Protein 8D2S (pdb70)

Secondary structure (DSSP, 8-state):
-PPPHHHHHHHHHHTHHHHHHHHHHHHHHHHIIIIIS---HHHHHHHHHHHHHHHHHHHHHHHHHHHT----SS-SSHHHHHHHHHHHHHHHHHHS-----SS-HHHHHHHHHHHHHHHHHHHHHHHHHTHHHH-SSHHHHHHHHHHHHHHHHHHHHHHHHHHHHHHTTS----B--GGG---SSS------SSSS----HHHHHHHHHHHHHHHHHHHHHHHHHHHHH------S------HHHHHHHHHHHHHSHHHHHHHHHHHHHHHHHHHHHHTTHHHHHHTS--TTTHHHHHHHHHHHHHHHHHHHHHHHHHS-SHHHHHHHTTSHHHHHHHHTTSS--HHHHHHHHHHHHHHHHHHHHHHHHHHHHHHHHHHHH-S--SSSHHHHHHHHHHHHHHHHHHHHHHHHHHHHHHT--TTBSS--HHHHHHHHHHHHTHHHHHHHHHHHHHHS-TTTTHHHHHHHHHHHHH-/---EE-S-SEEE--SS-EEEEEEESS--TT-EEEEEE-TTS--EEEEETTTEESS--TTEEEEESSSEEEEEESS--STT-SEEEEEE-SSSS-----EEEE---------EEEPPPHHHHHTT-EEEEEEEEEESS---EEEESSSEE--EEEE-----TTT--EEEEEEEEE-STT--S--EEEEE--SSSS-EEEEE-/--EEEE---B---TT--EEEEEEEESS-GGGSEEEEEEESSSSEEEEEEEETTS-EEE-TTSBTTEEEEEETTTTEEEEEE-S-SS--EEE-EEEPPSSSS--SS---EEE---------EEE----SS--SSSEE--EEEEEESS--EEE-SS----EEPPPEEETTEEEEEEE-EESS-S-EEEEEEBTTB---EEEEPP-

Sequence (879 aa):
SRLSVCSKLCYAIGGAPYQITGCAIGFFLQIYLLDVALLDPFYASIILFVGRAWDAVTDPTVGFLVSRRTPWTRFGRRMMPWIVLSTPFAVLCYFLIWYVPSVDQGKVVWYLIFYCCFQTLQTCFHVPYSALTMFISTEQKERDSATAYRMTVEVLGTLIGTAIQGQIVGMANAPCISTEIDLQSTGLEVAPDVQITDPHVSLQDLRNAYMIASGVICAIYVVCAVVLFLGVKEQKDTCRVRTEPMSFFQGICMVMGHGPYAKLVMGFLFTSLAFMLLEGNFALFCIYNLGFRNDFQNVLLVIMLSATLAIPFWQWFLTKFGKKTAVYIGTTSVVPFLISVVLVPSSLAVTYIASFAAGVSVAAAFLLPWSMLPDVVDDFKVQNPESQGHHEAIFYSFFYVFFTKFASGVSLGVSTLSLDFFAGYVTRGCTQPGEVKLTLKILVSAAPIVLIIIGLLIFISYPINEEKRQGNRKLLNEQRALDINSPEAEKNAKGARARITCNAGNQVGSAVAWFNQRPGDPASLLTYWAATEKGVAGKQSAQGASTKFSMSSAGPEAPSLSSYWCLLFEKGAFSFGGSKLNPREGAGPQASILPPSADLNTSGGAAVVCFLPNWYGNITVQWKTEAPQSQANMSWPGQAGANAAYAMAAVLAITKGDYGPGSFTCNASNRGTGPFAMSLNASKLELSGPAEPRRGSKSAQITCKAKGFPEARFWVFWLFQRAAALDWPAANFSGGPVQFESRFQGNASLKGSQAQANAELNIGALGSSTATYRCGWKLANGGFFPSWGGANVNGAAGAKAPAVYPVEISGAGTGSVTLGCLVKGYNAKPNLTWPGASGALTFPSELNGALWNLASAVTGSGFPSATCAVGFGAATDVDKKVAAA

Foldseek 3Di:
DAQDPLLLLLLQLLLLLLLLLVLLCLQPVLVCVQAQLVHQLLLVLVQLQLLLLLLLVLQVVLLVVLLPADQDPLGSLLVLQVVLLVLLLVLLLQLLAHDPDPDDSSVSNNVSSSSNSNSVSSNVSSSVVLLVFQDVDVVSSVVSVVSNVVVSLVSNLVSLLLLLVQLLVADADFAADPVNVPDDPVPDDPPCQVVDPHGHSVNSSVSSSVSSVVSSVSNVVSSVSNSVSTGTDPDPDDDRPPVVVVVVLLVVQCPDQQLVLLLLLLLLLLLLVSLCSNLVLVCCVAQLVPVNCSSVLVSLLSVLLSVLLVVLVVCCVPVNLLVLLLCLSCQLQVLLVVCNVDNNDPVSSSVSSSSNSNSVNSSVRRSVVQVVLVVLVCCLVDVDDDCNVVVSVSVSSSSNSNVSSVSSSVLSVQLSVQPPDRRHPHGDPSNNVSSSCSRNPSSVVSNVSSSVSSVPRVSPGCPVSVVSVVVVVVD/DKDKAWPAQEAADDWAKDKTKMFINFWLQLQKWKWWDAPPGDTHTADGSQAHGDPDDPQWGKDDGTRMIMTMGNIDDPVNQTKMWMWGDRDDDIDIHIHGYAYDDDFDKDKEKDWADPVQLVVFKIKIKMKTAFGADDKDKFKCLPHTDDQKDKDKDDADPPRRGIMMMIIHIATPVRCPSDKMWIWMDDPPPGTDIYMDD/DWAWAKDAEAEAAQFAKDKIKIATPDDQQLLWKKFKWWAAVHDIHGAWIDRQVDDTGGDPVCVVQWDWHHDSVRNMIMIMGGGHDPRFTWMKIFTDDNPDGDGDYIGIYGYHHADDADDWDKDWAQDPPDDDQWDKTKIKTWFGQDDKAKDWDPAPQKDKDDWDDDPRGTIIMIMHGGRDPPWTWIFMGDPVGNRDIGIHDHD

Nearest PDB structures (foldseek):
  8d2w-assembly1_B  TM=1.001E+00  e=6.414E-39  Mus musculus
  6b9j-assembly1_L  TM=9.387E-01  e=8.590E-19  Homo sapiens
  7mk6-assembly1_B  TM=7.364E-01  e=3.299E-18  synthetic construct
  7mub-assembly1_B  TM=7.467E-01  e=5.074E-18  synthetic construct
  7w7q-assembly1_B  TM=9.710E-01  e=3.672E-09  Mus musculus

B-factor: mean 25.46, std 19.8, range [0.49, 131.18]

Organism: Danio rerio (NCBI:txid7955)

Structure (mmCIF, N/CA/C/O backbone):
data_8D2S
#
_entry.id   8D2S
#
loop_
_entity.id
_entity.type
_entity.pdbx_description
1 polymer 'Sodium-dependent lysophosphatidylcholine symporter 1-B'
2 polymer 'FAB light chain'
3 polymer 'FAB heavy chain'
4 non-polymer '[(2~{R})-2-oxidanyl-3-[oxidanyl-[2-(trimethyl-$l^{4}-azanyl)ethoxy]phosphoryl]oxy-propyl] (9~{Z},12~{Z},15~{Z})-octadeca-9,12,15-trienoate'
5 non-polymer DODECYL-BETA-D-MALTOSIDE
6 non-polymer 'SODIUM ION'
7 water water
#
loop_
_atom_site.group_PDB
_atom_site.id
_atom_site.type_symbol
_atom_site.label_atom_id
_atom_site.label_alt_id
_atom_site.label_comp_id
_atom_site.label_asym_id
_atom_site.label_entity_id
_atom_site.label_seq_id
_atom_site.pdbx_PDB_ins_code
_atom_site.Cartn_x
_atom_site.Cartn_y
_atom_site.Cartn_z
_atom_site.occupancy
_atom_site.B_iso_or_equiv
_atom_site.auth_seq_id
_atom_site.auth_comp_id
_atom_site.auth_asym_id
_atom_site.auth_atom_id
_atom_site.pdbx_PDB_model_num
ATOM 1 N N . SER A 1 32 ? 168.634 185.530 207.699 1.00 60.39 33 SER A N 1
ATOM 2 C CA . SER A 1 32 ? 169.647 185.072 206.756 1.00 60.39 33 SER A CA 1
ATOM 3 C C . SER A 1 32 ? 169.262 183.730 206.145 1.00 60.39 33 SER A C 1
ATOM 4 O O . SER A 1 32 ? 170.010 183.164 205.347 1.00 60.39 33 SER A O 1
ATOM 6 N N . ARG A 1 33 ? 168.093 183.224 206.528 1.00 75.63 34 ARG A N 1
ATOM 7 C CA . ARG A 1 33 ? 167.612 181.961 205.992 1.00 75.63 34 ARG A CA 1
ATOM 8 C C . ARG A 1 33 ? 167.199 182.118 204.531 1.00 75.63 34 ARG A C 1
ATOM 9 O O . ARG A 1 33 ? 166.862 183.209 204.063 1.00 75.63 34 ARG A O 1
ATOM 17 N N . LEU A 1 34 ? 167.229 181.002 203.808 1.00 31.55 35 LEU A N 1
ATOM 18 C CA . LEU A 1 34 ? 166.811 180.988 202.413 1.00 31.55 35 LEU A CA 1
ATOM 19 C C . LEU A 1 34 ? 165.289 181.000 202.354 1.00 31.55 35 LEU A C 1
ATOM 20 O O . LEU A 1 34 ? 164.631 180.144 202.955 1.00 31.55 35 LEU A O 1
ATOM 25 N N . SER A 1 35 ? 164.733 181.976 201.640 1.00 26.61 36 SER A N 1
ATOM 26 C CA . SER A 1 35 ? 163.290 182.158 201.598 1.00 26.61 36 SER A CA 1
ATOM 27 C C . SER A 1 35 ? 162.612 181.010 200.859 1.00 26.61 36 SER A C 1
ATOM 28 O O . SER A 1 35 ? 163.205 180.359 199.994 1.00 26.61 36 SER A O 1
ATOM 31 N N . VAL A 1 36 ? 161.353 180.758 201.223 1.00 28.55 37 VAL A N 1
ATOM 32 C CA . VAL A 1 36 ? 160.567 179.744 200.529 1.00 28.55 37 VAL A CA 1
ATOM 33 C C . VAL A 1 36 ? 160.287 180.179 199.095 1.00 28.55 37 VAL A C 1
ATOM 34 O O . VAL A 1 36 ? 160.323 179.364 198.165 1.00 28.55 37 VAL A O 1
ATOM 38 N N . CYS A 1 37 ? 160.036 181.474 198.886 1.00 34.71 38 CYS A N 1
ATOM 39 C CA . CYS A 1 37 ? 159.850 181.983 197.532 1.00 34.71 38 CYS A CA 1
ATOM 40 C C . CYS A 1 37 ? 161.144 181.926 196.730 1.00 34.71 38 CYS A C 1
ATOM 41 O O . CYS A 1 37 ? 161.108 181.672 195.522 1.00 34.71 38 CYS A O 1
ATOM 44 N N . SER A 1 38 ? 162.289 182.151 197.380 1.00 25.12 39 SER A N 1
ATOM 45 C CA . SER A 1 38 ? 163.571 182.029 196.691 1.00 25.12 39 SER A CA 1
ATOM 46 C C . SER A 1 38 ? 163.829 180.592 196.252 1.00 25.12 39 SER A C 1
ATOM 47 O O . SER A 1 38 ? 164.291 180.353 195.129 1.00 25.12 39 SER A O 1
ATOM 50 N N . LYS A 1 3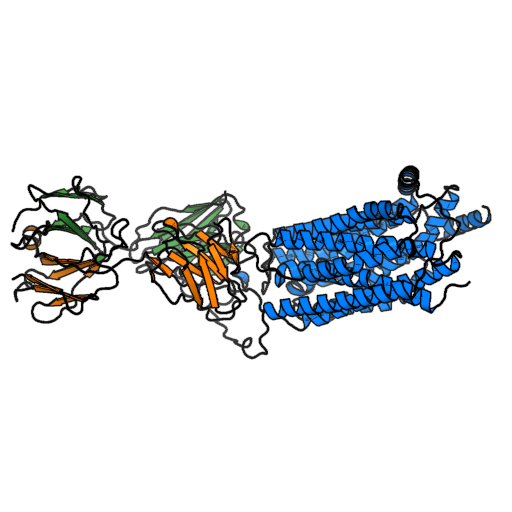9 ? 163.526 179.622 197.119 1.00 23.12 40 LYS A N 1
ATOM 51 C CA . LYS A 1 39 ? 163.657 178.220 196.738 1.00 23.12 40 LYS A CA 1
ATOM 52 C C . LYS A 1 39 ? 162.668 177.841 195.645 1.00 23.12 40 LYS A C 1
ATOM 53 O O . LYS A 1 39 ? 163.003 177.047 194.760 1.00 23.12 40 LYS A O 1
ATOM 59 N N . LEU A 1 40 ? 161.455 178.400 195.684 1.00 26.29 41 LEU A N 1
ATOM 60 C CA . LEU A 1 40 ? 160.487 178.151 194.621 1.00 26.29 41 LEU A CA 1
ATOM 61 C C . LEU A 1 40 ? 160.974 178.696 193.284 1.00 26.29 41 LEU A C 1
ATOM 62 O O . LEU A 1 40 ? 160.834 178.031 192.253 1.00 26.29 41 LEU A O 1
ATOM 67 N N . CYS A 1 41 ? 161.551 179.900 193.283 1.00 15.94 42 CYS A N 1
ATOM 68 C CA . CYS A 1 41 ? 162.082 180.467 192.046 1.00 15.94 42 CYS A CA 1
ATOM 69 C C . CYS A 1 41 ? 163.270 179.662 191.531 1.00 15.94 42 CYS A C 1
ATOM 70 O O . CYS A 1 41 ? 163.394 179.433 190.320 1.00 15.94 42 CYS A O 1
ATOM 73 N N . TYR A 1 42 ? 164.146 179.214 192.437 1.00 7.47 43 TYR A N 1
ATOM 74 C CA . TYR A 1 42 ? 165.268 178.371 192.033 1.00 7.47 43 TYR A CA 1
ATOM 75 C C . TYR A 1 42 ? 164.783 177.059 191.429 1.00 7.47 43 TYR A C 1
ATOM 76 O O . TYR A 1 42 ? 165.317 176.600 190.415 1.00 7.47 43 TYR A O 1
ATOM 85 N N . ALA A 1 43 ? 163.770 176.444 192.038 1.00 14.81 44 ALA A N 1
ATOM 86 C CA . ALA A 1 43 ? 163.236 175.195 191.511 1.00 14.81 44 ALA A CA 1
ATOM 87 C C . ALA A 1 43 ? 162.553 175.403 190.164 1.00 14.81 44 ALA A C 1
ATOM 88 O O . ALA A 1 43 ? 162.685 174.570 189.261 1.00 14.81 44 ALA A O 1
ATOM 90 N N . ILE A 1 44 ? 161.822 176.512 190.012 1.00 15.59 45 ILE A N 1
ATOM 91 C CA . ILE A 1 44 ? 161.152 176.826 188.753 1.00 15.59 45 ILE A CA 1
ATOM 92 C C . ILE A 1 44 ? 162.170 177.063 187.644 1.00 15.59 45 ILE A C 1
ATOM 93 O O . ILE A 1 44 ? 161.942 176.674 186.490 1.00 15.59 45 ILE A O 1
ATOM 98 N N . GLY A 1 45 ? 163.320 177.657 187.974 1.00 8.78 46 GLY A N 1
ATOM 99 C CA . GLY A 1 45 ? 164.362 177.877 186.982 1.00 8.78 46 GLY A CA 1
ATOM 100 C C . GLY A 1 45 ? 164.913 176.612 186.349 1.00 8.78 46 GLY A C 1
ATOM 101 O O . GLY A 1 45 ? 165.510 176.682 185.270 1.00 8.78 46 GLY A O 1
ATOM 102 N N . GLY A 1 46 ? 164.730 175.458 186.989 1.00 8.78 47 GLY A N 1
ATOM 103 C CA . GLY A 1 46 ? 165.141 174.187 186.430 1.00 8.78 47 GLY A CA 1
ATOM 104 C C . GLY A 1 46 ? 164.088 173.442 185.648 1.00 8.78 47 GLY A C 1
ATOM 105 O O . GLY A 1 46 ? 164.376 172.378 185.092 1.00 8.78 47 GLY A O 1
ATOM 106 N N . ALA A 1 47 ? 162.864 173.963 185.605 1.00 8.78 48 ALA A N 1
ATOM 107 C CA . ALA A 1 47 ? 161.818 173.365 184.777 1.00 8.78 48 ALA A CA 1
ATOM 108 C C . ALA A 1 47 ? 162.126 173.354 183.279 1.00 8.78 48 ALA A C 1
ATOM 109 O O . ALA A 1 47 ? 161.878 172.313 182.643 1.00 8.78 48 ALA A O 1
ATOM 111 N N . PRO A 1 48 ? 162.617 174.439 182.644 1.00 8.78 49 PRO A N 1
ATOM 112 C CA . PRO A 1 48 ? 162.795 174.391 181.178 1.00 8.78 49 PRO A CA 1
ATOM 113 C C . PRO A 1 48 ? 163.758 173.326 180.693 1.00 8.78 49 PRO A C 1
ATOM 114 O O . PRO A 1 48 ? 163.564 172.799 179.591 1.00 8.78 49 PRO A O 1
ATOM 118 N N . TYR A 1 49 ? 164.786 172.994 181.479 1.00 4.66 50 TYR A N 1
ATOM 119 C CA . TYR A 1 49 ? 165.703 171.931 181.083 1.00 4.66 50 TYR A CA 1
ATOM 120 C C . TYR A 1 49 ? 164.970 170.606 180.935 1.00 4.66 50 TYR A C 1
ATOM 121 O O . TYR A 1 49 ? 165.124 169.913 179.923 1.00 4.66 50 TYR A O 1
ATOM 130 N N . GLN A 1 50 ? 164.124 170.275 181.902 1.00 8.78 51 GLN A N 1
ATOM 131 C CA . GLN A 1 50 ? 163.368 169.027 181.830 1.00 8.78 51 GLN A CA 1
ATOM 132 C C . GLN A 1 50 ? 162.237 169.081 180.793 1.00 8.78 51 GLN A C 1
ATOM 133 O O . GLN A 1 50 ? 161.908 168.060 180.189 1.00 8.78 51 GLN A O 1
ATOM 139 N N . ILE A 1 51 ? 161.646 170.255 180.575 1.00 8.78 52 ILE A N 1
ATOM 140 C CA . ILE A 1 51 ? 160.605 170.387 179.558 1.00 8.78 52 ILE A CA 1
ATOM 141 C C . ILE A 1 51 ? 161.189 170.161 178.169 1.00 8.78 52 ILE A C 1
ATOM 142 O O . ILE A 1 51 ? 160.684 169.344 177.387 1.00 8.78 52 ILE A O 1
ATOM 147 N N . THR A 1 52 ? 162.284 170.859 177.857 1.00 8.78 53 THR A N 1
ATOM 148 C CA . THR A 1 52 ? 162.922 170.702 176.557 1.00 8.78 53 THR A CA 1
ATOM 149 C C . THR A 1 52 ? 163.517 169.309 176.396 1.00 8.78 53 THR A C 1
ATOM 150 O O . THR A 1 52 ? 163.438 168.725 175.310 1.00 8.78 53 THR A O 1
ATOM 154 N N . GLY A 1 53 ? 164.088 168.747 177.466 1.00 8.78 54 GLY A N 1
ATOM 155 C CA . GLY A 1 53 ? 164.657 167.415 177.370 1.00 8.78 54 GLY A CA 1
ATOM 156 C C . GLY A 1 53 ? 163.618 166.343 177.109 1.00 8.78 54 GLY A C 1
ATOM 157 O O . GLY A 1 53 ? 163.822 165.472 176.262 1.00 8.78 54 GLY A O 1
ATOM 158 N N . CYS A 1 54 ? 162.482 166.403 177.809 1.00 8.78 55 CYS A N 1
ATOM 159 C CA . CYS A 1 54 ? 161.446 165.401 177.593 1.00 8.78 55 CYS A CA 1
ATOM 160 C C . CYS A 1 54 ? 160.790 165.575 176.231 1.00 8.78 55 CYS A C 1
ATOM 161 O O . CYS A 1 54 ? 160.531 164.585 175.535 1.00 8.78 55 CYS A O 1
ATOM 164 N N . ALA A 1 55 ? 160.553 166.826 175.813 1.00 8.78 56 ALA A N 1
ATOM 165 C CA . ALA A 1 55 ? 159.976 167.063 174.494 1.00 8.78 56 ALA A CA 1
ATOM 166 C C . ALA A 1 55 ? 160.891 166.554 173.387 1.00 8.78 56 ALA A C 1
ATOM 167 O O . ALA A 1 55 ? 160.436 165.862 172.468 1.00 8.78 56 ALA A O 1
ATOM 169 N N . ILE A 1 56 ? 162.191 166.852 173.479 1.00 8.78 57 ILE A N 1
ATOM 170 C CA . ILE A 1 56 ? 163.135 166.388 172.469 1.00 8.78 57 ILE A CA 1
ATOM 171 C C . ILE A 1 56 ? 163.239 164.868 172.488 1.00 8.78 57 ILE A C 1
ATOM 172 O O . ILE A 1 56 ? 163.043 164.215 171.459 1.00 8.78 57 ILE A O 1
ATOM 177 N N . GLY A 1 57 ? 163.465 164.280 173.665 1.00 8.78 58 GLY A N 1
ATOM 178 C CA . GLY A 1 57 ? 163.658 162.845 173.758 1.00 8.78 58 GLY A CA 1
ATOM 179 C C . GLY A 1 57 ? 162.437 162.025 173.410 1.00 8.78 58 GLY A C 1
ATOM 180 O O . GLY A 1 57 ? 162.576 160.844 173.078 1.00 8.78 58 GLY A O 1
ATOM 181 N N . PHE A 1 58 ? 161.243 162.617 173.471 1.00 8.78 59 PHE A N 1
ATOM 182 C CA . PHE A 1 58 ? 160.044 161.883 173.099 1.00 8.78 59 PHE A CA 1
ATOM 183 C C . PHE A 1 58 ? 159.534 162.192 171.698 1.00 8.78 59 PHE A C 1
ATOM 184 O O . PHE A 1 58 ? 158.766 161.390 171.157 1.00 8.78 59 PHE A O 1
ATOM 192 N N . PHE A 1 59 ? 159.927 163.316 171.084 1.00 8.78 60 PHE A N 1
ATOM 193 C CA . PHE A 1 59 ? 159.330 163.684 169.809 1.00 8.78 60 PHE A CA 1
ATOM 194 C C . PHE A 1 59 ? 160.311 164.053 168.701 1.00 8.78 60 PHE A C 1
ATOM 195 O O . PHE A 1 59 ? 159.868 164.256 167.565 1.00 8.78 60 PHE A O 1
ATOM 203 N N . LEU A 1 60 ? 161.618 164.127 168.970 1.00 8.78 61 LEU A N 1
ATOM 204 C CA . LEU A 1 60 ? 162.537 164.615 167.948 1.00 8.78 61 LEU A CA 1
ATOM 205 C C . LEU A 1 60 ? 162.741 163.586 166.846 1.00 8.78 61 LEU A C 1
ATOM 206 O O . LEU A 1 60 ? 162.866 163.949 165.671 1.00 8.78 61 LEU A O 1
ATOM 211 N N . GLN A 1 61 ? 162.772 162.300 167.201 1.00 8.78 62 GLN A N 1
ATOM 212 C CA . GLN A 1 61 ? 162.936 161.258 166.191 1.00 8.78 62 GLN A CA 1
ATOM 213 C C . GLN A 1 61 ? 161.755 161.237 165.229 1.00 8.78 62 GLN A C 1
ATOM 214 O O . GLN A 1 61 ? 161.935 161.197 164.007 1.00 8.78 62 GLN A O 1
ATOM 220 N N . ILE A 1 62 ? 160.532 161.297 165.764 1.00 8.78 63 ILE A N 1
ATOM 221 C CA . ILE A 1 62 ? 159.359 161.290 164.902 1.00 8.78 63 ILE A CA 1
ATOM 222 C C . ILE A 1 62 ? 159.201 162.609 164.159 1.00 8.78 63 ILE A C 1
ATOM 223 O O . ILE A 1 62 ? 158.629 162.626 163.065 1.00 8.78 63 ILE A O 1
ATOM 228 N N . TYR A 1 63 ? 159.712 163.717 164.706 1.00 8.78 64 TYR A N 1
ATOM 229 C CA . TYR A 1 63 ? 159.708 164.968 163.956 1.00 8.78 64 TYR A CA 1
ATOM 230 C C . TYR A 1 63 ? 160.663 164.902 162.772 1.00 8.78 64 TYR A C 1
ATOM 231 O O . TYR A 1 63 ? 160.321 165.335 161.666 1.00 8.78 64 TYR A O 1
ATOM 240 N N . LEU A 1 64 ? 161.868 164.369 162.986 1.00 8.78 65 LEU A N 1
ATOM 241 C CA . LEU A 1 64 ? 162.833 164.266 161.898 1.00 8.78 65 LEU A CA 1
ATOM 242 C C . LEU A 1 64 ? 162.399 163.248 160.853 1.00 8.78 65 LEU A C 1
ATOM 243 O O . LEU A 1 64 ? 162.683 163.427 159.664 1.00 8.78 65 LEU A O 1
ATOM 248 N N . LEU A 1 65 ? 161.710 162.186 161.266 1.00 8.78 66 LEU A N 1
ATOM 249 C CA . LEU A 1 65 ? 161.336 161.137 160.326 1.00 8.78 66 LEU A CA 1
ATOM 250 C C . LEU A 1 65 ? 160.039 161.442 159.583 1.00 8.78 66 LEU A C 1
ATOM 251 O O . LEU A 1 65 ? 159.973 161.275 158.362 1.00 8.78 66 LEU A O 1
ATOM 256 N N . ASP A 1 66 ? 159.000 161.892 160.291 1.00 8.78 67 ASP A N 1
ATOM 257 C CA . ASP A 1 66 ? 157.683 162.049 159.693 1.00 8.78 67 ASP A CA 1
ATOM 258 C C . ASP A 1 66 ? 157.272 163.491 159.443 1.00 8.78 67 ASP A C 1
ATOM 259 O O . ASP A 1 66 ? 156.406 163.726 158.596 1.00 8.78 67 ASP A O 1
ATOM 264 N N . VAL A 1 67 ? 157.852 164.454 160.149 1.00 8.78 68 VAL A N 1
ATOM 265 C CA . VAL A 1 67 ? 157.482 165.858 160.001 1.00 8.78 68 VAL A CA 1
ATOM 266 C C . VAL A 1 67 ? 158.518 166.625 159.193 1.00 8.78 68 VAL A C 1
ATOM 267 O O . VAL A 1 67 ? 158.175 167.364 158.271 1.00 8.78 68 VAL A O 1
ATOM 271 N N . ALA A 1 68 ? 159.799 166.461 159.526 1.00 8.78 69 ALA A N 1
ATOM 272 C CA . ALA A 1 68 ? 160.861 167.062 158.732 1.00 8.78 69 ALA A CA 1
ATOM 273 C C . ALA A 1 68 ? 161.107 166.314 157.429 1.00 8.78 69 ALA A C 1
ATOM 274 O O . ALA A 1 68 ? 161.752 166.867 156.530 1.00 8.78 69 ALA A O 1
ATOM 276 N N . LEU A 1 69 ? 160.606 165.078 157.319 1.00 8.78 70 LEU A N 1
ATOM 277 C CA . LEU A 1 69 ? 160.719 164.246 156.117 1.00 8.78 70 LEU A CA 1
ATOM 278 C C . LEU A 1 69 ? 162.178 164.026 155.720 1.00 8.78 70 LEU A C 1
ATOM 279 O O . LEU A 1 69 ? 162.551 164.118 154.549 1.00 8.78 70 LEU A O 1
ATOM 284 N N . LEU A 1 70 ? 163.006 163.729 156.713 1.00 8.78 71 LEU A N 1
ATOM 285 C CA . LEU A 1 70 ? 164.418 163.468 156.486 1.00 8.78 71 LEU A CA 1
ATOM 286 C C . LEU A 1 70 ? 164.664 161.987 156.229 1.00 8.78 71 LEU A C 1
ATOM 287 O O . LEU A 1 70 ? 163.879 161.120 156.619 1.00 8.78 71 LEU A O 1
ATOM 292 N N . ASP A 1 71 ? 165.770 161.711 155.553 1.00 13.24 72 ASP A N 1
ATOM 293 C CA . ASP A 1 71 ? 166.252 160.344 155.439 1.00 13.24 72 ASP A CA 1
ATOM 294 C C . ASP A 1 71 ? 166.671 159.852 156.820 1.00 13.24 72 ASP A C 1
ATOM 295 O O . ASP A 1 71 ? 167.331 160.593 157.558 1.00 13.24 72 ASP A O 1
ATOM 300 N N . PRO A 1 72 ? 166.291 158.632 157.218 1.00 8.78 73 PRO A N 1
ATOM 301 C CA . PRO A 1 72 ? 166.612 158.169 158.579 1.00 8.78 73 PRO A CA 1
ATOM 302 C C . PRO A 1 72 ? 168.101 158.037 158.858 1.00 8.78 73 PRO A C 1
ATOM 303 O O . PRO A 1 72 ? 168.491 158.042 160.031 1.00 8.78 73 PRO A O 1
ATOM 307 N N . PHE A 1 73 ? 168.940 157.919 157.828 1.00 17.53 74 PHE A N 1
ATOM 308 C CA . PHE A 1 73 ? 170.384 158.017 158.022 1.00 17.53 74 PHE A CA 1
ATOM 309 C C . PHE A 1 73 ? 170.765 159.397 158.551 1.00 17.53 74 PHE A C 1
ATOM 310 O O . PHE A 1 73 ? 171.523 159.523 159.526 1.00 17.53 74 PHE A O 1
ATOM 318 N N . TYR A 1 74 ? 170.207 160.446 157.942 1.00 15.54 75 TYR A N 1
ATOM 319 C CA . TYR A 1 74 ? 170.452 161.806 158.408 1.00 15.54 75 TYR A CA 1
ATOM 320 C C . TYR A 1 74 ? 169.872 162.033 159.797 1.00 15.54 75 TYR A C 1
ATOM 321 O O . TYR A 1 74 ? 170.485 162.716 160.623 1.00 15.54 75 TYR A O 1
ATOM 330 N N . ALA A 1 75 ? 168.692 161.473 160.075 1.00 8.78 76 ALA A N 1
ATOM 331 C CA . ALA A 1 75 ? 168.097 161.617 161.401 1.00 8.78 76 ALA A CA 1
ATOM 332 C C . ALA A 1 75 ? 168.937 160.920 162.465 1.00 8.78 76 ALA A C 1
ATOM 333 O O . ALA A 1 75 ? 169.091 161.437 163.578 1.00 8.78 76 ALA A O 1
ATOM 335 N N . SER A 1 76 ? 169.488 159.747 162.137 1.00 8.78 77 SER A N 1
ATOM 336 C CA . SER A 1 76 ? 170.391 159.061 163.056 1.00 8.78 77 SER A CA 1
ATOM 337 C C . SER A 1 76 ? 171.633 159.896 163.327 1.00 8.78 77 SER A C 1
ATOM 338 O O . SER A 1 76 ? 172.069 160.018 164.481 1.00 8.78 77 SER A O 1
ATOM 341 N N . ILE A 1 77 ? 172.204 160.488 162.272 1.00 11.84 78 ILE A N 1
ATOM 342 C CA . ILE A 1 77 ? 173.359 161.367 162.439 1.00 11.84 78 ILE A CA 1
ATOM 343 C C . ILE A 1 77 ? 173.012 162.539 163.348 1.00 11.84 78 ILE A C 1
ATOM 344 O O . ILE A 1 77 ? 173.769 162.874 164.266 1.00 11.84 78 ILE A O 1
ATOM 349 N N . ILE A 1 78 ? 171.850 163.156 163.127 1.00 8.78 79 ILE A N 1
ATOM 350 C CA . ILE A 1 78 ? 171.459 164.335 163.896 1.00 8.78 79 ILE A CA 1
ATOM 351 C C . ILE A 1 78 ? 171.284 163.985 165.369 1.00 8.78 79 ILE A C 1
ATOM 352 O O . ILE A 1 78 ? 171.811 164.676 166.248 1.00 8.78 79 ILE A O 1
ATOM 357 N N . LEU A 1 79 ? 170.566 162.897 165.658 1.00 8.78 80 LEU A N 1
ATOM 358 C CA . LEU A 1 79 ? 170.317 162.519 167.048 1.00 8.78 80 LEU A CA 1
ATOM 359 C C . LEU A 1 79 ? 171.613 162.148 167.765 1.00 8.78 80 LEU A C 1
ATOM 360 O O . LEU A 1 79 ? 171.876 162.622 168.884 1.00 8.78 80 LEU A O 1
ATOM 365 N N . PHE A 1 80 ? 172.449 161.323 167.121 1.00 8.78 81 PHE A N 1
ATOM 366 C CA . PHE A 1 80 ? 173.702 160.906 167.740 1.00 8.78 81 PHE A CA 1
ATOM 367 C C . PHE A 1 80 ? 174.623 162.093 167.985 1.00 8.78 81 PHE A C 1
ATOM 368 O O . PHE A 1 80 ? 175.186 162.236 169.076 1.00 8.78 81 PHE A O 1
ATOM 376 N N . VAL A 1 81 ? 174.781 162.963 166.983 1.00 0.49 82 VAL A N 1
ATOM 377 C CA . VAL A 1 81 ? 175.697 164.088 167.119 1.00 0.49 82 VAL A CA 1
ATOM 378 C C . VAL A 1 81 ? 175.174 165.086 168.144 1.00 0.49 82 VAL A C 1
ATOM 379 O O . VAL A 1 81 ? 175.950 165.643 168.924 1.00 0.49 82 VAL A O 1
ATOM 383 N N . GLY A 1 82 ? 173.856 165.296 168.195 1.00 8.78 83 GLY A N 1
ATOM 384 C CA . GLY A 1 82 ? 173.307 166.217 169.178 1.00 8.78 83 GLY A CA 1
ATOM 385 C C . GLY A 1 82 ? 173.521 165.751 170.606 1.00 8.78 83 GLY A C 1
ATOM 386 O O . GLY A 1 82 ? 173.976 166.521 171.461 1.00 8.78 83 GLY A O 1
ATOM 387 N N . ARG A 1 83 ? 173.236 164.473 170.880 1.00 8.53 84 ARG A N 1
ATOM 388 C CA . ARG A 1 83 ? 173.423 163.999 172.249 1.00 8.53 84 ARG A CA 1
ATOM 389 C C . ARG A 1 83 ? 174.900 163.860 172.609 1.00 8.53 84 ARG A C 1
ATOM 390 O O . ARG A 1 83 ? 175.289 164.155 173.749 1.00 8.53 84 ARG A O 1
ATOM 398 N N . ALA A 1 84 ? 175.744 163.456 171.653 1.00 8.78 85 ALA A N 1
ATOM 399 C CA . ALA A 1 84 ? 177.178 163.400 171.910 1.00 8.78 85 ALA A CA 1
ATOM 400 C C . ALA A 1 84 ? 177.754 164.790 172.145 1.00 8.78 85 ALA A C 1
ATOM 401 O O . ALA A 1 84 ? 178.645 164.963 172.982 1.00 8.78 85 ALA A O 1
ATOM 403 N N . TRP A 1 85 ? 177.185 165.802 171.525 1.00 8.78 86 TRP A N 1
ATOM 404 C CA . TRP A 1 85 ? 177.598 167.167 171.786 1.00 8.78 86 TRP A CA 1
ATOM 405 C C . TRP A 1 85 ? 176.972 167.687 173.067 1.00 8.78 86 TRP A C 1
ATOM 406 O O . TRP A 1 85 ? 177.520 168.572 173.687 1.00 8.78 86 TRP A O 1
ATOM 417 N N . ASP A 1 86 ? 175.843 167.115 173.480 1.00 8.78 87 ASP A N 1
ATOM 418 C CA . ASP A 1 86 ? 175.256 167.499 174.760 1.00 8.78 87 ASP A CA 1
ATOM 419 C C . ASP A 1 86 ? 176.235 167.073 175.837 1.00 8.78 87 ASP A C 1
ATOM 420 O O . ASP A 1 86 ? 176.530 167.837 176.754 1.00 8.78 87 ASP A O 1
ATOM 425 N N . ALA A 1 87 ? 176.755 165.854 175.719 1.00 8.78 88 ALA A N 1
ATOM 426 C CA . ALA A 1 87 ? 177.707 165.343 176.703 1.00 8.78 88 ALA A CA 1
ATOM 427 C C . ALA A 1 87 ? 179.035 166.078 176.660 1.00 8.78 88 ALA A C 1
ATOM 428 O O . ALA A 1 87 ? 179.500 166.581 177.680 1.00 8.78 88 ALA A O 1
ATOM 430 N N . VAL A 1 88 ? 179.644 166.148 175.482 1.00 8.78 89 VAL A N 1
ATOM 431 C CA . VAL A 1 88 ? 180.947 166.793 175.352 1.00 8.78 89 VAL A CA 1
ATOM 432 C C . VAL A 1 88 ? 180.945 168.186 175.949 1.00 8.78 89 VAL A C 1
ATOM 433 O O . VAL A 1 88 ? 181.885 168.573 176.644 1.00 8.78 89 VAL A O 1
ATOM 437 N N . THR A 1 89 ? 179.889 168.942 175.689 1.00 8.78 90 THR A N 1
ATOM 438 C CA . THR A 1 89 ? 179.826 170.315 176.168 1.00 8.78 90 THR A CA 1
ATOM 439 C C . THR A 1 89 ? 179.545 170.420 177.659 1.00 8.78 90 THR A C 1
ATOM 440 O O . THR A 1 89 ? 179.756 171.495 178.225 1.00 8.78 90 THR A O 1
ATOM 444 N N . ASP A 1 90 ? 179.061 169.355 178.306 1.00 10.02 91 ASP A N 1
ATOM 445 C CA . ASP A 1 90 ? 178.856 169.442 179.754 1.00 10.02 91 ASP A CA 1
ATOM 446 C C . ASP A 1 90 ? 180.142 169.733 180.536 1.00 10.02 91 ASP A C 1
ATOM 447 O O . ASP A 1 90 ? 180.162 170.726 181.288 1.00 10.02 91 ASP A O 1
ATOM 452 N N . PRO A 1 91 ? 181.263 168.966 180.389 1.00 8.78 92 PRO A N 1
ATOM 453 C CA . PRO A 1 91 ? 182.446 169.282 181.204 1.00 8.78 92 PRO A CA 1
ATOM 454 C C . PRO A 1 91 ? 183.194 170.523 180.743 1.00 8.78 92 PRO A C 1
ATOM 455 O O . PRO A 1 91 ? 183.814 171.204 181.563 1.00 8.78 92 PRO A O 1
ATOM 459 N N . THR A 1 92 ? 183.148 170.835 179.446 1.00 8.78 93 THR A N 1
ATOM 460 C CA . THR A 1 92 ? 183.831 172.030 178.955 1.00 8.78 93 THR A CA 1
ATOM 461 C C . THR A 1 92 ? 183.161 173.296 179.477 1.00 8.78 93 THR A C 1
ATOM 462 O O . THR A 1 92 ? 183.836 174.225 179.944 1.00 8.78 93 THR A O 1
ATOM 466 N N . VAL A 1 93 ? 181.828 173.344 179.418 1.00 11.36 94 VAL A N 1
ATOM 467 C CA . VAL A 1 93 ? 181.105 174.471 179.994 1.00 11.36 94 VAL A CA 1
ATOM 468 C C . VAL A 1 93 ? 181.266 174.487 181.509 1.00 11.36 94 VAL A C 1
ATOM 469 O O . VAL A 1 93 ? 181.345 175.561 182.111 1.00 11.36 94 VAL A O 1
ATOM 473 N N . GLY A 1 94 ? 181.349 173.316 182.149 1.00 14.09 95 GLY A N 1
ATOM 474 C CA . GLY A 1 94 ? 181.639 173.294 183.578 1.00 14.09 95 GLY A CA 1
ATOM 475 C C . GLY A 1 94 ? 182.980 173.918 183.922 1.00 14.09 95 GLY A C 1
ATOM 476 O O . GLY A 1 94 ? 183.090 174.696 184.876 1.00 14.09 95 GLY A O 1
ATOM 477 N N . PHE A 1 95 ? 184.014 173.596 183.141 1.00 23.65 96 PHE A N 1
ATOM 478 C CA . PHE A 1 95 ? 185.332 174.185 183.357 1.00 23.65 96 PHE A CA 1
ATOM 479 C C . PHE A 1 95 ? 185.321 175.688 183.104 1.00 23.65 96 PHE A C 1
ATOM 480 O O . PHE A 1 95 ? 185.949 176.450 183.848 1.00 23.65 96 PHE A O 1
ATOM 488 N N . LEU A 1 96 ? 184.622 176.132 182.054 1.00 23.88 97 LEU A N 1
ATOM 489 C CA . LEU A 1 96 ? 184.528 177.565 181.786 1.00 23.88 97 LEU A CA 1
ATOM 490 C C . LEU A 1 96 ? 183.757 178.296 182.880 1.00 23.88 97 LEU A C 1
ATOM 491 O O . LEU A 1 96 ? 184.084 179.442 183.209 1.00 23.88 97 LEU A O 1
ATOM 496 N N . VAL A 1 97 ? 182.733 177.654 183.444 1.00 23.14 98 VAL A N 1
ATOM 497 C CA . VAL A 1 97 ? 181.973 178.228 184.548 1.00 23.14 98 VAL A CA 1
ATOM 498 C C . VAL A 1 97 ? 182.830 178.317 185.802 1.00 23.14 98 VAL A C 1
ATOM 499 O O . VAL A 1 97 ? 182.721 179.282 186.571 1.00 23.14 98 VAL A O 1
ATOM 503 N N . SER A 1 98 ? 183.717 177.339 186.015 1.00 32.76 99 SER A N 1
ATOM 504 C CA . SER A 1 98 ? 184.599 177.372 187.180 1.00 32.76 99 SER A CA 1
ATOM 505 C C . SER A 1 98 ? 185.534 178.578 187.164 1.00 32.76 99 SER A C 1
ATOM 506 O O . SER A 1 98 ? 185.967 179.040 188.226 1.00 32.76 99 SER A O 1
ATOM 509 N N A ARG A 1 99 ? 185.849 179.100 185.979 0.50 41.75 100 ARG A N 1
ATOM 510 N N B ARG A 1 99 ? 185.861 179.100 185.983 0.50 41.75 100 ARG A N 1
ATOM 511 C CA A ARG A 1 99 ? 186.731 180.248 185.823 0.50 41.75 100 ARG A CA 1
ATOM 512 C CA B ARG A 1 99 ? 186.736 180.257 185.860 0.50 41.75 100 ARG A CA 1
ATOM 513 C C A ARG A 1 99 ? 185.971 181.562 185.693 0.50 41.75 100 ARG A C 1
ATOM 514 C C B ARG A 1 99 ? 185.970 181.564 185.693 0.50 41.75 100 ARG A C 1
ATOM 515 O O A ARG A 1 99 ? 186.591 182.600 185.439 0.50 41.75 100 ARG A O 1
ATOM 516 O O B ARG A 1 99 ? 186.585 182.597 185.411 0.50 41.75 100 ARG A O 1
ATOM 531 N N . THR A 1 100 ? 184.653 181.543 185.850 1.00 40.27 101 THR A N 1
ATOM 532 C CA . THR A 1 100 ? 183.863 182.763 185.701 1.00 40.27 101 THR A CA 1
ATOM 533 C C . THR A 1 100 ? 184.117 183.705 186.874 1.00 40.27 101 THR A C 1
ATOM 534 O O . THR A 1 100 ? 184.034 183.281 188.032 1.00 40.27 101 THR A O 1
ATOM 538 N N . PRO A 1 101 ? 184.445 184.969 186.623 1.00 48.29 102 PRO A N 1
ATOM 539 C CA . PRO A 1 101 ? 184.630 185.920 187.722 1.00 48.29 102 PRO A CA 1
ATOM 540 C C . PRO A 1 101 ? 183.299 186.393 188.288 1.00 48.29 102 PRO A C 1
ATOM 541 O O . PRO A 1 101 ? 182.236 186.224 187.689 1.00 48.29 102 PRO A O 1
ATOM 545 N N . TRP A 1 102 ? 183.379 187.001 189.469 1.00 43.10 103 TRP A N 1
ATOM 546 C CA . TRP A 1 102 ? 182.201 187.556 190.128 1.00 43.10 103 TRP A CA 1
ATOM 547 C C . TRP A 1 102 ? 181.918 188.939 189.556 1.00 43.10 103 TRP A C 1
ATOM 548 O O . TRP A 1 102 ? 182.688 189.880 189.774 1.00 43.10 103 TRP A O 1
ATOM 559 N N . THR A 1 103 ? 180.816 189.064 188.824 1.00 37.95 104 THR A N 1
ATOM 560 C CA . THR A 1 103 ? 180.393 190.343 188.278 1.00 37.95 104 THR A CA 1
ATOM 561 C C . THR A 1 103 ? 179.432 191.018 189.256 1.00 37.95 104 THR A C 1
ATOM 562 O O . THR A 1 103 ? 179.257 190.577 190.395 1.00 37.95 104 THR A O 1
ATOM 566 N N . ARG A 1 104 ? 178.795 192.106 188.818 1.00 35.04 105 ARG A N 1
ATOM 567 C CA . ARG A 1 104 ? 177.821 192.785 189.663 1.00 35.04 105 ARG A CA 1
ATOM 568 C C . ARG A 1 104 ? 176.511 192.017 189.766 1.00 35.04 105 ARG A C 1
ATOM 569 O O . ARG A 1 104 ? 175.737 192.259 190.698 1.00 35.04 105 ARG A O 1
ATOM 571 N N . PHE A 1 105 ? 176.246 191.100 188.834 1.00 40.26 106 PHE A N 1
ATOM 572 C CA . PHE A 1 105 ? 175.020 190.315 188.847 1.00 40.26 106 PHE A CA 1
ATOM 573 C C . PHE A 1 105 ? 175.203 188.924 189.437 1.00 40.26 106 PHE A C 1
ATOM 574 O O . PHE A 1 105 ? 174.205 188.274 189.768 1.00 40.26 106 PHE A O 1
ATOM 582 N N . GLY A 1 106 ? 176.438 188.457 189.574 1.00 32.61 107 GLY A N 1
ATOM 583 C CA . GLY A 1 106 ? 176.729 187.151 190.122 1.00 32.61 107 GLY A CA 1
ATOM 584 C C . GLY A 1 106 ? 177.692 186.382 189.247 1.00 32.61 107 GLY A C 1
ATOM 585 O O . GLY A 1 106 ? 178.203 186.877 188.244 1.00 32.61 107 GLY A O 1
ATOM 586 N N A ARG A 1 107 ? 177.928 185.133 189.643 0.50 32.04 108 ARG A N 1
ATOM 587 N N B ARG A 1 107 ? 177.954 185.142 189.657 0.50 32.04 108 ARG A N 1
ATOM 588 C CA A ARG A 1 107 ? 178.829 184.243 188.923 0.50 32.04 108 ARG A CA 1
ATOM 589 C CA B ARG A 1 107 ? 178.823 184.262 188.887 0.50 32.04 108 ARG A CA 1
ATOM 590 C C A ARG A 1 107 ? 178.106 183.278 187.996 0.50 32.04 108 ARG A C 1
ATOM 591 C C B ARG A 1 107 ? 178.055 183.377 187.918 0.50 32.04 108 ARG A C 1
ATOM 592 O O A ARG A 1 107 ? 178.701 182.817 187.016 0.50 32.04 108 ARG A O 1
ATOM 593 O O B ARG A 1 107 ? 178.566 183.070 186.835 0.50 32.04 108 ARG A O 1
ATOM 608 N N . MET A 1 108 ? 176.842 182.964 188.277 1.00 25.78 109 MET A N 1
ATOM 609 C CA . MET A 1 108 ? 176.051 182.067 187.446 1.00 25.78 109 MET A CA 1
ATOM 610 C C . MET A 1 108 ? 174.912 182.757 186.717 1.00 25.78 109 MET A C 1
ATOM 611 O O . MET A 1 108 ? 174.493 182.277 185.662 1.00 25.78 109 MET A O 1
ATOM 616 N N . MET A 1 109 ? 174.399 183.858 187.262 1.00 17.29 110 MET A N 1
ATOM 617 C CA . MET A 1 109 ? 173.328 184.595 186.594 1.00 17.29 110 MET A CA 1
ATOM 618 C C . MET A 1 109 ? 173.705 185.174 185.230 1.00 17.29 110 MET A C 1
ATOM 619 O O . MET A 1 109 ? 172.847 185.128 184.330 1.00 17.29 110 MET A O 1
ATOM 624 N N . PRO A 1 110 ? 174.895 185.767 185.008 1.00 29.46 111 PRO A N 1
ATOM 625 C CA . PRO A 1 110 ? 175.205 186.242 183.646 1.00 29.46 111 PRO A CA 1
ATOM 626 C C . PRO A 1 110 ? 175.165 185.157 182.585 1.00 29.46 111 PRO A C 1
ATOM 627 O O . PRO A 1 110 ? 174.684 185.416 181.476 1.00 29.46 111 PRO A O 1
ATOM 631 N N . TRP A 1 111 ? 175.629 183.943 182.899 1.00 18.23 112 TRP A N 1
ATOM 632 C CA . TRP A 1 111 ? 175.560 182.850 181.932 1.00 18.23 112 TRP A CA 1
ATOM 633 C C . TRP A 1 111 ? 174.117 182.514 181.582 1.00 18.23 112 TRP A C 1
ATOM 634 O O . TRP A 1 111 ? 173.775 182.361 180.404 1.00 18.23 112 TRP A O 1
ATOM 645 N N . ILE A 1 112 ? 173.253 182.432 182.594 1.00 8.78 113 ILE A N 1
ATOM 646 C CA . ILE A 1 112 ? 171.850 182.093 182.378 1.00 8.78 113 ILE A CA 1
ATOM 647 C C . ILE A 1 112 ? 171.158 183.170 181.548 1.00 8.78 113 ILE A C 1
ATOM 648 O O . ILE A 1 112 ? 170.456 182.872 180.571 1.00 8.78 113 ILE A O 1
ATOM 653 N N . VAL A 1 113 ? 171.371 184.437 181.910 1.00 8.78 114 VAL A N 1
ATOM 654 C CA . VAL A 1 113 ? 170.704 185.540 181.224 1.00 8.78 114 VAL A CA 1
ATOM 655 C C . VAL A 1 113 ? 171.191 185.654 179.784 1.00 8.78 114 VAL A C 1
ATOM 656 O O . VAL A 1 113 ? 170.390 185.804 178.854 1.00 8.78 114 VAL A O 1
ATOM 660 N N . LEU A 1 114 ? 172.505 185.564 179.569 1.00 12.22 115 LEU A N 1
ATOM 661 C CA . LEU A 1 114 ? 173.051 185.691 178.226 1.00 12.22 115 LEU A CA 1
ATOM 662 C C . LEU A 1 114 ? 172.898 184.426 177.393 1.00 12.22 115 LEU A C 1
ATOM 663 O O . LEU A 1 114 ? 173.172 184.467 176.190 1.00 12.22 115 LEU A O 1
ATOM 668 N N . SER A 1 115 ? 172.478 183.309 177.988 1.00 5.18 116 SER A N 1
ATOM 669 C CA . SER A 1 115 ? 172.248 182.096 177.219 1.00 5.18 116 SER A CA 1
ATOM 670 C C . SER A 1 115 ? 170.781 181.831 176.917 1.00 5.18 116 SER A C 1
ATOM 671 O O . SER A 1 115 ? 170.494 181.120 175.950 1.00 5.18 116 SER A O 1
ATOM 674 N N . THR A 1 116 ? 169.854 182.379 177.711 1.00 8.78 117 THR A N 1
ATOM 675 C CA . THR A 1 116 ? 168.432 182.090 177.508 1.00 8.78 117 THR A CA 1
ATOM 676 C C . THR A 1 116 ? 167.883 182.492 176.136 1.00 8.78 117 THR A C 1
ATOM 677 O O . THR A 1 116 ? 167.235 181.643 175.495 1.00 8.78 117 THR A O 1
ATOM 681 N N . PRO A 1 117 ? 168.079 183.721 175.622 1.00 8.78 118 PRO A N 1
ATOM 682 C CA . PRO A 1 117 ? 167.415 184.059 174.347 1.00 8.78 118 PRO A CA 1
ATOM 683 C C . PRO A 1 117 ? 167.959 183.289 173.158 1.00 8.78 118 PRO A C 1
ATOM 684 O O . PRO A 1 117 ? 167.187 182.866 172.288 1.00 8.78 118 PRO A O 1
ATOM 688 N N . PHE A 1 118 ? 169.273 183.079 173.103 1.00 8.78 119 PHE A N 1
ATOM 689 C CA . PHE A 1 118 ? 169.831 182.269 172.029 1.00 8.78 119 PHE A CA 1
ATOM 690 C C . PHE A 1 118 ? 169.395 180.815 172.151 1.00 8.78 119 PHE A C 1
ATOM 691 O O . PHE A 1 118 ? 169.155 180.157 171.133 1.00 8.78 119 PHE A O 1
ATOM 699 N N . ALA A 1 119 ? 169.265 180.309 173.381 1.00 8.78 120 ALA A N 1
ATOM 700 C CA . ALA A 1 119 ? 168.787 178.943 173.574 1.00 8.78 120 ALA A CA 1
ATOM 701 C C . ALA A 1 119 ? 167.356 178.780 173.083 1.00 8.78 120 ALA A C 1
ATOM 702 O O . ALA A 1 119 ? 167.037 177.788 172.419 1.00 8.78 120 ALA A O 1
ATOM 704 N N . VAL A 1 120 ? 166.477 179.739 173.391 1.00 8.78 121 VAL A N 1
ATOM 705 C CA . VAL A 1 120 ? 165.095 179.595 172.941 1.00 8.78 121 VAL A CA 1
ATOM 706 C C . VAL A 1 120 ? 164.989 179.810 171.433 1.00 8.78 121 VAL A C 1
ATOM 707 O O . VAL A 1 120 ? 164.159 179.172 170.773 1.00 8.78 121 VAL A O 1
ATOM 711 N N . LEU A 1 121 ? 165.839 180.666 170.854 1.00 8.78 122 LEU A N 1
ATOM 712 C CA . LEU A 1 121 ? 165.857 180.814 169.400 1.00 8.78 122 LEU A CA 1
ATOM 713 C C . LEU A 1 121 ? 166.283 179.517 168.720 1.00 8.78 122 LEU A C 1
ATOM 714 O O . LEU A 1 121 ? 165.649 179.069 167.754 1.00 8.78 122 LEU A O 1
ATOM 719 N N . CYS A 1 122 ? 167.341 178.882 169.232 1.00 8.78 123 CYS A N 1
ATOM 720 C CA . CYS A 1 122 ? 167.799 177.623 168.655 1.00 8.78 123 CYS A CA 1
ATOM 721 C C . CYS A 1 122 ? 166.795 176.500 168.881 1.00 8.78 123 CYS A C 1
ATOM 722 O O . CYS A 1 122 ? 166.645 175.629 168.019 1.00 8.78 123 CYS A O 1
ATOM 725 N N . TYR A 1 123 ? 166.095 176.505 170.019 1.00 8.78 124 TYR A N 1
ATOM 726 C CA . TYR A 1 123 ? 165.073 175.491 170.259 1.00 8.78 124 TYR A CA 1
ATOM 727 C C . TYR A 1 123 ? 163.889 175.665 169.318 1.00 8.78 124 TYR A C 1
ATOM 728 O O . TYR A 1 123 ? 163.329 174.676 168.832 1.00 8.78 124 TYR A O 1
ATOM 737 N N . PHE A 1 124 ? 163.482 176.911 169.059 1.00 8.78 125 PHE A N 1
ATOM 738 C CA . PHE A 1 124 ? 162.416 177.143 168.091 1.00 8.78 125 PHE A CA 1
ATOM 739 C C . PHE A 1 124 ? 162.848 176.728 166.691 1.00 8.78 125 PHE A C 1
ATOM 740 O O . PHE A 1 124 ? 162.045 176.186 165.923 1.00 8.78 125 PHE A O 1
ATOM 748 N N . LEU A 1 125 ? 164.110 176.973 166.341 1.00 8.78 126 LEU A N 1
ATOM 749 C CA . LEU A 1 125 ? 164.593 176.591 165.022 1.00 8.78 126 LEU A CA 1
ATOM 750 C C . LEU A 1 125 ? 164.940 175.110 164.916 1.00 8.78 126 LEU A C 1
ATOM 751 O O . LEU A 1 125 ? 165.213 174.636 163.808 1.00 8.78 126 LEU A O 1
ATOM 756 N N . ILE A 1 126 ? 164.948 174.375 166.031 1.00 8.78 127 ILE A N 1
ATOM 757 C CA . ILE A 1 126 ? 165.074 172.920 165.967 1.00 8.78 127 ILE A CA 1
ATOM 758 C C . ILE A 1 126 ? 163.848 172.311 165.296 1.00 8.78 127 ILE A C 1
ATOM 759 O O . ILE A 1 126 ? 163.962 171.442 164.424 1.00 8.78 127 ILE A O 1
ATOM 764 N N . TRP A 1 127 ? 162.657 172.771 165.678 1.00 8.78 128 TRP A N 1
ATOM 765 C CA . TRP A 1 127 ? 161.407 172.221 165.177 1.00 8.78 128 TRP A CA 1
ATOM 766 C C . TRP A 1 127 ? 160.860 173.006 163.992 1.00 8.78 128 TRP A C 1
ATOM 767 O O . TRP A 1 127 ? 159.683 172.859 163.648 1.00 8.78 128 TRP A O 1
ATOM 778 N N . TYR A 1 128 ? 161.688 173.835 163.367 1.00 9.67 129 TYR A N 1
ATOM 779 C CA . TYR A 1 128 ? 161.331 174.535 162.144 1.00 9.67 129 TYR A CA 1
ATOM 780 C C . TYR A 1 128 ? 161.883 173.771 160.950 1.00 9.67 129 TYR A C 1
ATOM 781 O O . TYR A 1 128 ? 163.013 173.278 160.986 1.00 9.67 129 TYR A O 1
ATOM 790 N N . VAL A 1 129 ? 161.080 173.668 159.895 1.00 8.78 130 VAL A N 1
ATOM 791 C CA . VAL A 1 129 ? 161.467 172.959 158.680 1.00 8.78 130 VAL A CA 1
ATOM 792 C C . VAL A 1 129 ? 161.858 174.006 157.640 1.00 8.78 130 VAL A C 1
ATOM 793 O O . VAL A 1 129 ? 160.973 174.702 157.115 1.00 8.78 130 VAL A O 1
ATOM 797 N N . PRO A 1 130 ? 163.139 174.153 157.314 1.00 8.78 131 PRO A N 1
ATOM 798 C CA . PRO A 1 130 ? 163.543 175.183 156.355 1.00 8.78 131 PRO A CA 1
ATOM 799 C C . PRO A 1 130 ? 163.185 174.799 154.928 1.00 8.78 131 PRO A C 1
ATOM 800 O O . PRO A 1 130 ? 163.013 173.627 154.586 1.00 8.78 131 PRO A O 1
ATOM 804 N N . SER A 1 131 ? 163.073 175.827 154.086 1.00 19.32 132 SER A N 1
ATOM 805 C CA . SER A 1 131 ? 162.831 175.639 152.657 1.00 19.32 132 SER A CA 1
ATOM 806 C C . SER A 1 131 ? 164.181 175.646 151.947 1.00 19.32 132 SER A C 1
ATOM 807 O O . SER A 1 131 ? 164.598 176.630 151.332 1.00 19.32 132 SER A O 1
ATOM 810 N N . VAL A 1 132 ? 164.874 174.515 152.041 1.00 16.30 133 VAL A N 1
ATOM 811 C CA . VAL A 1 132 ? 166.206 174.350 151.476 1.00 16.30 133 VAL A CA 1
ATOM 812 C C . VAL A 1 132 ? 166.162 173.241 150.436 1.00 16.30 133 VAL A C 1
ATOM 813 O O . VAL A 1 132 ? 165.470 172.232 150.614 1.00 16.30 133 VAL A O 1
ATOM 817 N N . ASP A 1 133 ? 166.884 173.443 149.333 1.00 17.09 134 ASP A N 1
ATOM 818 C CA . ASP A 1 133 ? 166.974 172.409 148.310 1.00 17.09 134 ASP A CA 1
ATOM 819 C C . ASP A 1 133 ? 167.879 171.263 148.740 1.00 17.09 134 ASP A C 1
ATOM 820 O O . ASP A 1 133 ? 167.651 170.118 148.340 1.00 17.09 134 ASP A O 1
ATOM 825 N N . GLN A 1 134 ? 168.894 171.547 149.555 1.00 17.87 135 GLN A N 1
ATOM 826 C CA . GLN A 1 134 ? 169.824 170.530 150.021 1.00 17.87 135 GLN A CA 1
ATOM 827 C C . GLN A 1 134 ? 170.308 170.901 151.414 1.00 17.87 135 GLN A C 1
ATOM 828 O O . GLN A 1 134 ? 170.214 172.054 151.841 1.00 17.87 135 GLN A O 1
ATOM 834 N N . GLY A 1 135 ? 170.831 169.902 152.117 1.00 17.73 136 GLY A N 1
ATOM 835 C CA . GLY A 1 135 ? 171.442 170.115 153.418 1.00 17.73 136 GLY A CA 1
ATOM 836 C C . GLY A 1 135 ? 170.506 170.541 154.528 1.00 17.73 136 GLY A C 1
ATOM 837 O O . GLY A 1 135 ? 170.858 171.419 155.325 1.00 17.73 136 GLY A O 1
ATOM 838 N N . LYS A 1 136 ? 169.315 169.944 154.600 1.00 8.78 137 LYS A N 1
ATOM 839 C CA . LYS A 1 136 ? 168.450 170.168 155.753 1.00 8.78 137 LYS A CA 1
ATOM 840 C C . LYS A 1 136 ? 169.032 169.520 157.004 1.00 8.78 137 LYS A C 1
ATOM 841 O O . LYS A 1 136 ? 168.842 170.027 158.120 1.00 8.78 137 LYS A O 1
ATOM 847 N N . VAL A 1 137 ? 169.758 168.412 156.824 1.00 0.74 138 VAL A N 1
ATOM 848 C CA . VAL A 1 137 ? 170.466 167.763 157.921 1.00 0.74 138 VAL A CA 1
ATOM 849 C C . VAL A 1 137 ? 171.498 168.705 158.527 1.00 0.74 138 VAL A C 1
ATOM 850 O O . VAL A 1 137 ? 171.701 168.709 159.745 1.00 0.74 138 VAL A O 1
ATOM 854 N N . VAL A 1 138 ? 172.144 169.532 157.700 1.00 13.65 139 VAL A N 1
ATOM 855 C CA . VAL A 1 138 ? 173.090 170.520 158.214 1.00 13.65 139 VAL A CA 1
ATOM 856 C C . VAL A 1 138 ? 172.375 171.544 159.088 1.00 13.65 139 VAL A C 1
ATOM 857 O O . VAL A 1 138 ? 172.876 171.925 160.153 1.00 13.65 139 VAL A O 1
ATOM 861 N N . TRP A 1 139 ? 171.195 171.999 158.654 1.00 8.70 140 TRP A N 1
ATOM 862 C CA . TRP A 1 139 ? 170.390 172.926 159.446 1.00 8.70 140 TRP A CA 1
ATOM 863 C C . TRP A 1 139 ? 170.056 172.335 160.809 1.00 8.70 140 TRP A C 1
ATOM 864 O O . TRP A 1 139 ? 170.261 172.977 161.852 1.00 8.70 140 TRP A O 1
ATOM 875 N N . TYR A 1 140 ? 169.548 171.099 160.818 1.00 8.78 141 TYR A N 1
ATOM 876 C CA . TYR A 1 140 ? 169.151 170.492 162.083 1.00 8.78 141 TYR A CA 1
ATOM 877 C C . TYR A 1 140 ? 170.352 170.190 162.968 1.00 8.78 141 TYR A C 1
ATOM 878 O O . TYR A 1 140 ? 170.264 170.356 164.186 1.00 8.78 141 TYR A O 1
ATOM 887 N N . LEU A 1 141 ? 171.481 169.786 162.380 1.00 8.78 142 LEU A N 1
ATOM 888 C CA . LEU A 1 141 ? 172.697 169.568 163.156 1.00 8.78 142 LEU A CA 1
ATOM 889 C C . LEU A 1 141 ? 173.163 170.855 163.819 1.00 8.78 142 LEU A C 1
ATOM 890 O O . LEU A 1 141 ? 173.449 170.877 165.023 1.00 8.78 142 LEU A O 1
ATOM 895 N N . ILE A 1 142 ? 173.216 171.946 163.047 1.00 8.78 143 ILE 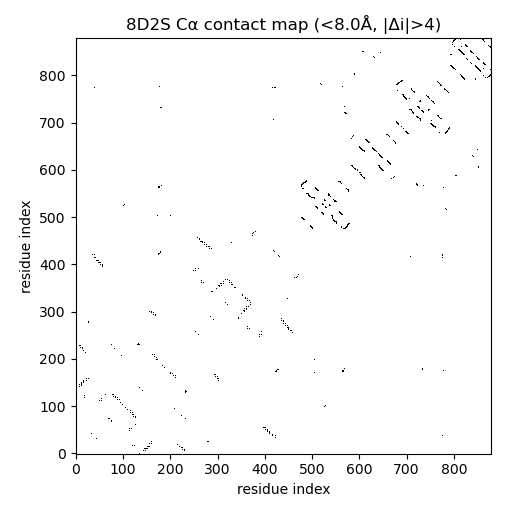A N 1
ATOM 896 C CA . ILE A 1 142 ? 173.698 173.221 163.571 1.00 8.78 143 ILE A CA 1
ATOM 897 C C . ILE A 1 142 ? 172.809 173.695 164.709 1.00 8.78 143 ILE A C 1
ATOM 898 O O . ILE A 1 142 ? 173.293 174.036 165.795 1.00 8.78 143 ILE A O 1
ATOM 903 N N . PHE A 1 143 ? 171.492 173.679 164.499 1.00 8.78 144 PHE A N 1
ATOM 904 C CA . PHE A 1 143 ? 170.621 174.242 165.523 1.00 8.78 144 PHE A CA 1
ATOM 905 C C . PHE A 1 143 ? 170.461 173.321 166.727 1.00 8.78 144 PHE A C 1
ATOM 906 O O . PHE A 1 143 ? 170.368 173.815 167.856 1.00 8.78 144 PHE A O 1
ATOM 914 N N . TYR A 1 144 ? 170.482 171.998 166.529 1.00 8.78 145 TYR A N 1
ATOM 915 C CA . TYR A 1 144 ? 170.446 171.083 167.663 1.00 8.78 145 TYR A CA 1
ATOM 916 C C . TYR A 1 144 ? 171.700 171.216 168.516 1.00 8.78 145 TYR A C 1
ATOM 917 O O . TYR A 1 144 ? 171.609 171.296 169.746 1.00 8.78 145 TYR A O 1
ATOM 926 N N . CYS A 1 145 ? 172.880 171.270 167.886 1.00 9.93 146 CYS A N 1
ATOM 927 C CA . CYS A 1 145 ? 174.111 171.405 168.655 1.00 9.93 146 CYS A CA 1
ATOM 928 C C . CYS A 1 145 ? 174.210 172.766 169.334 1.00 9.93 146 CYS A C 1
ATOM 929 O O . CYS A 1 145 ? 174.686 172.851 170.473 1.00 9.93 146 CYS A O 1
ATOM 932 N N . CYS A 1 146 ? 173.756 173.833 168.668 1.00 8.78 147 CYS A N 1
ATOM 933 C CA . CYS A 1 146 ? 173.750 175.148 169.302 1.00 8.78 147 CYS A CA 1
ATOM 934 C C . CYS A 1 146 ? 172.808 175.184 170.498 1.00 8.78 147 CYS A C 1
ATOM 935 O O . CYS A 1 146 ? 173.149 175.751 171.544 1.00 8.78 147 CYS A O 1
ATOM 938 N N . PHE A 1 147 ? 171.623 174.575 170.372 1.00 8.78 148 PHE A N 1
ATOM 939 C CA . PHE A 1 147 ? 170.704 174.538 171.503 1.00 8.78 148 PHE A CA 1
ATOM 940 C C . PHE A 1 147 ? 171.259 173.700 172.646 1.00 8.78 148 PHE A C 1
ATOM 941 O O . PHE A 1 147 ? 171.066 174.045 173.814 1.00 8.78 148 PHE A O 1
ATOM 949 N N . GLN A 1 148 ? 171.935 172.591 172.337 1.00 8.78 149 GLN A N 1
ATOM 950 C CA . GLN A 1 148 ? 172.530 171.790 173.405 1.00 8.78 149 GLN A CA 1
ATOM 951 C C . GLN A 1 148 ? 173.644 172.554 174.110 1.00 8.78 149 GLN A C 1
ATOM 952 O O . GLN A 1 148 ? 173.756 172.498 175.340 1.00 8.78 149 GLN A O 1
ATOM 958 N N . THR A 1 149 ? 174.453 173.300 173.353 1.00 8.78 150 THR A N 1
ATOM 959 C CA . THR A 1 149 ? 175.506 174.112 173.957 1.00 8.78 150 THR A CA 1
ATOM 960 C C . THR A 1 149 ? 174.922 175.195 174.858 1.00 8.78 150 THR A C 1
ATOM 961 O O . THR A 1 149 ? 175.392 175.406 175.983 1.00 8.78 150 THR A O 1
ATOM 965 N N . LEU A 1 150 ? 173.877 175.881 174.391 1.00 8.78 151 LEU A N 1
ATOM 966 C CA . LEU A 1 150 ? 173.300 176.954 175.193 1.00 8.78 151 LEU A CA 1
ATOM 967 C C . LEU A 1 150 ? 172.506 176.425 176.382 1.00 8.78 151 LEU A C 1
ATOM 968 O O . LEU A 1 150 ? 172.494 177.055 177.447 1.00 8.78 151 LEU A O 1
ATOM 973 N N . GLN A 1 151 ? 171.870 175.263 176.243 1.00 8.78 152 GLN A N 1
ATOM 974 C CA . GLN A 1 151 ? 171.197 174.659 177.383 1.00 8.78 152 GLN A CA 1
ATOM 975 C C . GLN A 1 151 ? 172.204 174.176 178.413 1.00 8.78 152 GLN A C 1
ATOM 976 O O . GLN A 1 151 ? 171.929 174.211 179.614 1.00 8.78 152 GLN A O 1
ATOM 982 N N . THR A 1 152 ? 173.368 173.702 177.964 1.00 8.78 153 THR A N 1
ATOM 983 C CA . THR A 1 152 ? 174.451 173.423 178.897 1.00 8.78 153 THR A CA 1
ATOM 984 C C . THR A 1 152 ? 174.903 174.691 179.613 1.00 8.78 153 THR A C 1
ATOM 985 O O . THR A 1 152 ? 175.066 174.697 180.841 1.00 8.78 153 THR A O 1
ATOM 989 N N . CYS A 1 153 ? 175.077 175.786 178.864 1.00 10.52 154 CYS A N 1
ATOM 990 C CA . CYS A 1 153 ? 175.461 177.068 179.449 1.00 10.52 154 CYS A CA 1
ATOM 991 C C . CYS A 1 153 ? 174.385 177.644 180.357 1.00 10.52 154 CYS A C 1
ATOM 992 O O . CYS A 1 153 ? 174.663 178.589 181.103 1.00 10.52 154 CYS A O 1
ATOM 995 N N . PHE A 1 154 ? 173.170 177.112 180.298 1.00 8.78 155 PHE A N 1
ATOM 996 C CA . PHE A 1 154 ? 172.116 177.443 181.249 1.00 8.78 155 PHE A CA 1
ATOM 997 C C . PHE A 1 154 ? 172.134 176.521 182.463 1.00 8.78 155 PHE A C 1
ATOM 998 O O . PHE A 1 154 ? 172.051 176.989 183.600 1.00 8.78 155 PHE A O 1
ATOM 1006 N N . HIS A 1 155 ? 172.148 175.206 182.227 1.00 8.78 156 HIS A N 1
ATOM 1007 C CA . HIS A 1 155 ? 172.050 174.224 183.327 1.00 8.78 156 HIS A CA 1
ATOM 1008 C C . HIS A 1 155 ? 173.265 174.146 184.235 1.00 8.78 156 HIS A C 1
ATOM 1009 O O . HIS A 1 155 ? 173.120 174.117 185.453 1.00 8.78 156 HIS A O 1
ATOM 1016 N N . VAL A 1 156 ? 174.460 174.100 183.662 1.00 8.78 157 VAL A N 1
ATOM 1017 C CA . VAL A 1 156 ? 175.648 173.924 184.499 1.00 8.78 157 VAL A CA 1
ATOM 1018 C C . VAL A 1 156 ? 175.797 175.074 185.500 1.00 8.78 157 VAL A C 1
ATOM 1019 O O . VAL A 1 156 ? 176.013 174.797 186.692 1.00 8.78 157 VAL A O 1
ATOM 1023 N N . PRO A 1 157 ? 175.690 176.360 185.106 1.00 10.52 158 PRO A N 1
ATOM 1024 C CA . PRO A 1 157 ? 175.644 177.405 186.145 1.00 10.52 158 PRO A CA 1
ATOM 1025 C C . PRO A 1 157 ? 174.453 177.264 187.071 1.00 10.52 158 PRO A C 1
ATOM 1026 O O . PRO A 1 157 ? 174.555 177.566 188.265 1.00 10.52 158 PRO A O 1
ATOM 1030 N N . TYR A 1 158 ? 173.332 176.797 186.535 1.00 8.78 159 TYR A N 1
ATOM 1031 C CA . TYR A 1 158 ? 172.155 176.578 187.363 1.00 8.78 159 TYR A CA 1
ATOM 1032 C C . TYR A 1 158 ? 172.433 175.485 188.382 1.00 8.78 159 TYR A C 1
ATOM 1033 O O . TYR A 1 158 ? 172.126 175.638 189.563 1.00 8.78 159 TYR A O 1
ATOM 1042 N N . SER A 1 159 ? 173.015 174.378 187.928 1.00 11.15 160 SER A N 1
ATOM 1043 C CA . SER A 1 159 ? 173.347 173.287 188.839 1.00 11.15 160 SER A CA 1
ATOM 1044 C C . SER A 1 159 ? 174.330 173.751 189.912 1.00 11.15 160 SER A C 1
ATOM 1045 O O . SER A 1 159 ? 174.232 173.336 191.066 1.00 11.15 160 SER A O 1
ATOM 1048 N N . ALA A 1 160 ? 175.273 174.613 189.540 1.00 15.43 161 ALA A N 1
ATOM 1049 C CA . ALA A 1 160 ? 176.250 175.101 190.506 1.00 15.43 161 ALA A CA 1
ATOM 1050 C C . ALA A 1 160 ? 175.685 176.174 191.426 1.00 15.43 161 ALA A C 1
ATOM 1051 O O . ALA A 1 160 ? 176.276 176.451 192.475 1.00 15.43 161 ALA A O 1
ATOM 1053 N N . LEU A 1 161 ? 174.567 176.794 191.036 1.00 18.04 162 LEU A N 1
ATOM 1054 C CA . LEU A 1 161 ? 173.953 177.869 191.811 1.00 18.04 162 LEU A CA 1
ATOM 1055 C C . LEU A 1 161 ? 173.546 177.449 193.220 1.00 18.04 162 LEU A C 1
ATOM 1056 O O . LEU A 1 161 ? 173.450 178.307 194.105 1.00 18.04 162 LEU A O 1
ATOM 1061 N N . THR A 1 162 ? 173.298 176.157 193.450 1.00 19.35 163 THR A N 1
ATOM 1062 C CA . THR A 1 162 ? 172.851 175.714 194.766 1.00 19.35 163 THR A CA 1
ATOM 1063 C C . THR A 1 162 ? 173.941 175.835 195.823 1.00 19.35 163 THR A C 1
ATOM 1064 O O . THR A 1 162 ? 173.624 175.895 197.015 1.00 19.35 163 THR A O 1
ATOM 1068 N N . MET A 1 163 ? 175.209 175.880 195.418 1.00 23.96 164 MET A N 1
ATOM 1069 C CA . MET A 1 163 ? 176.294 176.142 196.352 1.00 23.96 164 MET A CA 1
ATOM 1070 C C . MET A 1 163 ? 176.464 177.626 196.645 1.00 23.96 164 MET A C 1
ATOM 1071 O O . MET A 1 163 ? 177.207 177.979 197.567 1.00 23.96 164 MET A O 1
ATOM 1076 N N . PHE A 1 164 ? 175.793 178.496 195.889 1.00 24.83 165 PHE A N 1
ATOM 1077 C CA . PHE A 1 164 ? 175.908 179.936 196.062 1.00 24.83 165 PHE A CA 1
ATOM 1078 C C . PHE A 1 164 ? 174.643 180.590 196.598 1.00 24.83 165 PHE A C 1
ATOM 1079 O O . PHE A 1 164 ? 174.709 181.740 197.045 1.00 24.83 165 PHE A O 1
ATOM 1087 N N . ILE A 1 165 ? 173.499 179.903 196.557 1.00 21.59 166 ILE A N 1
ATOM 1088 C CA . ILE A 1 165 ? 172.263 180.508 197.049 1.00 21.59 166 ILE A CA 1
ATOM 1089 C C . ILE A 1 165 ? 172.300 180.661 198.566 1.00 21.59 166 ILE A C 1
ATOM 1090 O O . ILE A 1 165 ? 171.808 181.655 199.113 1.00 21.59 166 ILE A O 1
ATOM 1095 N N . SER A 1 166 ? 172.879 179.690 199.269 1.00 27.81 167 SER A N 1
ATOM 1096 C CA . SER A 1 166 ? 172.891 179.709 200.724 1.00 27.81 167 SER A CA 1
ATOM 1097 C C . SER A 1 166 ? 174.155 179.032 201.230 1.00 27.81 167 SER A C 1
ATOM 1098 O O . SER A 1 166 ? 174.640 178.073 200.624 1.00 27.81 167 SER A O 1
ATOM 1101 N N . THR A 1 167 ? 174.682 179.542 202.344 1.00 34.72 168 THR A N 1
ATOM 1102 C CA . THR A 1 167 ? 175.868 178.949 202.950 1.00 34.72 168 THR A CA 1
ATOM 1103 C C . THR A 1 167 ? 175.535 177.666 203.704 1.00 34.72 168 THR A C 1
ATOM 1104 O O . THR A 1 167 ? 176.332 176.722 203.707 1.00 34.72 168 THR A O 1
ATOM 1108 N N . GLU A 1 168 ? 174.372 177.617 204.350 1.00 31.13 169 GLU A N 1
ATOM 1109 C CA . GLU A 1 168 ? 173.997 176.448 205.134 1.00 31.13 169 GLU A CA 1
ATOM 1110 C C . GLU A 1 168 ? 173.635 175.279 204.224 1.00 31.13 169 GLU A C 1
ATOM 1111 O O . GLU A 1 168 ? 172.976 175.451 203.197 1.00 31.13 169 GLU A O 1
ATOM 1113 N N . GLN A 1 169 ? 174.072 174.079 204.616 1.00 34.56 170 GLN A N 1
ATOM 1114 C CA . GLN A 1 169 ? 173.818 172.892 203.805 1.00 34.56 170 GLN A CA 1
ATOM 1115 C C . GLN A 1 169 ? 172.349 172.485 203.838 1.00 34.56 170 GLN A C 1
ATOM 1116 O O . GLN A 1 169 ? 171.840 171.931 202.856 1.00 34.56 170 GLN A O 1
ATOM 1122 N N . LYS A 1 170 ? 171.656 172.748 204.951 1.00 34.95 171 LYS A N 1
ATOM 1123 C CA . LYS A 1 170 ? 170.249 172.374 205.064 1.00 34.95 171 LYS A CA 1
ATOM 1124 C C . LYS A 1 170 ? 169.385 173.137 204.066 1.00 34.95 171 LYS A C 1
ATOM 1125 O O . LYS A 1 170 ? 168.463 172.567 203.470 1.00 34.95 171 LYS A O 1
ATOM 1127 N N . GLU A 1 171 ? 169.671 174.426 203.867 1.00 42.17 172 GLU A N 1
ATOM 1128 C CA . GLU A 1 171 ? 168.932 175.197 202.873 1.00 42.17 172 GLU A CA 1
ATOM 1129 C C . GLU A 1 171 ? 169.239 174.725 201.458 1.00 42.17 172 GLU A C 1
ATOM 1130 O O . GLU A 1 171 ? 168.348 174.725 200.600 1.00 42.17 172 GLU A O 1
ATOM 1136 N N . ARG A 1 172 ? 170.483 174.310 201.199 1.00 28.50 173 ARG A N 1
ATOM 1137 C CA . ARG A 1 172 ? 170.819 173.733 199.901 1.00 28.50 173 ARG A CA 1
ATOM 1138 C C . ARG A 1 172 ? 170.049 172.441 199.661 1.00 28.50 173 ARG A C 1
ATOM 1139 O O . ARG A 1 172 ? 169.561 172.198 198.553 1.00 28.50 173 ARG A O 1
ATOM 1147 N N . ASP A 1 173 ? 169.929 171.601 200.693 1.00 31.46 174 ASP A N 1
ATOM 1148 C CA . ASP A 1 173 ? 169.163 170.364 200.566 1.00 31.46 174 ASP A CA 1
ATOM 1149 C C . ASP A 1 173 ? 167.680 170.643 200.354 1.00 31.46 174 ASP A C 1
ATOM 1150 O O . ASP A 1 173 ? 167.018 169.946 199.576 1.00 31.46 174 ASP A O 1
ATOM 1155 N N . SER A 1 174 ? 167.137 171.649 201.045 1.00 30.96 175 SER A N 1
ATOM 1156 C CA . SER A 1 174 ? 165.739 172.020 200.841 1.00 30.96 175 SER A CA 1
ATOM 1157 C C . SER A 1 174 ? 165.500 172.525 199.421 1.00 30.96 175 SER A C 1
ATOM 1158 O O . SER A 1 174 ? 164.513 172.146 198.775 1.00 30.96 175 SER A O 1
ATOM 1161 N N . ALA A 1 175 ? 166.401 173.371 198.914 1.00 30.75 176 ALA A N 1
ATOM 1162 C CA . ALA A 1 175 ? 166.284 173.845 197.539 1.00 30.75 176 ALA A CA 1
ATOM 1163 C C . ALA A 1 175 ? 166.441 172.708 196.539 1.00 30.75 176 ALA A C 1
ATOM 1164 O O . ALA A 1 175 ? 165.771 172.701 195.501 1.00 30.75 176 ALA A O 1
ATOM 1166 N N . THR A 1 176 ? 167.303 171.735 196.837 1.00 25.53 177 THR A N 1
ATOM 1167 C CA . THR A 1 176 ? 167.445 170.574 195.968 1.00 25.53 177 THR A CA 1
ATOM 1168 C C . THR A 1 176 ? 166.193 169.706 195.982 1.00 25.53 177 THR A C 1
ATOM 1169 O O . THR A 1 176 ? 165.836 169.129 194.954 1.00 25.53 177 THR A O 1
ATOM 1173 N N . ALA A 1 177 ? 165.515 169.602 197.128 1.00 23.85 178 ALA A N 1
ATOM 1174 C CA . ALA A 1 177 ? 164.241 168.886 197.176 1.00 23.85 178 ALA A CA 1
ATOM 1175 C C . ALA A 1 177 ? 163.170 169.602 196.359 1.00 23.85 178 ALA A C 1
ATOM 1176 O O . ALA A 1 177 ? 162.403 168.960 195.622 1.00 23.85 178 ALA A O 1
ATOM 1178 N N . TYR A 1 178 ? 163.109 170.933 196.474 1.00 33.08 179 TYR A N 1
ATOM 1179 C CA . TYR A 1 178 ? 162.199 171.714 195.637 1.00 33.08 179 TYR A CA 1
ATOM 1180 C C . TYR A 1 178 ? 162.499 171.499 194.159 1.00 33.08 179 TYR A C 1
ATOM 1181 O O . TYR A 1 178 ? 161.581 171.357 193.340 1.00 33.08 179 TYR A O 1
ATOM 1190 N N . ARG A 1 179 ? 163.784 171.465 193.816 1.00 19.69 180 ARG A N 1
ATOM 1191 C CA . ARG A 1 179 ? 164.183 171.292 192.419 1.00 19.69 180 ARG A CA 1
ATOM 1192 C C . ARG A 1 179 ? 163.894 169.891 191.896 1.00 19.69 180 ARG A C 1
ATOM 1193 O O . ARG A 1 179 ? 163.167 169.731 190.916 1.00 19.69 180 ARG A O 1
ATOM 1201 N N . MET A 1 180 ? 164.453 168.876 192.550 1.00 26.66 181 MET A N 1
ATOM 1202 C CA . MET A 1 180 ? 164.226 167.504 192.116 1.00 26.66 181 MET A CA 1
ATOM 1203 C C . MET A 1 180 ? 162.726 167.283 191.952 1.00 26.66 181 MET A C 1
ATOM 1204 O O . MET A 1 180 ? 162.300 166.522 191.084 1.00 26.66 181 MET A O 1
ATOM 1209 N N . THR A 1 181 ? 161.923 167.951 192.777 1.00 23.21 182 THR A N 1
ATOM 1210 C CA . THR A 1 181 ? 160.468 167.827 192.680 1.00 23.21 182 THR A CA 1
ATOM 1211 C C . THR A 1 181 ? 159.896 168.479 191.422 1.00 23.21 182 THR A C 1
ATOM 1212 O O . THR A 1 181 ? 159.257 167.810 190.610 1.00 23.21 182 THR A O 1
ATOM 1216 N N . VAL A 1 182 ? 160.127 169.779 191.255 1.00 19.45 183 VAL A N 1
ATOM 1217 C CA . VAL A 1 182 ? 159.626 170.482 190.076 1.00 19.45 183 VAL A CA 1
ATOM 1218 C C . VAL A 1 182 ? 160.132 169.777 188.837 1.00 19.45 183 VAL A C 1
ATOM 1219 O O . VAL A 1 182 ? 159.370 169.515 187.913 1.00 19.45 183 VAL A O 1
ATOM 1223 N N . GLU A 1 183 ? 161.422 169.482 188.805 1.00 19.15 184 GLU A N 1
ATOM 1224 C CA . GLU A 1 183 ? 162.006 168.724 187.683 1.00 19.15 184 GLU A CA 1
ATOM 1225 C C . GLU A 1 183 ? 161.061 167.629 187.201 1.00 19.15 184 GLU A C 1
ATOM 1226 O O . GLU A 1 183 ? 160.931 167.444 186.011 1.00 19.15 184 GLU A O 1
ATOM 1232 N N . VAL A 1 184 ? 160.422 166.877 188.086 1.00 18.68 185 VAL A N 1
ATOM 1233 C CA . VAL A 1 184 ? 159.423 165.867 187.745 1.00 18.68 185 VAL A CA 1
ATOM 1234 C C . VAL A 1 184 ? 158.171 166.530 187.183 1.00 18.68 185 VAL A C 1
ATOM 1235 O O . VAL A 1 184 ? 157.621 166.101 186.156 1.00 18.68 185 VAL A O 1
ATOM 1239 N N . LEU A 1 185 ? 157.719 167.607 187.838 1.00 19.57 186 LEU A N 1
ATOM 1240 C CA . LEU A 1 185 ? 156.555 168.334 187.340 1.00 19.57 186 LEU A CA 1
ATOM 1241 C C . LEU A 1 185 ? 156.816 168.945 185.968 1.00 19.57 186 LEU A C 1
ATOM 1242 O O . LEU A 1 185 ? 155.912 168.992 185.129 1.00 19.57 186 LEU A O 1
ATOM 1247 N N . GLY A 1 186 ? 158.046 169.387 185.710 1.00 7.60 187 GLY A N 1
ATOM 1248 C CA . GLY A 1 186 ? 158.366 169.969 184.420 1.00 7.60 187 GLY A CA 1
ATOM 1249 C C . GLY A 1 186 ? 158.434 168.937 183.315 1.00 7.60 187 GLY A C 1
ATOM 1250 O O . GLY A 1 186 ? 158.018 169.203 182.189 1.00 7.60 187 GLY A O 1
ATOM 1251 N N . THR A 1 187 ? 158.967 167.751 183.616 1.00 10.30 188 THR A N 1
ATOM 1252 C CA . THR A 1 187 ? 158.932 166.668 182.639 1.00 10.30 188 THR A CA 1
ATOM 1253 C C . THR A 1 187 ? 157.495 166.301 182.294 1.00 10.30 188 THR A C 1
ATOM 1254 O O . THR A 1 187 ? 157.148 166.146 181.113 1.00 10.30 188 THR A O 1
ATOM 1258 N N . LEU A 1 188 ? 156.634 166.206 183.314 1.00 16.49 189 LEU A N 1
ATOM 1259 C CA . LEU A 1 188 ? 155.221 165.925 183.071 1.00 16.49 189 LEU A CA 1
ATOM 1260 C C . LEU A 1 188 ? 154.565 167.020 182.235 1.00 16.49 189 LEU A C 1
ATOM 1261 O O . LEU A 1 188 ? 153.844 166.727 181.272 1.00 16.49 189 LEU A O 1
ATOM 1266 N N . ILE A 1 189 ? 154.831 168.287 182.567 1.00 14.44 190 ILE A N 1
ATOM 1267 C CA . ILE A 1 189 ? 154.204 169.408 181.871 1.00 14.44 190 ILE A CA 1
ATOM 1268 C C . ILE A 1 189 ? 154.693 169.494 180.430 1.00 14.44 190 ILE A C 1
ATOM 1269 O O . ILE A 1 189 ? 153.902 169.728 179.510 1.00 14.44 190 ILE A O 1
ATOM 1274 N N . GLY A 1 190 ? 155.992 169.292 180.205 1.00 8.78 191 GLY A N 1
ATOM 1275 C CA . GLY A 1 190 ? 156.514 169.335 178.851 1.00 8.78 191 GLY A CA 1
ATOM 1276 C C . GLY A 1 190 ? 155.993 168.206 177.985 1.00 8.78 191 GLY A C 1
ATOM 1277 O O . GLY A 1 190 ? 155.627 168.426 176.824 1.00 8.78 191 GLY A O 1
ATOM 1278 N N . THR A 1 191 ? 155.936 166.987 178.538 1.00 10.99 192 THR A N 1
ATOM 1279 C CA . THR A 1 191 ? 155.359 165.872 177.795 1.00 10.99 192 THR A CA 1
ATOM 1280 C C . THR A 1 191 ? 153.898 166.138 177.457 1.00 10.99 192 THR A C 1
ATOM 1281 O O . THR A 1 191 ? 153.476 165.943 176.310 1.00 10.99 192 THR A O 1
ATOM 1285 N N . ALA A 1 192 ? 153.123 166.628 178.433 1.00 10.46 193 ALA A N 1
ATOM 1286 C CA . ALA A 1 192 ? 151.712 166.910 178.194 1.00 10.46 193 ALA A CA 1
ATOM 1287 C C . ALA A 1 192 ? 151.529 167.992 177.138 1.00 10.46 193 ALA A C 1
ATOM 1288 O O . ALA A 1 192 ? 150.711 167.839 176.225 1.00 10.46 193 ALA A O 1
ATOM 1290 N N . ILE A 1 193 ? 152.301 169.077 177.225 1.00 9.87 194 ILE A N 1
ATOM 1291 C CA . ILE A 1 193 ? 152.137 170.191 176.297 1.00 9.87 194 ILE A CA 1
ATOM 1292 C C . ILE A 1 193 ? 152.507 169.770 174.882 1.00 9.87 194 ILE A C 1
ATOM 1293 O O . ILE A 1 193 ? 151.737 169.986 173.936 1.00 9.87 194 ILE A O 1
ATOM 1298 N N . GLN A 1 194 ? 153.674 169.135 174.718 1.00 8.78 195 GLN A N 1
ATOM 1299 C CA . GLN A 1 194 ? 154.097 168.726 173.383 1.00 8.78 195 GLN A CA 1
ATOM 1300 C C . GLN A 1 194 ? 153.141 167.698 172.790 1.00 8.78 195 GLN A C 1
ATOM 1301 O O . GLN A 1 194 ? 152.746 167.817 171.624 1.00 8.78 195 GLN A O 1
ATOM 1307 N N . GLY A 1 195 ? 152.723 166.709 173.586 1.00 8.78 196 GLY A N 1
ATOM 1308 C CA . GLY A 1 195 ? 151.830 165.687 173.070 1.00 8.78 196 GLY A CA 1
ATOM 1309 C C . GLY A 1 195 ? 150.452 166.212 172.714 1.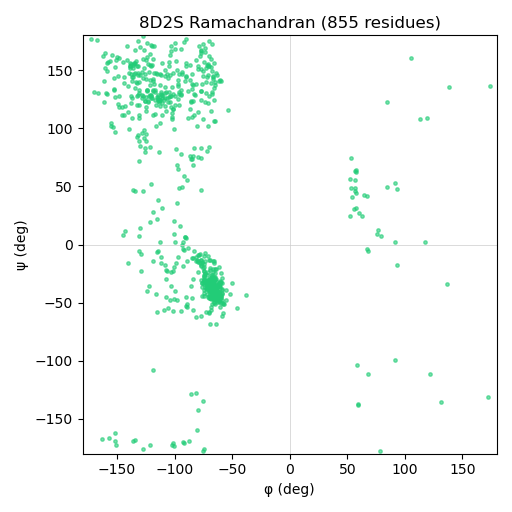00 8.78 196 GLY A C 1
ATOM 1310 O O . GLY A 1 195 ? 149.898 165.856 171.670 1.00 8.78 196 GLY A O 1
ATOM 1311 N N . GLN A 1 196 ? 149.877 167.062 173.566 1.00 18.31 197 GLN A N 1
ATOM 1312 C CA . GLN A 1 196 ? 148.537 167.565 173.303 1.00 18.31 197 GLN A CA 1
ATOM 1313 C C . GLN A 1 196 ? 148.511 168.691 172.280 1.00 18.31 197 GLN A C 1
ATOM 1314 O O . GLN A 1 196 ? 147.431 169.006 171.770 1.00 18.31 197 GLN A O 1
ATOM 1320 N N . ILE A 1 197 ? 149.649 169.304 171.961 1.00 8.78 198 ILE A N 1
ATOM 1321 C CA . ILE A 1 197 ? 149.670 170.282 170.877 1.00 8.78 198 ILE A CA 1
ATOM 1322 C C . ILE A 1 197 ? 149.970 169.622 169.538 1.00 8.78 198 ILE A C 1
ATOM 1323 O O . ILE A 1 197 ? 149.223 169.797 168.572 1.00 8.78 198 ILE A O 1
ATOM 1328 N N . VAL A 1 198 ? 151.054 168.842 169.441 1.00 8.78 199 VAL A N 1
ATOM 1329 C CA . VAL A 1 198 ? 151.390 168.238 168.151 1.00 8.78 199 VAL A CA 1
ATOM 1330 C C . VAL A 1 198 ? 150.514 167.041 167.818 1.00 8.78 199 VAL A C 1
ATOM 1331 O O . VAL A 1 198 ? 150.509 166.594 166.665 1.00 8.78 199 VAL A O 1
ATOM 1335 N N . GLY A 1 199 ? 149.772 166.510 168.789 1.00 15.20 200 GLY A N 1
ATOM 1336 C CA . GLY A 1 199 ? 148.842 165.431 168.530 1.00 15.20 200 GLY A CA 1
ATOM 1337 C C . GLY A 1 199 ? 147.451 165.861 168.134 1.00 15.20 200 GLY A C 1
ATOM 1338 O O . GLY A 1 199 ? 146.671 165.036 167.649 1.00 15.20 200 GLY A O 1
ATOM 1339 N N . MET A 1 200 ? 147.117 167.138 168.329 1.00 22.72 201 MET A N 1
ATOM 1340 C CA . MET A 1 200 ? 145.790 167.622 167.961 1.00 22.72 201 MET A CA 1
ATOM 1341 C C . MET A 1 200 ? 145.653 167.771 166.451 1.00 22.72 201 MET A C 1
ATOM 1342 O O . MET A 1 200 ? 144.597 167.463 165.885 1.00 22.72 201 MET A O 1
ATOM 1344 N N . ALA A 1 201 ? 146.703 168.242 165.783 1.00 20.60 202 ALA A N 1
ATOM 1345 C CA . ALA A 1 201 ? 146.698 168.438 164.338 1.00 20.60 202 ALA A CA 1
ATOM 1346 C C . ALA A 1 201 ? 147.457 167.287 163.690 1.00 20.60 202 ALA A C 1
ATOM 1347 O O . ALA A 1 201 ? 148.681 167.190 163.820 1.00 20.60 202 ALA A O 1
ATOM 1349 N N . ASN A 1 202 ? 146.731 166.418 162.994 1.00 29.19 203 ASN A N 1
ATOM 1350 C CA . ASN A 1 202 ? 147.320 165.265 162.333 1.00 29.19 203 ASN A CA 1
ATOM 1351 C C . ASN A 1 202 ? 147.782 165.658 160.929 1.00 29.19 203 ASN A C 1
ATOM 1352 O O . ASN A 1 202 ? 147.820 166.838 160.571 1.00 29.19 203 ASN A O 1
ATOM 1357 N N . ALA A 1 203 ? 148.143 164.666 160.121 1.00 20.09 204 ALA A N 1
ATOM 1358 C CA . ALA A 1 203 ? 148.591 164.890 158.754 1.00 20.09 204 ALA A CA 1
ATOM 1359 C C . ALA A 1 203 ? 148.408 163.595 157.974 1.00 20.09 204 ALA A C 1
ATOM 1360 O O . ALA A 1 203 ? 148.358 162.513 158.570 1.00 20.09 204 ALA A O 1
ATOM 1362 N N . PRO A 1 204 ? 148.289 163.668 156.648 1.00 16.04 205 PRO A N 1
ATOM 1363 C CA . PRO A 1 204 ? 148.177 162.440 155.854 1.00 16.04 205 PRO A CA 1
ATOM 1364 C C . PRO A 1 204 ? 149.488 161.669 155.821 1.00 16.04 205 PRO A C 1
ATOM 1365 O O . PRO A 1 204 ? 150.564 162.195 156.111 1.00 16.04 205 PRO A O 1
ATOM 1369 N N . CYS A 1 205 ? 149.379 160.395 155.452 1.00 13.23 206 CYS A N 1
ATOM 1370 C CA . CYS A 1 205 ? 150.506 159.476 155.482 1.00 13.23 206 CYS A CA 1
ATOM 1371 C C . CYS A 1 205 ? 150.704 158.841 154.112 1.00 13.23 206 CYS A C 1
ATOM 1372 O O . CYS A 1 205 ? 149.796 158.804 153.278 1.00 13.23 206 CYS A O 1
ATOM 1375 N N . ILE A 1 206 ? 151.916 158.342 153.895 1.00 8.78 207 ILE A N 1
ATOM 1376 C CA . ILE A 1 206 ? 152.322 157.763 152.620 1.00 8.78 207 ILE A CA 1
ATOM 1377 C C . ILE A 1 206 ? 151.903 156.300 152.579 1.00 8.78 207 ILE A C 1
ATOM 1378 O O . ILE A 1 206 ? 152.108 155.558 153.546 1.00 8.78 207 ILE A O 1
ATOM 1383 N N . SER A 1 207 ? 151.306 155.884 151.466 1.00 8.78 208 SER A N 1
ATOM 1384 C CA . SER A 1 207 ? 150.979 154.485 151.222 1.00 8.78 208 SER A CA 1
ATOM 1385 C C . SER A 1 207 ? 151.954 153.935 150.191 1.00 8.78 208 SER A C 1
ATOM 1386 O O . SER A 1 207 ? 152.057 154.470 149.083 1.00 8.78 208 SER A O 1
ATOM 1389 N N . THR A 1 208 ? 152.672 152.881 150.558 1.00 8.78 209 THR A N 1
ATOM 1390 C CA . THR A 1 208 ? 153.638 152.247 149.679 1.00 8.78 209 THR A CA 1
ATOM 1391 C C . THR A 1 208 ? 153.046 150.971 149.086 1.00 8.78 209 THR A C 1
ATOM 1392 O O . THR A 1 208 ? 151.848 150.697 149.208 1.00 8.78 209 THR A O 1
ATOM 1396 N N . GLU A 1 209 ? 153.897 150.189 148.417 1.00 8.78 210 GLU A N 1
ATOM 1397 C CA . GLU A 1 209 ? 153.451 148.974 147.742 1.00 8.78 210 GLU A CA 1
ATOM 1398 C C . GLU A 1 209 ? 152.933 147.933 148.725 1.00 8.78 210 GLU A C 1
ATOM 1399 O O . GLU A 1 209 ? 152.082 147.114 148.362 1.00 8.78 210 GLU A O 1
ATOM 1405 N N . ILE A 1 210 ? 153.426 147.945 149.965 1.00 8.78 211 ILE A N 1
ATOM 1406 C CA . ILE A 1 210 ? 152.899 147.038 150.979 1.00 8.78 211 ILE A CA 1
ATOM 1407 C C . ILE A 1 210 ? 151.462 147.401 151.331 1.00 8.78 211 ILE A C 1
ATOM 1408 O O . ILE A 1 210 ? 150.678 146.535 151.740 1.00 8.78 211 ILE A O 1
ATOM 1413 N N . ASP A 1 211 ? 151.090 148.673 151.182 1.00 8.78 212 ASP A N 1
ATOM 1414 C CA . ASP A 1 211 ? 149.720 149.108 151.411 1.00 8.78 212 ASP A CA 1
ATOM 1415 C C . ASP A 1 211 ? 148.820 148.877 150.206 1.00 8.78 212 ASP A C 1
ATOM 1416 O O . ASP A 1 211 ? 147.609 149.100 150.307 1.00 8.78 212 ASP A O 1
ATOM 1421 N N . LEU A 1 212 ? 149.377 148.439 149.078 1.00 19.00 213 LEU A N 1
ATOM 1422 C CA . LEU A 1 212 ? 148.594 148.131 147.882 1.00 19.00 213 LEU A CA 1
ATOM 1423 C C . LEU A 1 212 ? 148.147 146.667 147.914 1.00 19.00 213 LEU A C 1
ATOM 1424 O O . LEU A 1 212 ? 148.396 145.877 147.005 1.00 19.00 213 LEU A O 1
ATOM 1429 N N . GLN A 1 213 ? 147.469 146.316 149.003 1.00 23.92 214 GLN A N 1
ATOM 1430 C CA . GLN A 1 213 ? 147.066 144.944 149.271 1.00 23.92 214 GLN A CA 1
ATOM 1431 C C . GLN A 1 213 ? 145.696 144.604 148.699 1.00 23.92 214 GLN A C 1
ATOM 1432 O O . GLN A 1 213 ? 145.190 143.505 148.952 1.00 23.92 214 GLN A O 1
ATOM 1434 N N . SER A 1 214 ? 145.086 145.511 147.941 1.00 34.77 215 SER A N 1
ATOM 1435 C CA . SER A 1 214 ? 143.756 145.266 147.389 1.00 34.77 215 SER A CA 1
ATOM 1436 C C . SER A 1 214 ? 143.688 145.884 146.000 1.00 34.77 215 SER A C 1
ATOM 1437 O O . SER A 1 214 ? 143.716 147.111 145.863 1.00 34.77 215 SER A O 1
ATOM 1439 N N . THR A 1 215 ? 143.604 145.037 144.981 1.00 42.35 216 THR A N 1
ATOM 1440 C CA . THR A 1 215 ? 143.399 145.473 143.606 1.00 42.35 216 THR A CA 1
ATOM 1441 C C . THR A 1 215 ? 142.179 144.838 142.961 1.00 42.35 216 THR A C 1
ATOM 1442 O O . THR A 1 215 ? 141.452 145.515 142.230 1.00 42.35 216 THR A O 1
ATOM 1444 N N . GLY A 1 216 ? 141.934 143.550 143.214 1.00 41.59 217 GLY A N 1
ATOM 1445 C CA . GLY A 1 216 ? 140.724 142.922 142.718 1.00 41.59 217 GLY A CA 1
ATOM 1446 C C . GLY A 1 216 ? 139.490 143.279 143.518 1.00 41.59 217 GLY A C 1
ATOM 1447 O O . GLY A 1 216 ? 138.386 143.321 142.967 1.00 41.59 217 GLY A O 1
ATOM 1448 N N . LEU A 1 217 ? 139.652 143.530 144.819 1.00 45.40 218 LEU A N 1
ATOM 1449 C CA . LEU A 1 217 ? 138.520 143.932 145.647 1.00 45.40 218 LEU A CA 1
ATOM 1450 C C . LEU A 1 217 ? 138.047 145.335 145.284 1.00 45.40 218 LEU A C 1
ATOM 1451 O O . LEU A 1 217 ? 136.839 145.584 145.183 1.00 45.40 218 LEU A O 1
ATOM 1453 N N . GLU A 1 218 ? 138.992 146.259 145.086 1.00 45.99 219 GLU A N 1
ATOM 1454 C CA . GLU A 1 218 ? 138.725 147.648 144.701 1.00 45.99 219 GLU A CA 1
ATOM 1455 C C . GLU A 1 218 ? 137.805 148.339 145.711 1.00 45.99 219 GLU A C 1
ATOM 1456 O O . GLU A 1 218 ? 136.692 148.765 145.397 1.00 45.99 219 GLU A O 1
ATOM 1458 N N . VAL A 1 219 ? 138.297 148.438 146.946 1.00 49.34 220 VAL A N 1
ATOM 1459 C CA . VAL A 1 219 ? 137.540 149.095 148.004 1.00 49.34 220 VAL A CA 1
ATOM 1460 C C . VAL A 1 219 ? 137.550 150.599 147.772 1.00 49.34 220 VAL A C 1
ATOM 1461 O O . VAL A 1 219 ? 138.609 151.204 147.559 1.00 49.34 220 VAL A O 1
ATOM 1463 N N . ALA A 1 220 ? 136.369 151.210 147.812 1.00 46.65 221 ALA A N 1
ATOM 1464 C CA . ALA A 1 220 ? 136.243 152.640 147.565 1.00 46.65 221 ALA A CA 1
ATOM 1465 C C . ALA A 1 220 ? 135.635 153.336 148.776 1.00 46.65 221 ALA A C 1
ATOM 1466 O O . ALA A 1 220 ? 134.647 154.070 148.641 1.00 46.65 221 ALA A O 1
ATOM 1468 N N . PRO A 1 221 ? 136.191 153.134 149.970 1.00 48.08 222 PRO A N 1
ATOM 1469 C CA . PRO A 1 221 ? 135.663 153.827 151.166 1.00 48.08 222 PRO A CA 1
ATOM 1470 C C . PRO A 1 221 ? 136.263 155.219 151.326 1.00 48.08 222 PRO A C 1
ATOM 1471 O O . PRO A 1 221 ? 137.103 155.490 152.190 1.00 48.08 222 PRO A O 1
ATOM 1473 N N . ASP A 1 222 ? 135.823 156.138 150.465 1.00 47.02 223 ASP A N 1
ATOM 1474 C CA . ASP A 1 222 ? 136.330 157.510 150.459 1.00 47.02 223 ASP A CA 1
ATOM 1475 C C . ASP A 1 222 ? 135.700 158.271 151.623 1.00 47.02 223 ASP A C 1
ATOM 1476 O O . ASP A 1 222 ? 134.704 158.985 151.485 1.00 47.02 223 ASP A O 1
ATOM 1478 N N . VAL A 1 223 ? 136.304 158.107 152.799 1.00 45.11 224 VAL A N 1
ATOM 1479 C CA . VAL A 1 223 ? 135.854 158.771 154.015 1.00 45.11 224 VAL A CA 1
ATOM 1480 C C . VAL A 1 223 ? 136.875 159.758 154.556 1.00 45.11 224 VAL A C 1
ATOM 1481 O O . VAL A 1 223 ? 136.577 160.472 155.518 1.00 45.11 224 VAL A O 1
ATOM 1483 N N . GLN A 1 224 ? 138.073 159.820 153.970 1.00 46.75 225 GLN A N 1
ATOM 1484 C CA . GLN A 1 224 ? 139.078 160.767 154.440 1.00 46.75 225 GLN A CA 1
ATOM 1485 C C . GLN A 1 224 ? 138.733 162.197 154.045 1.00 46.75 225 GLN A C 1
ATOM 1486 O O . GLN A 1 224 ? 139.097 163.140 154.757 1.00 46.75 225 GLN A O 1
ATOM 1488 N N . ILE A 1 225 ? 138.045 162.378 152.915 1.00 50.03 226 ILE A N 1
ATOM 1489 C CA . ILE A 1 225 ? 137.681 163.720 152.469 1.00 50.03 226 ILE A CA 1
ATOM 1490 C C . ILE A 1 225 ? 136.609 164.325 153.366 1.00 50.03 226 ILE A C 1
ATOM 1491 O O . ILE A 1 225 ? 136.579 165.544 153.571 1.00 50.03 226 ILE A O 1
ATOM 1493 N N . THR A 1 226 ? 135.718 163.498 153.917 1.00 55.60 227 THR A N 1
ATOM 1494 C CA . THR A 1 226 ? 134.626 163.979 154.765 1.00 55.60 227 THR 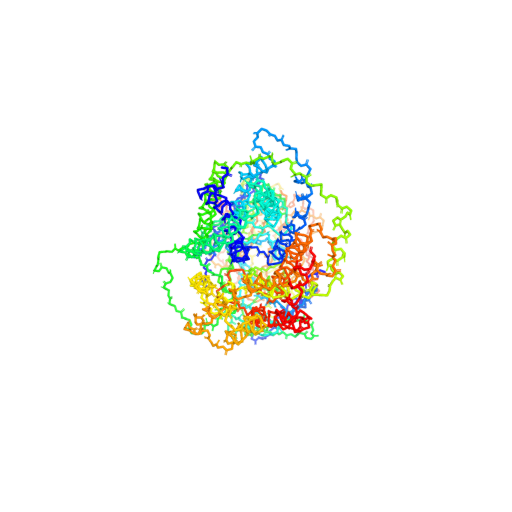A CA 1
ATOM 1495 C C . THR A 1 226 ? 135.132 164.151 156.198 1.00 55.60 227 THR A C 1
ATOM 1496 O O . THR A 1 226 ? 134.753 163.435 157.128 1.00 55.60 227 THR A O 1
ATOM 1498 N N . ASP A 1 227 ? 136.009 165.137 156.363 1.00 51.36 228 ASP A N 1
ATOM 1499 C CA . ASP A 1 227 ? 136.642 165.416 157.643 1.00 51.36 228 ASP A CA 1
ATOM 1500 C C . ASP A 1 227 ? 137.218 166.823 157.595 1.00 51.36 228 ASP A C 1
ATOM 1501 O O . ASP A 1 227 ? 137.393 167.387 156.508 1.00 51.36 228 ASP A O 1
ATOM 1503 N N . PRO A 1 228 ? 137.519 167.422 158.753 1.00 50.15 229 PRO A N 1
ATOM 1504 C CA . PRO A 1 228 ? 138.283 168.676 158.748 1.00 50.15 229 PRO A CA 1
ATOM 1505 C C . PRO A 1 228 ? 139.718 168.418 158.321 1.00 50.15 229 PRO A C 1
ATOM 1506 O O . PRO A 1 228 ? 140.599 168.231 159.167 1.00 50.15 229 PRO A O 1
ATOM 1510 N N . HIS A 1 229 ? 139.932 168.383 157.003 1.00 40.48 230 HIS A N 1
ATOM 1511 C CA . HIS A 1 229 ? 141.161 167.887 156.388 1.00 40.48 230 HIS A CA 1
ATOM 1512 C C . HIS A 1 229 ? 142.404 168.567 156.940 1.00 40.48 230 HIS A C 1
ATOM 1513 O O . HIS A 1 229 ? 142.598 169.774 156.771 1.00 40.48 230 HIS A O 1
ATOM 1520 N N . VAL A 1 230 ? 143.238 167.780 157.600 1.00 31.60 231 VAL A N 1
ATOM 1521 C CA . VAL A 1 230 ? 144.508 168.237 158.145 1.00 31.60 231 VAL A CA 1
ATOM 1522 C C . VAL A 1 230 ? 145.603 167.959 157.127 1.00 31.60 231 VAL A C 1
ATOM 1523 O O . VAL A 1 230 ? 145.541 166.993 156.359 1.00 31.60 231 VAL A O 1
ATOM 1527 N N . SER A 1 231 ? 146.614 168.819 157.111 1.00 16.32 232 SER A N 1
ATOM 1528 C CA . SER A 1 231 ? 147.706 168.730 156.157 1.00 16.32 232 SER A CA 1
ATOM 1529 C C . SER A 1 231 ? 149.030 168.560 156.891 1.00 16.32 232 SER A C 1
ATOM 1530 O O . SER A 1 231 ? 149.107 168.647 158.119 1.00 16.32 232 SER A O 1
ATOM 1533 N N . LEU A 1 232 ? 150.078 168.297 156.108 1.00 8.78 233 LEU A N 1
ATOM 1534 C CA . LEU A 1 232 ? 151.428 168.230 156.660 1.00 8.78 233 LEU A CA 1
ATOM 1535 C C . LEU A 1 232 ? 151.863 169.583 157.208 1.00 8.78 233 LEU A C 1
ATOM 1536 O O . LEU A 1 232 ? 152.539 169.657 158.243 1.00 8.78 233 LEU A O 1
ATOM 1541 N N . GLN A 1 233 ? 151.482 170.665 156.524 1.00 8.78 234 GLN A N 1
ATOM 1542 C CA . GLN A 1 233 ? 151.792 171.999 157.019 1.00 8.78 234 GLN A CA 1
ATOM 1543 C C . GLN A 1 233 ? 151.067 172.292 158.325 1.00 8.78 234 GLN A C 1
ATOM 1544 O O . GLN A 1 233 ? 151.596 173.018 159.169 1.00 8.78 234 GLN A O 1
ATOM 1550 N N . ASP A 1 234 ? 149.871 171.728 158.519 1.00 9.71 235 ASP A N 1
ATOM 1551 C CA . ASP A 1 234 ? 149.191 171.864 159.804 1.00 9.71 235 ASP A CA 1
ATOM 1552 C C . ASP A 1 234 ? 149.969 171.175 160.919 1.00 9.71 235 ASP A C 1
ATOM 1553 O O . ASP A 1 234 ? 150.058 171.698 162.035 1.00 9.71 235 ASP A O 1
ATOM 1558 N N . LEU A 1 235 ? 150.542 170.003 160.635 1.00 8.78 236 LEU A N 1
ATOM 1559 C CA . LEU A 1 235 ? 151.367 169.317 161.625 1.00 8.78 236 LEU A CA 1
ATOM 1560 C C . LEU A 1 235 ? 152.632 170.108 161.937 1.00 8.78 236 LEU A C 1
ATOM 1561 O O . LEU A 1 235 ? 153.044 170.205 163.102 1.00 8.78 236 LEU A O 1
ATOM 1566 N N . ARG A 1 236 ? 153.257 170.687 160.908 1.00 8.78 237 ARG A N 1
ATOM 1567 C CA . ARG A 1 236 ? 154.433 171.523 161.133 1.00 8.78 237 ARG A CA 1
ATOM 1568 C C . ARG A 1 236 ? 154.084 172.766 161.944 1.00 8.78 237 ARG A C 1
ATOM 1569 O O . ARG A 1 236 ? 154.850 173.179 162.822 1.00 8.78 237 ARG A O 1
ATOM 1577 N N . ASN A 1 237 ? 152.924 173.369 161.671 1.00 8.78 238 ASN A N 1
ATOM 1578 C CA . ASN A 1 237 ? 152.474 174.518 162.449 1.00 8.78 238 ASN A CA 1
ATOM 1579 C C . ASN A 1 237 ? 152.183 174.131 163.893 1.00 8.78 238 ASN A C 1
ATOM 1580 O O . ASN A 1 237 ? 152.435 174.917 164.810 1.00 8.78 238 ASN A O 1
ATOM 1585 N N . ALA A 1 238 ? 151.639 172.932 164.112 1.00 8.78 239 ALA A N 1
ATOM 1586 C CA . ALA A 1 238 ? 151.419 172.454 165.474 1.00 8.78 239 ALA A CA 1
ATOM 1587 C C . ALA A 1 238 ? 152.739 172.277 166.214 1.00 8.78 239 ALA A C 1
ATOM 1588 O O . ALA A 1 238 ? 152.851 172.627 167.396 1.00 8.78 239 ALA A O 1
ATOM 1590 N N . TYR A 1 239 ? 153.753 171.741 165.529 1.00 8.78 240 TYR A N 1
ATOM 1591 C CA . TYR A 1 239 ? 155.075 171.623 166.139 1.00 8.78 240 TYR A CA 1
ATOM 1592 C C . TYR A 1 239 ? 155.664 172.994 166.457 1.00 8.78 240 TYR A C 1
ATOM 1593 O O . TYR A 1 239 ? 156.280 173.183 167.513 1.00 8.78 240 TYR A O 1
ATOM 1602 N N . MET A 1 240 ? 155.473 173.966 165.560 1.00 8.81 241 MET A N 1
ATOM 1603 C CA . MET A 1 240 ? 155.956 175.322 165.814 1.00 8.81 241 MET A CA 1
ATOM 1604 C C . MET A 1 240 ? 155.227 175.967 166.989 1.00 8.81 241 MET A C 1
ATOM 1605 O O . MET A 1 240 ? 155.838 176.697 167.776 1.00 8.81 241 MET A O 1
ATOM 1610 N N . ILE A 1 241 ? 153.923 175.716 167.121 1.00 8.78 242 ILE A N 1
ATOM 1611 C CA . ILE A 1 241 ? 153.159 176.249 168.248 1.00 8.78 242 ILE A CA 1
ATOM 1612 C C . ILE A 1 241 ? 153.638 175.636 169.559 1.00 8.78 242 ILE A C 1
ATOM 1613 O O . ILE A 1 241 ? 153.795 176.339 170.568 1.00 8.78 242 ILE A O 1
ATOM 1618 N N . ALA A 1 242 ? 153.883 174.322 169.566 1.00 8.78 243 ALA A N 1
ATOM 1619 C CA . ALA A 1 242 ? 154.414 173.673 170.763 1.00 8.78 243 ALA A CA 1
ATOM 1620 C C . ALA A 1 242 ? 155.786 174.226 171.127 1.00 8.78 243 ALA A C 1
ATOM 1621 O O . ALA A 1 242 ? 156.073 174.473 172.306 1.00 8.78 243 ALA A O 1
ATOM 1623 N N . SER A 1 243 ? 156.639 174.444 170.122 1.00 8.78 244 SER A N 1
ATOM 1624 C CA . SER A 1 243 ? 157.955 175.021 170.371 1.00 8.78 244 SER A CA 1
ATOM 1625 C C . SER A 1 243 ? 157.846 176.439 170.913 1.00 8.78 244 SER A C 1
ATOM 1626 O O . SER A 1 243 ? 158.605 176.824 171.807 1.00 8.78 244 SER A O 1
ATOM 1629 N N . GLY A 1 244 ? 156.909 177.228 170.386 1.00 8.78 245 GLY A N 1
ATOM 1630 C CA . GLY A 1 244 ? 156.725 178.580 170.888 1.00 8.78 245 GLY A CA 1
ATOM 1631 C C . GLY A 1 244 ? 156.233 178.611 172.321 1.00 8.78 245 GLY A C 1
ATOM 1632 O O . GLY A 1 244 ? 156.676 179.441 173.119 1.00 8.78 245 GLY A O 1
ATOM 1633 N N . VAL A 1 245 ? 155.320 177.701 172.671 1.00 8.78 246 VAL A N 1
ATOM 1634 C CA . VAL A 1 245 ? 154.847 177.616 174.051 1.00 8.78 246 VAL A CA 1
ATOM 1635 C C . VAL A 1 245 ? 155.983 177.208 174.985 1.00 8.78 246 VAL A C 1
ATOM 1636 O O . VAL A 1 245 ? 156.152 177.784 176.070 1.00 8.78 246 VAL A O 1
ATOM 1640 N N . ILE A 1 246 ? 156.791 176.226 174.573 1.00 8.78 247 ILE A N 1
ATOM 1641 C CA . ILE A 1 246 ? 157.905 175.784 175.408 1.00 8.78 247 ILE A CA 1
ATOM 1642 C C . ILE A 1 246 ? 158.949 176.890 175.549 1.00 8.78 247 ILE A C 1
ATOM 1643 O O . ILE A 1 246 ? 159.521 177.084 176.626 1.00 8.78 247 ILE A O 1
ATOM 1648 N N . CYS A 1 247 ? 159.193 177.652 174.479 1.00 8.78 248 CYS A N 1
ATOM 1649 C CA . CYS A 1 247 ? 160.133 178.768 174.554 1.00 8.78 248 CYS A CA 1
ATOM 1650 C C . CYS A 1 247 ? 159.609 179.884 175.450 1.00 8.78 248 CYS A C 1
ATOM 1651 O O . CYS A 1 247 ? 160.384 180.524 176.170 1.00 8.78 248 CYS A O 1
ATOM 1654 N N . ALA A 1 248 ? 158.298 180.141 175.412 1.00 8.78 249 ALA A N 1
ATOM 1655 C CA . ALA A 1 248 ? 157.713 181.130 176.311 1.00 8.78 249 ALA A CA 1
ATOM 1656 C C . ALA A 1 248 ? 157.854 180.698 177.764 1.00 8.78 249 ALA A C 1
ATOM 1657 O O . ALA A 1 248 ? 158.170 181.518 178.635 1.00 8.78 249 ALA A O 1
ATOM 1659 N N . ILE A 1 249 ? 157.634 179.411 178.041 1.00 13.32 250 ILE A N 1
ATOM 1660 C CA . ILE A 1 249 ? 157.834 178.894 179.393 1.00 13.32 250 ILE A CA 1
ATOM 1661 C C . ILE A 1 249 ? 159.301 179.002 179.796 1.00 13.32 250 ILE A C 1
ATOM 1662 O O . ILE A 1 249 ? 159.620 179.334 180.943 1.00 13.32 250 ILE A O 1
ATOM 1667 N N . TYR A 1 250 ? 160.211 178.735 178.854 1.00 8.78 251 TYR A N 1
ATOM 1668 C CA . TYR A 1 250 ? 161.644 178.869 179.102 1.00 8.78 251 TYR A CA 1
ATOM 1669 C C . TYR A 1 250 ? 161.996 180.295 179.511 1.00 8.78 251 TYR A C 1
ATOM 1670 O O . TYR A 1 250 ? 162.702 180.514 180.503 1.00 8.78 251 TYR A O 1
ATOM 1679 N N . VAL A 1 251 ? 161.492 181.277 178.762 1.00 8.78 252 VAL A N 1
ATOM 1680 C CA . VAL A 1 251 ? 161.787 182.678 179.051 1.00 8.78 252 VAL A CA 1
ATOM 1681 C C . VAL A 1 251 ? 161.183 183.096 180.388 1.00 8.78 252 VAL A C 1
ATOM 1682 O O . VAL A 1 251 ? 161.835 183.776 181.191 1.00 8.78 252 VAL A O 1
ATOM 1686 N N . VAL A 1 252 ? 159.938 182.687 180.655 1.00 13.65 253 VAL A N 1
ATOM 1687 C CA . VAL A 1 252 ? 159.278 183.062 181.904 1.00 13.65 253 VAL A CA 1
ATOM 1688 C C . VAL A 1 252 ? 160.004 182.461 183.103 1.00 13.65 253 VAL A C 1
ATOM 1689 O O . VAL A 1 252 ? 160.235 183.143 184.110 1.00 13.65 253 VAL A O 1
ATOM 1693 N N . CYS A 1 253 ? 160.400 181.189 183.011 1.00 8.78 254 CYS A N 1
ATOM 1694 C CA . CYS A 1 253 ? 161.108 180.560 184.119 1.00 8.78 254 CYS A CA 1
ATOM 1695 C C . CYS A 1 253 ? 162.510 181.127 184.292 1.00 8.78 254 CYS A C 1
ATOM 1696 O O . CYS A 1 253 ? 162.999 181.214 185.422 1.00 8.78 254 CYS A O 1
ATOM 1699 N N . ALA A 1 254 ? 163.171 181.526 183.201 1.00 8.78 255 ALA A N 1
ATOM 1700 C CA . ALA A 1 254 ? 164.462 182.192 183.335 1.00 8.78 255 ALA A CA 1
ATOM 1701 C C . ALA A 1 254 ? 164.317 183.545 184.021 1.00 8.78 255 ALA A C 1
ATOM 1702 O O . ALA A 1 254 ? 165.159 183.922 184.845 1.00 8.78 255 ALA A O 1
ATOM 1704 N N . VAL A 1 255 ? 163.250 184.283 183.702 1.00 8.78 256 VAL A N 1
ATOM 1705 C CA . VAL A 1 255 ? 162.988 185.554 184.376 1.00 8.78 256 VAL A CA 1
ATOM 1706 C C . VAL A 1 255 ? 162.714 185.326 185.859 1.00 8.78 256 VAL A C 1
ATOM 1707 O O . VAL A 1 255 ? 163.203 186.071 186.718 1.00 8.78 256 VAL A O 1
ATOM 1711 N N . VAL A 1 256 ? 161.934 184.289 186.180 1.00 28.15 257 VAL A N 1
ATOM 1712 C CA . VAL A 1 256 ? 161.645 183.960 187.576 1.00 28.15 257 VAL A CA 1
ATOM 1713 C C . VAL A 1 256 ? 162.927 183.595 188.318 1.00 28.15 257 VAL A C 1
ATOM 1714 O O . VAL A 1 256 ? 163.158 184.042 189.448 1.00 28.15 257 VAL A O 1
ATOM 1718 N N . LEU A 1 257 ? 163.787 182.792 187.685 1.00 8.78 258 LEU A N 1
ATOM 1719 C CA . LEU A 1 257 ? 165.048 182.394 188.301 1.00 8.78 258 LEU A CA 1
ATOM 1720 C C . LEU A 1 257 ? 165.966 183.590 188.520 1.00 8.78 258 LEU A C 1
ATOM 1721 O O . LEU A 1 257 ? 166.644 183.680 189.550 1.00 8.78 258 LEU A O 1
ATOM 1726 N N . PHE A 1 258 ? 166.008 184.518 187.561 1.00 15.21 259 PHE A N 1
ATOM 1727 C CA . PHE A 1 258 ? 166.857 185.695 187.715 1.00 15.21 259 PHE A CA 1
ATOM 1728 C C . PHE A 1 258 ? 166.342 186.619 188.812 1.00 15.21 259 PHE A C 1
ATOM 1729 O O . PHE A 1 258 ? 167.124 187.105 189.637 1.00 15.21 259 PHE A O 1
ATOM 1737 N N . LEU A 1 259 ? 165.032 186.877 188.838 1.00 22.62 260 LEU A N 1
ATOM 1738 C CA . LEU A 1 259 ? 164.488 187.838 189.791 1.00 22.62 260 LEU A CA 1
ATOM 1739 C C . LEU A 1 259 ? 164.445 187.285 191.211 1.00 22.62 260 LEU A C 1
ATOM 1740 O O . LEU A 1 259 ? 164.820 187.981 192.160 1.00 22.62 260 LEU A O 1
ATOM 1745 N N . GLY A 1 260 ? 163.993 186.042 191.381 1.00 21.60 261 GLY A N 1
ATOM 1746 C CA . GLY A 1 260 ? 163.770 185.511 192.712 1.00 21.60 261 GLY A CA 1
ATOM 1747 C C . GLY A 1 260 ? 164.983 184.939 193.409 1.00 21.60 261 GLY A C 1
ATOM 1748 O O . GLY A 1 260 ? 164.916 184.674 194.613 1.00 21.60 261 GLY A O 1
ATOM 1749 N N . VAL A 1 261 ? 166.087 184.742 192.695 1.00 21.69 262 VAL A N 1
ATOM 1750 C CA . VAL A 1 261 ? 167.284 184.119 193.247 1.00 21.69 262 VAL A CA 1
ATOM 1751 C C . VAL A 1 261 ? 168.439 185.101 193.117 1.00 21.69 262 VAL A C 1
ATOM 1752 O O . VAL A 1 261 ? 168.722 185.594 192.018 1.00 21.69 262 VAL A O 1
ATOM 1756 N N . LYS A 1 262 ? 169.101 185.384 194.235 1.00 29.32 263 LYS A N 1
ATOM 1757 C CA . LYS A 1 262 ? 170.270 186.252 194.267 1.00 29.32 263 LYS A CA 1
ATOM 1758 C C . LYS A 1 262 ? 171.430 185.500 194.902 1.00 29.32 263 LYS A C 1
ATOM 1759 O O . LYS A 1 262 ? 171.266 184.875 195.955 1.00 29.32 263 LYS A O 1
ATOM 1765 N N . GLU A 1 263 ? 172.593 185.558 194.260 1.00 38.43 264 GLU A N 1
ATOM 1766 C CA . GLU A 1 263 ? 173.771 184.886 194.789 1.00 38.43 264 GLU A CA 1
ATOM 1767 C C . GLU A 1 263 ? 174.296 185.621 196.017 1.00 38.43 264 GLU A C 1
ATOM 1768 O O . GLU A 1 263 ? 174.241 186.852 196.096 1.00 38.43 264 GLU A O 1
ATOM 1774 N N . GLN A 1 264 ? 174.809 184.855 196.979 1.00 49.22 265 GLN A N 1
ATOM 1775 C CA . GLN A 1 264 ? 175.201 185.408 198.268 1.00 49.22 265 GLN A CA 1
ATOM 1776 C C . GLN A 1 264 ? 176.666 185.825 198.327 1.00 49.22 265 GLN A C 1
ATOM 1777 O O . GLN A 1 264 ? 177.027 186.621 199.203 1.00 49.22 265 GLN A O 1
ATOM 1783 N N . LYS A 1 265 ? 177.501 185.320 197.413 1.00 42.52 266 LYS A N 1
ATOM 1784 C CA . LYS A 1 265 ? 178.941 185.595 197.368 1.00 42.52 266 LYS A CA 1
ATOM 1785 C C . LYS A 1 265 ? 179.612 185.205 198.690 1.00 42.52 266 LYS A C 1
ATOM 1786 O O . LYS A 1 265 ? 180.151 186.034 199.427 1.00 42.52 266 LYS A O 1
ATOM 1788 N N . ASP A 1 266 ? 179.550 183.906 198.968 1.00 49.53 267 ASP A N 1
ATOM 1789 C CA . ASP A 1 266 ? 180.104 183.366 200.200 1.00 49.53 267 ASP A CA 1
ATOM 1790 C C . ASP A 1 266 ? 181.625 183.479 200.210 1.00 49.53 267 ASP A C 1
ATOM 1791 O O . ASP A 1 266 ? 182.284 183.431 199.168 1.00 49.53 267 ASP A O 1
ATOM 1793 N N . THR A 1 267 ? 182.180 183.640 201.415 1.00 47.12 268 THR A N 1
ATOM 1794 C CA . THR A 1 267 ? 183.627 183.767 201.558 1.00 47.12 268 THR A CA 1
ATOM 1795 C C . THR A 1 267 ? 184.336 182.457 201.235 1.00 47.12 268 THR A C 1
ATOM 1796 O O . THR A 1 267 ? 185.432 182.463 200.663 1.00 47.12 268 THR A O 1
ATOM 1798 N N . CYS A 1 268 ? 183.732 181.327 201.595 1.00 50.44 269 CYS A N 1
ATOM 1799 C CA . CYS A 1 268 ? 184.333 180.022 201.340 1.00 50.44 269 CYS A CA 1
ATOM 1800 C C . CYS A 1 268 ? 184.199 179.681 199.861 1.00 50.44 269 CYS A C 1
ATOM 1801 O O . CYS A 1 268 ? 183.100 179.386 199.380 1.00 50.44 269 CYS A O 1
ATOM 1803 N N . ARG A 1 269 ? 185.318 179.719 199.136 1.00 48.03 270 ARG A N 1
ATOM 1804 C CA . ARG A 1 269 ? 185.355 179.437 197.700 1.00 48.03 270 ARG A CA 1
ATOM 1805 C C . ARG A 1 269 ? 186.488 178.446 197.442 1.00 48.03 270 ARG A C 1
ATOM 1806 O O . ARG A 1 269 ? 187.645 178.840 197.273 1.00 48.03 270 ARG A O 1
ATOM 1808 N N . VAL A 1 270 ? 186.150 177.160 197.414 1.00 48.20 271 VAL A N 1
ATOM 1809 C CA . VAL A 1 270 ? 187.133 176.110 197.175 1.00 48.20 271 VAL A CA 1
ATOM 1810 C C . VAL A 1 270 ? 187.482 176.067 195.694 1.00 48.20 271 VAL A C 1
ATOM 1811 O O . VAL A 1 270 ? 186.607 176.185 194.827 1.00 48.20 271 VAL A O 1
ATOM 1813 N N . ARG A 1 271 ? 188.770 175.901 195.400 1.00 45.97 272 ARG A N 1
ATOM 1814 C CA . ARG A 1 271 ? 189.228 175.831 194.019 1.00 45.97 272 ARG A CA 1
ATOM 1815 C C . ARG A 1 271 ? 188.806 174.516 193.372 1.00 45.97 272 ARG A C 1
ATOM 1816 O O . ARG A 1 271 ? 188.587 173.506 194.045 1.00 45.97 272 ARG A O 1
ATOM 1818 N N . THR A 1 272 ? 188.687 174.542 192.041 1.00 43.74 273 THR A N 1
ATOM 1819 C CA . THR A 1 272 ? 188.249 173.355 191.311 1.00 43.74 273 THR A CA 1
ATOM 1820 C C . THR A 1 272 ? 189.327 172.277 191.292 1.00 43.74 273 THR A C 1
ATOM 1821 O O . THR A 1 272 ? 189.023 171.092 191.483 1.00 43.74 273 THR A O 1
ATOM 1823 N N . GLU A 1 273 ? 190.591 172.672 191.073 1.00 48.94 274 GLU A N 1
ATOM 1824 C CA . GLU A 1 273 ? 191.749 171.783 190.975 1.00 48.94 274 GLU A CA 1
ATOM 1825 C C . GLU A 1 273 ? 191.520 170.679 189.945 1.00 48.94 274 GLU A C 1
ATOM 1826 O O . GLU A 1 273 ? 191.259 169.529 190.321 1.00 48.94 274 GLU A O 1
ATOM 1828 N N . PRO A 1 274 ? 191.575 171.000 188.646 1.00 52.45 275 PRO A N 1
ATOM 1829 C CA . PRO A 1 274 ? 191.247 169.993 187.617 1.00 52.45 275 PRO A CA 1
ATOM 1830 C C . PRO A 1 274 ? 192.143 168.763 187.629 1.00 52.45 275 PRO A C 1
ATOM 1831 O O . PRO A 1 274 ? 191.668 167.665 187.312 1.00 52.45 275 PRO A O 1
ATOM 1835 N N . MET A 1 275 ? 193.425 168.909 187.977 1.00 49.59 276 MET A N 1
ATOM 1836 C CA . MET A 1 275 ? 194.276 167.733 188.135 1.00 49.59 276 MET A CA 1
ATOM 1837 C C . MET A 1 275 ? 193.801 166.870 189.298 1.00 49.59 276 MET A C 1
ATOM 1838 O O . MET A 1 275 ? 193.718 165.639 189.178 1.00 49.59 276 MET A O 1
ATOM 1840 N N . SER A 1 276 ? 193.453 167.503 190.421 1.00 51.39 277 SER A N 1
ATOM 1841 C CA . SER A 1 276 ? 192.850 166.770 191.526 1.00 51.39 277 SER A CA 1
ATOM 1842 C C . SER A 1 276 ? 191.471 166.242 191.157 1.00 51.39 277 SER A C 1
ATOM 1843 O O . SER A 1 276 ? 191.054 165.205 191.676 1.00 51.39 277 SER A O 1
ATOM 1845 N N . PHE A 1 277 ? 190.756 166.932 190.263 1.00 47.60 278 PHE A N 1
ATOM 1846 C CA . PHE A 1 277 ? 189.477 166.414 189.784 1.00 47.60 278 PHE A CA 1
ATOM 1847 C C . PHE A 1 277 ? 189.661 165.115 189.006 1.00 47.60 278 PHE A C 1
ATOM 1848 O O . PHE A 1 277 ? 188.905 164.158 189.202 1.00 47.60 278 PHE A O 1
ATOM 1850 N N . PHE A 1 278 ? 190.671 165.056 188.132 1.00 49.54 279 PHE A N 1
ATOM 1851 C CA . PHE A 1 278 ? 190.947 163.822 187.400 1.00 49.54 279 PHE A CA 1
ATOM 1852 C C . PHE A 1 278 ? 191.435 162.719 188.333 1.00 49.54 279 PHE A C 1
ATOM 1853 O O . PHE A 1 278 ? 191.057 161.548 188.175 1.00 49.54 279 PHE A O 1
ATOM 1855 N N . GLN A 1 279 ? 192.272 163.075 189.314 1.00 54.36 280 GLN A N 1
ATOM 1856 C CA . GLN A 1 279 ? 192.732 162.085 190.284 1.00 54.36 280 GLN A CA 1
ATOM 1857 C C . GLN A 1 279 ? 191.570 161.530 191.099 1.00 54.36 280 GLN A C 1
ATOM 1858 O O . GLN A 1 279 ? 191.487 160.317 191.327 1.00 54.36 280 GLN A O 1
ATOM 1860 N N . GLY A 1 280 ? 190.645 162.395 191.519 1.00 53.73 281 GLY A N 1
ATOM 1861 C CA . GLY A 1 280 ? 189.479 161.928 192.243 1.00 53.73 281 GLY A CA 1
ATOM 1862 C C . GLY A 1 280 ? 188.515 161.147 191.376 1.00 53.73 281 GLY A C 1
ATOM 1863 O O . GLY A 1 280 ? 187.822 160.257 191.869 1.00 53.73 281 GLY A O 1
ATOM 1864 N N . ILE A 1 281 ? 188.460 161.457 190.079 1.00 57.56 282 ILE A N 1
ATOM 1865 C CA . ILE A 1 281 ? 187.651 160.664 189.158 1.00 57.56 282 ILE A CA 1
ATOM 1866 C C . ILE A 1 281 ? 188.206 159.251 189.054 1.00 57.56 282 ILE A C 1
ATOM 1867 O O . ILE A 1 281 ? 187.456 158.266 189.084 1.00 57.56 282 ILE A O 1
ATOM 1869 N N . CYS A 1 282 ? 189.532 159.133 188.934 1.00 59.73 283 CYS A N 1
ATOM 1870 C CA . CYS A 1 282 ? 190.162 157.816 188.921 1.00 59.73 283 CYS A CA 1
ATOM 1871 C C . CYS A 1 282 ? 189.970 157.090 190.247 1.00 59.73 283 CYS A C 1
ATOM 1872 O O . CYS A 1 282 ? 189.785 155.867 190.262 1.00 59.73 283 CYS A O 1
ATOM 1875 N N . MET A 1 283 ? 190.006 157.825 191.361 1.00 55.40 284 MET A N 1
ATOM 1876 C CA . MET A 1 283 ? 189.760 157.226 192.669 1.00 55.40 284 MET A CA 1
ATOM 1877 C C . MET A 1 283 ? 188.326 156.716 192.792 1.00 55.40 284 MET A C 1
ATOM 1878 O O . MET A 1 283 ? 188.091 155.636 193.346 1.00 55.40 284 MET A O 1
ATOM 1883 N N . VAL A 1 284 ? 187.359 157.482 192.283 1.00 50.79 285 VAL A N 1
ATOM 1884 C CA . VAL A 1 284 ? 185.956 157.080 192.351 1.00 50.79 285 VAL A CA 1
ATOM 1885 C C . VAL A 1 284 ? 185.709 155.860 191.473 1.00 50.79 285 VAL A C 1
ATOM 1886 O O . VAL A 1 284 ? 185.046 154.901 191.888 1.00 50.79 285 VAL A O 1
ATOM 1890 N N . MET A 1 285 ? 186.254 155.866 190.253 1.00 54.61 286 MET A N 1
ATOM 1891 C CA . MET A 1 285 ? 186.090 154.711 189.376 1.00 54.61 286 MET A CA 1
ATOM 1892 C C . MET A 1 285 ? 186.836 153.491 189.904 1.00 54.61 286 MET A C 1
ATOM 1893 O O . MET A 1 285 ? 186.444 152.355 189.614 1.00 54.61 286 MET A O 1
ATOM 1898 N N . GLY A 1 286 ? 187.904 153.700 190.678 1.00 49.85 287 GLY A N 1
ATOM 1899 C CA . GLY A 1 286 ? 188.590 152.586 191.307 1.00 49.85 287 GLY A CA 1
ATOM 1900 C C . GLY A 1 286 ? 187.846 151.984 192.481 1.00 49.85 287 GLY A C 1
ATOM 1901 O O . GLY A 1 286 ? 188.088 150.820 192.821 1.00 49.85 287 GLY A O 1
ATOM 1902 N N . HIS A 1 287 ? 186.956 152.747 193.111 1.00 49.59 288 HIS A N 1
ATOM 1903 C CA . HIS A 1 287 ? 186.172 152.219 194.220 1.00 49.59 288 HIS A CA 1
ATOM 1904 C C . HIS A 1 287 ? 185.148 151.210 193.712 1.00 49.59 288 HIS A C 1
ATOM 1905 O O . HIS A 1 287 ? 184.616 151.343 192.607 1.00 49.59 288 HIS A O 1
ATOM 1912 N N . GLY A 1 288 ? 184.877 150.196 194.528 1.00 38.93 289 GLY A N 1
ATOM 1913 C CA . GLY A 1 288 ? 183.982 149.127 194.159 1.00 38.93 289 GLY A CA 1
ATOM 1914 C C . GLY A 1 288 ? 182.524 149.537 194.051 1.00 38.93 289 GLY A C 1
ATOM 1915 O O . GLY A 1 288 ? 181.947 149.547 192.957 1.00 38.93 289 GLY A O 1
ATOM 1916 N N . PRO A 1 289 ? 181.897 149.875 195.187 1.00 42.30 290 PRO A N 1
ATOM 1917 C CA . PRO A 1 289 ? 180.464 150.226 195.160 1.00 42.30 290 PRO A CA 1
ATOM 1918 C C . PRO A 1 289 ? 180.130 151.421 194.285 1.00 42.30 290 PRO A C 1
ATOM 1919 O O . PRO A 1 289 ? 179.052 151.443 193.677 1.00 42.30 290 PRO A O 1
ATOM 1923 N N . TYR A 1 290 ? 181.030 152.364 194.198 1.00 47.12 291 TYR A N 1
ATOM 1924 C CA . TYR A 1 290 ? 180.783 153.509 193.327 1.00 47.12 291 TYR A CA 1
ATOM 1925 C C . TYR A 1 290 ? 180.737 153.086 191.865 1.00 47.12 291 TYR A C 1
ATOM 1926 O O . TYR A 1 290 ? 179.839 153.489 191.119 1.00 47.12 291 TYR A O 1
ATOM 1935 N N . ALA A 1 291 ? 181.685 152.308 191.445 1.00 40.68 292 ALA A N 1
ATOM 1936 C CA . ALA A 1 291 ? 181.690 151.822 190.070 1.00 40.68 292 ALA A CA 1
ATOM 1937 C C . ALA A 1 291 ? 180.480 150.939 189.792 1.00 40.68 292 ALA A C 1
ATOM 1938 O O . ALA A 1 291 ? 179.896 151.004 188.703 1.00 40.68 292 ALA A O 1
ATOM 1940 N N . LYS A 1 292 ? 180.084 150.113 190.767 1.00 36.58 293 LYS A N 1
ATOM 1941 C CA . LYS A 1 292 ? 178.913 149.258 190.585 1.00 36.58 293 LYS A CA 1
ATOM 1942 C C . LYS A 1 292 ? 177.642 150.081 190.427 1.00 36.58 293 LYS A C 1
ATOM 1943 O O . LYS A 1 292 ? 176.815 149.798 189.550 1.00 36.58 293 LYS A O 1
ATOM 1949 N N . LEU A 1 293 ? 177.491 151.108 191.254 1.00 42.18 294 LEU A N 1
ATOM 1950 C CA . LEU A 1 293 ? 176.330 151.977 191.138 1.00 42.18 294 LEU A CA 1
ATOM 1951 C C . LEU A 1 293 ? 176.296 152.607 189.755 1.00 42.18 294 LEU A C 1
ATOM 1952 O O . LEU A 1 293 ? 175.250 152.635 189.106 1.00 42.18 294 LEU A O 1
ATOM 1957 N N . VAL A 1 294 ? 177.441 153.103 189.296 1.00 38.37 295 VAL A N 1
ATOM 1958 C CA . VAL A 1 294 ? 177.505 153.721 187.979 1.00 38.37 295 VAL A CA 1
ATOM 1959 C C . VAL A 1 294 ? 177.066 152.757 186.902 1.00 38.37 295 VAL A C 1
ATOM 1960 O O . VAL A 1 294 ? 176.110 153.021 186.177 1.00 38.37 295 VAL A O 1
ATOM 1964 N N . MET A 1 295 ? 177.751 151.625 186.806 1.00 35.57 296 MET A N 1
ATOM 1965 C CA . MET A 1 295 ? 177.436 150.668 185.757 1.00 35.57 296 MET A CA 1
ATOM 1966 C C . MET A 1 295 ? 175.970 150.281 185.806 1.00 35.57 296 MET A C 1
ATOM 1967 O O . MET A 1 295 ? 175.328 150.132 184.768 1.00 35.57 296 MET A O 1
ATOM 1972 N N . GLY A 1 296 ? 175.433 150.129 187.010 1.00 26.09 297 GLY A N 1
ATOM 1973 C CA . GLY A 1 296 ? 174.052 149.700 187.131 1.00 26.09 297 GLY A CA 1
ATOM 1974 C C . GLY A 1 296 ? 173.119 150.779 186.633 1.00 26.09 297 GLY A C 1
ATOM 1975 O O . GLY A 1 296 ? 172.312 150.545 185.733 1.00 26.09 297 GLY A O 1
ATOM 1976 N N . PHE A 1 297 ? 173.227 151.970 187.212 1.00 23.73 298 PHE A N 1
ATOM 1977 C CA . PHE A 1 297 ? 172.385 153.077 186.788 1.00 23.73 298 PHE A CA 1
ATOM 1978 C C . PHE A 1 297 ? 172.579 153.329 185.303 1.00 23.73 298 PHE A C 1
ATOM 1979 O O . PHE A 1 297 ? 171.610 153.386 184.547 1.00 23.73 298 PHE A O 1
ATOM 1987 N N . LEU A 1 298 ? 173.832 153.471 184.880 1.00 21.15 299 LEU A N 1
ATOM 1988 C CA . LEU A 1 298 ? 174.114 153.725 183.474 1.00 21.15 299 LEU A CA 1
ATOM 1989 C C . LEU A 1 298 ? 173.317 152.796 182.570 1.00 21.15 299 LEU A C 1
ATOM 1990 O O . LEU A 1 298 ? 172.597 153.253 181.681 1.00 21.15 299 LEU A O 1
ATOM 1995 N N . PHE A 1 299 ? 173.428 151.482 182.789 1.00 16.08 300 PHE A N 1
ATOM 1996 C CA . PHE A 1 299 ? 172.744 150.527 181.918 1.00 16.08 300 PHE A CA 1
ATOM 1997 C C . PHE A 1 299 ? 171.225 150.633 182.032 1.00 16.08 300 PHE A C 1
ATOM 1998 O O . PHE A 1 299 ? 170.516 150.558 181.018 1.00 16.08 300 PHE A O 1
ATOM 2006 N N . THR A 1 300 ? 170.704 150.822 183.250 1.00 17.55 301 THR A N 1
ATOM 2007 C CA . THR A 1 300 ? 169.255 150.924 183.416 1.00 17.55 301 THR A CA 1
ATOM 2008 C C . THR A 1 300 ? 168.707 152.184 182.748 1.00 17.55 301 THR A C 1
ATOM 2009 O O . THR A 1 300 ? 167.714 152.129 182.004 1.00 17.55 301 THR A O 1
ATOM 2013 N N . SER A 1 301 ? 169.352 153.329 182.989 1.00 25.55 302 SER A N 1
ATOM 2014 C CA . SER A 1 301 ? 168.938 154.564 182.342 1.00 25.55 302 SER A CA 1
ATOM 2015 C C . SER A 1 301 ? 169.138 154.502 180.836 1.00 25.55 302 SER A C 1
ATOM 2016 O O . SER A 1 301 ? 168.381 155.128 180.097 1.00 25.55 302 SER A O 1
ATOM 2019 N N . LEU A 1 302 ? 170.129 153.743 180.361 1.00 8.78 303 LEU A N 1
ATOM 2020 C CA . LEU A 1 302 ? 170.308 153.574 178.924 1.00 8.78 303 LEU A CA 1
ATOM 2021 C C . LEU A 1 302 ? 169.155 152.797 178.310 1.00 8.78 303 LEU A C 1
ATOM 2022 O O . LEU A 1 302 ? 168.667 153.153 177.232 1.00 8.78 303 LEU A O 1
ATOM 2027 N N . ALA A 1 303 ? 168.713 151.730 178.981 1.00 8.78 304 ALA A N 1
ATOM 2028 C CA . ALA A 1 303 ? 167.554 150.987 178.495 1.00 8.78 304 ALA A CA 1
ATOM 2029 C C . ALA A 1 303 ? 166.311 151.868 178.461 1.00 8.78 304 ALA A C 1
ATOM 2030 O O . ALA A 1 303 ? 165.557 151.863 177.478 1.00 8.78 304 ALA A O 1
ATOM 2032 N N . PHE A 1 304 ? 166.099 152.661 179.512 1.00 8.78 305 PHE A N 1
ATOM 2033 C CA . PHE A 1 304 ? 164.897 153.488 179.534 1.00 8.78 305 PHE A CA 1
ATOM 2034 C C . PHE A 1 304 ? 164.990 154.685 178.590 1.00 8.78 305 PHE A C 1
ATOM 2035 O O . PHE A 1 304 ? 163.964 155.129 178.068 1.00 8.78 305 PHE A O 1
ATOM 2043 N N . MET A 1 305 ? 166.194 155.192 178.315 1.00 4.59 306 MET A N 1
ATOM 2044 C CA . MET A 1 305 ? 166.345 156.224 177.294 1.00 4.59 306 MET A CA 1
ATOM 2045 C C . MET A 1 305 ? 166.164 155.657 175.893 1.00 4.59 306 MET A C 1
ATOM 2046 O O . MET A 1 305 ? 165.651 156.351 175.010 1.00 4.59 306 MET A O 1
ATOM 2051 N N . LEU A 1 306 ? 166.576 154.407 175.670 1.00 8.78 307 LEU A N 1
ATOM 2052 C CA . LEU A 1 306 ? 166.288 153.750 174.399 1.00 8.78 307 LEU A CA 1
ATOM 2053 C C . LEU A 1 306 ? 164.787 153.575 174.207 1.00 8.78 307 LEU A C 1
ATOM 2054 O O . LEU A 1 306 ? 164.266 153.759 173.098 1.00 8.78 307 LEU A O 1
ATOM 2059 N N . LEU A 1 307 ? 164.079 153.215 175.281 1.00 8.78 308 LEU A N 1
ATOM 2060 C CA . LEU A 1 307 ? 162.620 153.159 175.225 1.00 8.78 308 LEU A CA 1
ATOM 2061 C C . LEU A 1 307 ? 162.021 154.535 174.946 1.00 8.78 308 LEU A C 1
ATOM 2062 O O . LEU A 1 307 ? 161.108 154.666 174.121 1.00 8.78 308 LEU A O 1
ATOM 2067 N N . GLU A 1 308 ? 162.537 155.574 175.609 1.00 6.98 309 GLU A N 1
ATOM 2068 C CA . GLU A 1 308 ? 162.040 156.932 175.401 1.00 6.98 309 GLU A CA 1
ATOM 2069 C C . GLU A 1 308 ? 162.238 157.380 173.960 1.00 6.98 309 GLU A C 1
ATOM 2070 O O . GLU A 1 308 ? 161.358 158.021 173.373 1.00 6.98 309 GLU A O 1
ATOM 2076 N N . GLY A 1 309 ? 163.387 157.055 173.379 1.00 8.78 310 GLY A N 1
ATOM 2077 C CA . GLY A 1 309 ? 163.641 157.340 171.984 1.00 8.78 310 GLY A CA 1
ATOM 2078 C C . GLY A 1 309 ? 162.717 156.584 171.055 1.00 8.78 310 GLY A C 1
ATOM 2079 O O . GLY A 1 309 ? 161.872 157.192 170.392 1.00 8.78 310 GLY A O 1
ATOM 2080 N N . ASN A 1 310 ? 162.860 155.265 170.988 1.00 10.48 311 ASN A N 1
ATOM 2081 C CA . ASN A 1 310 ? 162.067 154.472 170.047 1.00 10.48 311 ASN A CA 1
ATOM 2082 C C . ASN A 1 310 ? 160.821 153.874 170.692 1.00 10.48 311 ASN A C 1
ATOM 2083 O O . ASN A 1 310 ? 160.551 152.687 170.529 1.00 10.48 311 ASN A O 1
ATOM 2088 N N . PHE A 1 311 ? 160.033 154.665 171.420 1.00 11.68 312 PHE A N 1
ATOM 2089 C CA . PHE A 1 311 ? 158.707 154.221 171.829 1.00 11.68 312 PHE A CA 1
ATOM 2090 C C . PHE A 1 311 ? 157.569 154.911 171.096 1.00 11.68 312 PHE A C 1
ATOM 2091 O O . PHE A 1 311 ? 156.512 154.302 170.919 1.00 11.68 312 PHE A O 1
ATOM 2099 N N . ALA A 1 312 ? 157.752 156.161 170.667 1.00 8.78 313 ALA A N 1
ATOM 2100 C CA . ALA A 1 312 ? 156.710 156.830 169.894 1.00 8.78 313 ALA A CA 1
ATOM 2101 C C . ALA A 1 312 ? 156.485 156.136 168.557 1.00 8.78 313 ALA A C 1
ATOM 2102 O O . ALA A 1 312 ? 155.339 155.938 168.140 1.00 8.78 313 ALA A O 1
ATOM 2104 N N . LEU A 1 313 ? 157.568 155.738 167.883 1.00 8.78 314 LEU A N 1
ATOM 2105 C CA . LEU A 1 313 ? 157.433 154.987 166.639 1.00 8.78 314 LEU A CA 1
ATOM 2106 C C . LEU A 1 313 ? 156.836 153.608 166.875 1.00 8.78 314 LEU A C 1
ATOM 2107 O O . LEU A 1 313 ? 156.089 153.106 166.028 1.00 8.78 314 LEU A O 1
ATOM 2112 N N . PHE A 1 314 ? 157.161 152.978 168.006 1.00 8.78 315 PHE A N 1
ATOM 2113 C CA . PHE A 1 314 ? 156.557 151.693 168.343 1.00 8.78 315 PHE A CA 1
ATOM 2114 C C . PHE A 1 314 ? 155.055 151.829 168.560 1.00 8.78 315 PHE A C 1
ATOM 2115 O O . PHE A 1 314 ? 154.281 150.959 168.149 1.00 8.78 315 PHE A O 1
ATOM 2123 N N . CYS A 1 315 ? 154.626 152.910 169.212 1.00 8.78 316 CYS A N 1
ATOM 2124 C CA . CYS A 1 315 ? 153.196 153.147 169.387 1.00 8.78 316 CYS A CA 1
ATOM 2125 C C . CYS A 1 315 ? 152.513 153.451 168.059 1.00 8.78 316 CYS A C 1
ATOM 2126 O O . CYS A 1 315 ? 151.400 152.977 167.807 1.00 8.78 316 CYS A O 1
ATOM 2129 N N . ILE A 1 316 ? 153.160 154.244 167.203 1.00 8.78 317 ILE A N 1
ATOM 2130 C CA . ILE A 1 316 ? 152.528 154.669 165.957 1.00 8.78 317 ILE A CA 1
ATOM 2131 C C . ILE A 1 316 ? 152.412 153.503 164.979 1.00 8.78 317 ILE A C 1
ATOM 2132 O O . ILE A 1 316 ? 151.354 153.281 164.378 1.00 8.78 317 ILE A O 1
ATOM 2137 N N . TYR A 1 317 ? 153.485 152.724 164.820 1.00 8.78 318 TYR A N 1
ATOM 2138 C CA . TYR A 1 317 ? 153.568 151.773 163.722 1.00 8.78 318 TYR A CA 1
ATOM 2139 C C . TYR A 1 317 ? 153.417 150.313 164.123 1.00 8.78 318 TYR A C 1
ATOM 2140 O O . TYR A 1 317 ? 153.073 149.494 163.266 1.00 8.78 318 TYR A O 1
ATOM 2149 N N . ASN A 1 318 ? 153.662 149.959 165.383 1.00 8.78 319 ASN A N 1
ATOM 2150 C CA . ASN A 1 318 ? 153.435 148.594 165.844 1.00 8.78 319 ASN A CA 1
ATOM 2151 C C . ASN A 1 318 ? 152.128 148.457 166.614 1.00 8.78 319 ASN A C 1
ATOM 2152 O O . ASN A 1 318 ? 151.353 147.530 166.361 1.00 8.78 319 ASN A O 1
ATOM 2157 N N . LEU A 1 319 ? 151.868 149.366 167.551 1.00 8.78 320 LEU A N 1
ATOM 2158 C CA . LEU A 1 319 ? 150.604 149.373 168.271 1.00 8.78 320 LEU A CA 1
ATOM 2159 C C . LEU A 1 319 ? 149.477 150.019 167.477 1.00 8.78 320 LEU A C 1
ATOM 2160 O O . LEU A 1 319 ? 148.310 149.863 167.851 1.00 8.78 320 LEU A O 1
ATOM 2165 N N . GLY A 1 320 ? 149.793 150.730 166.397 1.00 8.78 321 GLY A N 1
ATOM 2166 C CA . GLY A 1 320 ? 148.782 151.348 165.567 1.00 8.78 321 GLY A CA 1
ATOM 2167 C C . GLY A 1 320 ? 148.168 152.609 166.128 1.00 8.78 321 GLY A C 1
ATOM 2168 O O . GLY A 1 320 ? 147.148 153.067 165.603 1.00 8.78 321 GLY A O 1
ATOM 2169 N N . PHE A 1 321 ? 148.752 153.185 167.175 1.00 28.20 322 PHE A N 1
ATOM 2170 C CA . PHE A 1 321 ? 148.190 154.369 167.820 1.00 28.20 322 PHE A CA 1
ATOM 2171 C C . PHE A 1 321 ? 148.878 155.625 167.287 1.00 28.20 322 PHE A C 1
ATOM 2172 O O . PHE A 1 321 ? 149.565 156.350 168.004 1.00 28.20 322 PHE A O 1
ATOM 2180 N N . ARG A 1 322 ? 148.673 155.878 165.994 1.00 8.78 323 ARG A N 1
ATOM 2181 C CA . ARG A 1 322 ? 149.249 157.074 165.391 1.00 8.78 323 ARG A CA 1
ATOM 2182 C C . ARG A 1 322 ? 148.531 158.347 165.815 1.00 8.78 323 ARG A C 1
ATOM 2183 O O . ARG A 1 322 ? 149.068 159.439 165.602 1.00 8.78 323 ARG A O 1
ATOM 2191 N N . ASN A 1 323 ? 147.340 158.234 166.405 1.00 15.94 324 ASN A N 1
ATOM 2192 C CA . ASN A 1 323 ? 146.613 159.386 166.914 1.00 15.94 324 ASN A CA 1
ATOM 2193 C C . ASN A 1 323 ? 146.580 159.462 168.433 1.00 15.94 324 ASN A C 1
ATOM 2194 O O . ASN A 1 323 ? 146.290 160.534 168.972 1.00 15.94 324 ASN A O 1
ATOM 2199 N N . ASP A 1 324 ? 146.865 158.361 169.133 1.00 18.07 325 ASP A N 1
ATOM 2200 C CA . ASP A 1 324 ? 146.751 158.304 170.586 1.00 18.07 325 ASP A CA 1
ATOM 2201 C C . ASP A 1 324 ? 148.067 157.942 171.268 1.00 18.07 325 ASP A C 1
ATOM 2202 O O . ASP A 1 324 ? 148.057 157.508 172.423 1.00 18.07 325 ASP A O 1
ATOM 2207 N N . PHE A 1 325 ? 149.202 158.105 170.583 1.00 8.78 326 PHE A N 1
ATOM 2208 C CA . PHE A 1 325 ? 150.483 157.804 171.217 1.00 8.78 326 PHE A CA 1
ATOM 2209 C C . PHE A 1 325 ? 150.847 158.845 172.267 1.00 8.78 326 PHE A C 1
ATOM 2210 O O . PHE A 1 325 ? 151.489 158.515 173.273 1.00 8.78 326 PHE A O 1
ATOM 2218 N N . GLN A 1 326 ? 150.438 160.099 172.057 1.00 12.12 327 GLN A N 1
ATOM 2219 C CA . GLN A 1 326 ? 150.688 161.138 173.047 1.00 12.12 327 GLN A CA 1
ATOM 2220 C C . GLN A 1 326 ? 149.921 160.874 174.337 1.00 12.12 327 GLN A C 1
ATOM 2221 O O . GLN A 1 326 ? 150.426 161.165 175.427 1.00 12.12 327 GLN A O 1
ATOM 2227 N N . ASN A 1 327 ? 148.715 160.309 174.234 1.00 17.27 328 ASN A N 1
ATOM 2228 C CA . ASN A 1 327 ? 147.976 159.912 175.426 1.00 17.27 328 ASN A CA 1
ATOM 2229 C C . ASN A 1 327 ? 148.698 158.795 176.168 1.00 17.27 328 ASN A C 1
ATOM 2230 O O . ASN A 1 327 ? 148.717 158.774 177.402 1.00 17.27 328 ASN A O 1
ATOM 2235 N N . VAL A 1 328 ? 149.298 157.859 175.428 1.00 8.78 329 VAL A N 1
ATOM 2236 C CA . VAL A 1 328 ? 150.082 156.790 176.046 1.00 8.78 329 VAL A CA 1
ATOM 2237 C C . VAL A 1 328 ? 151.279 157.364 176.796 1.00 8.78 329 VAL A C 1
ATOM 2238 O O . VAL A 1 328 ? 151.565 156.970 177.935 1.00 8.78 329 VAL A O 1
ATOM 2242 N N . LEU A 1 329 ? 151.989 158.312 176.174 1.00 8.78 330 LEU A N 1
ATOM 2243 C CA . LEU A 1 329 ? 153.129 158.941 176.839 1.00 8.78 330 LEU A CA 1
ATOM 2244 C C . LEU A 1 329 ? 152.694 159.707 178.084 1.00 8.78 330 LEU A C 1
ATOM 2245 O O . LEU A 1 329 ? 153.371 159.664 179.120 1.00 8.78 330 LEU A O 1
ATOM 2250 N N . LEU A 1 330 ? 151.562 160.412 178.000 1.00 13.71 331 LEU A N 1
ATOM 2251 C CA . LEU A 1 330 ? 151.044 161.134 179.157 1.00 13.71 331 LEU A CA 1
ATOM 2252 C C . LEU A 1 330 ? 150.652 160.180 180.278 1.00 13.71 331 LEU A C 1
ATOM 2253 O O . LEU A 1 330 ? 150.870 160.480 181.456 1.00 13.71 331 LEU A O 1
ATOM 2258 N N . VAL A 1 331 ? 150.076 159.026 179.930 1.00 8.78 332 VAL A N 1
ATOM 2259 C CA . VAL A 1 331 ? 149.721 158.030 180.936 1.00 8.78 332 VAL A CA 1
ATOM 2260 C C . VAL A 1 331 ? 150.973 157.483 181.611 1.00 8.78 332 VAL A C 1
ATOM 2261 O O . VAL A 1 331 ? 150.999 157.292 182.833 1.00 8.78 332 VAL A O 1
ATOM 2265 N N . ILE A 1 332 ? 152.036 157.248 180.835 1.00 8.78 333 ILE A N 1
ATOM 2266 C CA . ILE A 1 332 ? 153.299 156.784 181.412 1.00 8.78 333 ILE A CA 1
ATOM 2267 C C . ILE A 1 332 ? 153.862 157.819 182.380 1.00 8.78 333 ILE A C 1
ATOM 2268 O O . ILE A 1 332 ? 154.311 157.482 183.486 1.00 8.78 333 ILE A O 1
ATOM 2273 N N . MET A 1 333 ? 153.839 159.095 181.986 1.00 12.80 334 MET A N 1
ATOM 2274 C CA . MET A 1 333 ? 154.374 160.143 182.852 1.00 12.80 334 MET A CA 1
ATOM 2275 C C . MET A 1 333 ? 153.542 160.302 184.123 1.00 12.80 334 MET A C 1
ATOM 2276 O O . MET A 1 333 ? 154.096 160.481 185.217 1.00 12.80 334 MET A O 1
ATOM 2281 N N . LEU A 1 334 ? 152.214 160.230 183.999 1.00 37.27 335 LEU A N 1
ATOM 2282 C CA . LEU A 1 334 ? 151.349 160.303 185.173 1.00 37.27 335 LEU A CA 1
ATOM 2283 C C . LEU A 1 334 ? 151.583 159.119 186.102 1.00 37.27 335 LEU A C 1
ATOM 2284 O O . LEU A 1 334 ? 151.576 159.270 187.332 1.00 37.27 335 LEU A O 1
ATOM 2289 N N . SER A 1 335 ? 151.794 157.931 185.529 1.00 12.18 336 SER A N 1
ATOM 2290 C CA . SER A 1 335 ? 152.075 156.749 186.333 1.00 12.18 336 SER A CA 1
ATOM 2291 C C . SER A 1 335 ? 153.393 156.890 187.081 1.00 12.18 336 SER A C 1
ATOM 2292 O O . SER A 1 335 ? 153.492 156.495 188.247 1.00 12.18 336 SER A O 1
ATOM 2295 N N . ALA A 1 336 ? 154.411 157.461 186.433 1.00 16.39 337 ALA A N 1
ATOM 2296 C CA . ALA A 1 336 ? 155.676 157.712 187.120 1.00 16.39 337 ALA A CA 1
ATOM 2297 C C . ALA A 1 336 ? 155.505 158.708 188.263 1.00 16.39 337 ALA A C 1
ATOM 2298 O O . ALA A 1 336 ? 156.052 158.511 189.359 1.00 16.39 337 ALA A O 1
ATOM 2300 N N . THR A 1 337 ? 154.736 159.779 188.031 1.00 23.04 338 THR A N 1
ATOM 2301 C CA . THR A 1 337 ? 154.517 160.774 189.082 1.00 23.04 338 THR A CA 1
ATOM 2302 C C . THR A 1 337 ? 153.765 160.183 190.270 1.00 23.04 338 THR A C 1
ATOM 2303 O O . THR A 1 337 ? 154.064 160.508 191.425 1.00 23.04 338 THR A O 1
ATOM 2307 N N . LEU A 1 338 ? 152.775 159.327 190.012 1.00 26.56 339 LEU A N 1
ATOM 2308 C CA . LEU A 1 338 ? 152.038 158.723 191.116 1.00 26.56 339 LEU A CA 1
ATOM 2309 C C . LEU A 1 338 ? 152.766 157.534 191.732 1.00 26.56 339 LEU A C 1
ATOM 2310 O O . LEU A 1 338 ? 152.392 157.103 192.828 1.00 26.56 339 LEU A O 1
ATOM 2315 N N . ALA A 1 339 ? 153.787 156.998 191.063 1.00 23.37 340 ALA A N 1
ATOM 2316 C CA . ALA A 1 339 ? 154.546 155.874 191.586 1.00 23.37 340 ALA A CA 1
ATOM 2317 C C . ALA A 1 339 ? 155.828 156.280 192.298 1.00 23.37 340 ALA A C 1
ATOM 2318 O O . ALA A 1 339 ? 156.460 155.423 192.926 1.00 23.37 340 ALA A O 1
ATOM 2320 N N . ILE A 1 340 ? 156.246 157.545 192.194 1.00 27.67 341 ILE A N 1
ATOM 2321 C CA . ILE A 1 340 ? 157.364 158.018 193.019 1.00 27.67 341 ILE A CA 1
ATOM 2322 C C . ILE A 1 340 ? 157.096 157.860 194.516 1.00 27.67 341 ILE A C 1
ATOM 2323 O O . ILE A 1 340 ? 157.950 157.281 195.213 1.00 27.67 341 ILE A O 1
ATOM 2328 N N . PRO A 1 341 ? 155.960 158.320 195.078 1.00 31.46 342 PRO A N 1
ATOM 2329 C CA . PRO A 1 341 ? 155.739 158.079 196.515 1.00 31.46 342 PRO A CA 1
ATOM 2330 C C . PRO A 1 341 ? 155.568 156.611 196.860 1.00 31.46 342 PRO A C 1
ATOM 2331 O O . PRO A 1 341 ? 155.950 156.199 197.964 1.00 31.46 342 PRO A O 1
ATOM 2335 N N . PHE A 1 342 ? 155.014 155.809 195.946 1.00 33.72 343 PHE A N 1
ATOM 2336 C CA . PHE A 1 342 ? 154.903 154.375 196.192 1.00 33.72 343 PHE A CA 1
ATOM 2337 C C . PHE A 1 342 ? 156.275 153.733 196.332 1.00 33.72 343 PHE A C 1
ATOM 2338 O O . PHE A 1 342 ? 156.499 152.923 197.238 1.00 33.72 343 PHE A O 1
ATOM 2346 N N . TRP A 1 343 ? 157.216 154.096 195.459 1.00 34.79 344 TRP A N 1
ATOM 2347 C CA . TRP A 1 343 ? 158.547 153.513 195.563 1.00 34.79 344 TRP A CA 1
ATOM 2348 C C . TRP A 1 343 ? 159.330 154.097 196.730 1.00 34.79 344 TRP A C 1
ATOM 2349 O O . TRP A 1 343 ? 160.205 153.418 197.279 1.00 34.79 344 TRP A O 1
ATOM 2360 N N . GLN A 1 344 ? 159.032 155.336 197.133 1.00 37.49 345 GLN A N 1
ATOM 2361 C CA . GLN A 1 344 ? 159.634 155.858 198.356 1.00 37.49 345 GLN A CA 1
ATOM 2362 C C . GLN A 1 344 ? 159.162 155.076 199.577 1.00 37.49 345 GLN A C 1
ATOM 2363 O O . GLN A 1 344 ? 159.966 154.735 200.454 1.00 37.49 345 GLN A O 1
ATOM 2369 N N . TRP A 1 345 ? 157.865 154.762 199.637 1.00 45.13 346 TRP A N 1
ATOM 2370 C CA . TRP A 1 345 ? 157.352 153.927 200.720 1.00 45.13 346 TRP A CA 1
ATOM 2371 C C . TRP A 1 345 ? 157.942 152.522 200.659 1.00 45.13 346 TRP A C 1
ATOM 2372 O O . TRP A 1 345 ? 158.243 151.921 201.697 1.00 45.13 346 TRP A O 1
ATOM 2383 N N . PHE A 1 346 ? 158.113 151.987 199.448 1.00 47.00 347 PHE A N 1
ATOM 2384 C CA . PHE A 1 346 ? 158.698 150.659 199.289 1.00 47.00 347 PHE A CA 1
ATOM 2385 C C . PHE A 1 346 ? 160.146 150.623 199.765 1.00 47.00 347 PHE A C 1
ATOM 2386 O O . PHE A 1 346 ? 160.565 149.658 200.415 1.00 47.00 347 PHE A O 1
ATOM 2394 N N . LEU A 1 347 ? 160.930 151.660 199.452 1.00 45.49 348 LEU A N 1
ATOM 2395 C CA . LEU A 1 347 ? 162.320 151.672 199.894 1.00 45.49 348 LEU A CA 1
ATOM 2396 C C . LEU A 1 347 ? 162.432 151.951 201.388 1.00 45.49 348 LEU A C 1
ATOM 2397 O O . LEU A 1 347 ? 163.353 151.443 202.039 1.00 45.49 348 LEU A O 1
ATOM 2402 N N . THR A 1 348 ? 161.518 152.744 201.957 1.00 48.45 349 THR A N 1
ATOM 2403 C CA . THR A 1 348 ? 161.547 152.947 203.401 1.00 48.45 349 THR A CA 1
ATOM 2404 C C . THR A 1 348 ? 161.013 151.748 204.177 1.00 48.45 349 THR A C 1
ATOM 2405 O O . THR A 1 348 ? 161.321 151.615 205.367 1.00 48.45 349 THR A O 1
ATOM 2409 N N . LYS A 1 349 ? 160.228 150.877 203.541 1.00 51.08 350 LYS A N 1
ATOM 2410 C CA . LYS A 1 349 ? 159.615 149.743 204.227 1.00 51.08 350 LYS A CA 1
ATOM 2411 C C . LYS A 1 349 ? 160.357 148.434 203.973 1.00 51.08 350 LYS A C 1
ATOM 2412 O O . LYS A 1 349 ? 160.791 147.770 204.920 1.00 51.08 350 LYS A O 1
ATOM 2414 N N . PHE A 1 350 ? 160.513 148.047 202.707 1.00 46.77 351 PHE A N 1
ATOM 2415 C CA . PHE A 1 350 ? 161.061 146.745 202.349 1.00 46.77 351 PHE A CA 1
ATOM 2416 C C . PHE A 1 350 ? 162.529 146.811 201.941 1.00 46.77 351 PHE A C 1
ATOM 2417 O O . PHE A 1 350 ? 163.017 145.900 201.264 1.00 46.77 351 PHE A O 1
ATOM 2425 N N . GLY A 1 351 ? 163.240 147.863 202.334 1.00 42.15 352 GLY A N 1
ATOM 2426 C CA . GLY A 1 351 ? 164.642 147.986 201.997 1.00 42.15 352 GLY A CA 1
ATOM 2427 C C . GLY A 1 351 ? 164.854 148.453 200.571 1.00 42.15 352 GLY A C 1
ATOM 2428 O O . GLY A 1 351 ? 163.919 148.732 199.819 1.00 42.15 352 GLY A O 1
ATOM 2429 N N . LYS A 1 352 ? 166.130 148.535 200.193 1.00 47.89 353 LYS A N 1
ATOM 2430 C CA . LYS A 1 352 ? 166.512 149.015 198.874 1.00 47.89 353 LYS A CA 1
ATOM 2431 C C . LYS A 1 352 ? 167.106 147.941 197.976 1.00 47.89 353 LYS A C 1
ATOM 2432 O O . LYS A 1 352 ? 167.282 148.193 196.780 1.00 47.89 353 LYS A O 1
ATOM 2438 N N . LYS A 1 353 ? 167.421 146.758 198.506 1.00 54.53 354 LYS A N 1
ATOM 2439 C CA . LYS A 1 353 ? 167.948 145.688 197.663 1.00 54.53 354 LYS A CA 1
ATOM 2440 C C . LYS A 1 353 ? 166.852 145.098 196.785 1.00 54.53 354 LYS A C 1
ATOM 2441 O O . LYS A 1 353 ? 166.957 145.095 195.552 1.00 54.53 354 LYS A O 1
ATOM 2447 N N . THR A 1 354 ? 165.782 144.596 197.408 1.00 45.05 355 THR A N 1
ATOM 2448 C CA . THR A 1 354 ? 164.659 144.064 196.643 1.00 45.05 355 THR A CA 1
ATOM 2449 C C . THR A 1 354 ? 163.961 145.156 195.845 1.00 45.05 355 THR A C 1
ATOM 2450 O O . THR A 1 354 ? 163.403 144.879 194.776 1.00 45.05 355 THR A O 1
ATOM 2454 N N . ALA A 1 355 ? 164.003 146.398 196.337 1.00 40.44 356 ALA A N 1
ATOM 2455 C CA . ALA A 1 355 ? 163.396 147.512 195.617 1.00 40.44 356 ALA A CA 1
ATOM 2456 C C . ALA A 1 355 ? 164.052 147.709 194.257 1.00 40.44 356 ALA A C 1
ATOM 2457 O O . ALA A 1 355 ? 163.365 147.787 193.233 1.00 40.44 356 ALA A O 1
ATOM 2459 N N . VAL A 1 356 ? 165.385 147.765 194.220 1.00 45.74 357 VAL A N 1
ATOM 2460 C CA . VAL A 1 356 ? 166.071 147.908 192.939 1.00 45.74 357 VAL A CA 1
ATOM 2461 C C . VAL A 1 356 ? 166.123 146.595 192.173 1.00 45.74 357 VAL A C 1
ATOM 2462 O O . VAL A 1 356 ? 166.366 146.605 190.960 1.00 45.74 357 VAL A O 1
ATOM 2466 N N . TYR A 1 357 ? 165.902 145.461 192.842 1.00 47.57 358 TYR A N 1
ATOM 2467 C CA . TYR A 1 357 ? 165.822 144.198 192.122 1.00 47.57 358 TYR A CA 1
ATOM 2468 C C . TYR A 1 357 ? 164.513 144.060 191.356 1.00 47.57 358 TYR A C 1
ATOM 2469 O O . TYR A 1 357 ? 164.487 143.420 190.299 1.00 47.57 358 TYR A O 1
ATOM 2478 N N . ILE A 1 358 ? 163.426 144.645 191.859 1.00 34.53 359 ILE A N 1
ATOM 2479 C CA . ILE A 1 358 ? 162.137 144.504 191.190 1.00 34.53 359 ILE A CA 1
ATOM 2480 C C . ILE A 1 358 ? 161.719 145.740 190.394 1.00 34.53 359 ILE A C 1
ATOM 2481 O O . ILE A 1 358 ? 160.930 145.605 189.447 1.00 34.53 359 ILE A O 1
ATOM 2486 N N . GLY A 1 359 ? 162.235 146.927 190.723 1.00 30.44 360 GLY A N 1
ATOM 2487 C CA . GLY A 1 359 ? 161.795 148.126 190.028 1.00 30.44 360 GLY A CA 1
ATOM 2488 C C . GLY A 1 359 ? 162.235 148.174 188.579 1.00 30.44 360 GLY A C 1
ATOM 2489 O O . GLY A 1 359 ? 161.468 148.578 187.701 1.00 30.44 360 GLY A O 1
ATOM 2490 N N . THR A 1 360 ? 163.475 147.767 188.307 1.00 34.13 361 THR A N 1
ATOM 2491 C CA . THR A 1 360 ? 163.967 147.758 186.935 1.00 34.13 361 THR A CA 1
ATOM 2492 C C . THR A 1 360 ? 163.372 146.606 186.136 1.00 34.13 361 THR A C 1
ATOM 2493 O O . THR A 1 360 ? 163.134 146.741 184.930 1.00 34.13 361 THR A O 1
ATOM 2497 N N . THR A 1 361 ? 163.126 145.472 186.786 1.00 26.31 362 THR A N 1
ATOM 2498 C CA . THR A 1 361 ? 162.621 144.281 186.118 1.00 26.31 362 THR A CA 1
ATOM 2499 C C . THR A 1 361 ? 161.100 144.223 186.051 1.00 26.31 362 THR A C 1
ATOM 2500 O O . THR A 1 361 ? 160.561 143.274 185.473 1.00 26.31 362 THR A O 1
ATOM 2504 N N . SER A 1 362 ? 160.398 145.195 186.640 1.00 24.40 363 SER A N 1
ATOM 2505 C CA . SER A 1 362 ? 158.945 145.229 186.516 1.00 24.40 363 SER A CA 1
ATOM 2506 C C . SER A 1 362 ? 158.500 145.463 185.079 1.00 24.40 363 SER A C 1
ATOM 2507 O O . SER A 1 362 ? 157.478 144.915 184.653 1.00 24.40 363 SER A O 1
ATOM 2510 N N . VAL A 1 363 ? 159.246 146.266 184.318 1.00 20.67 364 VAL A N 1
ATOM 2511 C CA . VAL A 1 363 ? 158.854 146.557 182.944 1.00 20.67 364 VAL A CA 1
ATOM 2512 C C . VAL A 1 363 ? 159.157 145.398 182.000 1.00 20.67 364 VAL A C 1
ATOM 2513 O O . VAL A 1 363 ? 158.622 145.366 180.885 1.00 20.67 364 VAL A O 1
ATOM 2517 N N . VAL A 1 364 ? 159.987 144.437 182.422 1.00 17.33 365 VAL A N 1
ATOM 2518 C CA . VAL A 1 364 ? 160.384 143.347 181.524 1.00 17.33 365 VAL A CA 1
ATOM 2519 C C . VAL A 1 364 ? 159.207 142.479 181.082 1.00 17.33 365 VAL A C 1
ATOM 2520 O O . VAL A 1 364 ? 159.071 142.241 179.869 1.00 17.33 365 VAL A O 1
ATOM 2524 N N . PRO A 1 365 ? 158.329 141.981 181.975 1.00 23.41 366 PRO A N 1
ATOM 2525 C CA . PRO A 1 365 ? 157.163 141.233 181.471 1.00 23.41 366 PRO A CA 1
ATOM 2526 C C . PRO A 1 365 ? 156.241 142.064 180.598 1.00 23.41 366 PRO A C 1
ATOM 2527 O O . PRO A 1 365 ? 155.685 141.543 179.626 1.00 23.41 366 PRO A O 1
ATOM 2531 N N . PHE A 1 366 ? 156.091 143.355 180.889 1.00 18.78 367 PHE A N 1
ATOM 2532 C CA . PHE A 1 366 ? 155.221 144.194 180.074 1.00 18.78 367 PHE A CA 1
ATOM 2533 C C . PHE A 1 366 ? 155.870 144.567 178.746 1.00 18.78 367 PHE A C 1
ATOM 2534 O O . PHE A 1 366 ? 155.169 144.699 177.735 1.00 18.78 367 PHE A O 1
ATOM 2542 N N . LEU A 1 367 ? 157.198 144.722 178.722 1.00 15.50 368 LEU A N 1
ATOM 2543 C CA . LEU A 1 367 ? 157.897 144.896 177.453 1.00 15.50 368 LEU A CA 1
ATOM 2544 C C . LEU A 1 367 ? 157.833 143.634 176.603 1.00 15.50 368 LEU A C 1
ATOM 2545 O O . LEU A 1 367 ? 157.854 143.718 175.370 1.00 15.50 368 LEU A O 1
ATOM 2550 N N . ILE A 1 368 ? 157.779 142.460 177.236 1.00 22.98 369 ILE A N 1
ATOM 2551 C CA . ILE A 1 368 ? 157.527 141.235 176.484 1.00 22.98 369 ILE A CA 1
ATOM 2552 C C . ILE A 1 368 ? 156.087 141.208 175.978 1.00 22.98 369 ILE A C 1
ATOM 2553 O O . ILE A 1 368 ? 155.821 140.810 174.837 1.00 22.98 369 ILE A O 1
ATOM 2558 N N . SER A 1 369 ? 155.141 141.657 176.806 1.00 22.29 370 SER A N 1
ATOM 2559 C CA . SER A 1 369 ? 153.728 141.534 176.465 1.00 22.29 370 SER A CA 1
ATOM 2560 C C . SER A 1 369 ? 153.306 142.499 175.363 1.00 22.29 370 SER A C 1
ATOM 2561 O O . SER A 1 369 ? 152.403 142.175 174.585 1.00 22.29 370 SER A O 1
ATOM 2564 N N . VAL A 1 370 ? 153.923 143.683 175.281 1.00 19.59 371 VAL A N 1
ATOM 2565 C CA . VAL A 1 370 ? 153.503 144.643 174.258 1.00 19.59 371 VAL A CA 1
ATOM 2566 C C . VAL A 1 370 ? 153.842 144.143 172.859 1.00 19.59 371 VAL A C 1
ATOM 2567 O O . VAL A 1 370 ? 153.114 144.427 171.900 1.00 19.59 371 VAL A O 1
ATOM 2571 N N . VAL A 1 371 ? 154.940 143.394 172.709 1.00 22.26 372 VAL A N 1
ATOM 2572 C CA . VAL A 1 371 ? 155.339 142.890 171.400 1.00 22.26 372 VAL A CA 1
ATOM 2573 C C . VAL A 1 371 ? 154.805 141.492 171.120 1.00 22.26 372 VAL A C 1
ATOM 2574 O O . VAL A 1 371 ? 155.058 140.950 170.036 1.00 22.26 372 VAL A O 1
ATOM 2578 N N . LEU A 1 372 ? 154.073 140.892 172.058 1.00 32.39 373 LEU A N 1
ATOM 2579 C CA . LEU A 1 372 ? 153.540 139.548 171.887 1.00 32.39 373 LEU A CA 1
ATOM 2580 C C . LEU A 1 372 ? 152.022 139.508 171.774 1.00 32.39 373 LEU A C 1
ATOM 2581 O O . LEU A 1 372 ? 151.453 138.416 171.674 1.00 32.39 373 LEU A O 1
ATOM 2586 N N . VAL A 1 373 ? 151.353 140.653 171.788 1.00 41.05 374 VAL A N 1
ATOM 2587 C CA . VAL A 1 373 ? 149.900 140.706 171.651 1.00 41.05 374 VAL A CA 1
ATOM 2588 C C . VAL A 1 373 ? 149.581 141.529 170.412 1.00 41.05 374 VAL A C 1
ATOM 2589 O O . VAL A 1 373 ? 150.385 142.377 169.987 1.00 41.05 374 VAL A O 1
ATOM 2593 N N . PRO A 1 374 ? 148.403 141.295 169.780 1.00 51.33 375 PRO A N 1
ATOM 2594 C CA . PRO A 1 374 ? 148.003 142.058 168.590 1.00 51.33 375 PRO A CA 1
ATOM 2595 C C . PRO A 1 374 ? 147.486 143.468 168.885 1.00 51.33 375 PRO A C 1
ATOM 2596 O O . PRO A 1 374 ? 146.451 143.889 168.364 1.00 51.33 375 PRO A O 1
ATOM 2600 N N . SER A 1 375 ? 148.222 144.200 169.727 1.00 48.15 376 SER A N 1
ATOM 2601 C CA . SER A 1 375 ? 148.008 145.626 169.995 1.00 48.15 376 SER A CA 1
ATOM 2602 C C . SER A 1 375 ? 146.596 145.911 170.515 1.00 48.15 376 SER A C 1
ATOM 2603 O O . SER A 1 375 ? 145.792 146.594 169.876 1.00 48.15 376 SER A O 1
ATOM 2606 N N . SER A 1 376 ? 146.303 145.368 171.693 1.00 43.02 377 SER A N 1
ATOM 2607 C CA . SER A 1 376 ? 145.051 145.674 172.372 1.00 43.02 377 SER A CA 1
ATOM 2608 C C . SER A 1 376 ? 145.200 146.953 173.186 1.00 43.02 377 SER A C 1
ATOM 2609 O O . SER A 1 376 ? 146.221 147.169 173.843 1.00 43.02 377 SER A O 1
ATOM 2612 N N . LEU A 1 377 ? 144.169 147.803 173.137 1.00 36.43 378 LEU A N 1
ATOM 2613 C CA . LEU A 1 377 ? 144.253 149.123 173.760 1.00 36.43 378 LEU A CA 1
ATOM 2614 C C . LEU A 1 377 ? 144.375 149.028 175.278 1.00 36.43 378 LEU A C 1
ATOM 2615 O O . LEU A 1 377 ? 145.191 149.734 175.887 1.00 36.43 378 LEU A O 1
ATOM 2620 N N . ALA A 1 378 ? 143.578 148.158 175.904 1.00 37.97 379 ALA A N 1
ATOM 2621 C CA . ALA A 1 378 ? 143.633 148.006 177.354 1.00 37.97 379 ALA A CA 1
ATOM 2622 C C . ALA A 1 378 ? 144.970 147.431 177.800 1.00 37.97 379 ALA A C 1
ATOM 2623 O O . ALA A 1 378 ? 145.525 147.855 178.821 1.00 37.97 379 ALA A O 1
ATOM 2625 N N . VAL A 1 379 ? 145.503 146.469 177.041 1.00 33.25 380 VAL A N 1
ATOM 2626 C CA . VAL A 1 379 ? 146.811 145.900 177.355 1.00 33.25 380 VAL A CA 1
ATOM 2627 C C . VAL A 1 379 ? 147.892 146.967 177.255 1.00 33.25 380 VAL A C 1
ATOM 2628 O O . VAL A 1 379 ? 148.783 147.049 178.110 1.00 33.25 380 VAL A O 1
ATOM 2632 N N . THR A 1 380 ? 147.822 147.813 176.223 1.00 27.46 381 THR A N 1
ATOM 2633 C CA . THR A 1 380 ? 148.823 148.863 176.065 1.00 27.46 381 THR A CA 1
ATOM 2634 C C . THR A 1 380 ? 148.726 149.901 177.176 1.00 27.46 381 THR A C 1
ATOM 2635 O O . THR A 1 380 ? 149.751 150.398 177.647 1.00 27.46 381 THR A O 1
ATOM 2639 N N . TYR A 1 381 ? 147.512 150.226 177.630 1.00 27.88 382 TYR A N 1
ATOM 2640 C CA . TYR A 1 381 ? 147.392 151.196 178.718 1.00 27.88 382 TYR A CA 1
ATOM 2641 C C . TYR A 1 381 ? 147.857 150.612 180.051 1.00 27.88 382 TYR A C 1
ATOM 2642 O O . TYR A 1 381 ? 148.494 151.312 180.853 1.00 27.88 382 TYR A O 1
ATOM 2651 N N . ILE A 1 382 ? 147.559 149.334 180.305 1.00 25.83 383 ILE A N 1
ATOM 2652 C CA . ILE A 1 382 ? 148.049 148.680 181.518 1.00 25.83 383 ILE A CA 1
ATOM 2653 C C . ILE A 1 382 ? 149.572 148.612 181.507 1.00 25.83 383 ILE A C 1
ATOM 2654 O O . ILE A 1 382 ? 150.233 148.894 182.518 1.00 25.83 383 ILE A O 1
ATOM 2659 N N . ALA A 1 383 ? 150.154 148.260 180.358 1.00 21.09 384 ALA A N 1
ATOM 2660 C CA . ALA A 1 383 ? 151.605 148.227 180.242 1.00 21.09 384 ALA A CA 1
ATOM 2661 C C . ALA A 1 383 ? 152.208 149.622 180.332 1.00 21.09 384 ALA A C 1
ATOM 2662 O O . ALA A 1 383 ? 153.329 149.772 180.818 1.00 21.09 384 ALA A O 1
ATOM 2664 N N . SER A 1 384 ? 151.481 150.649 179.885 1.00 17.41 385 SER A N 1
ATOM 2665 C CA . SER A 1 384 ? 151.947 152.023 180.045 1.00 17.41 385 SER A CA 1
ATOM 2666 C C . SER A 1 384 ? 151.998 152.420 181.513 1.00 17.41 385 SER A C 1
ATOM 2667 O O . SER A 1 384 ? 152.960 153.058 181.957 1.00 17.41 385 SER A O 1
ATOM 2670 N N . PHE A 1 385 ? 150.969 152.050 182.280 1.00 18.25 386 PHE A N 1
ATOM 2671 C CA . PHE A 1 385 ? 150.978 152.315 183.717 1.00 18.25 386 PHE A CA 1
ATOM 2672 C C . PHE A 1 385 ? 152.128 151.585 184.403 1.00 18.25 386 PHE A C 1
ATOM 2673 O O . PHE A 1 385 ? 152.855 152.167 185.223 1.00 18.25 386 PHE A O 1
ATOM 2681 N N . ALA A 1 386 ? 152.321 150.308 184.060 1.00 14.46 387 ALA A N 1
ATOM 2682 C CA . ALA A 1 386 ? 153.399 149.531 184.666 1.00 14.46 387 ALA A CA 1
ATOM 2683 C C . ALA A 1 386 ? 154.768 150.076 184.273 1.00 14.46 387 ALA A C 1
ATOM 2684 O O . ALA A 1 386 ? 155.695 150.096 185.092 1.00 14.46 387 ALA A O 1
ATOM 2686 N N . ALA A 1 387 ? 154.908 150.532 183.028 1.00 8.50 388 ALA A N 1
ATOM 2687 C CA . ALA A 1 387 ? 156.165 151.109 182.574 1.00 8.50 388 ALA A CA 1
ATOM 2688 C C . ALA A 1 387 ? 156.448 152.432 183.267 1.00 8.50 388 ALA A C 1
ATOM 2689 O O . ALA A 1 387 ? 157.602 152.733 183.577 1.00 8.50 388 ALA A O 1
ATOM 2691 N N . GLY A 1 388 ? 155.413 153.238 183.511 1.00 8.78 389 GLY A N 1
ATOM 2692 C CA . GLY A 1 388 ? 155.610 154.452 184.288 1.00 8.78 389 GLY A CA 1
ATOM 2693 C C . GLY A 1 388 ? 156.046 154.157 185.710 1.00 8.78 389 GLY A C 1
ATOM 2694 O O . GLY A 1 388 ? 156.919 154.839 186.258 1.00 8.78 389 GLY A O 1
ATOM 2695 N N . VAL A 1 389 ? 155.458 153.122 186.316 1.00 8.78 390 VAL A N 1
ATOM 2696 C CA . VAL A 1 389 ? 155.874 152.691 187.651 1.00 8.78 390 VAL A CA 1
ATOM 2697 C C . VAL A 1 389 ? 157.343 152.271 187.644 1.00 8.78 390 VAL A C 1
ATOM 2698 O O . VAL A 1 389 ? 158.129 152.655 188.524 1.00 8.78 390 VAL A O 1
ATOM 2702 N N . SER A 1 390 ? 157.740 151.497 186.630 1.00 8.78 391 SER A N 1
ATOM 2703 C CA . SER A 1 390 ? 159.125 151.046 186.529 1.00 8.78 391 SER A CA 1
ATOM 2704 C C . SER A 1 390 ? 160.087 152.199 186.272 1.00 8.78 391 SER A C 1
ATOM 2705 O O . SER A 1 390 ? 161.211 152.184 186.780 1.00 8.78 391 SER A O 1
ATOM 2708 N N . VAL A 1 391 ? 159.675 153.192 185.479 1.00 5.14 392 VAL A N 1
ATOM 2709 C CA . VAL A 1 391 ? 160.509 154.369 185.241 1.00 5.14 392 VAL A CA 1
ATOM 2710 C C . VAL A 1 391 ? 160.705 155.152 186.531 1.00 5.14 392 VAL A C 1
ATOM 2711 O O . VAL A 1 391 ? 161.818 155.606 186.836 1.00 5.14 392 VAL A O 1
ATOM 2715 N N . ALA A 1 392 ? 159.629 155.318 187.309 1.00 15.62 393 ALA A N 1
ATOM 2716 C CA . ALA A 1 392 ? 159.743 155.992 188.598 1.00 15.62 393 ALA A CA 1
ATOM 2717 C C . ALA A 1 392 ? 160.713 155.260 189.513 1.00 15.62 393 ALA A C 1
ATOM 2718 O O . ALA A 1 392 ? 161.574 155.885 190.145 1.00 15.62 393 ALA A O 1
ATOM 2720 N N . ALA A 1 393 ? 160.618 153.929 189.557 1.00 18.37 394 ALA A N 1
ATOM 2721 C CA . ALA A 1 393 ? 161.553 153.145 190.360 1.00 18.37 394 ALA A CA 1
ATOM 2722 C C . ALA A 1 393 ? 162.987 153.317 189.873 1.00 18.37 394 ALA A C 1
ATOM 2723 O O . ALA A 1 393 ? 163.898 153.576 190.667 1.00 18.37 394 ALA A O 1
ATOM 2725 N N . ALA A 1 394 ? 163.198 153.207 188.560 1.00 25.52 395 ALA A N 1
ATOM 2726 C CA . ALA A 1 394 ? 164.548 153.199 188.011 1.00 25.52 395 ALA A CA 1
ATOM 2727 C C . ALA A 1 394 ? 165.233 154.549 188.151 1.00 25.52 395 ALA A C 1
ATOM 2728 O O . ALA A 1 394 ? 166.460 154.604 188.289 1.00 25.52 395 ALA A O 1
ATOM 2730 N N . PHE A 1 395 ? 164.476 155.642 188.110 1.00 13.73 396 PHE A N 1
ATOM 2731 C CA . PHE A 1 395 ? 165.066 156.964 188.255 1.00 13.73 396 PHE A CA 1
ATOM 2732 C C . PHE A 1 395 ? 164.912 157.543 189.656 1.00 13.73 396 PHE A C 1
ATOM 2733 O O . PHE A 1 395 ? 165.331 158.681 189.885 1.00 13.73 396 PHE A O 1
ATOM 2741 N N . LEU A 1 396 ? 164.326 156.800 190.596 1.00 28.20 397 LEU A N 1
ATOM 2742 C CA . LEU A 1 396 ? 164.281 157.232 191.988 1.00 28.20 397 LEU A CA 1
ATOM 2743 C C . LEU A 1 396 ? 165.214 156.434 192.894 1.00 28.20 397 LEU A C 1
ATOM 2744 O O . LEU A 1 396 ? 165.921 157.021 193.719 1.00 28.20 397 LEU A O 1
ATOM 2749 N N . LEU A 1 397 ? 165.221 155.107 192.759 1.00 34.42 398 LEU A N 1
ATOM 2750 C CA . LEU A 1 397 ? 165.930 154.252 193.711 1.00 34.42 398 LEU A CA 1
ATOM 2751 C C . LEU A 1 397 ? 167.446 154.458 193.793 1.00 34.42 398 LEU A C 1
ATOM 2752 O O . LEU A 1 397 ? 167.976 154.381 194.917 1.00 34.42 398 LEU A O 1
ATOM 2757 N N . PRO A 1 398 ? 168.203 154.660 192.700 1.00 36.70 399 PRO A N 1
ATOM 2758 C CA . PRO A 1 398 ? 169.650 154.897 192.873 1.00 36.70 399 PRO A CA 1
ATOM 2759 C C . PRO A 1 398 ? 169.987 156.122 193.709 1.00 36.70 399 PRO A C 1
ATOM 2760 O O . PRO A 1 398 ? 171.007 156.117 194.410 1.00 36.70 399 PRO A O 1
ATOM 2764 N N . TRP A 1 399 ? 169.163 157.170 193.667 1.00 40.10 400 TRP A N 1
ATOM 2765 C CA . TRP A 1 399 ? 169.396 158.310 194.547 1.00 40.10 400 TRP A CA 1
ATOM 2766 C C . TRP A 1 399 ? 169.157 157.944 196.006 1.00 40.10 400 TRP A C 1
ATOM 2767 O O . TRP A 1 399 ? 169.760 158.546 196.902 1.00 40.10 400 TRP A O 1
ATOM 2778 N N . SER A 1 400 ? 168.286 156.966 196.265 1.00 50.75 401 SER A N 1
ATOM 2779 C CA . SER A 1 400 ? 168.155 156.435 197.618 1.00 50.75 401 SER A CA 1
ATOM 2780 C C . SER A 1 400 ? 169.371 155.601 198.001 1.00 50.75 401 SER A C 1
ATOM 2781 O O . SER A 1 400 ? 169.795 155.609 199.163 1.00 50.75 401 SER A O 1
ATOM 2784 N N . MET A 1 401 ? 169.937 154.864 197.041 1.00 61.27 402 MET A N 1
ATOM 2785 C CA . MET A 1 401 ? 171.124 154.060 197.324 1.00 61.27 402 MET A CA 1
ATOM 2786 C C . MET A 1 401 ? 172.352 154.926 197.573 1.00 61.27 402 MET A C 1
ATOM 2787 O O . MET A 1 401 ? 173.258 154.513 198.306 1.00 61.27 402 MET A O 1
ATOM 2792 N N . LEU A 1 402 ? 172.393 156.114 196.968 1.00 47.36 403 LEU A N 1
ATOM 2793 C CA . LEU A 1 402 ? 173.616 156.917 196.948 1.00 47.36 403 LEU A CA 1
ATOM 2794 C C . LEU A 1 402 ? 174.189 157.299 198.316 1.00 47.36 403 LEU A C 1
ATOM 2795 O O . LEU A 1 402 ? 175.425 157.262 198.449 1.00 47.36 403 LEU A O 1
ATOM 2800 N N . PRO A 1 403 ? 173.409 157.704 199.335 1.00 46.66 404 PRO A N 1
ATOM 2801 C CA . PRO A 1 403 ? 174.040 157.991 200.640 1.00 46.66 404 PRO A CA 1
ATOM 2802 C C . PRO A 1 403 ? 174.759 156.802 201.256 1.00 46.66 404 PRO A C 1
ATOM 2803 O O . PRO A 1 403 ? 175.781 156.989 201.931 1.00 46.66 404 PRO A O 1
ATOM 2807 N N . ASP A 1 404 ? 174.265 155.581 201.032 1.00 47.56 405 ASP A N 1
ATOM 2808 C CA . ASP A 1 404 ? 174.958 154.394 201.515 1.00 47.56 405 ASP A CA 1
ATOM 2809 C C . ASP A 1 404 ? 176.295 154.182 200.817 1.00 47.56 405 ASP A C 1
ATOM 2810 O O . ASP A 1 404 ? 177.175 153.521 201.378 1.00 47.56 405 ASP A O 1
ATOM 2815 N N . VAL A 1 405 ? 176.467 154.723 199.615 1.00 47.85 406 VAL A N 1
ATOM 2816 C CA . VAL A 1 405 ? 177.757 154.660 198.937 1.00 47.85 406 VAL A CA 1
ATOM 2817 C C . VAL A 1 405 ? 178.657 155.810 199.365 1.00 47.85 406 VAL A C 1
ATOM 2818 O O . VAL A 1 405 ? 179.873 155.644 199.471 1.00 47.85 406 VAL A O 1
ATOM 2822 N N . VAL A 1 406 ? 178.072 156.985 199.611 1.00 46.78 407 VAL A N 1
ATOM 2823 C CA . VAL A 1 406 ? 178.852 158.135 200.063 1.00 46.78 407 VAL A CA 1
ATOM 2824 C C . VAL A 1 406 ? 179.454 157.866 201.438 1.00 46.78 407 VAL A C 1
ATOM 2825 O O . VAL A 1 406 ? 180.623 158.185 201.692 1.00 46.78 407 VAL A O 1
ATOM 2829 N N . ASP A 1 407 ? 178.671 157.266 202.343 1.00 51.23 408 ASP A N 1
ATOM 2830 C CA . ASP A 1 407 ? 179.196 156.921 203.662 1.00 51.23 408 ASP A CA 1
ATOM 2831 C C . ASP A 1 407 ? 180.319 155.893 203.561 1.00 51.23 408 ASP A C 1
ATOM 2832 O O . ASP A 1 407 ? 181.336 156.002 204.258 1.00 51.23 408 ASP A O 1
ATOM 2837 N N . ASP A 1 408 ? 180.159 154.898 202.683 1.00 60.67 409 ASP A N 1
ATOM 2838 C CA . ASP A 1 408 ? 181.195 153.885 202.504 1.00 60.67 409 ASP A CA 1
ATOM 2839 C C . ASP A 1 408 ? 182.462 154.485 201.902 1.00 60.67 409 ASP A C 1
ATOM 2840 O O . ASP A 1 408 ? 183.575 154.083 202.258 1.00 60.67 409 ASP A O 1
ATOM 2845 N N . PHE A 1 409 ? 182.314 155.445 200.986 1.00 55.16 410 PHE A N 1
ATOM 2846 C CA . PHE A 1 409 ? 183.478 156.120 200.421 1.00 55.16 410 PHE A CA 1
ATOM 2847 C C . PHE A 1 409 ? 184.178 156.984 201.462 1.00 55.16 410 PHE A C 1
ATOM 2848 O O . PHE A 1 409 ? 185.412 157.067 201.478 1.00 55.16 410 PHE A O 1
ATOM 2856 N N . LYS A 1 410 ? 183.407 157.647 202.331 1.00 55.02 411 LYS A N 1
ATOM 2857 C CA . LYS A 1 410 ? 184.006 158.436 203.405 1.00 55.02 411 LYS A CA 1
ATOM 2858 C C . LYS A 1 410 ? 184.742 157.555 204.405 1.00 55.02 411 LYS A C 1
ATOM 2859 O O . LYS A 1 410 ? 185.778 157.962 204.943 1.00 55.02 411 LYS A O 1
ATOM 2865 N N . VAL A 1 411 ? 184.218 156.359 204.677 1.00 55.85 412 VAL A N 1
ATOM 2866 C CA . VAL A 1 411 ? 184.920 155.422 205.549 1.00 55.85 412 VAL A CA 1
ATOM 2867 C C . VAL A 1 411 ? 186.193 154.917 204.876 1.00 55.85 412 VAL A C 1
ATOM 2868 O O . VAL A 1 411 ? 187.270 154.894 205.484 1.00 55.85 412 VAL A O 1
ATOM 2872 N N . GLN A 1 412 ? 186.089 154.519 203.605 1.00 61.11 413 GLN A N 1
ATOM 2873 C CA . GLN A 1 412 ? 187.244 153.978 202.892 1.00 61.11 413 GLN A CA 1
ATOM 2874 C C . GLN A 1 412 ? 188.283 155.056 202.608 1.00 61.11 413 GLN A C 1
ATOM 2875 O O . GLN A 1 412 ? 189.481 154.845 202.831 1.00 61.11 413 GLN A O 1
ATOM 2881 N N . ASN A 1 413 ? 187.849 156.215 202.120 1.00 65.88 414 ASN A N 1
ATOM 2882 C CA . ASN A 1 413 ? 188.749 157.323 201.800 1.00 65.88 414 ASN A CA 1
ATOM 2883 C C . ASN A 1 413 ? 188.429 158.511 202.694 1.00 65.88 414 ASN A C 1
ATOM 2884 O O . ASN A 1 413 ? 187.430 159.215 202.461 1.00 65.88 414 ASN A O 1
ATOM 2889 N N . PRO A 1 414 ? 189.224 158.760 203.740 1.00 64.89 415 PRO A N 1
ATOM 2890 C CA . PRO A 1 414 ? 188.978 159.938 204.589 1.00 64.89 415 PRO A CA 1
ATOM 2891 C C . PRO A 1 414 ? 189.094 161.259 203.848 1.00 64.89 415 PRO A C 1
ATOM 2892 O O . PRO A 1 414 ? 188.378 162.211 204.183 1.00 64.89 415 PRO A O 1
ATOM 2896 N N . GLU A 1 415 ? 189.972 161.347 202.852 1.00 58.00 416 GLU A N 1
ATOM 2897 C CA . GLU A 1 415 ? 190.142 162.565 202.066 1.00 58.00 416 GLU A CA 1
ATOM 2898 C C . GLU A 1 415 ? 189.163 162.528 200.898 1.00 58.00 416 GLU A C 1
ATOM 2899 O O . GLU A 1 415 ? 189.338 161.750 199.955 1.00 58.00 416 GLU A O 1
ATOM 2901 N N . SER A 1 416 ? 188.133 163.369 200.962 1.00 57.51 417 SER A N 1
ATOM 2902 C CA . SER A 1 416 ? 187.098 163.417 199.933 1.00 57.51 417 SER A CA 1
ATOM 2903 C C . SER A 1 416 ? 186.726 164.874 199.699 1.00 57.51 417 SER A C 1
ATOM 2904 O O . SER A 1 416 ? 186.167 165.524 200.589 1.00 57.51 417 SER A O 1
ATOM 2907 N N . GLN A 1 417 ? 187.032 165.384 198.507 1.00 48.17 418 GLN A N 1
ATOM 2908 C CA . GLN A 1 417 ? 186.741 166.768 198.128 1.00 48.17 418 GLN A CA 1
ATOM 2909 C C . GLN A 1 417 ? 186.093 166.748 196.747 1.00 48.17 418 GLN A C 1
ATOM 2910 O O . GLN A 1 417 ? 186.784 166.774 195.725 1.00 48.17 418 GLN A O 1
ATOM 2912 N N . GLY A 1 418 ? 184.764 166.704 196.721 1.00 52.61 419 GLY A N 1
ATOM 2913 C CA . GLY A 1 418 ? 184.031 166.709 195.471 1.00 52.61 419 GLY A CA 1
ATOM 2914 C C . GLY A 1 418 ? 184.116 165.401 194.711 1.00 52.61 419 GLY A C 1
ATOM 2915 O O . GLY A 1 418 ? 184.629 165.361 193.589 1.00 52.61 419 GLY A O 1
ATOM 2916 N N A HIS A 1 419 ? 183.636 164.321 195.324 0.50 51.02 420 HIS A N 1
ATOM 2917 N N B HIS A 1 419 ? 183.594 164.324 195.301 0.50 51.02 420 HIS A N 1
ATOM 2918 C CA A HIS A 1 419 ? 183.602 163.011 194.688 0.50 51.02 420 HIS A CA 1
ATOM 2919 C CA B HIS A 1 419 ? 183.619 163.012 194.672 0.50 51.02 420 HIS A CA 1
ATOM 2920 C C A HIS A 1 419 ? 182.236 162.668 194.117 0.50 51.02 420 HIS A C 1
ATOM 2921 C C B HIS A 1 419 ? 182.243 162.492 194.277 0.50 51.02 420 HIS A C 1
ATOM 2922 O O A HIS A 1 419 ? 182.154 162.035 193.059 0.50 51.02 420 HIS A O 1
ATOM 2923 O O B HIS A 1 419 ? 182.166 161.532 193.503 0.50 51.02 420 HIS A O 1
ATOM 2936 N N . GLU A 1 420 ? 181.161 163.086 194.783 1.00 48.50 421 GLU A N 1
ATOM 2937 C CA . GLU A 1 420 ? 179.830 162.805 194.267 1.00 48.50 421 GLU A CA 1
ATOM 2938 C C . GLU A 1 420 ? 179.492 163.702 193.087 1.00 48.50 421 GLU A C 1
ATOM 2939 O O . GLU A 1 420 ? 178.742 163.290 192.195 1.00 48.50 421 GLU A O 1
ATOM 2945 N N . ALA A 1 421 ? 180.070 164.906 193.045 1.00 40.27 422 ALA A N 1
ATOM 2946 C CA . ALA A 1 421 ? 179.880 165.785 191.897 1.00 40.27 422 ALA A CA 1
ATOM 2947 C C . ALA A 1 421 ? 180.502 165.195 190.638 1.00 40.27 422 ALA A C 1
ATOM 2948 O O . ALA A 1 421 ? 179.868 165.178 189.577 1.00 40.27 422 ALA A O 1
ATOM 2950 N N . ILE A 1 422 ? 181.734 164.687 190.734 1.00 39.68 423 ILE A N 1
ATOM 2951 C CA . ILE A 1 422 ? 182.345 164.068 189.565 1.00 39.68 423 ILE A CA 1
ATOM 2952 C C . ILE A 1 422 ? 181.731 162.705 189.276 1.00 39.68 423 ILE A C 1
ATOM 2953 O O . ILE A 1 422 ? 181.704 162.284 188.117 1.00 39.68 423 ILE A O 1
ATOM 2958 N N . PHE A 1 423 ? 181.189 162.055 190.299 1.00 36.20 424 PHE A N 1
ATOM 2959 C CA . PHE A 1 423 ? 180.494 160.795 190.080 1.00 36.20 424 PHE A CA 1
ATOM 2960 C C . PHE A 1 423 ? 179.261 161.068 189.233 1.00 36.20 424 PHE A C 1
ATOM 2961 O O . PHE A 1 423 ? 178.951 160.306 188.317 1.00 36.20 424 PHE A O 1
ATOM 2969 N N . TYR A 1 424 ? 178.559 162.158 189.529 1.00 27.39 425 TYR A N 1
ATOM 2970 C CA . TYR A 1 424 ? 177.378 162.526 188.751 1.00 27.39 425 TYR A CA 1
ATOM 2971 C C . TYR A 1 424 ? 177.796 162.949 187.354 1.00 27.39 425 TYR A C 1
ATOM 2972 O O . TYR A 1 424 ? 177.189 162.532 186.368 1.00 27.39 425 TYR A O 1
ATOM 2981 N N . SER A 1 425 ? 178.833 163.775 187.265 1.00 25.40 426 SER A N 1
ATOM 2982 C CA . SER A 1 425 ? 179.335 164.211 185.963 1.00 25.40 426 SER A CA 1
ATOM 2983 C C . SER A 1 425 ? 179.656 163.024 185.061 1.00 25.40 426 SER A C 1
ATOM 2984 O O . SER A 1 425 ? 179.326 163.037 183.869 1.00 25.40 426 SER A O 1
ATOM 2987 N N A PHE A 1 426 ? 180.300 161.994 185.617 0.50 19.83 427 PHE A N 1
ATOM 2988 N N B PHE A 1 426 ? 180.302 161.992 185.611 0.50 19.83 427 PHE A N 1
ATOM 2989 C CA A PHE A 1 426 ? 180.604 160.781 184.863 0.50 19.83 427 PHE A CA 1
ATOM 2990 C CA B PHE A 1 426 ? 180.596 160.793 184.831 0.50 19.83 427 PHE A CA 1
ATOM 2991 C C A PHE A 1 426 ? 179.325 160.093 184.401 0.50 19.83 427 PHE A C 1
ATOM 2992 C C B PHE A 1 426 ? 179.318 160.093 184.393 0.50 19.83 427 PHE A C 1
ATOM 2993 O O A PHE A 1 426 ? 179.212 159.676 183.240 0.50 19.83 427 PHE A O 1
ATOM 2994 O O B PHE A 1 426 ? 179.201 159.663 183.237 0.50 19.83 427 PHE A O 1
ATOM 3009 N N . TYR A 1 427 ? 178.344 159.979 185.303 1.00 16.78 428 TYR A N 1
ATOM 3010 C CA . TYR A 1 427 ? 177.074 159.345 184.959 1.00 16.78 428 TYR A CA 1
ATOM 3011 C C . TYR A 1 427 ? 176.344 160.113 183.864 1.00 16.78 428 TYR A C 1
ATOM 3012 O O . TYR A 1 427 ? 175.844 159.513 182.906 1.00 16.78 428 TYR A O 1
ATOM 3021 N N . VAL A 1 428 ? 176.313 161.443 183.967 1.00 15.59 429 VAL A N 1
ATOM 3022 C CA . VAL A 1 428 ? 175.629 162.268 182.976 1.00 15.59 429 VAL A CA 1
ATOM 3023 C C . VAL A 1 428 ? 176.322 162.168 181.624 1.00 15.59 429 VAL A C 1
ATOM 3024 O O . VAL A 1 428 ? 175.667 161.989 180.589 1.00 15.59 429 VAL A O 1
ATOM 3028 N N . PHE A 1 429 ? 177.656 162.262 181.615 1.00 8.78 430 PHE A N 1
ATOM 3029 C CA . PHE A 1 429 ? 178.397 162.197 180.360 1.00 8.78 430 PHE A CA 1
ATOM 3030 C C . PHE A 1 429 ? 178.200 160.854 179.674 1.00 8.78 430 PHE A C 1
ATOM 3031 O O . PHE A 1 429 ? 177.904 160.797 178.472 1.00 8.78 430 PHE A O 1
ATOM 3039 N N . PHE A 1 430 ? 178.332 159.755 180.426 1.00 16.64 431 PHE A N 1
ATOM 3040 C CA . PHE A 1 430 ? 178.212 158.448 179.796 1.00 16.64 431 PHE A CA 1
ATOM 3041 C C . PHE A 1 430 ? 176.781 158.151 179.372 1.00 16.64 431 PHE A C 1
ATOM 3042 O O . PHE A 1 430 ? 176.573 157.571 178.300 1.00 16.64 431 PHE A O 1
ATOM 3050 N N . THR A 1 431 ? 175.800 158.676 180.092 1.00 15.88 432 THR A N 1
ATOM 3051 C CA . THR A 1 431 ? 174.419 158.524 179.638 1.00 15.88 432 THR A CA 1
ATOM 3052 C C . THR A 1 431 ? 174.153 159.448 178.443 1.00 15.88 432 THR A C 1
ATOM 3053 O O . THR A 1 431 ? 173.428 159.071 177.526 1.00 15.88 432 THR A O 1
ATOM 3057 N N . LYS A 1 432 ? 174.784 160.588 178.427 1.00 8.18 433 LYS A N 1
ATOM 3058 C CA . LYS A 1 432 ? 174.486 161.520 177.372 1.00 8.18 433 LYS A CA 1
ATOM 3059 C C . LYS A 1 432 ? 175.186 161.177 176.069 1.00 8.18 433 LYS A C 1
ATOM 3060 O O . LYS A 1 432 ? 174.828 161.695 175.014 1.00 8.18 433 LYS A O 1
ATOM 3066 N N . PHE A 1 433 ? 176.162 160.300 176.134 1.00 8.78 434 PHE A N 1
ATOM 3067 C CA . PHE A 1 433 ? 176.898 159.813 174.972 1.00 8.78 434 PHE A CA 1
ATOM 3068 C C . PHE A 1 433 ? 176.353 158.473 174.492 1.00 8.78 434 PHE A C 1
ATOM 3069 O O . PHE A 1 433 ? 176.087 158.291 173.297 1.00 8.78 434 PHE A O 1
ATOM 3077 N N . ALA A 1 434 ? 176.156 157.524 175.411 1.00 8.78 435 ALA A N 1
ATOM 3078 C CA . ALA A 1 434 ? 175.677 156.214 175.002 1.00 8.78 435 ALA A CA 1
ATOM 3079 C C . ALA A 1 434 ? 174.204 156.227 174.615 1.00 8.78 435 ALA A C 1
ATOM 3080 O O . ALA A 1 434 ? 173.792 155.396 173.802 1.00 8.78 435 ALA A O 1
ATOM 3082 N N . SER A 1 435 ? 173.406 157.171 175.126 1.00 1.00 436 SER A N 1
ATOM 3083 C CA . SER A 1 435 ? 172.033 157.300 174.656 1.00 1.00 436 SER A CA 1
ATOM 3084 C C . SER A 1 435 ? 171.993 157.872 173.247 1.00 1.00 436 SER A C 1
ATOM 3085 O O . SER A 1 435 ? 171.159 157.463 172.431 1.00 1.00 436 SER A O 1
ATOM 3088 N N . GLY A 1 436 ? 172.893 158.809 172.939 1.00 8.78 437 GLY A N 1
ATOM 3089 C CA . GLY A 1 436 ? 173.018 159.262 171.564 1.00 8.78 437 GLY A CA 1
ATOM 3090 C C . GLY A 1 436 ? 173.462 158.153 170.632 1.00 8.78 437 GLY A C 1
ATOM 3091 O O . GLY A 1 436 ? 172.947 158.021 169.518 1.00 8.78 437 GLY A O 1
ATOM 3092 N N . VAL A 1 437 ? 174.409 157.327 171.086 1.00 8.78 438 VAL A N 1
ATOM 3093 C CA . VAL A 1 437 ? 174.852 156.179 170.297 1.00 8.78 438 VAL A CA 1
ATOM 3094 C C . VAL A 1 437 ? 173.697 155.212 170.063 1.00 8.78 438 VAL A C 1
ATOM 3095 O O . VAL A 1 437 ? 173.485 154.737 168.941 1.00 8.78 438 VAL A O 1
ATOM 3099 N N . SER A 1 438 ? 172.922 154.921 171.113 1.00 24.59 439 SER A N 1
ATOM 3100 C CA . SER A 1 438 ? 171.804 153.992 170.993 1.00 24.59 439 SER A CA 1
ATOM 3101 C C . SER A 1 438 ? 170.727 154.525 170.056 1.00 24.59 439 SER A C 1
ATOM 3102 O O . SER A 1 438 ? 170.196 153.776 169.229 1.00 24.59 439 SER A O 1
ATOM 3105 N N . LEU A 1 439 ? 170.399 155.815 170.159 1.00 8.78 440 LEU A N 1
ATOM 3106 C CA . LEU A 1 439 ? 169.364 156.382 169.299 1.00 8.78 440 LEU A CA 1
ATOM 3107 C C . LEU A 1 439 ? 169.826 156.453 167.847 1.00 8.78 440 LEU A C 1
ATOM 3108 O O . LEU A 1 439 ? 169.040 156.192 166.926 1.00 8.78 440 LEU A O 1
ATOM 3113 N N . GLY A 1 440 ? 171.101 156.785 167.621 1.00 8.78 441 GLY A N 1
ATOM 3114 C CA . GLY A 1 440 ? 171.625 156.775 166.266 1.00 8.78 441 GLY A CA 1
ATOM 3115 C C . GLY A 1 440 ? 171.652 155.385 165.660 1.00 8.78 441 GLY A C 1
ATOM 3116 O O . GLY A 1 440 ? 171.305 155.205 164.491 1.00 8.78 441 GLY A O 1
ATOM 3117 N N . VAL A 1 441 ? 172.047 154.383 166.449 1.00 8.78 442 VAL A N 1
ATOM 3118 C CA . VAL A 1 441 ? 172.045 153.004 165.969 1.00 8.78 442 VAL A CA 1
ATOM 3119 C C . VAL A 1 441 ? 170.621 152.540 165.681 1.00 8.78 442 VAL A C 1
ATOM 3120 O O . VAL A 1 441 ? 170.372 151.841 164.694 1.00 8.78 442 VAL A O 1
ATOM 3124 N N . SER A 1 442 ? 169.663 152.949 166.516 1.00 8.78 443 SER A N 1
ATOM 3125 C CA . SER A 1 442 ? 168.269 152.571 166.303 1.00 8.78 443 SER A CA 1
ATOM 3126 C C . SER A 1 442 ? 167.716 153.174 165.017 1.00 8.78 443 SER A C 1
ATOM 3127 O O . SER A 1 442 ? 167.072 152.480 164.221 1.00 8.78 443 SER A O 1
ATOM 3130 N N . THR A 1 443 ? 167.965 154.465 164.788 1.00 8.78 444 THR A N 1
ATOM 3131 C CA . THR A 1 443 ? 167.461 155.090 163.570 1.00 8.78 444 THR A CA 1
ATOM 3132 C C . THR A 1 443 ? 168.196 154.582 162.332 1.00 8.78 444 THR A C 1
ATOM 3133 O O . THR A 1 443 ? 167.596 154.475 161.256 1.00 8.78 444 THR A O 1
ATOM 3137 N N . LEU A 1 444 ? 169.480 154.235 162.466 1.00 8.78 445 LEU A N 1
ATOM 3138 C CA . LEU A 1 444 ? 170.203 153.619 161.358 1.00 8.78 445 LEU A CA 1
ATOM 3139 C C . LEU A 1 444 ? 169.650 152.234 161.040 1.00 8.78 445 LEU A C 1
ATOM 3140 O O . LEU A 1 444 ? 169.550 151.852 159.869 1.00 8.78 445 LEU A O 1
ATOM 3145 N N . SER A 1 445 ? 169.279 151.470 162.069 1.00 8.78 446 SER A N 1
ATOM 3146 C CA . SER A 1 445 ? 168.644 150.175 161.847 1.00 8.78 446 SER A CA 1
ATOM 3147 C C . SER A 1 445 ? 167.278 150.336 161.193 1.00 8.78 446 SER A C 1
ATOM 3148 O O . SER A 1 445 ? 166.874 149.504 160.373 1.00 8.78 446 SER A O 1
ATOM 3151 N N . LEU A 1 446 ? 166.549 151.395 161.554 1.00 8.78 447 LEU A N 1
ATOM 3152 C CA . LEU A 1 446 ? 165.278 151.682 160.894 1.00 8.78 447 LEU A CA 1
ATOM 3153 C C . LEU A 1 446 ? 165.482 152.035 159.425 1.00 8.78 447 LEU A C 1
ATOM 3154 O O . LEU A 1 446 ? 164.685 151.635 158.569 1.00 8.78 447 LEU A O 1
ATOM 3159 N N . ASP A 1 447 ? 166.535 152.799 159.120 1.00 11.55 448 ASP A N 1
ATOM 3160 C CA . ASP A 1 447 ? 166.874 153.089 157.728 1.00 11.55 448 ASP A CA 1
ATOM 3161 C C . ASP A 1 447 ? 167.238 151.817 156.972 1.00 11.55 448 ASP A C 1
ATOM 3162 O O . ASP A 1 447 ? 166.855 151.644 155.809 1.00 11.55 448 ASP A O 1
ATOM 3167 N N A PHE A 1 448 ? 167.988 150.922 157.619 0.50 8.78 449 PHE A N 1
ATOM 3168 N N B PHE A 1 448 ? 167.993 150.922 157.613 0.50 8.78 449 PHE A N 1
ATOM 3169 C CA A PHE A 1 448 ? 168.380 149.664 156.991 0.50 8.78 449 PHE A CA 1
ATOM 3170 C CA B PHE A 1 448 ? 168.374 149.669 156.969 0.50 8.78 449 PHE A CA 1
ATOM 3171 C C A PHE A 1 448 ? 167.173 148.768 156.740 0.50 8.78 449 PHE A C 1
ATOM 3172 C C B PHE A 1 448 ? 167.172 148.762 156.739 0.50 8.78 449 PHE A C 1
ATOM 3173 O O A PHE A 1 448 ? 167.114 148.068 155.722 0.50 8.78 449 PHE A O 1
ATOM 3174 O O B PHE A 1 448 ? 167.120 148.049 155.731 0.50 8.78 449 PHE A O 1
ATOM 3189 N N . ALA A 1 449 ? 166.204 148.773 157.654 1.00 8.78 450 ALA A N 1
ATOM 3190 C CA . ALA A 1 449 ? 165.006 147.958 157.507 1.00 8.78 450 ALA A CA 1
ATOM 3191 C C . ALA A 1 449 ? 164.034 148.506 156.469 1.00 8.78 450 ALA A C 1
ATOM 3192 O O . ALA A 1 449 ? 163.101 147.794 156.083 1.00 8.78 450 ALA A O 1
ATOM 3194 N N . GLY A 1 450 ? 164.223 149.742 156.013 1.00 8.78 451 GLY A N 1
ATOM 3195 C CA . GLY A 1 450 ? 163.362 150.317 155.000 1.00 8.78 451 GLY A CA 1
ATOM 3196 C C . GLY A 1 450 ? 162.206 151.107 155.574 1.00 8.78 451 GLY A C 1
ATOM 3197 O O . GLY A 1 450 ? 161.057 150.922 155.162 1.00 8.78 451 GLY A O 1
ATOM 3198 N N . TYR A 1 451 ? 162.498 151.983 156.534 1.00 8.78 452 TYR A N 1
ATOM 3199 C CA . TYR A 1 451 ? 161.463 152.794 157.164 1.00 8.78 452 TYR A CA 1
ATOM 3200 C C . TYR A 1 451 ? 160.865 153.763 156.156 1.00 8.78 452 TYR A C 1
ATOM 3201 O O . TYR A 1 451 ? 161.581 154.565 155.554 1.00 8.78 452 TYR A O 1
ATOM 3210 N N . VAL A 1 452 ? 159.549 153.702 155.988 1.00 8.78 453 VAL A N 1
ATOM 3211 C CA . VAL A 1 452 ? 158.859 154.571 155.042 1.00 8.78 453 VAL A CA 1
ATOM 3212 C C . VAL A 1 452 ? 158.624 155.926 155.692 1.00 8.78 453 VAL A C 1
ATOM 3213 O O . VAL A 1 452 ? 158.095 156.010 156.807 1.00 8.78 453 VAL A O 1
ATOM 3217 N N . THR A 1 453 ? 159.022 156.990 154.997 1.00 8.78 454 THR A N 1
ATOM 3218 C CA . THR A 1 453 ? 158.893 158.350 155.512 1.00 8.78 454 THR A CA 1
ATOM 3219 C C . THR A 1 453 ? 157.419 158.713 155.637 1.00 8.78 454 THR A C 1
ATOM 3220 O O . THR A 1 453 ? 156.749 158.969 154.631 1.00 8.78 454 THR A O 1
ATOM 3224 N N . ARG A 1 454 ? 156.927 158.749 156.875 1.00 4.47 455 ARG A N 1
ATOM 3225 C CA . ARG A 1 454 ? 155.515 158.956 157.203 1.00 4.47 455 ARG A CA 1
ATOM 3226 C C . ARG A 1 454 ? 154.628 157.967 156.444 1.00 4.47 455 ARG A C 1
ATOM 3227 O O . ARG A 1 454 ? 153.716 158.334 155.702 1.00 4.47 455 ARG A O 1
ATOM 3235 N N . GLY A 1 455 ? 154.930 156.686 156.635 1.00 8.78 456 GLY A N 1
ATOM 3236 C CA . GLY A 1 455 ? 154.162 155.646 155.988 1.00 8.78 456 GLY A CA 1
ATOM 3237 C C . GLY A 1 455 ? 152.857 155.360 156.706 1.00 8.78 456 GLY A C 1
ATOM 3238 O O . GLY A 1 455 ? 152.726 155.546 157.914 1.00 8.78 456 GLY A O 1
ATOM 3239 N N . CYS A 1 456 ? 151.864 154.915 155.931 1.00 11.43 457 CYS A N 1
ATOM 3240 C CA . CYS A 1 456 ? 150.627 154.427 156.534 1.00 11.43 457 CYS A CA 1
ATOM 3241 C C . CYS A 1 456 ? 150.886 153.175 157.360 1.00 11.43 457 CYS A C 1
ATOM 3242 O O . CYS A 1 456 ? 150.334 153.015 158.455 1.00 11.43 457 CYS A O 1
ATOM 3245 N N . THR A 1 457 ? 151.723 152.277 156.848 1.00 10.53 458 THR A N 1
ATOM 3246 C CA . THR A 1 457 ? 152.131 151.076 157.557 1.00 10.53 458 THR A CA 1
ATOM 3247 C C . THR A 1 457 ? 153.585 150.792 157.216 1.00 10.53 458 THR A C 1
ATOM 3248 O O . THR A 1 457 ? 154.003 150.962 156.068 1.00 10.53 458 THR A O 1
ATOM 3252 N N . GLN A 1 458 ? 154.352 150.385 158.213 1.00 8.78 459 GLN A N 1
ATOM 3253 C CA . GLN A 1 458 ? 155.732 150.018 157.940 1.00 8.78 459 GLN A CA 1
ATOM 3254 C C . GLN A 1 458 ? 155.818 148.554 157.519 1.00 8.78 459 GLN A C 1
ATOM 3255 O O . GLN A 1 458 ? 154.948 147.750 157.871 1.00 8.78 459 GLN A O 1
ATOM 3261 N N . PRO A 1 459 ? 156.843 148.169 156.759 1.00 8.78 460 PRO A N 1
ATOM 3262 C CA . PRO A 1 459 ? 156.999 146.757 156.394 1.00 8.78 460 PRO A CA 1
ATOM 3263 C C . PRO A 1 459 ? 157.394 145.913 157.596 1.00 8.78 460 PRO A C 1
ATOM 3264 O O . PRO A 1 459 ? 157.631 146.410 158.699 1.00 8.78 460 PRO A O 1
ATOM 3268 N N . GLY A 1 460 ? 157.458 144.600 157.360 1.00 14.73 461 GLY A N 1
ATOM 3269 C CA . GLY A 1 460 ? 157.731 143.667 158.440 1.00 14.73 461 GLY A CA 1
ATOM 3270 C C . GLY A 1 460 ? 159.104 143.833 159.058 1.00 14.73 461 GLY A C 1
ATOM 3271 O O . GLY A 1 460 ? 159.279 143.589 160.256 1.00 14.73 461 GLY A O 1
ATOM 3272 N N . GLU A 1 461 ? 160.090 144.249 158.261 1.00 12.90 462 GLU A N 1
ATOM 3273 C CA . GLU A 1 461 ? 161.433 144.459 158.792 1.00 12.90 462 GLU A CA 1
ATOM 3274 C C . GLU A 1 461 ? 161.465 145.628 159.768 1.00 12.90 462 GLU A C 1
ATOM 3275 O O . GLU A 1 461 ? 162.104 145.545 160.823 1.00 12.90 462 GLU A O 1
ATOM 3281 N N . VAL A 1 462 ? 160.767 146.718 159.443 1.00 8.78 463 VAL A N 1
ATOM 3282 C CA . VAL A 1 462 ? 160.757 147.886 160.319 1.00 8.78 463 VAL A CA 1
ATOM 3283 C C . VAL A 1 462 ? 160.002 147.584 161.606 1.00 8.78 463 VAL A C 1
ATOM 3284 O O . VAL A 1 462 ? 160.417 147.995 162.697 1.00 8.78 463 VAL A O 1
ATOM 3288 N N . LYS A 1 463 ? 158.889 146.855 161.505 1.00 11.26 464 LYS A N 1
ATOM 3289 C CA . LYS A 1 463 ? 158.154 146.470 162.704 1.00 11.26 464 LYS A CA 1
ATOM 3290 C C . LYS A 1 463 ? 158.953 145.498 163.563 1.00 11.26 464 LYS A C 1
ATOM 3291 O O . LYS A 1 463 ? 158.891 145.571 164.795 1.00 11.26 464 LYS A O 1
ATOM 3297 N N . LEU A 1 464 ? 159.724 144.602 162.939 1.00 14.82 465 LEU A N 1
ATOM 3298 C CA . LEU A 1 464 ? 160.594 143.716 163.707 1.00 14.82 465 LEU A CA 1
ATOM 3299 C C . LEU A 1 464 ? 161.701 144.494 164.410 1.00 14.82 465 LEU A C 1
ATOM 3300 O O . LEU A 1 464 ? 162.029 144.203 165.567 1.00 14.82 465 LEU A O 1
ATOM 3305 N N . THR A 1 465 ? 162.289 145.486 163.731 1.00 5.40 466 THR A N 1
ATOM 3306 C CA . THR A 1 465 ? 163.295 146.322 164.382 1.00 5.40 466 THR A CA 1
ATOM 3307 C C . THR A 1 465 ? 162.697 147.094 165.550 1.00 5.40 466 THR A C 1
ATOM 3308 O O . THR A 1 465 ? 163.318 147.201 166.610 1.00 5.40 466 THR A O 1
ATOM 3312 N N . LEU A 1 466 ? 161.489 147.637 165.377 1.00 8.78 467 LEU A N 1
ATOM 3313 C CA . LEU A 1 466 ? 160.852 148.372 166.465 1.00 8.78 467 LEU A CA 1
ATOM 3314 C C . LEU A 1 466 ? 160.466 147.456 167.620 1.00 8.78 467 LEU A C 1
ATOM 3315 O O . LEU A 1 466 ? 160.464 147.891 168.777 1.00 8.78 467 LEU A O 1
ATOM 3320 N N . LYS A 1 467 ? 160.133 146.195 167.333 1.00 8.78 468 LYS A N 1
ATOM 3321 C CA . LYS A 1 467 ? 159.898 145.232 168.405 1.00 8.78 468 LYS A CA 1
ATOM 3322 C C . LYS A 1 467 ? 161.188 144.898 169.144 1.00 8.78 468 LYS A C 1
ATOM 3323 O O . LYS A 1 467 ? 161.182 144.727 170.369 1.00 8.78 468 LYS A O 1
ATOM 3329 N N . ILE A 1 468 ? 162.302 144.793 168.416 1.00 9.35 469 ILE A N 1
ATOM 3330 C CA . ILE A 1 468 ? 163.584 144.492 169.050 1.00 9.35 469 ILE A CA 1
ATOM 3331 C C . ILE A 1 468 ? 164.059 145.670 169.897 1.00 9.35 469 ILE A C 1
ATOM 3332 O O . ILE A 1 468 ? 164.582 145.487 171.004 1.00 9.35 469 ILE A O 1
ATOM 3337 N N . LEU A 1 469 ? 163.853 146.896 169.411 1.00 8.78 470 LEU A N 1
ATOM 3338 C CA . LEU A 1 469 ? 164.325 148.093 170.099 1.00 8.78 470 LEU A CA 1
ATOM 3339 C C . LEU A 1 469 ? 163.558 148.397 171.379 1.00 8.78 470 LEU A C 1
ATOM 3340 O O . LEU A 1 469 ? 163.975 149.287 172.126 1.00 8.78 470 LEU A O 1
ATOM 3345 N N . VAL A 1 470 ? 162.448 147.711 171.642 1.00 8.78 471 VAL A N 1
ATOM 3346 C CA . VAL A 1 470 ? 161.696 147.905 172.877 1.00 8.78 471 VAL A CA 1
ATOM 3347 C C . VAL A 1 470 ? 161.603 146.645 173.721 1.00 8.78 471 VAL A C 1
ATOM 3348 O O . VAL A 1 470 ? 161.226 146.738 174.899 1.00 8.78 471 VAL A O 1
ATOM 3352 N N . SER A 1 471 ? 161.933 145.474 173.178 1.00 17.61 472 SER A N 1
ATOM 3353 C CA . SER A 1 471 ? 161.771 144.225 173.907 1.00 17.61 472 SER A CA 1
ATOM 3354 C C . SER A 1 471 ? 163.010 143.345 173.933 1.00 17.61 472 SER A C 1
ATOM 3355 O O . SER A 1 471 ? 163.000 142.333 174.641 1.00 17.61 472 SER A O 1
ATOM 3358 N N . ALA A 1 472 ? 164.060 143.672 173.184 1.00 12.79 473 ALA A N 1
ATOM 3359 C CA . ALA A 1 472 ? 165.293 142.899 173.219 1.00 12.79 473 ALA A CA 1
ATOM 3360 C C . ALA A 1 472 ? 166.458 143.710 173.769 1.00 12.79 473 ALA A C 1
ATOM 3361 O O . ALA A 1 472 ? 167.072 143.311 174.761 1.00 12.79 473 ALA A O 1
ATOM 3363 N N . ALA A 1 473 ? 166.779 144.847 173.145 1.00 11.60 474 ALA A N 1
ATOM 3364 C CA . ALA A 1 473 ? 167.889 145.663 173.638 1.00 11.60 474 ALA A CA 1
ATOM 3365 C C . ALA A 1 473 ? 167.619 146.278 175.010 1.00 11.60 474 ALA A C 1
ATOM 3366 O O . ALA A 1 473 ? 168.518 146.215 175.869 1.00 11.60 474 ALA A O 1
ATOM 3368 N N . PRO A 1 474 ? 166.455 146.896 175.292 1.00 8.78 475 PRO A N 1
ATOM 3369 C CA . PRO A 1 474 ? 166.229 147.377 176.667 1.00 8.78 475 PRO A CA 1
ATOM 3370 C C . PRO A 1 474 ? 166.223 146.274 177.708 1.00 8.78 475 PRO A C 1
ATOM 3371 O O . PRO A 1 474 ? 166.718 146.489 178.820 1.00 8.78 475 PRO A O 1
ATOM 3375 N N . ILE A 1 475 ? 165.698 145.093 177.378 1.00 8.78 476 ILE A N 1
ATOM 3376 C CA . ILE A 1 475 ? 165.699 143.993 178.337 1.00 8.78 476 ILE A CA 1
ATOM 3377 C C . ILE A 1 475 ? 167.120 143.496 178.577 1.00 8.78 476 ILE A C 1
ATOM 3378 O O . ILE A 1 475 ? 167.494 143.178 179.711 1.00 8.78 476 ILE A O 1
ATOM 3383 N N . VAL A 1 476 ? 167.945 143.455 177.527 1.00 10.77 477 VAL A N 1
ATOM 3384 C CA . VAL A 1 476 ? 169.343 143.058 177.689 1.00 10.77 477 VAL A CA 1
ATOM 3385 C C . VAL A 1 476 ? 170.089 144.062 178.563 1.00 10.77 477 VAL A C 1
ATOM 3386 O O . VAL A 1 476 ? 170.850 143.679 179.462 1.00 10.77 477 VAL A O 1
ATOM 3390 N N . LEU A 1 477 ? 169.867 145.360 178.330 1.00 13.48 478 LEU A N 1
ATOM 3391 C CA . LEU A 1 477 ? 170.531 146.377 179.143 1.00 13.48 478 LEU A CA 1
ATOM 3392 C C . LEU A 1 477 ? 170.057 146.332 180.593 1.00 13.48 478 LEU A C 1
ATOM 3393 O O . LEU A 1 477 ? 170.857 146.521 181.518 1.00 13.48 478 LEU A O 1
ATOM 3398 N N . ILE A 1 478 ? 168.766 146.072 180.811 1.00 13.67 479 ILE A N 1
ATOM 3399 C CA . ILE A 1 478 ? 168.243 145.957 182.169 1.00 13.67 479 ILE A CA 1
ATOM 3400 C C . ILE A 1 478 ? 168.817 144.726 182.863 1.00 13.67 479 ILE A C 1
ATOM 3401 O O . ILE A 1 478 ? 169.136 144.767 184.056 1.00 13.67 479 ILE A O 1
ATOM 3406 N N . ILE A 1 479 ? 168.984 143.625 182.127 1.00 19.23 480 ILE A N 1
ATOM 3407 C CA . ILE A 1 479 ? 169.598 142.426 182.692 1.00 19.23 480 ILE A CA 1
ATOM 3408 C C . ILE A 1 479 ? 171.051 142.694 183.072 1.00 19.23 480 ILE A C 1
ATOM 3409 O O . ILE A 1 479 ? 171.514 142.268 184.137 1.00 19.23 480 ILE A O 1
ATOM 3414 N N . ILE A 1 480 ? 171.787 143.412 182.218 1.00 20.01 481 ILE A N 1
ATOM 3415 C CA . ILE A 1 480 ? 173.174 143.759 182.531 1.00 20.01 481 ILE A CA 1
ATOM 3416 C C . ILE A 1 480 ? 173.240 144.643 183.774 1.00 20.01 481 ILE A C 1
ATOM 3417 O O . ILE A 1 480 ? 174.063 144.418 184.673 1.00 20.01 481 ILE A O 1
ATOM 3422 N N . GLY A 1 481 ? 172.364 145.648 183.851 1.00 20.61 482 GLY A N 1
ATOM 3423 C CA . GLY A 1 481 ? 172.343 146.511 185.021 1.00 20.61 482 GLY A CA 1
ATOM 3424 C C . GLY A 1 481 ? 171.957 145.774 186.289 1.00 20.61 482 GLY A C 1
ATOM 3425 O O . GLY A 1 481 ? 172.495 146.045 187.364 1.00 20.61 482 GLY A O 1
ATOM 3426 N N . LEU A 1 482 ? 171.034 144.816 186.178 1.00 27.85 483 LEU A N 1
ATOM 3427 C CA . LEU A 1 482 ? 170.640 144.019 187.334 1.00 27.85 483 LEU A CA 1
ATOM 3428 C C . LEU A 1 482 ? 171.768 143.101 187.785 1.00 27.85 483 LEU A C 1
ATOM 3429 O O . LEU A 1 482 ? 171.973 142.909 188.988 1.00 27.85 483 LEU A O 1
ATOM 3434 N N . LEU A 1 483 ? 172.508 142.522 186.835 1.00 25.89 484 LEU A N 1
ATOM 3435 C CA . LEU A 1 483 ? 173.652 141.691 187.193 1.00 25.89 484 LEU A CA 1
ATOM 3436 C C . LEU A 1 483 ? 174.752 142.510 187.852 1.00 25.89 484 LEU A C 1
ATOM 3437 O O . LEU A 1 483 ? 175.433 142.015 188.758 1.00 25.89 484 LEU A O 1
ATOM 3442 N N . ILE A 1 484 ? 174.946 143.753 187.408 1.00 28.32 485 ILE A N 1
ATOM 3443 C CA . ILE A 1 484 ? 175.905 144.631 188.072 1.00 28.32 485 ILE A CA 1
ATOM 3444 C C . ILE A 1 484 ? 175.414 144.999 189.470 1.00 28.32 485 ILE A C 1
ATOM 3445 O O . ILE A 1 484 ? 176.193 145.020 190.431 1.00 28.32 485 ILE A O 1
ATOM 3450 N N . PHE A 1 485 ? 174.114 145.272 189.612 1.00 35.86 486 PHE A N 1
ATOM 3451 C CA . PHE A 1 485 ? 173.540 145.599 190.913 1.00 35.86 486 PHE A CA 1
ATOM 3452 C C . PHE A 1 485 ? 173.518 144.411 191.866 1.00 35.86 486 PHE A C 1
ATOM 3453 O O . PHE A 1 485 ? 173.400 144.613 193.079 1.00 35.86 486 PHE A O 1
ATOM 3461 N N . ILE A 1 486 ? 173.597 143.182 191.352 1.00 40.56 487 ILE A N 1
ATOM 3462 C CA . ILE A 1 486 ? 173.699 142.021 192.231 1.00 40.56 487 ILE A CA 1
ATOM 3463 C C . ILE A 1 486 ? 175.060 141.996 192.916 1.00 40.56 487 ILE A C 1
ATOM 3464 O O . ILE A 1 486 ? 175.156 141.779 194.131 1.00 40.56 487 ILE A O 1
ATOM 3469 N N . SER A 1 487 ? 176.129 142.245 192.159 1.00 47.16 488 SER A N 1
ATOM 3470 C C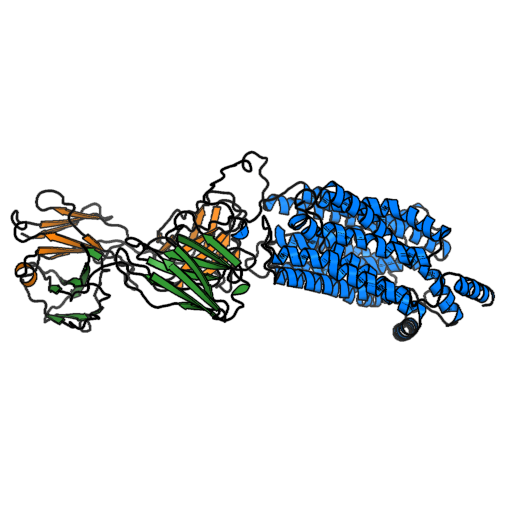A . SER A 1 487 ? 177.475 142.358 192.721 1.00 47.16 488 SER A CA 1
ATOM 3471 C C . SER A 1 487 ? 177.616 143.726 193.392 1.00 47.16 488 SER A C 1
ATOM 3472 O O . SER A 1 487 ? 178.262 144.649 192.892 1.00 47.16 488 SER A O 1
ATOM 3475 N N . TYR A 1 488 ? 176.986 143.841 194.558 1.00 62.93 489 TYR A N 1
ATOM 3476 C CA . TYR A 1 488 ? 176.906 145.097 195.301 1.00 62.93 489 TYR A CA 1
ATOM 3477 C C . TYR A 1 488 ? 177.406 144.852 196.718 1.00 62.93 489 TYR A C 1
ATOM 3478 O O . TYR A 1 488 ? 176.650 144.347 197.567 1.00 62.93 489 TYR A O 1
ATOM 3487 N N . PRO A 1 489 ? 178.665 145.188 197.015 1.00 56.91 490 PRO A N 1
ATOM 3488 C CA . PRO A 1 489 ? 179.228 144.862 198.334 1.00 56.91 490 PRO A CA 1
ATOM 3489 C C . PRO A 1 489 ? 178.710 145.725 199.473 1.00 56.91 490 PRO A C 1
ATOM 3490 O O . PRO A 1 489 ? 179.039 145.440 200.632 1.00 56.91 490 PRO A O 1
ATOM 3494 N N . ILE A 1 490 ? 177.925 146.766 199.188 1.00 55.68 491 ILE A N 1
ATOM 3495 C CA . ILE A 1 490 ? 177.369 147.587 200.259 1.00 55.68 491 ILE A CA 1
ATOM 3496 C C . ILE A 1 490 ? 176.332 146.802 201.054 1.00 55.68 491 ILE A C 1
ATOM 3497 O O . ILE A 1 490 ? 176.239 146.942 202.280 1.00 55.68 491 ILE A O 1
ATOM 3499 N N . ASN A 1 491 ? 175.545 145.965 200.367 1.00 50.39 492 ASN A N 1
ATOM 3500 C CA . ASN A 1 491 ? 174.508 145.125 200.978 1.00 50.39 492 ASN A CA 1
ATOM 3501 C C . ASN A 1 491 ? 173.499 145.964 201.762 1.00 50.39 492 ASN A C 1
ATOM 3502 O O . ASN A 1 491 ? 173.167 145.665 202.912 1.00 50.39 492 ASN A O 1
ATOM 3504 N N . GLU A 1 492 ? 173.020 147.025 201.120 1.00 50.01 493 GLU A N 1
ATOM 3505 C CA . GLU A 1 492 ? 172.072 148.010 201.679 1.00 50.01 493 GLU A CA 1
ATOM 3506 C C . GLU A 1 492 ? 172.727 148.633 202.916 1.00 50.01 493 GLU A C 1
ATOM 3507 O O . GLU A 1 492 ? 173.927 148.946 202.886 1.00 50.01 493 GLU A O 1
ATOM 3509 N N . GLU A 1 493 ? 171.986 148.823 204.007 1.00 48.78 494 GLU A N 1
ATOM 3510 C CA . GLU A 1 493 ? 172.535 149.448 205.202 1.00 48.78 494 GLU A CA 1
ATOM 3511 C C . GLU A 1 493 ? 173.250 148.467 206.122 1.00 48.78 494 GLU A C 1
ATOM 3512 O O . GLU A 1 493 ? 173.969 148.917 207.022 1.00 48.78 494 GLU A O 1
ATOM 3514 N N . LYS A 1 494 ? 173.101 147.154 205.890 1.00 59.11 495 LYS A N 1
ATOM 3515 C CA . LYS A 1 494 ? 173.588 146.142 206.829 1.00 59.11 495 LYS A CA 1
ATOM 3516 C C . LYS A 1 494 ? 175.088 146.253 207.069 1.00 59.11 495 LYS A C 1
ATOM 3517 O O . LYS A 1 494 ? 175.573 145.888 208.146 1.00 59.11 495 LYS A O 1
ATOM 3519 N N . ARG A 1 495 ? 175.833 146.747 206.085 1.00 57.34 496 ARG A N 1
ATOM 3520 C CA . ARG A 1 495 ? 177.195 147.211 206.303 1.00 57.34 496 ARG A CA 1
ATOM 3521 C C . ARG A 1 495 ? 177.282 148.729 206.350 1.00 57.34 496 ARG A C 1
ATOM 3522 O O . ARG A 1 495 ? 178.057 149.277 207.142 1.00 57.34 496 ARG A O 1
ATOM 3524 N N . GLN A 1 496 ? 176.467 149.416 205.539 1.00 51.17 497 GLN A N 1
ATOM 3525 C CA . GLN A 1 496 ? 176.578 150.867 205.412 1.00 51.17 497 GLN A CA 1
ATOM 3526 C C . GLN A 1 496 ? 176.226 151.568 206.716 1.00 51.17 497 GLN A C 1
ATOM 3527 O O . GLN A 1 496 ? 176.882 152.545 207.098 1.00 51.17 497 GLN A O 1
ATOM 3529 N N . GLY A 1 497 ? 175.196 151.077 207.412 1.00 46.10 498 GLY A N 1
ATOM 3530 C CA . GLY A 1 497 ? 174.904 151.585 208.741 1.00 46.10 498 GLY A CA 1
ATOM 3531 C C . GLY A 1 497 ? 176.072 151.409 209.689 1.00 46.10 498 GLY A C 1
ATOM 3532 O O . GLY A 1 497 ? 176.378 152.302 210.485 1.00 46.10 498 GLY A O 1
ATOM 3533 N N . ASN A 1 498 ? 176.762 150.266 209.594 1.00 43.44 499 ASN A N 1
ATOM 3534 C CA . ASN A 1 498 ? 178.006 150.093 210.336 1.00 43.44 499 ASN A CA 1
ATOM 3535 C C . ASN A 1 498 ? 179.037 151.121 209.894 1.00 43.44 499 ASN A C 1
ATOM 3536 O O . ASN A 1 498 ? 179.733 151.714 210.728 1.00 43.44 499 ASN A O 1
ATOM 3538 N N . ARG A 1 499 ? 179.121 151.369 208.582 1.00 44.27 500 ARG A N 1
ATOM 3539 C CA . ARG A 1 499 ? 179.937 152.472 208.090 1.00 44.27 500 ARG A CA 1
ATOM 3540 C C . ARG A 1 499 ? 179.434 153.802 208.628 1.00 44.27 500 ARG A C 1
ATOM 3541 O O . ARG A 1 499 ? 180.239 154.689 208.941 1.00 44.27 500 ARG A O 1
ATOM 3543 N N . LYS A 1 500 ? 178.111 153.946 208.772 1.00 45.21 501 LYS A N 1
ATOM 3544 C CA . LYS A 1 500 ? 177.562 155.129 209.423 1.00 45.21 501 LYS A CA 1
ATOM 3545 C C . LYS A 1 500 ? 178.042 155.232 210.862 1.00 45.21 501 LYS A C 1
ATOM 3546 O O . LYS A 1 500 ? 178.289 156.340 211.355 1.00 45.21 501 LYS A O 1
ATOM 3548 N N . LEU A 1 501 ? 178.201 154.090 211.540 1.00 46.03 502 LEU A N 1
ATOM 3549 C CA . LEU A 1 501 ? 178.822 154.098 212.860 1.00 46.03 502 LEU A CA 1
ATOM 3550 C C . LEU A 1 501 ? 180.252 154.613 212.777 1.00 46.03 502 LEU A C 1
ATOM 3551 O O . LEU A 1 501 ? 180.688 155.399 213.627 1.00 46.03 502 LEU A O 1
ATOM 3553 N N . LEU A 1 502 ? 180.988 154.200 211.740 1.00 47.03 503 LEU A N 1
ATOM 3554 C CA . LEU A 1 502 ? 182.307 154.773 211.506 1.00 47.03 503 LEU A CA 1
ATOM 3555 C C . LEU A 1 502 ? 182.209 156.247 211.140 1.00 47.03 503 LEU A C 1
ATOM 3556 O O . LEU A 1 502 ? 183.140 157.015 211.412 1.00 47.03 503 LEU A O 1
ATOM 3558 N N . ASN A 1 503 ? 181.088 156.661 210.538 1.00 49.34 504 ASN A N 1
ATOM 3559 C CA . ASN A 1 503 ? 180.847 158.083 210.328 1.00 49.34 504 ASN A CA 1
ATOM 3560 C C . ASN A 1 503 ? 180.707 158.817 211.653 1.00 49.34 504 ASN A C 1
ATOM 3561 O O . ASN A 1 503 ? 181.043 160.004 211.744 1.00 49.34 504 ASN A O 1
ATOM 3563 N N . GLU A 1 504 ? 180.213 158.132 212.688 1.00 47.38 505 GLU A N 1
ATOM 3564 C CA . GLU A 1 504 ? 180.241 158.705 214.027 1.00 47.38 505 GLU A CA 1
ATOM 3565 C C . GLU A 1 504 ? 181.645 158.663 214.615 1.00 47.38 505 GLU A C 1
ATOM 3566 O O . GLU A 1 504 ? 181.979 159.483 215.479 1.00 47.38 505 GLU A O 1
ATOM 3568 N N . GLN A 1 505 ? 182.475 157.718 214.165 1.00 45.94 506 GLN A N 1
ATOM 3569 C CA . GLN A 1 505 ? 183.837 157.624 214.681 1.00 45.94 506 GLN A CA 1
ATOM 3570 C C . GLN A 1 505 ? 184.718 158.736 214.127 1.00 45.94 506 GLN A C 1
ATOM 3571 O O . GLN A 1 505 ? 185.519 159.325 214.862 1.00 45.94 506 GLN A O 1
ATOM 3573 N N . ARG A 1 506 ? 184.585 159.038 212.840 1.00 47.37 507 ARG A N 1
ATOM 3574 C CA . ARG A 1 506 ? 185.383 160.083 212.211 1.00 47.37 507 ARG A CA 1
ATOM 3575 C C . ARG A 1 506 ? 184.687 161.436 212.308 1.00 47.37 507 ARG A C 1
ATOM 3576 O O . ARG A 1 506 ? 185.230 162.385 212.874 1.00 47.37 507 ARG A O 1
ATOM 3578 N N . ALA B 2 1 ? 143.939 154.895 141.917 1.00 26.25 1 ALA B N 1
ATOM 3579 C CA . ALA B 2 1 ? 145.120 155.618 141.463 1.00 26.25 1 ALA B CA 1
ATOM 3580 C C . ALA B 2 1 ? 144.909 157.123 141.579 1.00 26.25 1 ALA B C 1
ATOM 3581 O O . ALA B 2 1 ? 143.777 157.604 141.545 1.00 26.25 1 ALA B O 1
ATOM 3583 N N . LEU B 2 2 ? 146.005 157.863 141.717 1.00 17.49 2 LEU B N 1
ATOM 3584 C CA . LEU B 2 2 ? 145.965 159.312 141.860 1.00 17.49 2 LEU B CA 1
ATOM 3585 C C . LEU B 2 2 ? 146.385 159.965 140.550 1.00 17.49 2 LEU B C 1
ATOM 3586 O O . LEU B 2 2 ? 147.439 159.637 139.997 1.00 17.49 2 LEU B O 1
ATOM 3591 N N . ASP B 2 3 ? 145.561 160.887 140.062 1.00 17.60 3 ASP B N 1
ATOM 3592 C CA . ASP B 2 3 ? 145.809 161.532 138.781 1.00 17.60 3 ASP B CA 1
ATOM 3593 C C . ASP B 2 3 ? 146.890 162.597 138.917 1.00 17.60 3 ASP B C 1
ATOM 3594 O O . ASP B 2 3 ? 146.845 163.431 139.826 1.00 17.60 3 ASP B O 1
ATOM 3599 N N . ILE B 2 4 ? 147.861 162.562 138.008 1.00 8.78 4 ILE B N 1
ATOM 3600 C CA . ILE B 2 4 ? 148.927 163.553 137.916 1.00 8.78 4 ILE B CA 1
ATOM 3601 C C . ILE B 2 4 ? 148.969 164.042 136.476 1.00 8.78 4 ILE B C 1
ATOM 3602 O O . ILE B 2 4 ? 149.010 163.231 135.544 1.00 8.78 4 ILE B O 1
ATOM 3607 N N . ASN B 2 5 ? 148.935 165.361 136.286 1.00 14.66 5 ASN B N 1
ATOM 3608 C CA . ASN B 2 5 ? 148.879 165.911 134.939 1.00 14.66 5 ASN B CA 1
ATOM 3609 C C . ASN B 2 5 ? 149.746 167.155 134.823 1.00 14.66 5 ASN B C 1
ATOM 3610 O O . ASN B 2 5 ? 149.740 168.017 135.706 1.00 14.66 5 ASN B O 1
ATOM 3615 N N . SER B 2 6 ? 150.498 167.234 133.726 1.00 12.61 6 SER B N 1
ATOM 3616 C CA . SER B 2 6 ? 151.225 168.441 133.372 1.00 12.61 6 SER B CA 1
ATOM 3617 C C . SER B 2 6 ? 150.430 169.193 132.319 1.00 12.61 6 SER B C 1
ATOM 3618 O O . SER B 2 6 ? 150.164 168.628 131.246 1.00 12.61 6 SER B O 1
ATOM 3621 N N . PRO B 2 7 ? 150.007 170.435 132.582 1.00 16.55 7 PRO B N 1
ATOM 3622 C CA . PRO B 2 7 ? 149.111 171.124 131.636 1.00 16.55 7 PRO B CA 1
ATOM 3623 C C . PRO B 2 7 ? 149.715 171.363 130.262 1.00 16.55 7 PRO B C 1
ATOM 3624 O O . PRO B 2 7 ? 148.985 171.301 129.265 1.00 16.55 7 PRO B O 1
ATOM 3628 N N . GLU B 2 8 ? 151.014 171.631 130.171 1.00 13.91 8 GLU B N 1
ATOM 3629 C CA . GLU B 2 8 ? 151.676 171.891 128.897 1.00 13.91 8 GLU B CA 1
ATOM 3630 C C . GLU B 2 8 ? 152.547 170.693 128.542 1.00 13.91 8 GLU B C 1
ATOM 3631 O O . GLU B 2 8 ? 153.525 170.401 129.239 1.00 13.91 8 GLU B O 1
ATOM 3637 N N . ALA B 2 9 ? 152.190 170.002 127.458 1.00 8.78 9 ALA B N 1
ATOM 3638 C CA . ALA B 2 9 ? 153.046 168.935 126.951 1.00 8.78 9 ALA B CA 1
ATOM 3639 C C . ALA B 2 9 ? 154.310 169.503 126.322 1.00 8.78 9 ALA B C 1
ATOM 3640 O O . ALA B 2 9 ? 155.386 168.902 126.421 1.00 8.78 9 ALA B O 1
ATOM 3642 N N . GLU B 2 10 ? 154.198 170.657 125.670 1.00 13.67 10 GLU B N 1
ATOM 3643 C CA . GLU B 2 10 ? 155.328 171.356 125.075 1.00 13.67 10 GLU B CA 1
ATOM 3644 C C . GLU B 2 10 ? 155.382 172.765 125.644 1.00 13.67 10 GLU B C 1
ATOM 3645 O O . GLU B 2 10 ? 154.355 173.449 125.711 1.00 13.67 10 GLU B O 1
ATOM 3651 N N . LYS B 2 11 ? 156.572 173.197 126.052 1.00 9.45 11 LYS B N 1
ATOM 3652 C CA . LYS B 2 11 ? 156.789 174.549 126.551 1.00 9.45 11 LYS B CA 1
ATOM 3653 C C . LYS B 2 11 ? 157.896 175.202 125.740 1.00 9.45 11 LYS B C 1
ATOM 3654 O O . LYS B 2 11 ? 159.036 174.725 125.746 1.00 9.45 11 LYS B O 1
ATOM 3660 N N . ASN B 2 12 ? 157.564 176.290 125.050 1.00 8.78 12 ASN B N 1
ATOM 3661 C CA . ASN B 2 12 ? 158.585 177.081 124.380 1.00 8.78 12 ASN B CA 1
ATOM 3662 C C . ASN B 2 12 ? 159.426 177.798 125.426 1.00 8.78 12 ASN B C 1
ATOM 3663 O O . ASN B 2 12 ? 158.892 178.484 126.302 1.00 8.78 12 ASN B O 1
ATOM 3665 N N . ALA B 2 13 ? 160.744 177.639 125.338 1.00 21.98 13 ALA B N 1
ATOM 3666 C CA . ALA B 2 13 ? 161.625 178.123 126.396 1.00 21.98 13 ALA B CA 1
ATOM 3667 C C . ALA B 2 13 ? 162.930 178.608 125.785 1.00 21.98 13 ALA B C 1
ATOM 3668 O O . ALA B 2 13 ? 163.722 177.809 125.278 1.00 21.98 13 ALA B O 1
ATOM 3670 N N . LYS B 2 14 ? 163.146 179.918 125.851 1.00 24.99 14 LYS B N 1
ATOM 3671 C CA . LYS B 2 14 ? 164.452 180.536 125.673 1.00 24.99 14 LYS B CA 1
ATOM 3672 C C . LYS B 2 14 ? 165.219 180.402 126.981 1.00 24.99 14 LYS B C 1
ATOM 3673 O O . LYS B 2 14 ? 164.902 179.535 127.802 1.00 24.99 14 LYS B O 1
ATOM 3675 N N . GLY B 2 15 ? 166.241 181.226 127.185 1.00 30.72 15 GLY B N 1
ATOM 3676 C CA . GLY B 2 15 ? 166.944 181.194 128.454 1.00 30.72 15 GLY B CA 1
ATOM 3677 C C . GLY B 2 15 ? 166.144 181.860 129.558 1.00 30.72 15 GLY B C 1
ATOM 3678 O O . GLY B 2 15 ? 164.945 181.590 129.696 1.00 30.72 15 GLY B O 1
ATOM 3679 N N . ALA B 2 16 ? 166.797 182.700 130.366 1.00 44.00 16 ALA B N 1
ATOM 3680 C CA . ALA B 2 16 ? 166.167 183.382 131.496 1.00 44.00 16 ALA B CA 1
ATOM 3681 C C . ALA B 2 16 ? 165.580 182.378 132.484 1.00 44.00 16 ALA B C 1
ATOM 3682 O O . ALA B 2 16 ? 166.323 181.762 133.251 1.00 44.00 16 ALA B O 1
ATOM 3684 N N . ARG B 2 17 ? 164.259 182.203 132.482 1.00 30.59 17 ARG B N 1
ATOM 3685 C CA . ARG B 2 17 ? 163.606 181.325 133.444 1.00 30.59 17 ARG B CA 1
ATOM 3686 C C . ARG B 2 17 ? 162.515 180.517 132.752 1.00 30.59 17 ARG B C 1
ATOM 3687 O O . ARG B 2 17 ? 161.985 180.912 131.711 1.00 30.59 17 ARG B O 1
ATOM 3695 N N . ALA B 2 18 ? 162.187 179.371 133.348 1.00 18.50 18 ALA B N 1
ATOM 3696 C CA . ALA B 2 18 ? 161.124 178.505 132.852 1.00 18.50 18 ALA B CA 1
ATOM 3697 C C . ALA B 2 18 ? 160.551 177.708 134.014 1.00 18.50 18 ALA B C 1
ATOM 3698 O O . ALA B 2 18 ? 161.306 177.138 134.806 1.00 18.50 18 ALA B O 1
ATOM 3700 N N . ARG B 2 19 ? 159.224 177.672 134.113 1.00 15.60 19 ARG B N 1
ATOM 3701 C CA . ARG B 2 19 ? 158.524 176.947 135.167 1.00 15.60 19 ARG B CA 1
ATOM 3702 C C . ARG B 2 19 ? 157.623 175.891 134.547 1.00 15.60 19 ARG B C 1
ATOM 3703 O O . ARG B 2 19 ? 156.825 176.198 133.656 1.00 15.60 19 ARG B O 1
ATOM 3711 N N . ILE B 2 20 ? 157.745 174.655 135.023 1.00 8.78 20 ILE B N 1
ATOM 3712 C CA . ILE B 2 20 ? 156.910 173.541 134.587 1.00 8.78 20 ILE B CA 1
ATOM 3713 C C . ILE B 2 20 ? 155.977 173.184 135.735 1.00 8.78 20 ILE B C 1
ATOM 3714 O O . ILE B 2 20 ? 156.434 172.903 136.849 1.00 8.78 20 ILE B O 1
ATOM 3719 N N . THR B 2 21 ? 154.676 173.188 135.466 1.00 34.36 21 THR B N 1
ATOM 3720 C CA . THR B 2 21 ? 153.667 172.972 136.491 1.00 34.36 21 THR B CA 1
ATOM 3721 C C . THR B 2 21 ? 153.139 171.542 136.436 1.00 34.36 21 THR B C 1
ATOM 3722 O O . THR B 2 21 ? 153.060 170.927 135.371 1.00 34.36 21 THR B O 1
ATOM 3726 N N . CYS B 2 22 ? 152.786 171.019 137.608 1.00 8.78 22 CYS B N 1
ATOM 3727 C CA . CYS B 2 22 ? 152.202 169.695 137.763 1.00 8.78 22 CYS B CA 1
ATOM 3728 C C . CYS B 2 22 ? 151.019 169.805 138.713 1.00 8.78 22 CYS B C 1
ATOM 3729 O O . CYS B 2 22 ? 151.113 170.466 139.754 1.00 8.78 22 CYS B O 1
ATOM 3732 N N . ASN B 2 23 ? 149.908 169.170 138.353 1.00 11.04 23 ASN B N 1
ATOM 3733 C CA . ASN B 2 23 ? 148.687 169.208 139.143 1.00 11.04 23 ASN B CA 1
ATOM 3734 C C . ASN B 2 23 ? 148.303 167.787 139.522 1.00 11.04 23 ASN B C 1
ATOM 3735 O O . ASN B 2 23 ? 148.228 166.906 138.658 1.00 11.04 23 ASN B O 1
ATOM 3740 N N . ALA B 2 24 ? 148.065 167.569 140.810 1.00 8.78 24 ALA B N 1
ATOM 3741 C CA . ALA B 2 24 ? 147.659 166.272 141.323 1.00 8.78 24 ALA B CA 1
ATOM 3742 C C . ALA B 2 24 ? 146.147 166.223 141.496 1.00 8.78 24 ALA B C 1
ATOM 3743 O O . ALA B 2 24 ? 145.498 167.241 141.743 1.00 8.78 24 ALA B O 1
ATOM 3745 N N . GLY B 2 25 ? 145.588 165.024 141.353 1.00 15.58 25 GLY B N 1
ATOM 3746 C CA . GLY B 2 25 ? 144.176 164.836 141.626 1.00 15.58 25 GLY B CA 1
ATOM 3747 C C . GLY B 2 25 ? 143.825 164.750 143.092 1.00 15.58 25 GLY B C 1
ATOM 3748 O O . GLY B 2 25 ? 142.639 164.743 143.436 1.00 15.58 25 GLY B O 1
ATOM 3749 N N . ASN B 2 26 ? 144.831 164.688 143.961 1.00 17.96 26 ASN B N 1
ATOM 3750 C CA . ASN B 2 26 ? 144.635 164.546 145.394 1.00 17.96 26 ASN B CA 1
ATOM 3751 C C . ASN B 2 26 ? 145.719 165.334 146.116 1.00 17.96 26 ASN B C 1
ATOM 3752 O O . ASN B 2 26 ? 146.784 165.612 145.561 1.00 17.96 26 ASN B O 1
ATOM 3757 N N . GLN B 2 27 ? 145.435 165.698 147.363 1.00 20.70 27 GLN B N 1
ATOM 3758 C CA . GLN B 2 27 ? 146.412 166.377 148.213 1.00 20.70 27 GLN B CA 1
ATOM 3759 C C . GLN B 2 27 ? 147.489 165.371 148.598 1.00 20.70 27 GLN B C 1
ATOM 3760 O O . GLN B 2 27 ? 147.287 164.533 149.480 1.00 20.70 27 GLN B O 1
ATOM 3766 N N . VAL B 2 28 ? 148.646 165.445 147.931 1.00 8.78 28 VAL B N 1
ATOM 3767 C CA . VAL B 2 28 ? 149.676 164.421 148.082 1.00 8.78 28 VAL B CA 1
ATOM 3768 C C . VAL B 2 28 ? 150.703 164.758 149.153 1.00 8.78 28 VAL B C 1
ATOM 3769 O O . VAL B 2 28 ? 151.646 163.980 149.354 1.00 8.78 28 VAL B O 1
ATOM 3773 N N . GLY B 2 29 ? 150.554 165.882 149.846 1.00 11.45 29 GLY B N 1
ATOM 3774 C CA . GLY B 2 29 ? 151.444 166.217 150.947 1.00 11.45 29 GLY B CA 1
ATOM 3775 C C . GLY B 2 29 ? 152.891 166.439 150.560 1.00 11.45 29 GLY B C 1
ATOM 3776 O O . GLY B 2 29 ? 153.792 165.960 151.260 1.00 11.45 29 GLY B O 1
ATOM 3777 N N . SER B 2 30 ? 153.130 167.143 149.448 1.00 8.78 30 SER B N 1
ATOM 3778 C CA . SER B 2 30 ? 154.470 167.469 148.944 1.00 8.78 30 SER B CA 1
ATOM 3779 C C . SER B 2 30 ? 155.290 166.222 148.624 1.00 8.78 30 SER B C 1
ATOM 3780 O O . SER B 2 30 ? 156.521 166.249 148.667 1.00 8.78 30 SER B O 1
ATOM 3783 N N . ALA B 2 31 ? 154.620 165.121 148.297 1.00 8.78 31 ALA B N 1
ATOM 3784 C CA . ALA B 2 31 ? 155.299 163.886 147.913 1.00 8.78 31 ALA B CA 1
ATOM 3785 C C . ALA B 2 31 ? 155.342 163.778 146.389 1.00 8.78 31 ALA B C 1
ATOM 3786 O O . ALA B 2 31 ? 154.703 162.928 145.769 1.00 8.78 31 ALA B O 1
ATOM 3788 N N . VAL B 2 32 ? 156.121 164.676 145.787 1.00 8.78 32 VAL B N 1
ATOM 3789 C CA . VAL B 2 32 ? 156.227 164.784 144.337 1.00 8.78 32 VAL B CA 1
ATOM 3790 C C . VAL B 2 32 ? 157.697 164.768 143.943 1.00 8.78 32 VAL B C 1
ATOM 3791 O O . VAL B 2 32 ? 158.492 165.563 144.456 1.00 8.78 32 VAL B O 1
ATOM 3795 N N . ALA B 2 33 ? 158.052 163.862 143.039 1.00 8.78 33 ALA B N 1
ATOM 3796 C CA . ALA B 2 33 ? 159.377 163.791 142.447 1.00 8.78 33 ALA B CA 1
ATOM 3797 C C . ALA B 2 33 ? 159.345 164.331 141.022 1.00 8.78 33 ALA B C 1
ATOM 3798 O O . ALA B 2 33 ? 158.313 164.304 140.350 1.00 8.78 33 ALA B O 1
ATOM 3800 N N . TRP B 2 34 ? 160.491 164.826 140.573 1.00 8.78 34 TRP B N 1
ATOM 3801 C CA . TRP B 2 34 ? 160.672 165.345 139.225 1.00 8.78 34 TRP B CA 1
ATOM 3802 C C . TRP B 2 34 ? 161.829 164.612 138.570 1.00 8.78 34 TRP B C 1
ATOM 3803 O O . TRP B 2 34 ? 162.930 164.565 139.131 1.00 8.78 34 TRP B O 1
ATOM 3814 N N . PHE B 2 35 ? 161.569 164.059 137.384 1.00 8.78 35 PHE B N 1
ATOM 3815 C CA . PHE B 2 35 ? 162.544 163.340 136.579 1.00 8.78 35 PHE B CA 1
ATOM 3816 C C . PHE B 2 35 ? 162.792 164.080 135.272 1.00 8.78 35 PHE B C 1
ATOM 3817 O O . PHE B 2 35 ? 161.884 164.701 134.710 1.00 8.78 35 PHE B O 1
ATOM 3825 N N . ASN B 2 36 ? 164.027 163.990 134.787 1.00 8.78 36 ASN B N 1
ATOM 3826 C CA . ASN B 2 36 ? 164.415 164.504 133.479 1.00 8.78 36 ASN B CA 1
ATOM 3827 C C . ASN B 2 36 ? 164.808 163.337 132.586 1.00 8.78 36 ASN B C 1
ATOM 3828 O O . ASN B 2 36 ? 165.651 162.518 132.965 1.00 8.78 36 ASN B O 1
ATOM 3833 N N . GLN B 2 37 ? 164.199 163.262 131.405 1.00 8.78 37 GLN B N 1
ATOM 3834 C CA . GLN B 2 37 ? 164.533 162.247 130.416 1.00 8.78 37 GLN B CA 1
ATOM 3835 C C . GLN B 2 37 ? 164.878 162.932 129.104 1.00 8.78 37 GLN B C 1
ATOM 3836 O O . GLN B 2 37 ? 164.076 163.708 128.573 1.00 8.78 37 GLN B O 1
ATOM 3842 N N . ARG B 2 38 ? 166.059 162.657 128.603 1.00 25.85 38 ARG B N 1
ATOM 3843 C CA . ARG B 2 38 ? 166.649 162.991 127.319 1.00 25.85 38 ARG B CA 1
ATOM 3844 C C . ARG B 2 38 ? 166.336 161.891 126.308 1.00 25.85 38 ARG B C 1
ATOM 3845 O O . ARG B 2 38 ? 166.099 160.742 126.694 1.00 25.85 38 ARG B O 1
ATOM 3853 N N . PRO B 2 39 ? 166.296 162.205 125.010 1.00 18.98 39 PRO B N 1
ATOM 3854 C CA . PRO B 2 39 ? 165.969 161.172 124.018 1.00 18.98 39 PRO B CA 1
ATOM 3855 C C . PRO B 2 39 ? 167.022 160.074 123.968 1.00 18.98 39 PRO B C 1
ATOM 3856 O O . PRO B 2 39 ? 168.226 160.338 123.996 1.00 18.98 39 PRO B O 1
ATOM 3860 N N . GLY B 2 40 ? 166.548 158.832 123.895 1.00 24.23 40 GLY B N 1
ATOM 3861 C CA . GLY B 2 40 ? 167.422 157.678 123.884 1.00 24.23 40 GLY B CA 1
ATOM 3862 C C . GLY B 2 40 ? 168.020 157.312 125.223 1.00 24.23 40 GLY B C 1
ATOM 3863 O O . GLY B 2 40 ? 168.908 156.453 125.271 1.00 24.23 40 GLY B O 1
ATOM 3864 N N . ASP B 2 41 ? 167.566 157.929 126.308 1.00 16.15 41 ASP B N 1
ATOM 3865 C CA . ASP B 2 41 ? 168.090 157.689 127.641 1.00 16.15 41 ASP B CA 1
ATOM 3866 C C . ASP B 2 41 ? 166.942 157.465 128.613 1.00 16.15 41 ASP B C 1
ATOM 3867 O O . ASP B 2 41 ? 165.828 157.941 128.380 1.00 16.15 41 ASP B O 1
ATOM 3872 N N . PRO B 2 42 ? 167.177 156.734 129.702 1.00 15.37 42 PRO B N 1
ATOM 3873 C CA . PRO B 2 42 ? 166.136 156.579 130.723 1.00 15.37 42 PRO B CA 1
ATOM 3874 C C . PRO B 2 42 ? 165.960 157.859 131.526 1.00 15.37 42 PRO B C 1
ATOM 3875 O O . PRO B 2 42 ? 166.751 158.800 131.443 1.00 15.37 42 PRO B O 1
ATOM 3879 N N . ALA B 2 43 ? 164.884 157.884 132.308 1.00 8.78 43 ALA B N 1
ATOM 3880 C CA . ALA B 2 43 ? 164.608 159.029 133.162 1.00 8.78 43 ALA B CA 1
ATOM 3881 C C . ALA B 2 43 ? 165.663 159.147 134.255 1.00 8.78 43 ALA B C 1
ATOM 3882 O O . ALA B 2 43 ? 166.146 158.145 134.786 1.00 8.78 43 ALA B O 1
ATOM 3884 N N . SER B 2 44 ? 166.036 160.383 134.575 1.00 8.78 44 SER B N 1
ATOM 3885 C CA . SER B 2 44 ? 167.019 160.667 135.610 1.00 8.78 44 SER B CA 1
ATOM 3886 C C . SER B 2 44 ? 166.361 161.490 136.705 1.00 8.78 44 SER B C 1
ATOM 3887 O O . SER B 2 44 ? 165.674 162.475 136.416 1.00 8.78 44 SER B O 1
ATOM 3890 N N . LEU B 2 45 ? 166.574 161.086 137.954 1.00 8.78 45 LEU B N 1
ATOM 3891 C CA . LEU B 2 45 ? 165.966 161.774 139.084 1.00 8.78 45 LEU B CA 1
ATOM 3892 C C . LEU B 2 45 ? 166.556 163.169 139.244 1.00 8.78 45 LEU B C 1
ATOM 3893 O O . LEU B 2 45 ? 167.778 163.340 139.274 1.00 8.78 45 LEU B O 1
ATOM 3898 N N . LEU B 2 46 ? 165.682 164.169 139.350 1.00 8.78 46 LEU B N 1
ATOM 3899 C CA . LEU B 2 46 ? 166.094 165.540 139.616 1.00 8.78 46 LEU B CA 1
ATOM 3900 C C . LEU B 2 46 ? 165.704 165.979 141.019 1.00 8.78 46 LEU B C 1
ATOM 3901 O O . LEU B 2 46 ? 166.559 166.397 141.803 1.00 8.78 46 LEU B O 1
ATOM 3906 N N . THR B 2 47 ? 164.423 165.887 141.358 1.00 8.78 47 THR B N 1
ATOM 3907 C CA . THR B 2 47 ? 163.928 166.407 142.623 1.00 8.78 47 THR B CA 1
ATOM 3908 C C . THR B 2 47 ? 163.065 165.353 143.298 1.00 8.78 47 THR B C 1
ATOM 3909 O O . THR B 2 47 ? 162.407 164.556 142.631 1.00 8.78 47 THR B O 1
ATOM 3913 N N . TYR B 2 48 ? 163.090 165.337 144.627 1.00 8.78 48 TYR B N 1
ATOM 3914 C CA . TYR B 2 48 ? 162.194 164.487 145.391 1.00 8.78 48 TYR B CA 1
ATOM 3915 C C . TYR B 2 48 ? 161.676 165.264 146.591 1.00 8.78 48 TYR B C 1
ATOM 3916 O O . TYR B 2 48 ? 162.315 166.203 147.070 1.00 8.78 48 TYR B O 1
ATOM 3925 N N . TRP B 2 49 ? 160.489 164.860 147.055 1.00 8.78 49 TRP B N 1
ATOM 3926 C CA . TRP B 2 49 ? 159.734 165.558 148.100 1.00 8.78 49 TRP B CA 1
ATOM 3927 C C . TRP B 2 49 ? 159.485 167.021 147.741 1.00 8.78 49 TRP B C 1
ATOM 3928 O O . TRP B 2 49 ? 159.439 167.885 148.621 1.00 8.78 49 TRP B O 1
ATOM 3939 N N . ALA B 2 50 ? 159.378 167.296 146.437 1.00 8.78 50 ALA B N 1
ATOM 3940 C CA . ALA B 2 50 ? 158.961 168.570 145.854 1.00 8.78 50 ALA B CA 1
ATOM 3941 C C . ALA B 2 50 ? 159.953 169.707 146.082 1.00 8.78 50 ALA B C 1
ATOM 3942 O O . ALA B 2 50 ? 159.733 170.819 145.594 1.00 8.78 50 ALA B O 1
ATOM 3944 N N . ALA B 2 51 ? 161.031 169.464 146.830 1.00 8.78 51 ALA B N 1
ATOM 3945 C CA . ALA B 2 51 ? 162.027 170.508 147.038 1.00 8.78 51 ALA B CA 1
ATOM 3946 C C . ALA B 2 51 ? 163.477 170.046 147.017 1.00 8.78 51 ALA B C 1
ATOM 3947 O O . ALA B 2 51 ? 164.356 170.900 146.880 1.00 8.78 51 ALA B O 1
ATOM 3949 N N . THR B 2 52 ? 163.770 168.753 147.131 1.00 8.78 52 THR B N 1
ATOM 3950 C CA . THR B 2 52 ? 165.124 168.285 147.407 1.00 8.78 52 THR B CA 1
ATOM 3951 C C . THR B 2 52 ? 165.765 167.725 146.143 1.00 8.78 52 THR B C 1
ATOM 3952 O O . THR B 2 52 ? 165.238 166.785 145.540 1.00 8.78 52 THR B O 1
ATOM 3956 N N . GLU B 2 53 ? 166.909 168.289 145.760 1.00 14.09 53 GLU B N 1
ATOM 3957 C CA . GLU B 2 53 ? 167.658 167.828 144.602 1.00 14.09 53 GLU B CA 1
ATOM 3958 C C . GLU B 2 53 ? 168.444 166.560 144.933 1.00 14.09 53 GLU B C 1
ATOM 3959 O O . GLU B 2 53 ? 168.671 166.221 146.097 1.00 14.09 53 GLU B O 1
ATOM 3965 N N . LYS B 2 54 ? 168.865 165.854 143.877 1.00 24.32 54 LYS B N 1
ATOM 3966 C CA . LYS B 2 54 ? 169.675 164.637 143.998 1.00 24.32 54 LYS B CA 1
ATOM 3967 C C . LYS B 2 54 ? 170.877 164.775 143.063 1.00 24.32 54 LYS B C 1
ATOM 3968 O O . LYS B 2 54 ? 170.858 164.282 141.933 1.00 24.32 54 LYS B O 1
ATOM 3974 N N . GLY B 2 55 ? 171.928 165.435 143.548 1.00 22.91 55 GLY B N 1
ATOM 3975 C CA . GLY B 2 55 ? 173.150 165.588 142.776 1.00 22.91 55 GLY B CA 1
ATOM 3976 C C . GLY B 2 55 ? 173.009 166.366 141.486 1.00 22.91 55 GLY B C 1
ATOM 3977 O O . GLY B 2 55 ? 173.817 166.182 140.573 1.00 22.91 55 GLY B O 1
ATOM 3978 N N . VAL B 2 56 ? 172.011 167.235 141.385 1.00 16.40 56 VAL B N 1
ATOM 3979 C CA . VAL B 2 56 ? 171.748 167.972 140.166 1.00 16.40 56 VAL B CA 1
ATOM 3980 C C . VAL B 2 56 ? 172.323 169.378 140.300 1.00 16.40 56 VAL B C 1
ATOM 3981 O O . VAL B 2 56 ? 172.720 169.811 141.379 1.00 16.40 56 VAL B O 1
ATOM 3985 N N . ALA B 2 57 ? 172.385 170.097 139.180 1.00 8.78 57 ALA B N 1
ATOM 3986 C CA . ALA B 2 57 ? 172.844 171.477 139.189 1.00 8.78 57 ALA B CA 1
ATOM 3987 C C . ALA B 2 57 ? 171.878 172.364 139.967 1.00 8.78 57 ALA B C 1
ATOM 3988 O O . ALA B 2 57 ? 170.693 172.054 140.116 1.00 8.78 57 ALA B O 1
ATOM 3990 N N . GLY B 2 58 ? 172.397 173.488 140.461 1.00 13.36 58 GLY B N 1
ATOM 3991 C CA . GLY B 2 58 ? 171.611 174.378 141.296 1.00 13.36 58 GLY B CA 1
ATOM 3992 C C . GLY B 2 58 ? 170.500 175.112 140.575 1.00 13.36 58 GLY B C 1
ATOM 3993 O O . GLY B 2 58 ? 169.643 175.701 141.242 1.00 13.36 58 GLY B O 1
ATOM 3994 N N . LYS B 2 59 ? 170.496 175.100 139.240 1.00 8.78 59 LYS B N 1
ATOM 3995 C CA . LYS B 2 59 ? 169.422 175.761 138.507 1.00 8.78 59 LYS B CA 1
ATOM 3996 C C . LYS B 2 59 ? 168.095 175.030 138.667 1.00 8.78 59 LYS B C 1
ATOM 3997 O O . LYS B 2 59 ? 167.038 175.668 138.677 1.00 8.78 59 LYS B O 1
ATOM 4003 N N . GLN B 2 60 ? 168.129 173.707 138.802 1.00 8.78 60 GLN B N 1
ATOM 4004 C CA . GLN B 2 60 ? 166.915 172.903 138.916 1.00 8.78 60 GLN B CA 1
ATOM 4005 C C . GLN B 2 60 ? 166.416 172.977 140.352 1.00 8.78 60 GLN B C 1
ATOM 4006 O O . GLN B 2 60 ? 166.953 172.315 141.243 1.00 8.78 60 GLN B O 1
ATOM 4012 N N . SER B 2 61 ? 165.386 173.784 140.586 1.00 8.78 61 SER B N 1
ATOM 4013 C CA . SER B 2 61 ? 164.730 173.868 141.881 1.00 8.78 61 SER B CA 1
ATOM 4014 C C . SER B 2 61 ? 163.268 173.476 141.721 1.00 8.78 61 SER B C 1
ATOM 4015 O O . SER B 2 61 ? 162.765 173.323 140.608 1.00 8.78 61 SER B O 1
ATOM 4018 N N . ALA B 2 62 ? 162.576 173.315 142.846 1.00 10.66 62 ALA B N 1
ATOM 4019 C CA . ALA B 2 62 ? 161.174 172.934 142.795 1.00 10.66 62 ALA B CA 1
ATOM 4020 C C . ALA B 2 62 ? 160.446 173.449 144.027 1.00 10.66 62 ALA B C 1
ATOM 4021 O O . ALA B 2 62 ? 161.001 173.467 145.128 1.00 10.66 62 ALA B O 1
ATOM 4023 N N . GLN B 2 63 ? 159.198 173.868 143.824 1.00 17.30 63 GLN B N 1
ATOM 4024 C CA . GLN B 2 63 ? 158.332 174.369 144.880 1.00 17.30 63 GLN B CA 1
ATOM 4025 C C . GLN B 2 63 ? 156.987 173.661 144.802 1.00 17.30 63 GLN B C 1
ATOM 4026 O O . GLN B 2 63 ? 156.677 172.968 143.830 1.00 17.30 63 GLN B O 1
ATOM 4032 N N . GLY B 2 64 ? 156.172 173.861 145.833 1.00 13.93 64 GLY B N 1
ATOM 4033 C CA . GLY B 2 64 ? 154.842 173.288 145.860 1.00 13.93 64 GLY B CA 1
ATOM 4034 C C . GLY B 2 64 ? 154.461 172.728 147.213 1.00 13.93 64 GLY B C 1
ATOM 4035 O O . GLY B 2 64 ? 155.258 172.036 147.853 1.00 13.93 64 GLY B O 1
ATOM 4036 N N . ALA B 2 65 ? 153.242 173.021 147.660 1.00 18.53 65 ALA B N 1
ATOM 4037 C CA . ALA B 2 65 ? 152.754 172.575 148.958 1.00 18.53 65 ALA B CA 1
ATOM 4038 C C . ALA B 2 65 ? 151.748 171.441 148.854 1.00 18.53 65 ALA B C 1
ATOM 4039 O O . ALA B 2 65 ? 151.936 170.390 149.475 1.00 18.53 65 ALA B O 1
ATOM 4041 N N . SER B 2 66 ? 150.681 171.623 148.078 1.00 16.57 66 SER B N 1
ATOM 4042 C CA . SER B 2 66 ? 149.636 170.614 147.972 1.00 16.57 66 SER B CA 1
ATOM 4043 C C . SER B 2 66 ? 148.864 170.838 146.682 1.00 16.57 66 SER B C 1
ATOM 4044 O O . SER B 2 66 ? 148.473 171.972 146.388 1.00 16.57 66 SER B O 1
ATOM 4046 N N . THR B 2 67 ? 148.702 169.764 145.897 1.00 16.55 67 THR B N 1
ATOM 4047 C CA . THR B 2 67 ? 147.852 169.690 144.706 1.00 16.55 67 THR B CA 1
ATOM 4048 C C . THR B 2 67 ? 148.374 170.550 143.551 1.00 16.55 67 THR B C 1
ATOM 4049 O O . THR B 2 67 ? 147.851 170.479 142.435 1.00 16.55 67 THR B O 1
ATOM 4053 N N . LYS B 2 68 ? 149.430 171.327 143.787 1.00 13.33 68 LYS B N 1
ATOM 4054 C CA . LYS B 2 68 ? 149.993 172.216 142.773 1.00 13.33 68 LYS B CA 1
ATOM 4055 C C . LYS B 2 68 ? 151.489 172.313 143.016 1.00 13.33 68 LYS B C 1
ATOM 4056 O O . LYS B 2 68 ? 151.911 172.775 144.080 1.00 13.33 68 LYS B O 1
ATOM 4062 N N . PHE B 2 69 ? 152.289 171.883 142.042 1.00 8.78 69 PHE B N 1
ATOM 4063 C CA . PHE B 2 69 ? 153.733 171.831 142.199 1.00 8.78 69 PHE B CA 1
ATOM 4064 C C . PHE B 2 69 ? 154.395 172.404 140.957 1.00 8.78 69 PHE B C 1
ATOM 4065 O O . PHE B 2 69 ? 153.810 172.429 139.875 1.00 8.78 69 PHE B O 1
ATOM 4073 N N . SER B 2 70 ? 155.624 172.881 141.124 1.00 8.78 70 SER B N 1
ATOM 4074 C CA . SER B 2 70 ? 156.330 173.543 140.040 1.00 8.78 70 SER B CA 1
ATOM 4075 C C . SER B 2 70 ? 157.807 173.195 140.104 1.00 8.78 70 SER B C 1
ATOM 4076 O O . SER B 2 70 ? 158.372 173.046 141.190 1.00 8.78 70 SER B O 1
ATOM 4079 N N . MET B 2 71 ? 158.419 173.053 138.934 1.00 8.78 71 MET B N 1
ATOM 4080 C CA . MET B 2 71 ? 159.857 172.876 138.803 1.00 8.78 71 MET B CA 1
ATOM 4081 C C . MET B 2 71 ? 160.407 174.024 137.972 1.00 8.78 71 MET B C 1
ATOM 4082 O O . MET B 2 71 ? 159.933 174.273 136.860 1.00 8.78 71 MET B O 1
ATOM 4087 N N . SER B 2 72 ? 161.402 174.718 138.511 1.00 8.78 72 SER B N 1
ATOM 4088 C CA . SER B 2 72 ? 161.955 175.907 137.887 1.00 8.78 72 SER B CA 1
ATOM 4089 C C . SER B 2 72 ? 163.418 175.689 137.535 1.00 8.78 72 SER B C 1
ATOM 4090 O O . SER B 2 72 ? 164.143 174.958 138.218 1.00 8.78 72 SER B O 1
ATOM 4093 N N . SER B 2 73 ? 163.838 176.325 136.447 1.00 13.71 73 SER B N 1
ATOM 4094 C CA . SER B 2 73 ? 165.238 176.398 136.056 1.00 13.71 73 SER B CA 1
ATOM 4095 C C . SER B 2 73 ? 165.710 177.836 136.221 1.00 13.71 73 SER B C 1
ATOM 4096 O O . SER B 2 73 ? 165.078 178.761 135.701 1.00 13.71 73 SER B O 1
ATOM 4099 N N . ALA B 2 74 ? 166.804 178.020 136.967 1.00 13.37 74 ALA B N 1
ATOM 4100 C CA . ALA B 2 74 ? 167.352 179.360 137.158 1.00 13.37 74 ALA B CA 1
ATOM 4101 C C . ALA B 2 74 ? 167.832 179.949 135.839 1.00 13.37 74 ALA B C 1
ATOM 4102 O O . ALA B 2 74 ? 167.659 181.147 135.589 1.00 13.37 74 ALA B O 1
ATOM 4104 N N . GLY B 2 75 ? 168.466 179.134 135.002 1.00 8.78 75 GLY B N 1
ATOM 4105 C CA . GLY B 2 75 ? 168.690 179.476 133.620 1.00 8.78 75 GLY B CA 1
ATOM 4106 C C . GLY B 2 75 ? 168.707 178.235 132.753 1.00 8.78 75 GLY B C 1
ATOM 4107 O O . GLY B 2 75 ? 169.512 177.323 132.962 1.00 8.78 75 GLY B O 1
ATOM 4108 N N . PRO B 2 76 ? 167.813 178.168 131.767 1.00 16.95 76 PRO B N 1
ATOM 4109 C CA . PRO B 2 76 ? 167.819 177.024 130.851 1.00 16.95 76 PRO B CA 1
ATOM 4110 C C . PRO B 2 76 ? 169.067 177.003 129.985 1.00 16.95 76 PRO B C 1
ATOM 4111 O O . PRO B 2 76 ? 169.590 178.041 129.576 1.00 16.95 76 PRO B O 1
ATOM 4115 N N . GLU B 2 77 ? 169.540 175.792 129.709 1.00 13.62 77 GLU B N 1
ATOM 4116 C CA . GLU B 2 77 ? 170.696 175.565 128.856 1.00 13.62 77 GLU B CA 1
ATOM 4117 C C . GLU B 2 77 ? 170.316 174.566 127.771 1.00 13.62 77 GLU B C 1
ATOM 4118 O O . GLU B 2 77 ? 169.178 174.092 127.703 1.00 13.62 77 GLU B O 1
ATOM 4124 N N . ALA B 2 78 ? 171.280 174.262 126.904 1.00 15.58 78 ALA B N 1
ATOM 4125 C CA . ALA B 2 78 ? 171.054 173.250 125.875 1.00 15.58 78 ALA B CA 1
ATOM 4126 C C . ALA B 2 78 ? 170.754 171.856 126.431 1.00 15.58 78 ALA B C 1
ATOM 4127 O O . ALA B 2 78 ? 169.841 171.205 125.894 1.00 15.58 78 ALA B O 1
ATOM 4129 N N . PRO B 2 79 ? 171.454 171.328 127.450 1.00 15.00 79 PRO B N 1
ATOM 4130 C CA . PRO B 2 79 ? 171.023 170.033 128.006 1.00 15.00 79 PRO B CA 1
ATOM 4131 C C . PRO B 2 79 ? 169.659 170.074 128.675 1.00 15.00 79 PRO B C 1
ATOM 4132 O O . PRO B 2 79 ? 168.997 169.032 128.759 1.00 15.00 79 PRO B O 1
ATOM 4136 N N . SER B 2 80 ? 169.216 171.238 129.152 1.00 8.78 80 SER B N 1
ATOM 4137 C CA . SER B 2 80 ? 167.949 171.338 129.868 1.00 8.78 80 SER B CA 1
ATOM 4138 C C . SER B 2 80 ? 166.734 171.244 128.955 1.00 8.78 80 SER B C 1
ATOM 4139 O O . SER B 2 80 ? 165.613 171.123 129.458 1.00 8.78 80 SER B O 1
ATOM 4142 N N . LEU B 2 81 ? 166.923 171.295 127.638 1.00 8.78 81 LEU B N 1
ATOM 4143 C CA . LEU B 2 81 ? 165.814 171.213 126.687 1.00 8.78 81 LEU B CA 1
ATOM 4144 C C . LEU B 2 81 ? 165.495 169.744 126.406 1.00 8.78 81 LEU B C 1
ATOM 4145 O O . LEU B 2 81 ? 165.787 169.192 125.344 1.00 8.78 81 LEU B O 1
ATOM 4150 N N . SER B 2 82 ? 164.873 169.112 127.398 1.00 8.78 82 SER B N 1
ATOM 4151 C CA . SER B 2 82 ? 164.543 167.695 127.341 1.00 8.78 82 SER B CA 1
ATOM 4152 C C . SER B 2 82 ? 163.122 167.517 127.863 1.00 8.78 82 SER B C 1
ATOM 4153 O O . SER B 2 82 ? 162.384 168.488 128.055 1.00 8.78 82 SER B O 1
ATOM 4156 N N . SER B 2 83 ? 162.732 166.266 128.094 1.00 8.78 83 SER B N 1
ATOM 4157 C CA . SER B 2 83 ? 161.404 165.964 128.606 1.00 8.78 83 SER B CA 1
ATOM 4158 C C . SER B 2 83 ? 161.447 165.858 130.125 1.00 8.78 83 SER B C 1
ATOM 4159 O O . SER B 2 83 ? 162.446 165.424 130.700 1.00 8.78 83 SER B O 1
ATOM 4162 N N . TYR B 2 84 ? 160.362 166.270 130.774 1.00 8.78 84 TYR B N 1
ATOM 4163 C CA . TYR B 2 84 ? 160.293 166.283 132.227 1.00 8.78 84 TYR B CA 1
ATOM 4164 C C . TYR B 2 84 ? 159.011 165.615 132.697 1.00 8.78 84 TYR B C 1
ATOM 4165 O O . TYR B 2 84 ? 157.945 165.804 132.103 1.00 8.78 84 TYR B O 1
ATOM 4174 N N . TRP B 2 85 ? 159.124 164.836 133.770 1.00 8.78 85 TRP B N 1
ATOM 4175 C CA . TRP B 2 85 ? 158.008 164.085 134.328 1.00 8.78 85 TRP B CA 1
ATOM 4176 C C . TRP B 2 85 ? 157.870 164.388 135.810 1.00 8.78 85 TRP B C 1
ATOM 4177 O O . TRP B 2 85 ? 158.870 164.570 136.508 1.00 8.78 85 TRP B O 1
ATOM 4188 N N . CYS B 2 86 ? 156.631 164.448 136.290 1.00 8.78 86 CYS B N 1
ATOM 4189 C CA . CYS B 2 86 ? 156.354 164.564 137.716 1.00 8.78 86 CYS B CA 1
ATOM 4190 C C . CYS B 2 86 ? 155.674 163.289 138.196 1.00 8.78 86 CYS B C 1
ATOM 4191 O O . CYS B 2 86 ? 154.641 162.886 137.652 1.00 8.78 86 CYS B O 1
ATOM 4194 N N . LEU B 2 87 ? 156.259 162.664 139.210 1.00 8.78 87 LEU B N 1
ATOM 4195 C CA . LEU B 2 87 ? 155.752 161.449 139.825 1.00 8.78 87 LEU B CA 1
ATOM 4196 C C . LEU B 2 87 ? 155.207 161.765 141.212 1.00 8.78 87 LEU B C 1
ATOM 4197 O O . LEU B 2 87 ? 155.726 162.635 141.913 1.00 8.78 87 LEU B O 1
ATOM 4202 N N . LEU B 2 88 ? 154.150 161.065 141.602 1.00 8.78 88 LEU B N 1
ATOM 4203 C CA . LEU B 2 88 ? 153.686 161.089 142.979 1.00 8.78 88 LEU B CA 1
ATOM 4204 C C . LEU B 2 88 ? 154.257 159.890 143.727 1.00 8.78 88 LEU B C 1
ATOM 4205 O O . LEU B 2 88 ? 154.465 158.821 143.151 1.00 8.78 88 LEU B O 1
ATOM 4210 N N . PHE B 2 89 ? 154.537 160.080 145.011 1.00 8.78 89 PHE B N 1
ATOM 4211 C CA . PHE B 2 89 ? 154.810 158.955 145.898 1.00 8.78 89 PHE B CA 1
ATOM 4212 C C . PHE B 2 89 ? 154.040 159.140 147.200 1.00 8.78 89 PHE B C 1
ATOM 4213 O O . PHE B 2 89 ? 154.565 158.972 148.301 1.00 8.78 89 PHE B O 1
ATOM 4221 N N . GLU B 2 90 ? 152.762 159.495 147.069 1.00 8.78 90 GLU B N 1
ATOM 4222 C CA . GLU B 2 90 ? 151.829 159.553 148.186 1.00 8.78 90 GLU B CA 1
ATOM 4223 C C . GLU B 2 90 ? 151.109 158.222 148.384 1.00 8.78 90 GLU B C 1
ATOM 4224 O O . GLU B 2 90 ? 150.993 157.738 149.513 1.00 8.78 90 GLU B O 1
ATOM 4230 N N . LYS B 2 91 ? 150.634 157.617 147.298 1.00 8.78 91 LYS B N 1
ATOM 4231 C CA . LYS B 2 91 ? 149.933 156.345 147.350 1.00 8.78 91 LYS B CA 1
ATOM 4232 C C . LYS B 2 91 ? 150.659 155.314 146.495 1.00 8.78 91 LYS B C 1
ATOM 4233 O O . LYS B 2 91 ? 151.500 155.651 145.659 1.00 8.78 91 LYS B O 1
ATOM 4239 N N . GLY B 2 92 ? 150.312 154.043 146.721 1.00 8.78 92 GLY B N 1
ATOM 4240 C CA . GLY B 2 92 ? 151.086 152.943 146.169 1.00 8.78 92 GLY B CA 1
ATOM 4241 C C . GLY B 2 92 ? 151.080 152.870 144.656 1.00 8.78 92 GLY B C 1
ATOM 4242 O O . GLY B 2 92 ? 152.085 152.486 144.050 1.00 8.78 92 GLY B O 1
ATOM 4243 N N . ALA B 2 93 ? 149.963 153.220 144.025 1.00 8.78 93 ALA B N 1
ATOM 4244 C CA . ALA B 2 93 ? 149.895 153.267 142.568 1.00 8.78 93 ALA B CA 1
ATOM 4245 C C . ALA B 2 93 ? 150.523 154.574 142.101 1.00 8.78 93 ALA B C 1
ATOM 4246 O O . ALA B 2 93 ? 149.998 155.658 142.377 1.00 8.78 93 ALA B O 1
ATOM 4248 N N . PHE B 2 94 ? 151.646 154.475 141.397 1.00 8.78 94 PHE B N 1
ATOM 4249 C CA . PHE B 2 94 ? 152.443 155.639 141.037 1.00 8.78 94 PHE B CA 1
ATOM 4250 C C . PHE B 2 94 ? 152.115 156.106 139.621 1.00 8.78 94 PHE B C 1
ATOM 4251 O O . PHE B 2 94 ? 151.893 155.290 138.723 1.00 8.78 94 PHE B O 1
ATOM 4259 N N . SER B 2 95 ? 152.086 157.428 139.428 1.00 8.78 95 SER B N 1
ATOM 4260 C CA . SER B 2 95 ? 151.602 158.021 138.188 1.00 8.78 95 SER B CA 1
ATOM 4261 C C . SER B 2 95 ? 152.494 159.181 137.760 1.00 8.78 95 SER B C 1
ATOM 4262 O O . SER B 2 95 ? 153.119 159.842 138.592 1.00 8.78 95 SER B O 1
ATOM 4265 N N . PHE B 2 96 ? 152.522 159.439 136.449 1.00 8.78 96 PHE B N 1
ATOM 4266 C CA . PHE B 2 96 ? 153.350 160.474 135.833 1.00 8.78 96 PHE B CA 1
ATOM 4267 C C . PHE B 2 96 ? 152.470 161.382 134.973 1.00 8.78 96 PHE B C 1
ATOM 4268 O O . PHE B 2 96 ? 151.309 161.068 134.697 1.00 8.78 96 PHE B O 1
ATOM 4276 N N . GLY B 2 97 ? 153.020 162.524 134.542 1.00 8.78 97 GLY B N 1
ATOM 4277 C CA . GLY B 2 97 ? 152.266 163.396 133.654 1.00 8.78 97 GLY B CA 1
ATOM 4278 C C . GLY B 2 97 ? 152.841 163.767 132.294 1.00 8.78 97 GLY B C 1
ATOM 4279 O O . GLY B 2 97 ? 152.081 163.885 131.327 1.00 8.78 97 GLY B O 1
ATOM 4280 N N . GLY B 2 98 ? 154.159 163.943 132.183 1.00 13.79 98 GLY B N 1
ATOM 4281 C CA . GLY B 2 98 ? 154.782 164.241 130.899 1.00 13.79 98 GLY B CA 1
ATOM 4282 C C . GLY B 2 98 ? 154.810 165.700 130.471 1.00 13.79 98 GLY B C 1
ATOM 4283 O O . GLY B 2 98 ? 153.754 166.328 130.349 1.00 13.79 98 GLY B O 1
ATOM 4284 N N . SER B 2 99 ? 156.001 166.246 130.214 1.00 8.78 99 SER B N 1
ATOM 4285 C CA . SER B 2 99 ? 156.150 167.613 129.720 1.00 8.78 99 SER B CA 1
ATOM 4286 C C . SER B 2 99 ? 157.524 167.769 129.082 1.00 8.78 99 SER B C 1
ATOM 4287 O O . SER B 2 99 ? 158.475 167.084 129.463 1.00 8.78 99 SER B O 1
ATOM 4290 N N . LYS B 2 100 ? 157.622 168.685 128.114 1.00 8.78 100 LYS B N 1
ATOM 4291 C CA . LYS B 2 100 ? 158.845 168.880 127.342 1.00 8.78 100 LYS B CA 1
ATOM 4292 C C . LYS B 2 100 ? 159.101 170.367 127.116 1.00 8.78 100 LYS B C 1
ATOM 4293 O O . LYS B 2 100 ? 158.165 171.162 126.998 1.00 8.78 100 LYS B O 1
ATOM 4299 N N . LEU B 2 101 ? 160.383 170.733 127.052 1.00 8.78 101 LEU B N 1
ATOM 4300 C CA . LEU B 2 101 ? 160.818 172.096 126.765 1.00 8.78 101 LEU B CA 1
ATOM 4301 C C . LEU B 2 101 ? 161.319 172.209 125.329 1.00 8.78 101 LEU B C 1
ATOM 4302 O O . LEU B 2 101 ? 161.908 171.267 124.791 1.00 8.78 101 LEU B O 1
ATOM 4307 N N . ASN B 2 102 ? 161.093 173.369 124.718 1.00 8.78 102 ASN B N 1
ATOM 4308 C CA . ASN B 2 102 ? 161.501 173.643 123.346 1.00 8.78 102 ASN B CA 1
ATOM 4309 C C . ASN B 2 102 ? 162.081 175.046 123.247 1.00 8.78 102 ASN B C 1
ATOM 4310 O O . ASN B 2 102 ? 161.645 175.951 123.966 1.00 8.78 102 ASN B O 1
ATOM 4315 N N . PRO B 2 103 ? 163.066 175.254 122.373 1.00 14.94 103 PRO B N 1
ATOM 4316 C CA . PRO B 2 103 ? 163.589 176.609 122.160 1.00 14.94 103 PRO B CA 1
ATOM 4317 C C . PRO B 2 103 ? 162.596 177.501 121.430 1.00 14.94 103 PRO B C 1
ATOM 4318 O O . PRO B 2 103 ? 161.739 177.035 120.676 1.00 14.94 103 PRO B O 1
ATOM 4322 N N . ARG B 2 104 ? 162.728 178.804 121.663 1.00 22.58 104 ARG B N 1
ATOM 4323 C CA . ARG B 2 104 ? 161.896 179.805 121.012 1.00 22.58 104 ARG B CA 1
ATOM 4324 C C . ARG B 2 104 ? 162.544 180.270 119.712 1.00 22.58 104 ARG B C 1
ATOM 4325 O O . ARG B 2 104 ? 163.768 180.387 119.612 1.00 22.58 104 ARG B O 1
ATOM 4333 N N . GLU B 2 105 ? 161.708 180.538 118.712 1.00 18.37 105 GLU B N 1
ATOM 4334 C CA . GLU B 2 105 ? 162.180 180.906 117.382 1.00 18.37 105 GLU B CA 1
ATOM 4335 C C . GLU B 2 105 ? 161.131 181.806 116.733 1.00 18.37 105 GLU B C 1
ATOM 4336 O O . GLU B 2 105 ? 160.162 182.222 117.376 1.00 18.37 105 GLU B O 1
ATOM 4342 N N . GLY B 2 106 ? 161.327 182.110 115.451 1.00 22.40 106 GLY B N 1
ATOM 4343 C CA . GLY B 2 106 ? 160.397 182.935 114.704 1.00 22.40 106 GLY B CA 1
ATOM 4344 C C . GLY B 2 106 ? 159.256 182.144 114.098 1.00 22.40 106 GLY B C 1
ATOM 4345 O O . GLY B 2 106 ? 158.587 181.379 114.798 1.00 22.40 106 GLY B O 1
ATOM 4346 N N . ALA B 2 107 ? 159.017 182.322 112.801 1.00 21.03 107 ALA B N 1
ATOM 4347 C CA . ALA B 2 107 ? 157.944 181.619 112.108 1.00 21.03 107 ALA B CA 1
ATOM 4348 C C . ALA B 2 107 ? 158.338 181.452 110.644 1.00 21.03 107 ALA B C 1
ATOM 4349 O O . ALA B 2 107 ? 159.486 181.694 110.259 1.00 21.03 107 ALA B O 1
ATOM 4351 N N . GLY B 2 108 ? 157.376 181.032 109.823 1.00 23.55 108 GLY B N 1
ATOM 4352 C CA . GLY B 2 108 ? 157.587 180.878 108.403 1.00 23.55 108 GLY B CA 1
ATOM 4353 C C . GLY B 2 108 ? 157.517 179.431 107.957 1.00 23.55 108 GLY B C 1
ATOM 4354 O O . GLY B 2 108 ? 158.412 178.630 108.238 1.00 23.55 108 GLY B O 1
ATOM 4355 N N . PRO B 2 109 ? 156.443 179.067 107.246 1.00 27.70 109 PRO B N 1
ATOM 4356 C CA . PRO B 2 109 ? 156.287 177.675 106.802 1.00 27.70 109 PRO B CA 1
ATOM 4357 C C . PRO B 2 109 ? 156.895 177.403 105.435 1.00 27.70 109 PRO B C 1
ATOM 4358 O O . PRO B 2 109 ? 157.405 178.315 104.778 1.00 27.70 109 PRO B O 1
ATOM 4362 N N . GLN B 2 110 ? 156.840 176.145 105.003 1.00 33.53 110 GLN B N 1
ATOM 4363 C CA . GLN B 2 110 ? 157.333 175.743 103.692 1.00 33.53 110 GLN B CA 1
ATOM 4364 C C . GLN B 2 110 ? 156.609 174.468 103.282 1.00 33.53 110 GLN B C 1
ATOM 4365 O O . GLN B 2 110 ? 156.090 173.734 104.127 1.00 33.53 110 GLN B O 1
ATOM 4371 N N . ALA B 2 111 ? 156.579 174.214 101.974 1.00 29.70 111 ALA B N 1
ATOM 4372 C CA . ALA B 2 111 ? 155.896 173.039 101.447 1.00 29.70 111 ALA B CA 1
ATOM 4373 C C . ALA B 2 111 ? 156.437 172.714 100.062 1.00 29.70 111 ALA B C 1
ATOM 4374 O O . ALA B 2 111 ? 156.848 173.607 99.317 1.00 29.70 111 ALA B O 1
ATOM 4376 N N . SER B 2 112 ? 156.422 171.423 99.729 1.00 25.45 112 SER B N 1
ATOM 4377 C CA . SER B 2 112 ? 156.830 170.954 98.409 1.00 25.45 112 SER B CA 1
ATOM 4378 C C . SER B 2 112 ? 156.236 169.572 98.180 1.00 25.45 112 SER B C 1
ATOM 4379 O O . SER B 2 112 ? 156.368 168.694 99.036 1.00 25.45 112 SER B O 1
ATOM 4382 N N . ILE B 2 113 ? 155.599 169.376 97.028 1.00 30.59 113 ILE B N 1
ATOM 4383 C CA . ILE B 2 113 ? 154.928 168.120 96.718 1.00 30.59 113 ILE B CA 1
ATOM 4384 C C . ILE B 2 113 ? 155.756 167.357 95.688 1.00 30.59 113 ILE B C 1
ATOM 4385 O O . ILE B 2 113 ? 156.442 167.947 94.845 1.00 30.59 113 ILE B O 1
ATOM 4390 N N . LEU B 2 114 ? 155.719 166.024 95.791 1.00 26.99 114 LEU B N 1
ATOM 4391 C CA . LEU B 2 114 ? 156.507 165.144 94.949 1.00 26.99 114 LEU B CA 1
ATOM 4392 C C . LEU B 2 114 ? 155.620 163.984 94.507 1.00 26.99 114 LEU B C 1
ATOM 4393 O O . LEU B 2 114 ? 155.010 163.306 95.362 1.00 26.99 114 LEU B O 1
ATOM 4398 N N . PRO B 2 115 ? 155.527 163.732 93.204 1.00 35.70 115 PRO B N 1
ATOM 4399 C CA . PRO B 2 115 ? 154.681 162.646 92.702 1.00 35.70 115 PRO B CA 1
ATOM 4400 C C . PRO B 2 115 ? 155.349 161.297 92.899 1.00 35.70 115 PRO B C 1
ATOM 4401 O O . PRO B 2 115 ? 156.548 161.233 93.212 1.00 35.70 115 PRO B O 1
ATOM 4405 N N . PRO B 2 116 ? 154.604 160.198 92.751 1.00 39.24 116 PRO B N 1
ATOM 4406 C CA . PRO B 2 116 ? 155.229 158.871 92.818 1.00 39.24 116 PRO B CA 1
ATOM 4407 C C . PRO B 2 116 ? 156.238 158.661 91.698 1.00 39.24 116 PRO B C 1
ATOM 4408 O O . PRO B 2 116 ? 156.074 159.153 90.580 1.00 39.24 116 PRO B O 1
ATOM 4412 N N . SER B 2 117 ? 157.292 157.914 92.014 1.00 42.37 117 SER B N 1
ATOM 4413 C CA . SER B 2 117 ? 158.350 157.644 91.056 1.00 42.37 117 SER B CA 1
ATOM 4414 C C . SER B 2 117 ? 157.931 156.543 90.084 1.00 42.37 117 SER B C 1
ATOM 4415 O O . SER B 2 117 ? 156.903 155.882 90.250 1.00 42.37 117 SER B O 1
ATOM 4418 N N . ALA B 2 118 ? 158.752 156.355 89.047 1.00 47.27 118 ALA B N 1
ATOM 4419 C CA . ALA B 2 118 ? 158.481 155.307 88.069 1.00 47.27 118 ALA B CA 1
ATOM 4420 C C . ALA B 2 118 ? 158.702 153.918 88.654 1.00 47.27 118 ALA B C 1
ATOM 4421 O O . ALA B 2 118 ? 157.993 152.974 88.286 1.00 47.27 118 ALA B O 1
ATOM 4423 N N . ASP B 2 119 ? 159.676 153.775 89.557 1.00 48.85 119 ASP B N 1
ATOM 4424 C CA . ASP B 2 119 ? 159.922 152.483 90.192 1.00 48.85 119 ASP B CA 1
ATOM 4425 C C . ASP B 2 119 ? 158.738 152.051 91.047 1.00 48.85 119 ASP B C 1
ATOM 4426 O O . ASP B 2 119 ? 158.368 150.871 91.055 1.00 48.85 119 ASP B O 1
ATOM 4431 N N . LEU B 2 120 ? 158.135 152.991 91.778 1.00 35.45 120 LEU B N 1
ATOM 4432 C CA . LEU B 2 120 ? 156.972 152.661 92.594 1.00 35.45 120 LEU B CA 1
ATOM 4433 C C . LEU B 2 120 ? 155.751 152.375 91.728 1.00 35.45 120 LEU B C 1
ATOM 4434 O O . LEU B 2 120 ? 154.942 151.500 92.057 1.00 35.45 120 LEU B O 1
ATOM 4439 N N . ASN B 2 121 ? 155.603 153.099 90.615 1.00 36.93 121 ASN B N 1
ATOM 4440 C CA . ASN B 2 121 ? 154.502 152.824 89.698 1.00 36.93 121 ASN B CA 1
ATOM 4441 C C . ASN B 2 121 ? 154.677 151.485 88.995 1.00 36.93 121 ASN B C 1
ATOM 4442 O O . ASN B 2 121 ? 153.688 150.876 88.572 1.00 36.93 121 ASN B O 1
ATOM 4447 N N . THR B 2 122 ? 155.919 151.017 88.853 1.00 36.00 122 THR B N 1
ATOM 4448 C CA . THR B 2 122 ? 156.149 149.706 88.257 1.00 36.00 122 THR B CA 1
ATOM 4449 C C . THR B 2 122 ? 155.660 148.592 89.176 1.00 36.00 122 THR B C 1
ATOM 4450 O O . THR B 2 122 ? 154.989 147.655 88.729 1.00 36.00 122 THR B O 1
ATOM 4452 N N . SER B 2 123 ? 155.986 148.674 90.463 1.00 32.98 123 SER B N 1
ATOM 4453 C CA . SER B 2 123 ? 155.604 147.635 91.420 1.00 32.98 123 SER B CA 1
ATOM 4454 C C . SER B 2 123 ? 154.291 147.956 92.130 1.00 32.98 123 SER B C 1
ATOM 4455 O O . SER B 2 123 ? 154.196 147.880 93.355 1.00 32.98 123 SER B O 1
ATOM 4457 N N . GLY B 2 124 ? 153.264 148.305 91.354 1.00 32.82 124 GLY B N 1
ATOM 4458 C CA . GLY B 2 124 ? 151.900 148.418 91.844 1.00 32.82 124 GLY B CA 1
ATOM 4459 C C . GLY B 2 124 ? 151.648 149.362 93.005 1.00 32.82 124 GLY B C 1
ATOM 4460 O O . GLY B 2 124 ? 150.954 148.992 93.957 1.00 32.82 124 GLY B O 1
ATOM 4461 N N . GLY B 2 125 ? 152.195 150.574 92.952 1.00 33.99 125 GLY B N 1
ATOM 4462 C CA . GLY B 2 125 ? 151.996 151.523 94.033 1.00 33.99 125 GLY B CA 1
ATOM 4463 C C . GLY B 2 125 ? 152.137 152.952 93.559 1.00 33.99 125 GLY B C 1
ATOM 4464 O O . GLY B 2 125 ? 152.678 153.225 92.483 1.00 33.99 125 GLY B O 1
ATOM 4465 N N . ALA B 2 126 ? 151.633 153.874 94.386 1.00 32.41 126 ALA B N 1
ATOM 4466 C CA . ALA B 2 126 ? 151.725 155.300 94.075 1.00 32.41 126 ALA B CA 1
ATOM 4467 C C . ALA B 2 126 ? 151.647 156.078 95.389 1.00 32.41 126 ALA B C 1
ATOM 4468 O O . ALA B 2 126 ? 150.564 156.214 95.962 1.00 32.41 126 ALA B O 1
ATOM 4470 N N . ALA B 2 127 ? 152.783 156.588 95.848 1.00 29.93 127 ALA B N 1
ATOM 4471 C CA . ALA B 2 127 ? 152.836 157.394 97.061 1.00 29.93 127 ALA B CA 1
ATOM 4472 C C . ALA B 2 127 ? 153.199 158.824 96.690 1.00 29.93 127 ALA B C 1
ATOM 4473 O O . ALA B 2 127 ? 154.272 159.071 96.128 1.00 29.93 127 ALA B O 1
ATOM 4475 N N . VAL B 2 128 ? 152.308 159.757 97.005 1.00 29.07 128 VAL B N 1
ATOM 4476 C CA . VAL B 2 128 ? 152.543 161.180 96.785 1.00 29.07 128 VAL B CA 1
ATOM 4477 C C . VAL B 2 128 ? 153.030 161.772 98.099 1.00 29.07 128 VAL B C 1
ATOM 4478 O O . VAL B 2 128 ? 152.368 161.627 99.133 1.00 29.07 128 VAL B O 1
ATOM 4482 N N . VAL B 2 129 ? 154.186 162.431 98.072 1.00 23.59 129 VAL B N 1
ATOM 4483 C CA . VAL B 2 129 ? 154.880 162.832 99.292 1.00 23.59 129 VAL B CA 1
ATOM 4484 C C . VAL B 2 129 ? 154.920 164.351 99.373 1.00 23.59 129 VAL B C 1
ATOM 4485 O O . VAL B 2 129 ? 155.384 165.018 98.442 1.00 23.59 129 VAL B O 1
ATOM 4489 N N . CYS B 2 130 ? 154.457 164.896 100.494 1.00 26.36 130 CYS B N 1
ATOM 4490 C CA . CYS B 2 130 ? 154.492 166.327 100.756 1.00 26.36 130 CYS B CA 1
ATOM 4491 C C . CYS B 2 130 ? 155.469 166.592 101.893 1.00 26.36 130 CYS B C 1
ATOM 4492 O O . CYS B 2 130 ? 155.331 166.023 102.983 1.00 26.36 130 CYS B O 1
ATOM 4495 N N . PHE B 2 131 ? 156.450 167.451 101.632 1.00 18.92 131 PHE B N 1
ATOM 4496 C CA . PHE B 2 131 ? 157.485 167.812 102.589 1.00 18.92 131 PHE B CA 1
ATOM 4497 C C . PHE B 2 131 ? 157.249 169.234 103.074 1.00 18.92 131 PHE B C 1
ATOM 4498 O O . PHE B 2 131 ? 157.053 170.147 102.265 1.00 18.92 131 PHE B O 1
ATOM 4506 N N . LEU B 2 132 ? 157.272 169.415 104.394 1.00 22.39 132 LEU B N 1
ATOM 4507 C CA . LEU B 2 132 ? 157.101 170.713 105.041 1.00 22.39 132 LEU B CA 1
ATOM 4508 C C . LEU B 2 132 ? 158.312 170.880 105.949 1.00 22.39 132 LEU B C 1
ATOM 4509 O O . LEU B 2 132 ? 158.238 170.610 107.158 1.00 22.39 132 LEU B O 1
ATOM 4514 N N . PRO B 2 133 ? 159.450 171.326 105.411 1.00 38.13 133 PRO B N 1
ATOM 4515 C CA . PRO B 2 133 ? 160.727 171.105 106.104 1.00 38.13 133 PRO B CA 1
ATOM 4516 C C . PRO B 2 133 ? 161.073 172.121 107.183 1.00 38.13 133 PRO B C 1
ATOM 4517 O O . PRO B 2 133 ? 161.759 171.772 108.149 1.00 38.13 133 PRO B O 1
ATOM 4521 N N . ASN B 2 134 ? 160.617 173.364 107.055 1.00 25.22 134 ASN B N 1
ATOM 4522 C CA . ASN B 2 134 ? 161.049 174.423 107.964 1.00 25.22 134 ASN B CA 1
ATOM 4523 C C . ASN B 2 134 ? 159.847 175.261 108.372 1.00 25.22 134 ASN B C 1
ATOM 4524 O O . ASN B 2 134 ? 159.314 176.022 107.560 1.00 25.22 134 ASN B O 1
ATOM 4529 N N . TRP B 2 135 ? 159.429 175.115 109.627 1.00 9.22 135 TRP B N 1
ATOM 4530 C CA . TRP B 2 135 ? 158.402 175.958 110.225 1.00 9.22 135 TRP B CA 1
ATOM 4531 C C . TRP B 2 135 ? 158.530 175.853 111.737 1.00 9.22 135 TRP B C 1
ATOM 4532 O O . TRP B 2 135 ? 159.189 174.954 112.262 1.00 9.22 135 TRP B O 1
ATOM 4543 N N . TYR B 2 136 ? 157.893 176.790 112.436 1.00 8.78 136 TYR B N 1
ATOM 4544 C CA . TYR B 2 136 ? 157.922 176.828 113.894 1.00 8.78 136 TYR B CA 1
ATOM 4545 C C . TYR B 2 136 ? 156.493 176.839 114.421 1.00 8.78 136 TYR B C 1
ATOM 4546 O O . TYR B 2 136 ? 155.748 177.798 114.192 1.00 8.78 136 TYR B O 1
ATOM 4555 N N . GLY B 2 137 ? 156.117 175.777 115.130 1.00 12.60 137 GLY B N 1
ATOM 4556 C CA . GLY B 2 137 ? 154.805 175.701 115.738 1.00 12.60 137 GLY B CA 1
ATOM 4557 C C . GLY B 2 137 ? 154.080 174.400 115.463 1.00 12.60 137 GLY B C 1
ATOM 4558 O O . GLY B 2 137 ? 154.665 173.317 115.558 1.00 12.60 137 GLY B O 1
ATOM 4559 N N . ASN B 2 138 ? 152.794 174.500 115.131 1.00 13.68 138 ASN B N 1
ATOM 4560 C CA . ASN B 2 138 ? 151.966 173.357 114.780 1.00 13.68 138 ASN B CA 1
ATOM 4561 C C . ASN B 2 138 ? 151.349 173.607 113.414 1.00 13.68 138 ASN B C 1
ATOM 4562 O O . ASN B 2 138 ? 150.984 174.741 113.091 1.00 13.68 138 ASN B O 1
ATOM 4567 N N . ILE B 2 139 ? 151.234 172.549 112.610 1.00 20.25 139 ILE B N 1
ATOM 4568 C CA . ILE B 2 139 ? 150.742 172.667 111.245 1.00 20.25 139 ILE B CA 1
ATOM 4569 C C . ILE B 2 139 ? 149.864 171.464 110.922 1.00 20.25 139 ILE B C 1
ATOM 4570 O O . ILE B 2 139 ? 149.937 170.417 111.570 1.00 20.25 139 ILE B O 1
ATOM 4575 N N . THR B 2 140 ? 149.005 171.638 109.918 1.00 24.11 140 THR B N 1
ATOM 4576 C CA . THR B 2 140 ? 148.108 170.592 109.452 1.00 24.11 140 THR B CA 1
ATOM 4577 C C . THR B 2 140 ? 148.213 170.473 107.939 1.00 24.11 140 THR B C 1
ATOM 4578 O O . THR B 2 140 ? 148.414 171.466 107.235 1.00 24.11 140 THR B O 1
ATOM 4582 N N . VAL B 2 141 ? 148.072 169.246 107.445 1.00 32.46 141 VAL B N 1
ATOM 4583 C CA . VAL B 2 141 ? 148.195 168.940 106.024 1.00 32.46 141 VAL B CA 1
ATOM 4584 C C . VAL B 2 141 ? 146.890 168.326 105.542 1.00 32.46 141 VAL B C 1
ATOM 4585 O O . VAL B 2 141 ? 146.395 167.361 106.136 1.00 32.46 141 VAL B O 1
ATOM 4589 N N . GLN B 2 142 ? 146.339 168.885 104.469 1.00 50.57 142 GLN B N 1
ATOM 4590 C CA . GLN B 2 142 ? 145.141 168.361 103.829 1.00 50.57 142 GLN B CA 1
ATOM 4591 C C . GLN B 2 142 ? 145.482 167.916 102.414 1.00 50.57 142 GLN B C 1
ATOM 4592 O O . GLN B 2 142 ? 146.147 168.646 101.672 1.00 50.57 142 GLN B O 1
ATOM 4598 N N . TRP B 2 143 ? 145.031 166.720 102.050 1.00 39.77 143 TRP B N 1
ATOM 4599 C CA . TRP B 2 143 ? 145.230 166.173 100.715 1.00 39.77 143 TRP B CA 1
ATOM 4600 C C . TRP B 2 143 ? 143.926 166.262 99.936 1.00 39.77 143 TRP B C 1
ATOM 4601 O O . TRP B 2 143 ? 142.887 165.788 100.404 1.00 39.77 143 TRP B O 1
ATOM 4612 N N . LYS B 2 144 ? 143.981 166.866 98.750 1.00 53.02 144 LYS B N 1
ATOM 4613 C CA . LYS B 2 144 ? 142.790 167.076 97.932 1.00 53.02 144 LYS B CA 1
ATOM 4614 C C . LYS B 2 144 ? 143.066 166.616 96.508 1.00 53.02 144 LYS B C 1
ATOM 4615 O O . LYS B 2 144 ? 143.876 167.224 95.801 1.00 53.02 144 LYS B O 1
ATOM 4621 N N . THR B 2 145 ? 142.416 165.528 96.095 1.00 50.00 145 THR B N 1
ATOM 4622 C CA . THR B 2 145 ? 142.333 165.216 94.672 1.00 50.00 145 THR B CA 1
ATOM 4623 C C . THR B 2 145 ? 141.218 166.031 94.027 1.00 50.00 145 THR B C 1
ATOM 4624 O O . THR B 2 145 ? 141.459 166.849 93.133 1.00 50.00 145 THR B O 1
ATOM 4628 N N . GLU B 2 146 ? 139.987 165.810 94.481 1.00 54.49 146 GLU B N 1
ATOM 4629 C CA . GLU B 2 146 ? 138.874 166.724 94.262 1.00 54.49 146 GLU B CA 1
ATOM 4630 C C . GLU B 2 146 ? 138.138 167.068 95.546 1.00 54.49 146 GLU B C 1
ATOM 4631 O O . GLU B 2 146 ? 137.482 168.116 95.598 1.00 54.49 146 GLU B O 1
ATOM 4633 N N . ALA B 2 147 ? 138.228 166.233 96.570 1.00 53.20 147 ALA B N 1
ATOM 4634 C CA . ALA B 2 147 ? 137.689 166.444 97.902 1.00 53.20 147 ALA B CA 1
ATOM 4635 C C . ALA B 2 147 ? 138.774 166.086 98.904 1.00 53.20 147 ALA B C 1
ATOM 4636 O O . ALA B 2 147 ? 139.722 165.369 98.566 1.00 53.20 147 ALA B O 1
ATOM 4638 N N . PRO B 2 148 ? 138.693 166.604 100.134 1.00 59.21 148 PRO B N 1
ATOM 4639 C CA . PRO B 2 148 ? 139.677 166.219 101.156 1.00 59.21 148 PRO B CA 1
ATOM 4640 C C . PRO B 2 148 ? 139.655 164.722 101.434 1.00 59.21 148 PRO B C 1
ATOM 4641 O O . PRO B 2 148 ? 138.598 164.088 101.453 1.00 59.21 148 PRO B O 1
ATOM 4645 N N . GLN B 2 149 ? 140.842 164.162 101.649 1.00 47.76 149 GLN B N 1
ATOM 4646 C CA . GLN B 2 149 ? 141.021 162.732 101.849 1.00 47.76 149 GLN B CA 1
ATOM 4647 C C . GLN B 2 149 ? 141.681 162.471 103.196 1.00 47.76 149 GLN B C 1
ATOM 4648 O O . GLN B 2 149 ? 142.396 163.323 103.733 1.00 47.76 149 GLN B O 1
ATOM 4650 N N . SER B 2 150 ? 141.434 161.281 103.737 1.00 43.58 150 SER B N 1
ATOM 4651 C CA . SER B 2 150 ? 141.965 160.860 105.030 1.00 43.58 150 SER B CA 1
ATOM 4652 C C . SER B 2 150 ? 142.675 159.518 104.898 1.00 43.58 150 SER B C 1
ATOM 4653 O O . SER B 2 150 ? 142.491 158.601 105.701 1.00 43.58 150 SER B O 1
ATOM 4656 N N . GLN B 2 151 ? 143.505 159.393 103.862 1.00 46.85 151 GLN B N 1
ATOM 4657 C CA . GLN B 2 151 ? 144.275 158.183 103.601 1.00 46.85 151 GLN B CA 1
ATOM 4658 C C . GLN B 2 151 ? 145.776 158.419 103.728 1.00 46.85 151 GLN B C 1
ATOM 4659 O O . GLN B 2 151 ? 146.571 157.653 103.174 1.00 46.85 151 GLN B O 1
ATOM 4665 N N . ALA B 2 152 ? 146.179 159.460 104.450 1.00 28.65 152 ALA B N 1
ATOM 4666 C CA . ALA B 2 152 ? 147.568 159.890 104.502 1.00 28.65 152 ALA B CA 1
ATOM 4667 C C . ALA B 2 152 ? 148.206 159.517 105.833 1.00 28.65 152 ALA B C 1
ATOM 4668 O O . ALA B 2 152 ? 147.561 159.576 106.884 1.00 28.65 152 ALA B O 1
ATOM 4670 N N . ASN B 2 153 ? 149.478 159.134 105.776 1.00 24.70 153 ASN B N 1
ATOM 4671 C CA . ASN B 2 153 ? 150.286 158.866 106.959 1.00 24.70 153 ASN B CA 1
ATOM 4672 C C . ASN B 2 153 ? 151.288 159.998 107.139 1.00 24.70 153 ASN B C 1
ATOM 4673 O O . ASN B 2 153 ? 151.979 160.377 106.189 1.00 24.70 153 ASN B O 1
ATOM 4678 N N . MET B 2 154 ? 151.367 160.530 108.354 1.00 20.73 154 MET B N 1
ATOM 4679 C CA . MET B 2 154 ? 152.131 161.737 108.631 1.00 20.73 154 MET B CA 1
ATOM 4680 C C . MET B 2 154 ? 153.194 161.463 109.686 1.00 20.73 154 MET B C 1
ATOM 4681 O O . MET B 2 154 ? 152.955 160.725 110.646 1.00 20.73 154 MET B O 1
ATOM 4686 N N . SER B 2 155 ? 154.368 162.062 109.498 1.00 14.13 155 SER B N 1
ATOM 4687 C CA . SER B 2 155 ? 155.475 161.921 110.432 1.00 14.13 155 SER B CA 1
ATOM 4688 C C . SER B 2 155 ? 156.090 163.288 110.697 1.00 14.13 155 SER B C 1
ATOM 4689 O O . SER B 2 155 ? 156.119 164.154 109.819 1.00 14.13 155 SER B O 1
ATOM 4692 N N . TRP B 2 156 ? 156.586 163.469 111.922 1.00 15.37 156 TRP B N 1
ATOM 4693 C CA . TRP B 2 156 ? 157.165 164.730 112.359 1.00 15.37 156 TRP B CA 1
ATOM 4694 C C . TRP B 2 156 ? 158.496 164.463 113.052 1.00 15.37 156 TRP B C 1
ATOM 4695 O O . TRP B 2 156 ? 158.555 163.638 113.980 1.00 15.37 156 TRP B O 1
ATOM 4706 N N . PRO B 2 157 ? 159.571 165.131 112.654 1.00 13.19 157 PRO B N 1
ATOM 4707 C CA . PRO B 2 157 ? 160.813 165.088 113.429 1.00 13.19 157 PRO B CA 1
ATOM 4708 C C . PRO B 2 157 ? 160.688 165.962 114.673 1.00 13.19 157 PRO B C 1
ATOM 4709 O O . PRO B 2 157 ? 159.652 166.565 114.945 1.00 13.19 157 PRO B O 1
ATOM 4713 N N . GLY B 2 158 ? 161.780 166.031 115.428 1.00 15.36 158 GLY B N 1
ATOM 4714 C CA . GLY B 2 158 ? 161.833 166.917 116.572 1.00 15.36 158 GLY B CA 1
ATOM 4715 C C . GLY B 2 158 ? 162.115 168.346 116.162 1.00 15.36 158 GLY B C 1
ATOM 4716 O O . GLY B 2 158 ? 161.621 168.813 115.131 1.00 15.36 158 GLY B O 1
ATOM 4717 N N . GLN B 2 159 ? 162.908 169.055 116.954 1.00 14.59 159 GLN B N 1
ATOM 4718 C CA . GLN B 2 159 ? 163.310 170.415 116.635 1.00 14.59 159 GLN B CA 1
ATOM 4719 C C . GLN B 2 159 ? 164.779 170.423 116.238 1.00 14.59 159 GLN B C 1
ATOM 4720 O O . GLN B 2 159 ? 165.609 169.772 116.882 1.00 14.59 159 GLN B O 1
ATOM 4726 N N . ALA B 2 160 ? 165.090 171.149 115.167 1.00 20.80 160 ALA B N 1
ATOM 4727 C CA . ALA B 2 160 ? 166.441 171.156 114.624 1.00 20.80 160 ALA B CA 1
ATOM 4728 C C . ALA B 2 160 ? 167.417 171.809 115.595 1.00 20.80 160 ALA B C 1
ATOM 4729 O O . ALA B 2 160 ? 167.072 172.753 116.311 1.00 20.80 160 ALA B O 1
ATOM 4731 N N . GLY B 2 161 ? 168.643 171.283 115.628 1.00 32.77 161 GLY B N 1
ATOM 4732 C CA . GLY B 2 161 ? 169.666 171.859 116.482 1.00 32.77 161 GLY B CA 1
ATOM 4733 C C . GLY B 2 161 ? 170.100 173.245 116.050 1.00 32.77 161 GLY B C 1
ATOM 4734 O O . GLY B 2 161 ? 170.394 174.097 116.894 1.00 32.77 161 GLY B O 1
ATOM 4735 N N . ALA B 2 162 ? 170.147 173.493 114.742 1.00 40.12 162 ALA B N 1
ATOM 4736 C CA . ALA B 2 162 ? 170.597 174.779 114.219 1.00 40.12 162 ALA B CA 1
ATOM 4737 C C . ALA B 2 162 ? 169.428 175.724 113.949 1.00 40.12 162 ALA B C 1
ATOM 4738 O O . ALA B 2 162 ? 169.381 176.833 114.490 1.00 40.12 162 ALA B O 1
ATOM 4740 N N . ASN B 2 163 ? 168.480 175.297 113.113 1.00 33.23 163 ASN B N 1
ATOM 4741 C CA . ASN B 2 163 ? 167.379 176.169 112.721 1.00 33.23 163 ASN B CA 1
ATOM 4742 C C . ASN B 2 163 ? 166.352 176.362 113.828 1.00 33.23 163 ASN B C 1
ATOM 4743 O O . ASN B 2 163 ? 165.635 177.369 113.809 1.00 33.23 163 ASN B O 1
ATOM 4748 N N . ALA B 2 164 ? 166.272 175.427 114.780 1.00 20.63 164 ALA B N 1
ATOM 4749 C CA . ALA B 2 164 ? 165.225 175.399 115.807 1.00 20.63 164 ALA B CA 1
ATOM 4750 C C . ALA B 2 164 ? 163.835 175.427 115.176 1.00 20.63 164 ALA B C 1
ATOM 4751 O O . ALA B 2 164 ? 162.918 176.094 115.659 1.00 20.63 164 ALA B O 1
ATOM 4753 N N . ALA B 2 165 ? 163.680 174.684 114.083 1.00 8.78 165 ALA B N 1
ATOM 4754 C CA . ALA B 2 165 ? 162.438 174.630 113.329 1.00 8.78 165 ALA B CA 1
ATOM 4755 C C . ALA B 2 165 ? 162.023 173.178 113.142 1.00 8.78 165 ALA B C 1
ATOM 4756 O O . ALA B 2 165 ? 162.837 172.258 113.246 1.00 8.78 165 ALA B O 1
ATOM 4758 N N . TYR B 2 166 ? 160.740 172.983 112.863 1.00 8.78 166 TYR B N 1
ATOM 4759 C CA . TYR B 2 166 ? 160.155 171.659 112.731 1.00 8.78 166 TYR B CA 1
ATOM 4760 C C . TYR B 2 166 ? 159.920 171.321 111.265 1.00 8.78 166 TYR B C 1
ATOM 4761 O O . TYR B 2 166 ? 159.917 172.193 110.392 1.00 8.78 166 TYR B O 1
ATOM 4770 N N . ALA B 2 167 ? 159.726 170.030 111.003 1.00 8.78 167 ALA B N 1
ATOM 4771 C CA . ALA B 2 167 ? 159.441 169.523 109.670 1.00 8.78 167 ALA B CA 1
ATOM 4772 C C . ALA B 2 167 ? 158.251 168.575 109.736 1.00 8.78 167 ALA B C 1
ATOM 4773 O O . ALA B 2 167 ? 157.738 168.259 110.813 1.00 8.78 167 ALA B O 1
ATOM 4775 N N . MET B 2 168 ? 157.811 168.119 108.564 1.00 8.78 168 MET B N 1
ATOM 4776 C CA . MET B 2 168 ? 156.687 167.198 108.478 1.00 8.78 168 MET B CA 1
ATOM 4777 C C . MET B 2 168 ? 156.712 166.505 107.125 1.00 8.78 168 MET B C 1
ATOM 4778 O O . MET B 2 168 ? 157.029 167.127 106.109 1.00 8.78 168 MET B O 1
ATOM 4783 N N . ALA B 2 169 ? 156.383 165.217 107.118 1.00 8.78 169 ALA B N 1
ATOM 4784 C CA . ALA B 2 169 ? 156.244 164.454 105.885 1.00 8.78 169 ALA B CA 1
ATOM 4785 C C . ALA B 2 169 ? 154.866 163.813 105.866 1.00 8.78 169 ALA B C 1
ATOM 4786 O O . ALA B 2 169 ? 154.512 163.072 106.788 1.00 8.78 169 ALA B O 1
ATOM 4788 N N . ALA B 2 170 ? 154.095 164.095 104.820 1.00 19.15 170 ALA B N 1
ATOM 4789 C CA . ALA B 2 170 ? 152.773 163.508 104.639 1.00 19.15 170 ALA B CA 1
ATOM 4790 C C . ALA B 2 170 ? 152.792 162.655 103.380 1.00 19.15 170 ALA B C 1
ATOM 4791 O O . ALA B 2 170 ? 153.040 163.168 102.285 1.00 19.15 170 ALA B O 1
ATOM 4793 N N . VAL B 2 171 ? 152.519 161.364 103.529 1.00 24.48 171 VAL B N 1
ATOM 4794 C CA . VAL B 2 171 ? 152.566 160.419 102.422 1.00 24.48 171 VAL B CA 1
ATOM 4795 C C . VAL B 2 171 ? 151.151 159.927 102.164 1.00 24.48 171 VAL B C 1
ATOM 4796 O O . VAL B 2 171 ? 150.500 159.383 103.065 1.00 24.48 171 VAL B O 1
ATOM 4800 N N . LEU B 2 172 ? 150.675 160.124 100.938 1.00 29.02 172 LEU B N 1
ATOM 4801 C CA . LEU B 2 172 ? 149.377 159.626 100.502 1.00 29.02 172 LEU B CA 1
ATOM 4802 C C . LEU B 2 172 ? 149.619 158.380 99.661 1.00 29.02 172 LEU B C 1
ATOM 4803 O O . LEU B 2 172 ? 150.199 158.462 98.573 1.00 29.02 172 LEU B O 1
ATOM 4808 N N . ALA B 2 173 ? 149.190 157.230 100.177 1.00 30.89 173 ALA B N 1
ATOM 4809 C CA . ALA B 2 173 ? 149.361 155.954 99.496 1.00 30.89 173 ALA B CA 1
ATOM 4810 C C . ALA B 2 173 ? 148.105 155.630 98.700 1.00 30.89 173 ALA B C 1
ATOM 4811 O O . ALA B 2 173 ? 146.993 155.680 99.233 1.00 30.89 173 ALA B O 1
ATOM 4813 N N . ILE B 2 174 ? 148.291 155.286 97.428 1.00 42.03 174 ILE B N 1
ATOM 4814 C CA . ILE B 2 174 ? 147.199 155.119 96.477 1.00 42.03 174 ILE B CA 1
ATOM 4815 C C . ILE B 2 174 ? 147.656 154.121 95.421 1.00 42.03 174 ILE B C 1
ATOM 4816 O O . ILE B 2 174 ? 148.786 154.199 94.927 1.00 42.03 174 ILE B O 1
ATOM 4821 N N . THR B 2 175 ? 146.790 153.164 95.095 1.00 48.72 175 THR B N 1
ATOM 4822 C CA . THR B 2 175 ? 147.131 152.127 94.134 1.00 48.72 175 THR B CA 1
ATOM 4823 C C . THR B 2 175 ? 147.094 152.679 92.710 1.00 48.72 175 THR B C 1
ATOM 4824 O O . THR B 2 175 ? 146.686 153.816 92.462 1.00 48.72 175 THR B O 1
ATOM 4828 N N . LYS B 2 176 ? 147.540 151.850 91.761 1.00 45.39 176 LYS B N 1
ATOM 4829 C CA . LYS B 2 176 ? 147.509 152.251 90.357 1.00 45.39 176 LYS B CA 1
ATOM 4830 C C . LYS B 2 176 ? 146.079 152.423 89.862 1.00 45.39 176 LYS B C 1
ATOM 4831 O O . LYS B 2 176 ? 145.799 153.314 89.051 1.00 45.39 176 LYS B O 1
ATOM 4837 N N . GLY B 2 177 ? 145.159 151.579 90.335 1.00 50.35 177 GLY B N 1
ATOM 4838 C CA . GLY B 2 177 ? 143.756 151.750 90.004 1.00 50.35 177 GLY B CA 1
ATOM 4839 C C . GLY B 2 177 ? 143.115 152.949 90.670 1.00 50.35 177 GLY B C 1
ATOM 4840 O O . GLY B 2 177 ? 142.107 153.458 90.169 1.00 50.35 177 GLY B O 1
ATOM 4841 N N . ASP B 2 178 ? 143.675 153.408 91.786 1.00 56.52 178 ASP B N 1
ATOM 4842 C CA . ASP B 2 178 ? 143.198 154.597 92.479 1.00 56.52 178 ASP B CA 1
ATOM 4843 C C . ASP B 2 178 ? 143.895 155.867 92.003 1.00 56.52 178 ASP B C 1
ATOM 4844 O O . ASP B 2 178 ? 143.672 156.937 92.579 1.00 56.52 178 ASP B O 1
ATOM 4849 N N . TYR B 2 179 ? 144.722 155.776 90.963 1.00 61.10 179 TYR B N 1
ATOM 4850 C CA . TYR B 2 179 ? 145.445 156.913 90.396 1.00 61.10 179 TYR B CA 1
ATOM 4851 C C . TYR B 2 179 ? 144.719 157.473 89.180 1.00 61.10 179 TYR B C 1
ATOM 4852 O O . TYR B 2 179 ? 145.338 157.913 88.207 1.00 61.10 179 TYR B O 1
ATOM 4861 N N . GLY B 2 180 ? 143.390 157.455 89.226 1.00 57.12 180 GLY B N 1
ATOM 4862 C CA . GLY B 2 180 ? 142.550 157.820 88.108 1.00 57.12 180 GLY B CA 1
ATOM 4863 C C . GLY B 2 180 ? 142.152 159.284 87.988 1.00 57.12 180 GLY B C 1
ATOM 4864 O O . GLY B 2 180 ? 142.330 159.885 86.923 1.00 57.12 180 GLY B O 1
ATOM 4865 N N . PRO B 2 181 ? 141.574 159.880 89.046 1.00 60.21 181 PRO B N 1
ATOM 4866 C CA . PRO B 2 181 ? 141.047 161.255 88.913 1.00 60.21 181 PRO B CA 1
ATOM 4867 C C . PRO B 2 181 ? 142.067 162.305 88.496 1.00 60.21 181 PRO B C 1
ATOM 4868 O O . PRO B 2 181 ? 141.698 163.248 87.785 1.00 60.21 181 PRO B O 1
ATOM 4872 N N . GLY B 2 182 ? 143.328 162.185 88.902 1.00 50.37 182 GLY B N 1
ATOM 4873 C CA . GLY B 2 182 ? 144.323 163.104 88.382 1.00 50.37 182 GLY B CA 1
ATOM 4874 C C . GLY B 2 182 ? 145.087 163.931 89.395 1.00 50.37 182 GLY B C 1
ATOM 4875 O O . GLY B 2 182 ? 145.908 163.400 90.148 1.00 50.37 182 GLY B O 1
ATOM 4876 N N . SER B 2 183 ? 144.833 165.238 89.405 1.00 46.29 183 SER B N 1
ATOM 4877 C CA . SER B 2 183 ? 145.668 166.180 90.140 1.00 46.29 183 SER B CA 1
ATOM 4878 C C . SER B 2 183 ? 145.544 165.993 91.648 1.00 46.29 183 SER B C 1
ATOM 4879 O O . SER B 2 183 ? 144.452 165.776 92.179 1.00 46.29 183 SER B O 1
ATOM 4882 N N . PHE B 2 184 ? 146.681 166.086 92.337 1.00 44.95 184 PHE B N 1
ATOM 4883 C CA . PHE B 2 184 ? 146.751 166.004 93.790 1.00 44.95 184 PHE B CA 1
ATOM 4884 C C . PHE B 2 184 ? 147.316 167.307 94.335 1.00 44.95 184 PHE B C 1
ATOM 4885 O O . PHE B 2 184 ? 148.330 167.805 93.831 1.00 44.95 184 PHE B O 1
ATOM 4893 N N . THR B 2 185 ? 146.665 167.857 95.361 1.00 47.90 185 THR B N 1
ATOM 4894 C CA . THR B 2 185 ? 147.111 169.078 96.015 1.00 47.90 185 THR B CA 1
ATOM 4895 C C . THR B 2 185 ? 147.351 168.814 97.496 1.00 47.90 185 THR B C 1
ATOM 4896 O O . THR B 2 185 ? 146.553 168.138 98.157 1.00 47.90 185 THR B O 1
ATOM 4900 N N . CYS B 2 186 ? 148.451 169.360 98.006 1.00 41.95 186 CYS B N 1
ATOM 4901 C CA . CYS B 2 186 ? 148.804 169.322 99.418 1.00 41.95 186 CYS B CA 1
ATOM 4902 C C . CYS B 2 186 ? 148.676 170.735 99.972 1.00 41.95 186 CYS B C 1
ATOM 4903 O O . CYS B 2 186 ? 149.326 171.660 99.470 1.00 41.95 186 CYS B O 1
ATOM 4906 N N . ASN B 2 187 ? 147.840 170.901 100.993 1.00 42.88 187 ASN B N 1
ATOM 4907 C CA . ASN B 2 187 ? 147.566 172.201 101.591 1.00 42.88 187 ASN B CA 1
ATOM 4908 C C . ASN B 2 187 ? 148.079 172.225 103.023 1.00 42.88 187 ASN B C 1
ATOM 4909 O O . ASN B 2 187 ? 147.760 171.333 103.817 1.00 42.88 187 ASN B O 1
ATOM 4914 N N . ALA B 2 188 ? 148.865 173.247 103.346 1.00 36.21 188 ALA B N 1
ATOM 4915 C CA . ALA B 2 188 ? 149.437 173.432 104.670 1.00 36.21 188 ALA B CA 1
ATOM 4916 C C . ALA B 2 188 ? 148.829 174.663 105.326 1.00 36.21 188 ALA B C 1
ATOM 4917 O O . ALA B 2 188 ? 148.662 175.703 104.681 1.00 36.21 188 ALA B O 1
ATOM 4919 N N . SER B 2 189 ? 148.504 174.544 106.611 1.00 26.39 189 SER B N 1
ATOM 4920 C CA . SER B 2 189 ? 147.853 175.610 107.370 1.00 26.39 189 SER B CA 1
ATOM 4921 C C . SER B 2 189 ? 148.695 175.924 108.603 1.00 26.39 189 SER B C 1
ATOM 4922 O O . SER B 2 189 ? 148.490 175.345 109.673 1.00 26.39 189 SER B O 1
ATOM 4925 N N . ASN B 2 190 ? 149.643 176.842 108.450 1.00 24.94 190 ASN B N 1
ATOM 4926 C CA . ASN B 2 190 ? 150.444 177.336 109.555 1.00 24.94 190 ASN B CA 1
ATOM 4927 C C . ASN B 2 190 ? 149.930 178.713 109.971 1.00 24.94 190 ASN B C 1
ATOM 4928 O O . ASN B 2 190 ? 148.897 179.188 109.490 1.00 24.94 190 ASN B O 1
ATOM 4933 N N . ARG B 2 191 ? 150.657 179.368 110.876 1.00 43.53 191 ARG B N 1
ATOM 4934 C CA . ARG B 2 191 ? 150.337 180.730 111.298 1.00 43.53 191 ARG B CA 1
ATOM 4935 C C . ARG B 2 191 ? 150.867 181.694 110.240 1.00 43.53 191 ARG B C 1
ATOM 4936 O O . ARG B 2 191 ? 151.886 182.369 110.411 1.00 43.53 191 ARG B O 1
ATOM 4944 N N . GLY B 2 192 ?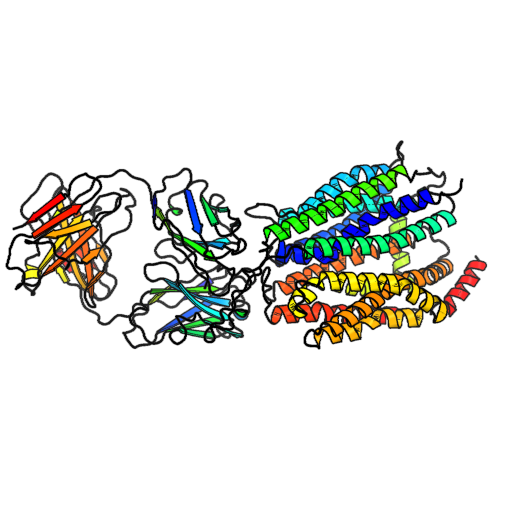 150.157 181.747 109.116 1.00 36.39 192 GLY B N 1
ATOM 4945 C CA . GLY B 2 192 ? 150.539 182.612 108.018 1.00 36.39 192 GLY B CA 1
ATOM 4946 C C . GLY B 2 192 ? 149.356 183.235 107.308 1.00 36.39 192 GLY B C 1
ATOM 4947 O O . GLY B 2 192 ? 149.511 183.807 106.224 1.00 36.39 192 GLY B O 1
ATOM 4948 N N . THR B 2 193 ? 148.169 183.113 107.914 1.00 41.72 193 THR B N 1
ATOM 4949 C CA . THR B 2 193 ? 146.921 183.700 107.411 1.00 41.72 193 THR B CA 1
ATOM 4950 C C . THR B 2 193 ? 146.583 183.224 106.000 1.00 41.72 193 THR B C 1
ATOM 4951 O O . THR B 2 193 ? 145.979 183.959 105.214 1.00 41.72 193 THR B O 1
ATOM 4953 N N . GLY B 2 194 ? 146.966 181.995 105.665 1.00 39.91 194 GLY B N 1
ATOM 4954 C CA . GLY B 2 194 ? 146.672 181.436 104.368 1.00 39.91 194 GLY B CA 1
ATOM 4955 C C . GLY B 2 194 ? 147.334 180.090 104.156 1.00 39.91 194 GLY B C 1
ATOM 4956 O O . GLY B 2 194 ? 148.508 179.890 104.481 1.00 39.91 194 GLY B O 1
ATOM 4957 N N . PRO B 2 195 ? 146.586 179.134 103.602 1.00 39.98 195 PRO B N 1
ATOM 4958 C CA . PRO B 2 195 ? 147.150 177.800 103.357 1.00 39.98 195 PRO B CA 1
ATOM 4959 C C . PRO B 2 195 ? 148.046 177.798 102.125 1.00 39.98 195 PRO B C 1
ATOM 4960 O O . PRO B 2 195 ? 147.673 178.310 101.067 1.00 39.98 195 PRO B O 1
ATOM 4964 N N . PHE B 2 196 ? 149.237 177.222 102.272 1.00 37.11 196 PHE B N 1
ATOM 4965 C CA . PHE B 2 196 ? 150.149 177.057 101.147 1.00 37.11 196 PHE B CA 1
ATOM 4966 C C . PHE B 2 196 ? 149.801 175.768 100.412 1.00 37.11 196 PHE B C 1
ATOM 4967 O O . PHE B 2 196 ? 149.769 174.693 101.019 1.00 37.11 196 PHE B O 1
ATOM 4969 N N . ALA B 2 197 ? 149.531 175.874 99.115 1.00 41.15 197 ALA B N 1
ATOM 4970 C CA . ALA B 2 197 ? 149.073 174.746 98.314 1.00 41.15 197 ALA B CA 1
ATOM 4971 C C . ALA B 2 197 ? 150.126 174.399 97.272 1.00 41.15 197 ALA B C 1
ATOM 4972 O O . ALA B 2 197 ? 150.542 175.262 96.492 1.00 41.15 197 ALA B O 1
ATOM 4974 N N . MET B 2 198 ? 150.552 173.138 97.263 1.00 51.93 198 MET B N 1
ATOM 4975 C CA . MET B 2 198 ? 151.442 172.608 96.236 1.00 51.93 198 MET B CA 1
ATOM 4976 C C . MET B 2 198 ? 150.694 171.517 95.485 1.00 51.93 198 MET B C 1
ATOM 4977 O O . MET B 2 198 ? 150.225 170.553 96.096 1.00 51.93 198 MET B O 1
ATOM 4982 N N . SER B 2 199 ? 150.593 171.658 94.167 1.00 47.06 199 SER B N 1
ATOM 4983 C CA . SER B 2 199 ? 149.745 170.787 93.368 1.00 47.06 199 SER B CA 1
ATOM 4984 C C . SER B 2 199 ? 150.539 170.158 92.234 1.00 47.06 199 SER B C 1
ATOM 4985 O O . SER B 2 199 ? 151.525 170.721 91.752 1.00 47.06 199 SER B O 1
ATOM 4988 N N . LEU B 2 200 ? 150.093 168.974 91.816 1.00 41.75 200 LEU B N 1
ATOM 4989 C CA . LEU B 2 200 ? 150.643 168.304 90.648 1.00 41.75 200 LEU B CA 1
ATOM 4990 C C . LEU B 2 200 ? 149.502 167.693 89.849 1.00 41.75 200 LEU B C 1
ATOM 4991 O O . LEU B 2 200 ? 148.461 167.329 90.403 1.00 41.75 200 LEU B O 1
ATOM 4996 N N . ASN B 2 201 ? 149.711 167.577 88.542 1.00 38.85 201 ASN B N 1
ATOM 4997 C CA . ASN B 2 201 ? 148.700 167.020 87.652 1.00 38.85 201 ASN B CA 1
ATOM 4998 C C . ASN B 2 201 ? 149.196 165.737 86.993 1.00 38.85 201 ASN B C 1
ATOM 4999 O O . ASN B 2 201 ? 149.542 165.727 85.812 1.00 38.85 201 ASN B O 1
ATOM 5001 N N . ALA C 3 1 ? 179.122 151.576 141.737 1.00 16.10 1 ALA C N 1
ATOM 5002 C CA . ALA C 3 1 ? 177.912 152.388 141.781 1.00 16.10 1 ALA C CA 1
ATOM 5003 C C . ALA C 3 1 ? 176.676 151.534 141.526 1.00 16.10 1 ALA C C 1
ATOM 5004 O O . ALA C 3 1 ? 176.759 150.484 140.891 1.00 16.10 1 ALA C O 1
ATOM 5006 N N . SER C 3 2 ? 175.530 151.993 142.025 1.00 14.13 2 SER C N 1
ATOM 5007 C CA . SER C 3 2 ? 174.275 151.282 141.818 1.00 14.13 2 SER C CA 1
ATOM 5008 C C . SER C 3 2 ? 173.844 151.417 140.363 1.00 14.13 2 SER C C 1
ATOM 5009 O O . SER C 3 2 ? 173.662 152.532 139.864 1.00 14.13 2 SER C O 1
ATOM 5012 N N . LYS C 3 3 ? 173.677 150.285 139.684 1.00 9.71 3 LYS C N 1
ATOM 5013 C CA . LYS C 3 3 ? 173.326 150.301 138.273 1.00 9.71 3 LYS C CA 1
ATOM 5014 C C . LYS C 3 3 ? 172.508 149.062 137.942 1.00 9.71 3 LYS C C 1
ATOM 5015 O O . LYS C 3 3 ? 172.488 148.082 138.691 1.00 9.71 3 LYS C O 1
ATOM 5021 N N . LEU C 3 4 ? 171.810 149.131 136.810 1.00 8.78 4 LEU C N 1
ATOM 5022 C CA . LEU C 3 4 ? 170.914 148.071 136.367 1.00 8.78 4 LEU C CA 1
ATOM 5023 C C . LEU C 3 4 ? 171.188 147.782 134.899 1.00 8.78 4 LEU C C 1
ATOM 5024 O O . LEU C 3 4 ? 171.057 148.672 134.053 1.00 8.78 4 LEU C O 1
ATOM 5029 N N . GLU C 3 5 ? 171.571 146.543 134.604 1.00 8.78 5 GLU C N 1
ATOM 5030 C CA . GLU C 3 5 ? 171.893 146.105 133.250 1.00 8.78 5 GLU C CA 1
ATOM 5031 C C . GLU C 3 5 ? 170.739 145.283 132.694 1.00 8.78 5 GLU C C 1
ATOM 5032 O O . GLU C 3 5 ? 170.293 144.326 133.330 1.00 8.78 5 GLU C O 1
ATOM 5038 N N . LEU C 3 6 ? 170.264 145.644 131.507 1.00 8.78 6 LEU C N 1
ATOM 5039 C CA . LEU C 3 6 ? 169.039 145.075 130.971 1.00 8.78 6 LEU C CA 1
ATOM 5040 C C . LEU C 3 6 ? 169.313 144.339 129.668 1.00 8.78 6 LEU C C 1
ATOM 5041 O O . LEU C 3 6 ? 170.324 144.564 128.998 1.00 8.78 6 LEU C O 1
ATOM 5046 N N . SER C 3 7 ? 168.388 143.448 129.322 1.00 15.54 7 SER C N 1
ATOM 5047 C CA . SER C 3 7 ? 168.472 142.719 128.070 1.00 15.54 7 SER C CA 1
ATOM 5048 C C . SER C 3 7 ? 168.245 143.662 126.891 1.00 15.54 7 SER C C 1
ATOM 5049 O O . SER C 3 7 ? 167.673 144.747 127.026 1.00 15.54 7 SER C O 1
ATOM 5052 N N . GLY C 3 8 ? 168.703 143.228 125.716 1.00 23.92 8 GLY C N 1
ATOM 5053 C CA . GLY C 3 8 ? 168.613 144.038 124.537 1.00 23.92 8 GLY C CA 1
ATOM 5054 C C . GLY C 3 8 ? 167.197 144.101 123.996 1.00 23.92 8 GLY C C 1
ATOM 5055 O O . GLY C 3 8 ? 166.248 143.577 124.598 1.00 23.92 8 GLY C O 1
ATOM 5056 N N . PRO C 3 9 ? 167.039 144.771 122.854 1.00 24.37 9 PRO C N 1
ATOM 5057 C CA . PRO C 3 9 ? 165.713 144.867 122.232 1.00 24.37 9 PRO C CA 1
ATOM 5058 C C . PRO C 3 9 ? 165.176 143.496 121.850 1.00 24.37 9 PRO C C 1
ATOM 5059 O O . PRO C 3 9 ? 165.912 142.624 121.385 1.00 24.37 9 PRO C O 1
ATOM 5063 N N . ALA C 3 10 ? 163.876 143.314 122.056 1.00 14.79 10 ALA C N 1
ATOM 5064 C CA . ALA C 3 10 ? 163.196 142.063 121.767 1.00 14.79 10 ALA C CA 1
ATOM 5065 C C . ALA C 3 10 ? 162.122 142.304 120.718 1.00 14.79 10 ALA C C 1
ATOM 5066 O O . ALA C 3 10 ? 161.451 143.341 120.730 1.00 14.79 10 ALA C O 1
ATOM 5068 N N . GLU C 3 11 ? 161.960 141.340 119.810 1.00 12.88 11 GLU C N 1
ATOM 5069 C CA . GLU C 3 11 ? 160.975 141.415 118.733 1.00 12.88 11 GLU C CA 1
ATOM 5070 C C . GLU C 3 11 ? 160.097 140.169 118.784 1.00 12.88 11 GLU C C 1
ATOM 5071 O O . GLU C 3 11 ? 160.298 139.224 118.005 1.00 12.88 11 GLU C O 1
ATOM 5073 N N . PRO C 3 12 ? 159.115 140.128 119.687 1.00 13.13 12 PRO C N 1
ATOM 5074 C CA . PRO C 3 12 ? 158.188 138.995 119.726 1.00 13.13 12 PRO C CA 1
ATOM 5075 C C . PRO C 3 12 ? 157.070 139.169 118.708 1.00 13.13 12 PRO C C 1
ATOM 5076 O O . PRO C 3 12 ? 157.060 140.119 117.924 1.00 13.13 12 PRO C O 1
ATOM 5080 N N A ARG C 3 13 ? 156.123 138.237 118.732 0.50 22.93 13 ARG C N 1
ATOM 5081 N N B ARG C 3 13 ? 156.117 138.247 118.722 0.50 22.93 13 ARG C N 1
ATOM 5082 C CA A ARG C 3 13 ? 154.987 138.228 117.824 0.50 22.93 13 ARG C CA 1
ATOM 5083 C CA B ARG C 3 13 ? 154.987 138.260 117.811 0.50 22.93 13 ARG C CA 1
ATOM 5084 C C A ARG C 3 13 ? 153.714 138.601 118.583 0.50 22.93 13 ARG C C 1
ATOM 5085 C C B ARG C 3 13 ? 153.712 138.589 118.585 0.50 22.93 13 ARG C C 1
ATOM 5086 O O A ARG C 3 13 ? 153.757 138.981 119.759 0.50 22.93 13 ARG C O 1
ATOM 5087 O O B ARG C 3 13 ? 153.754 138.929 119.773 0.50 22.93 13 ARG C O 1
ATOM 5102 N N . GLY C 3 14 ? 152.573 138.506 117.893 1.00 16.35 14 GLY C N 1
ATOM 5103 C CA . GLY C 3 14 ? 151.316 138.958 118.478 1.00 16.35 14 GLY C CA 1
ATOM 5104 C C . GLY C 3 14 ? 150.887 138.191 119.717 1.00 16.35 14 GLY C C 1
ATOM 5105 O O . GLY C 3 14 ? 150.382 138.781 120.676 1.00 16.35 14 GLY C O 1
ATOM 5106 N N . SER C 3 15 ? 151.078 136.872 119.721 1.00 18.53 15 SER C N 1
ATOM 5107 C CA . SER C 3 15 ? 150.606 136.034 120.818 1.00 18.53 15 SER C CA 1
ATOM 5108 C C . SER C 3 15 ? 151.749 135.303 121.517 1.00 18.53 15 SER C C 1
ATOM 5109 O O . SER C 3 15 ? 151.552 134.224 122.078 1.00 18.53 15 SER C O 1
ATOM 5112 N N . LYS C 3 16 ? 152.946 135.881 121.499 1.00 15.52 16 LYS C N 1
ATOM 5113 C CA . LYS C 3 16 ? 154.096 135.288 122.164 1.00 15.52 16 LYS C CA 1
ATOM 5114 C C . LYS C 3 16 ? 154.196 135.822 123.593 1.00 15.52 16 LYS C C 1
ATOM 5115 O O . LYS C 3 16 ? 153.290 136.489 124.096 1.00 15.52 16 LYS C O 1
ATOM 5117 N N . SER C 3 17 ? 155.303 135.515 124.268 1.00 16.41 17 SER C N 1
ATOM 5118 C CA . SER C 3 17 ? 155.602 136.050 125.588 1.00 16.41 17 SER C CA 1
ATOM 5119 C C . SER C 3 17 ? 157.058 136.485 125.613 1.00 16.41 17 SER C C 1
ATOM 5120 O O . SER C 3 17 ? 157.910 135.875 124.961 1.00 16.41 17 SER C O 1
ATOM 5123 N N . ALA C 3 18 ? 157.346 137.545 126.367 1.00 13.15 18 ALA C N 1
ATOM 5124 C CA . ALA C 3 18 ? 158.688 138.119 126.381 1.00 13.15 18 ALA C CA 1
ATOM 5125 C C . ALA C 3 18 ? 159.160 138.320 127.812 1.00 13.15 18 ALA C C 1
ATOM 5126 O O . ALA C 3 18 ? 158.445 138.909 128.624 1.00 13.15 18 ALA C O 1
ATOM 5128 N N . GLN C 3 19 ? 160.367 137.853 128.115 1.00 13.11 19 GLN C N 1
ATOM 5129 C CA . GLN C 3 19 ? 160.957 138.018 129.436 1.00 13.11 19 GLN C CA 1
ATOM 5130 C C . GLN C 3 19 ? 162.095 139.026 129.362 1.00 13.11 19 GLN C C 1
ATOM 5131 O O . GLN C 3 19 ? 163.017 138.873 128.554 1.00 13.11 19 GLN C O 1
ATOM 5137 N N . ILE C 3 20 ? 162.026 140.051 130.208 1.00 8.78 20 ILE C N 1
ATOM 5138 C CA . ILE C 3 20 ? 163.008 141.127 130.256 1.00 8.78 20 ILE C CA 1
ATOM 5139 C C . ILE C 3 20 ? 163.779 141.009 131.562 1.00 8.78 20 ILE C C 1
ATOM 5140 O O . ILE C 3 20 ? 163.175 140.927 132.638 1.00 8.78 20 ILE C O 1
ATOM 5145 N N . THR C 3 21 ? 165.104 141.004 131.470 1.00 12.60 21 THR C N 1
ATOM 5146 C CA . THR C 3 21 ? 165.970 140.849 132.628 1.00 12.60 21 THR C CA 1
ATOM 5147 C C . THR C 3 21 ? 166.487 142.201 133.109 1.00 12.60 21 THR C C 1
ATOM 5148 O O . THR C 3 21 ? 166.512 143.188 132.370 1.00 12.60 21 THR C O 1
ATOM 5152 N N . CYS C 3 22 ? 166.893 142.230 134.378 1.00 8.78 22 CYS C N 1
ATOM 5153 C CA . CYS C 3 22 ? 167.403 143.446 135.009 1.00 8.78 22 CYS C CA 1
ATOM 5154 C C . CYS C 3 22 ? 168.380 143.015 136.101 1.00 8.78 22 CYS C C 1
ATOM 5155 O O . CYS C 3 22 ? 167.959 142.665 137.205 1.00 8.78 22 CYS C O 1
ATOM 5158 N N . LYS C 3 23 ? 169.670 143.022 135.777 1.00 9.93 23 LYS C N 1
ATOM 5159 C CA . LYS C 3 23 ? 170.715 142.680 136.732 1.00 9.93 23 LYS C CA 1
ATOM 5160 C C . LYS C 3 23 ? 171.061 143.902 137.572 1.00 9.93 23 LYS C C 1
ATOM 5161 O O . LYS C 3 23 ? 171.330 144.978 137.031 1.00 9.93 23 LYS C O 1
ATOM 5167 N N . ALA C 3 24 ? 171.064 143.732 138.890 1.00 8.78 24 ALA C N 1
ATOM 5168 C CA . ALA C 3 24 ? 171.255 144.826 139.833 1.00 8.78 24 ALA C CA 1
ATOM 5169 C C . ALA C 3 24 ? 172.657 144.765 140.422 1.00 8.78 24 ALA C C 1
ATOM 5170 O O . ALA C 3 24 ? 173.094 143.704 140.880 1.00 8.78 24 ALA C O 1
ATOM 5172 N N . LYS C 3 25 ? 173.357 145.900 140.411 1.00 16.54 25 LYS C N 1
ATOM 5173 C CA . LYS C 3 25 ? 174.717 145.985 140.918 1.00 16.54 25 LYS C CA 1
ATOM 5174 C C . LYS C 3 25 ? 174.844 147.179 141.852 1.00 16.54 25 LYS C C 1
ATOM 5175 O O . LYS C 3 25 ? 174.201 148.214 141.655 1.00 16.54 25 LYS C O 1
ATOM 5181 N N . GLY C 3 26 ? 175.685 147.026 142.873 1.00 11.01 26 GLY C N 1
ATOM 5182 C CA . GLY C 3 26 ? 176.020 148.116 143.764 1.00 11.01 26 GLY C CA 1
ATOM 5183 C C . GLY C 3 26 ? 175.158 148.257 144.999 1.00 11.01 26 GLY C C 1
ATOM 5184 O O . GLY C 3 26 ? 175.374 149.196 145.775 1.00 11.01 26 GLY C O 1
ATOM 5185 N N . PHE C 3 27 ? 174.196 147.365 145.214 1.00 9.14 27 PHE C N 1
ATOM 5186 C CA . PHE C 3 27 ? 173.322 147.447 146.376 1.00 9.14 27 PHE C CA 1
ATOM 5187 C C . PHE C 3 27 ? 172.738 146.066 146.638 1.00 9.14 27 PHE C C 1
ATOM 5188 O O . PHE C 3 27 ? 172.683 145.232 145.727 1.00 9.14 27 PHE C O 1
ATOM 5196 N N . PRO C 3 28 ? 172.309 145.788 147.871 1.00 12.26 28 PRO C N 1
ATOM 5197 C CA . PRO C 3 28 ? 171.582 144.537 148.136 1.00 12.26 28 PRO C CA 1
ATOM 5198 C C . PRO C 3 28 ? 170.218 144.569 147.464 1.00 12.26 28 PRO C C 1
ATOM 5199 O O . PRO C 3 28 ? 169.364 145.388 147.809 1.00 12.26 28 PRO C O 1
ATOM 5203 N N . GLU C 3 29 ? 170.021 143.673 146.493 1.00 8.78 29 GLU C N 1
ATOM 5204 C CA . GLU C 3 29 ? 168.774 143.663 145.736 1.00 8.78 29 GLU C CA 1
ATOM 5205 C C . GLU C 3 29 ? 167.588 143.265 146.603 1.00 8.78 29 GLU C C 1
ATOM 5206 O O . GLU C 3 29 ? 166.470 143.745 146.380 1.00 8.78 29 GLU C O 1
ATOM 5212 N N . ALA C 3 30 ? 167.808 142.396 147.592 1.00 8.78 30 ALA C N 1
ATOM 5213 C CA . ALA C 3 30 ? 166.723 141.936 148.450 1.00 8.78 30 ALA C CA 1
ATOM 5214 C C . ALA C 3 30 ? 166.210 143.022 149.389 1.00 8.78 30 ALA C C 1
ATOM 5215 O O . ALA C 3 30 ? 165.142 142.850 149.984 1.00 8.78 30 ALA C O 1
ATOM 5217 N N . ARG C 3 31 ? 166.938 144.126 149.538 1.00 6.64 31 ARG C N 1
ATOM 5218 C CA . ARG C 3 31 ? 166.566 145.186 150.464 1.00 6.64 31 ARG C CA 1
ATOM 5219 C C . ARG C 3 31 ? 165.706 146.273 149.835 1.00 6.64 31 ARG C C 1
ATOM 5220 O O . ARG C 3 31 ? 165.265 147.179 150.550 1.00 6.64 31 ARG C O 1
ATOM 5228 N N . PHE C 3 32 ? 165.456 146.218 148.530 1.00 8.78 32 PHE C N 1
ATOM 5229 C CA . PHE C 3 32 ? 164.759 147.297 147.848 1.00 8.78 32 PHE C CA 1
ATOM 5230 C C . PHE C 3 32 ? 163.700 146.727 146.917 1.00 8.78 32 PHE C C 1
ATOM 5231 O O . PHE C 3 32 ? 163.783 145.582 146.469 1.00 8.78 32 PHE C O 1
ATOM 5239 N N . TRP C 3 33 ? 162.695 147.553 146.637 1.00 8.78 33 TRP C N 1
ATOM 5240 C CA . TRP C 3 33 ? 161.654 147.228 145.672 1.00 8.78 33 TRP C CA 1
ATOM 5241 C C . TRP C 3 33 ? 162.130 147.623 144.280 1.00 8.78 33 TRP C C 1
ATOM 5242 O O . TRP C 3 33 ? 162.465 148.787 144.043 1.00 8.78 33 TRP C O 1
ATOM 5253 N N . VAL C 3 34 ? 162.154 146.661 143.362 1.00 8.78 34 VAL C N 1
ATOM 5254 C CA . VAL C 3 34 ? 162.528 146.901 141.973 1.00 8.78 34 VAL C CA 1
ATOM 5255 C C . VAL C 3 34 ? 161.254 147.101 141.167 1.00 8.78 34 VAL C C 1
ATOM 5256 O O . VAL C 3 34 ? 160.332 146.282 141.237 1.00 8.78 34 VAL C O 1
ATOM 5260 N N . PHE C 3 35 ? 161.207 148.176 140.390 1.00 8.78 35 PHE C N 1
ATOM 5261 C CA . PHE C 3 35 ? 160.008 148.633 139.714 1.00 8.78 35 PHE C CA 1
ATOM 5262 C C . PHE C 3 35 ? 160.157 148.470 138.213 1.00 8.78 35 PHE C C 1
ATOM 5263 O O . PHE C 3 35 ? 161.252 148.619 137.666 1.00 8.78 35 PHE C O 1
ATOM 5271 N N . TRP C 3 36 ? 159.043 148.188 137.547 1.00 8.78 36 TRP C N 1
ATOM 5272 C CA . TRP C 3 36 ? 159.014 148.109 136.097 1.00 8.78 36 TRP C CA 1
ATOM 5273 C C . TRP C 3 36 ? 158.080 149.179 135.559 1.00 8.78 36 TRP C C 1
ATOM 5274 O O . TRP C 3 36 ? 157.014 149.429 136.130 1.00 8.78 36 TRP C O 1
ATOM 5285 N N . LEU C 3 37 ? 158.501 149.828 134.481 1.00 8.78 37 LEU C N 1
ATOM 5286 C CA . LEU C 3 37 ? 157.756 150.925 133.888 1.00 8.78 37 LEU C CA 1
ATOM 5287 C C . LEU C 3 37 ? 157.463 150.637 132.422 1.00 8.78 37 LEU C C 1
ATOM 5288 O O . LEU C 3 37 ? 157.932 149.653 131.847 1.00 8.78 37 LEU C O 1
ATOM 5293 N N . PHE C 3 38 ? 156.661 151.515 131.828 1.00 8.78 38 PHE C N 1
ATOM 5294 C CA . PHE C 3 38 ? 156.117 151.307 130.492 1.00 8.78 38 PHE C CA 1
ATOM 5295 C C . PHE C 3 38 ? 156.026 152.663 129.812 1.00 8.78 38 PHE C C 1
ATOM 5296 O O . PHE C 3 38 ? 155.305 153.543 130.291 1.00 8.78 38 PHE C O 1
ATOM 5304 N N . GLN C 3 39 ? 156.752 152.837 128.710 1.00 8.78 39 GLN C N 1
ATOM 5305 C CA . GLN C 3 39 ? 156.753 154.094 127.967 1.00 8.78 39 GLN C CA 1
ATOM 5306 C C . GLN C 3 39 ? 156.527 153.781 126.495 1.00 8.78 39 GLN C C 1
ATOM 5307 O O . GLN C 3 39 ? 157.411 153.227 125.836 1.00 8.78 39 GLN C O 1
ATOM 5313 N N . ARG C 3 40 ? 155.349 154.129 125.982 1.00 20.66 40 ARG C N 1
ATOM 5314 C CA . ARG C 3 40 ? 154.981 153.861 124.592 1.00 20.66 40 ARG C CA 1
ATOM 5315 C C . ARG C 3 40 ? 154.667 155.191 123.915 1.00 20.66 40 ARG C C 1
ATOM 5316 O O . ARG C 3 40 ? 153.503 155.586 123.813 1.00 20.66 40 ARG C O 1
ATOM 5324 N N . ALA C 3 41 ? 155.721 155.873 123.447 1.00 25.60 41 ALA C N 1
ATOM 5325 C CA . ALA C 3 41 ? 155.626 157.166 122.749 1.00 25.60 41 ALA C CA 1
ATOM 5326 C C . ALA C 3 41 ? 154.814 158.196 123.536 1.00 25.60 41 ALA C C 1
ATOM 5327 O O . ALA C 3 41 ? 154.252 159.134 122.965 1.00 25.60 41 ALA C O 1
ATOM 5329 N N . ALA C 3 42 ? 154.750 158.028 124.850 1.00 28.76 42 ALA C N 1
ATOM 5330 C CA . ALA C 3 42 ? 153.859 158.800 125.704 1.00 28.76 42 ALA C CA 1
ATOM 5331 C C . ALA C 3 42 ? 154.497 158.892 127.086 1.00 28.76 42 ALA C C 1
ATOM 5332 O O . ALA C 3 42 ? 155.701 158.666 127.243 1.00 28.76 42 ALA C O 1
ATOM 5334 N N . ALA C 3 43 ? 153.690 159.235 128.087 1.00 18.16 43 ALA C N 1
ATOM 5335 C CA . ALA C 3 43 ? 154.167 159.316 129.457 1.00 18.16 43 ALA C CA 1
ATOM 5336 C C . ALA C 3 43 ? 154.533 157.930 129.988 1.00 18.16 43 ALA C C 1
ATOM 5337 O O . ALA C 3 43 ? 154.288 156.898 129.357 1.00 18.16 43 ALA C O 1
ATOM 5339 N N . LEU C 3 44 ? 155.125 157.920 131.179 1.00 8.78 44 LEU C N 1
ATOM 5340 C CA . LEU C 3 44 ? 155.588 156.685 131.798 1.00 8.78 44 LEU C CA 1
ATOM 5341 C C . LEU C 3 44 ? 154.434 156.008 132.528 1.00 8.78 44 LEU C C 1
ATOM 5342 O O . LEU C 3 44 ? 153.803 156.613 133.402 1.00 8.78 44 LEU C O 1
ATOM 5347 N N . ASP C 3 45 ? 154.155 154.760 132.170 1.00 8.78 45 ASP C N 1
ATOM 5348 C CA . ASP C 3 45 ? 153.173 153.959 132.882 1.00 8.78 45 ASP C CA 1
ATOM 5349 C C . ASP C 3 45 ? 153.863 153.107 133.945 1.00 8.78 45 ASP C C 1
ATOM 5350 O O . ASP C 3 45 ? 155.088 152.984 133.983 1.00 8.78 45 ASP C O 1
ATOM 5355 N N . TRP C 3 46 ? 153.055 152.510 134.818 1.00 8.78 46 TRP C N 1
ATOM 5356 C CA . TRP C 3 46 ? 153.555 151.771 135.975 1.00 8.78 46 TRP C CA 1
ATOM 5357 C C . TRP C 3 46 ? 152.968 150.366 135.993 1.00 8.78 46 TRP C C 1
ATOM 5358 O O . TRP C 3 46 ? 151.872 150.150 136.528 1.00 8.78 46 TRP C O 1
ATOM 5369 N N . PRO C 3 47 ? 153.650 149.388 135.382 1.00 8.78 47 PRO C N 1
ATOM 5370 C CA . PRO C 3 47 ? 153.221 147.992 135.526 1.00 8.78 47 PRO C CA 1
ATOM 5371 C C . PRO C 3 47 ? 153.180 147.469 136.955 1.00 8.78 47 PRO C C 1
ATOM 5372 O O . PRO C 3 47 ? 152.093 147.127 137.431 1.00 8.78 47 PRO C O 1
ATOM 5376 N N . ALA C 3 48 ? 154.310 147.439 137.663 1.00 8.78 48 ALA C N 1
ATOM 5377 C CA . ALA C 3 48 ? 154.361 146.732 138.941 1.00 8.78 48 ALA C CA 1
ATOM 5378 C C . ALA C 3 48 ? 155.689 146.987 139.643 1.00 8.78 48 ALA C C 1
ATOM 5379 O O . ALA C 3 48 ? 156.594 147.644 139.115 1.00 8.78 48 ALA C O 1
ATOM 5381 N N . ALA C 3 49 ? 155.788 146.432 140.853 1.00 8.78 49 ALA C N 1
ATOM 5382 C CA . ALA C 3 49 ? 157.000 146.414 141.655 1.00 8.78 49 ALA C CA 1
ATOM 5383 C C . ALA C 3 49 ? 157.147 145.042 142.296 1.00 8.78 49 ALA C C 1
ATOM 5384 O O . ALA C 3 49 ? 156.166 144.319 142.487 1.00 8.78 49 ALA C O 1
ATOM 5386 N N . ASN C 3 50 ? 158.387 144.689 142.620 1.00 8.78 50 ASN C N 1
ATOM 5387 C CA . ASN C 3 50 ? 158.713 143.406 143.223 1.00 8.78 50 ASN C CA 1
ATOM 5388 C C . ASN C 3 50 ? 159.726 143.623 144.335 1.00 8.78 50 ASN C C 1
ATOM 5389 O O . ASN C 3 50 ? 160.762 144.256 144.118 1.00 8.78 50 ASN C O 1
ATOM 5394 N N . PHE C 3 51 ? 159.423 143.107 145.520 1.00 8.78 51 PHE C N 1
ATOM 5395 C CA . PHE C 3 51 ? 160.406 143.021 146.589 1.00 8.78 51 PHE C CA 1
ATOM 5396 C C . PHE C 3 51 ? 161.175 141.721 146.398 1.00 8.78 51 PHE C C 1
ATOM 5397 O O . PHE C 3 51 ? 160.591 140.635 146.472 1.00 8.78 51 PHE C O 1
ATOM 5405 N N . SER C 3 52 ? 162.481 141.833 146.145 1.00 8.78 52 SER C N 1
ATOM 5406 C CA . SER C 3 52 ? 163.279 140.687 145.728 1.00 8.78 52 SER C CA 1
ATOM 5407 C C . SER C 3 52 ? 163.401 139.617 146.804 1.00 8.78 52 SER C C 1
ATOM 5408 O O . SER C 3 52 ? 163.783 138.486 146.485 1.00 8.78 52 SER C O 1
ATOM 5411 N N . GLY C 3 53 ? 163.087 139.938 148.055 1.00 12.27 53 GLY C N 1
ATOM 5412 C CA . GLY C 3 53 ? 162.998 138.935 149.094 1.00 12.27 53 GLY C CA 1
ATOM 5413 C C . GLY C 3 53 ? 161.587 138.775 149.622 1.00 12.27 53 GLY C C 1
ATOM 5414 O O . GLY C 3 53 ? 161.393 138.574 150.825 1.00 12.27 53 GLY C O 1
ATOM 5415 N N . GLY C 3 54 ? 160.590 138.857 148.740 1.00 14.84 54 GLY C N 1
ATOM 5416 C CA . GLY C 3 54 ? 159.212 138.777 149.164 1.00 14.84 54 GLY C CA 1
ATOM 5417 C C . GLY C 3 54 ? 158.184 139.073 148.086 1.00 14.84 54 GLY C C 1
ATOM 5418 O O . GLY C 3 54 ? 158.232 138.534 146.976 1.00 14.84 54 GLY C O 1
ATOM 5419 N N . PRO C 3 55 ? 157.229 139.943 148.406 1.00 12.90 55 PRO C N 1
ATOM 5420 C CA . PRO C 3 55 ? 155.996 140.037 147.617 1.00 12.90 55 PRO C CA 1
ATOM 5421 C C . PRO C 3 55 ? 156.179 140.786 146.303 1.00 12.90 55 PRO C C 1
ATOM 5422 O O . PRO C 3 55 ? 157.181 141.457 146.057 1.00 12.90 55 PRO C O 1
ATOM 5426 N N . VAL C 3 56 ? 155.162 140.651 145.453 1.00 11.50 56 VAL C N 1
ATOM 5427 C CA . VAL C 3 56 ? 155.049 141.368 144.188 1.00 11.50 56 VAL C CA 1
ATOM 5428 C C . VAL C 3 56 ? 153.723 142.114 144.193 1.00 11.50 56 VAL C C 1
ATOM 5429 O O . VAL C 3 56 ? 152.686 141.535 144.535 1.00 11.50 56 VAL C O 1
ATOM 5433 N N . GLN C 3 57 ? 153.750 143.392 143.814 1.00 8.78 57 GLN C N 1
ATOM 5434 C CA . GLN C 3 57 ? 152.546 144.215 143.785 1.00 8.78 57 GLN C CA 1
ATOM 5435 C C . GLN C 3 57 ? 152.359 144.781 142.386 1.00 8.78 57 GLN C C 1
ATOM 5436 O O . GLN C 3 57 ? 153.235 145.489 141.878 1.00 8.78 57 GLN C O 1
ATOM 5442 N N . PHE C 3 58 ? 151.212 144.493 141.779 1.00 8.78 58 PHE C N 1
ATOM 5443 C CA . PHE C 3 58 ? 150.916 144.894 140.413 1.00 8.78 58 PHE C CA 1
ATOM 5444 C C . PHE C 3 58 ? 149.970 146.090 140.378 1.00 8.78 58 PHE C C 1
ATOM 5445 O O . PHE C 3 58 ? 149.351 146.468 141.375 1.00 8.78 58 PHE C O 1
ATOM 5453 N N . GLU C 3 59 ? 149.870 146.686 139.194 1.00 27.42 59 GLU C N 1
ATOM 5454 C CA . GLU C 3 59 ? 148.777 147.578 138.848 1.00 27.42 59 GLU C CA 1
ATOM 5455 C C . GLU C 3 59 ? 147.656 146.749 138.233 1.00 27.42 59 GLU C C 1
ATOM 5456 O O . GLU C 3 59 ? 147.906 145.759 137.542 1.00 27.42 59 GLU C O 1
ATOM 5462 N N . SER C 3 60 ? 146.410 147.152 138.504 1.00 9.74 60 SER C N 1
ATOM 5463 C CA . SER C 3 60 ? 145.260 146.371 138.060 1.00 9.74 60 SER C CA 1
ATOM 5464 C C . SER C 3 60 ? 145.140 146.306 136.542 1.00 9.74 60 SER C C 1
ATOM 5465 O O . SER C 3 60 ? 144.480 145.398 136.025 1.00 9.74 60 SER C O 1
ATOM 5468 N N . ARG C 3 61 ? 145.759 147.241 135.818 1.00 8.78 61 ARG C N 1
ATOM 5469 C CA . ARG C 3 61 ? 145.765 147.163 134.361 1.00 8.78 61 ARG C CA 1
ATOM 5470 C C . ARG C 3 61 ? 146.643 146.018 133.871 1.00 8.78 61 ARG C C 1
ATOM 5471 O O . ARG C 3 61 ? 146.318 145.359 132.876 1.00 8.78 61 ARG C O 1
ATOM 5479 N N . PHE C 3 62 ? 147.754 145.760 134.559 1.00 8.78 62 PHE C N 1
ATOM 5480 C CA . PHE C 3 62 ? 148.740 144.781 134.124 1.00 8.78 62 PHE C CA 1
ATOM 5481 C C . PHE C 3 62 ? 148.620 143.446 134.849 1.00 8.78 62 PHE C C 1
ATOM 5482 O O . PHE C 3 62 ? 149.496 142.590 134.692 1.00 8.78 62 PHE C O 1
ATOM 5490 N N . GLN C 3 63 ? 147.568 143.247 135.637 1.00 19.49 63 GLN C N 1
ATOM 5491 C CA . GLN C 3 63 ? 147.355 141.959 136.285 1.00 19.49 63 GLN C CA 1
ATOM 5492 C C . GLN C 3 63 ? 146.890 140.939 135.253 1.00 19.49 63 GLN C C 1
ATOM 5493 O O . GLN C 3 63 ? 145.873 141.143 134.581 1.00 19.49 63 GLN C O 1
ATOM 5499 N N . GLY C 3 64 ? 147.634 139.842 135.129 1.00 21.10 64 GLY C N 1
ATOM 5500 C CA . GLY C 3 64 ? 147.388 138.850 134.110 1.00 21.10 64 GLY C CA 1
ATOM 5501 C C . GLY C 3 64 ? 148.186 139.043 132.839 1.00 21.10 64 GLY C C 1
ATOM 5502 O O . GLY C 3 64 ? 148.307 138.100 132.049 1.00 21.10 64 GLY C O 1
ATOM 5503 N N . ASN C 3 65 ? 148.733 140.237 132.621 1.00 30.14 65 ASN C N 1
ATOM 5504 C CA . ASN C 3 65 ? 149.611 140.517 131.492 1.00 30.14 65 ASN C CA 1
ATOM 5505 C C . ASN C 3 65 ? 151.082 140.491 131.878 1.00 30.14 65 ASN C C 1
ATOM 5506 O O . ASN C 3 65 ? 151.909 139.980 131.118 1.00 30.14 65 ASN C O 1
ATOM 5511 N N . ALA C 3 66 ? 151.423 141.026 133.046 1.00 8.78 66 ALA C N 1
ATOM 5512 C CA . ALA C 3 66 ? 152.791 141.063 133.535 1.00 8.78 66 ALA C CA 1
ATOM 5513 C C . ALA C 3 66 ? 152.964 140.092 134.694 1.00 8.78 66 ALA C C 1
ATOM 5514 O O . ALA C 3 66 ? 152.023 139.814 135.442 1.00 8.78 66 ALA C O 1
ATOM 5516 N N . SER C 3 67 ? 154.181 139.570 134.827 1.00 8.78 67 SER C N 1
ATOM 5517 C CA . SER C 3 67 ? 154.537 138.683 135.929 1.00 8.78 67 SER C CA 1
ATOM 5518 C C . SER C 3 67 ? 155.968 138.988 136.337 1.00 8.78 67 SER C C 1
ATOM 5519 O O . SER C 3 67 ? 156.886 138.856 135.524 1.00 8.78 67 SER C O 1
ATOM 5522 N N . LEU C 3 68 ? 156.162 139.398 137.583 1.00 8.78 68 LEU C N 1
ATOM 5523 C CA . LEU C 3 68 ? 157.473 139.809 138.060 1.00 8.78 68 LEU C CA 1
ATOM 5524 C C . LEU C 3 68 ? 158.101 138.701 138.892 1.00 8.78 68 LEU C C 1
ATOM 5525 O O . LEU C 3 68 ? 157.443 138.094 139.742 1.00 8.78 68 LEU C O 1
ATOM 5530 N N . LYS C 3 69 ? 159.380 138.446 138.639 1.00 8.78 69 LYS C N 1
ATOM 5531 C CA . LYS C 3 69 ? 160.126 137.393 139.307 1.00 8.78 69 LYS C CA 1
ATOM 5532 C C . LYS C 3 69 ? 161.455 137.959 139.783 1.00 8.78 69 LYS C C 1
ATOM 5533 O O . LYS C 3 69 ? 161.974 138.919 139.212 1.00 8.78 69 LYS C O 1
ATOM 5539 N N . GLY C 3 70 ? 162.004 137.363 140.836 1.00 14.27 70 GLY C N 1
ATOM 5540 C CA . GLY C 3 70 ? 163.285 137.813 141.338 1.00 14.27 70 GLY C CA 1
ATOM 5541 C C . GLY C 3 70 ? 164.216 136.681 141.714 1.00 14.27 70 GLY C C 1
ATOM 5542 O O . GLY C 3 70 ? 163.880 135.842 142.554 1.00 14.27 70 GLY C O 1
ATOM 5543 N N . SER C 3 71 ? 165.391 136.647 141.092 1.00 20.40 71 SER C N 1
ATOM 5544 C CA . SER C 3 71 ? 166.434 135.680 141.418 1.00 20.40 71 SER C CA 1
ATOM 5545 C C . SER C 3 71 ? 167.455 136.396 142.295 1.00 20.40 71 SER C C 1
ATOM 5546 O O . SER C 3 71 ? 168.309 137.136 141.797 1.00 20.40 71 SER C O 1
ATOM 5549 N N . GLN C 3 72 ? 167.355 136.184 143.607 1.00 22.83 72 GLN C N 1
ATOM 5550 C CA . GLN C 3 72 ? 168.270 136.813 144.550 1.00 22.83 72 GLN C CA 1
ATOM 5551 C C . GLN C 3 72 ? 169.631 136.132 144.599 1.00 22.83 72 GLN C C 1
ATOM 5552 O O . GLN C 3 72 ? 170.582 136.727 145.117 1.00 22.83 72 GLN C O 1
ATOM 5558 N N . ALA C 3 73 ? 169.749 134.912 144.075 1.00 28.11 73 ALA C N 1
ATOM 5559 C CA . ALA C 3 73 ? 171.052 134.281 143.913 1.00 28.11 73 ALA C CA 1
ATOM 5560 C C . ALA C 3 73 ? 171.814 134.827 142.716 1.00 28.11 73 ALA C C 1
ATOM 5561 O O . ALA C 3 73 ? 173.016 134.569 142.592 1.00 28.11 73 ALA C O 1
ATOM 5563 N N . GLN C 3 74 ? 171.141 135.570 141.837 1.00 28.71 74 GLN C N 1
ATOM 5564 C CA . GLN C 3 74 ? 171.771 136.247 140.717 1.00 28.71 74 GLN C CA 1
ATOM 5565 C C . GLN C 3 74 ? 171.697 137.763 140.828 1.00 28.71 74 GLN C C 1
ATOM 5566 O O . GLN C 3 74 ? 172.313 138.453 140.007 1.00 28.71 74 GLN C O 1
ATOM 5572 N N . ALA C 3 75 ? 170.988 138.291 141.831 1.00 17.33 75 ALA C N 1
ATOM 5573 C CA . ALA C 3 75 ? 170.675 139.717 141.953 1.00 17.33 75 ALA C CA 1
ATOM 5574 C C . ALA C 3 75 ? 170.016 140.233 140.676 1.00 17.33 75 ALA C C 1
ATOM 5575 O O . ALA C 3 75 ? 170.391 141.267 140.120 1.00 17.33 75 ALA C O 1
ATOM 5577 N N . ASN C 3 76 ? 169.016 139.488 140.212 1.00 13.35 76 ASN C N 1
ATOM 5578 C CA . ASN C 3 76 ? 168.367 139.749 138.937 1.00 13.35 76 ASN C CA 1
ATOM 5579 C C . ASN C 3 76 ? 166.858 139.822 139.128 1.00 13.35 76 ASN C C 1
ATOM 5580 O O . ASN C 3 76 ? 166.292 139.155 139.996 1.00 13.35 76 ASN C O 1
ATOM 5585 N N . ALA C 3 77 ? 166.215 140.647 138.309 1.00 8.78 77 ALA C N 1
ATOM 5586 C CA . ALA C 3 77 ? 164.766 140.756 138.266 1.00 8.78 77 ALA C CA 1
ATOM 5587 C C . ALA C 3 77 ? 164.283 140.453 136.855 1.00 8.78 77 ALA C C 1
ATOM 5588 O O . ALA C 3 77 ? 164.982 140.716 135.876 1.00 8.78 77 ALA C O 1
ATOM 5590 N N . GLU C 3 78 ? 163.085 139.889 136.750 1.00 8.78 78 GLU C N 1
ATOM 5591 C CA . GLU C 3 78 ? 162.524 139.513 135.462 1.00 8.78 78 GLU C CA 1
ATOM 5592 C C . GLU C 3 78 ? 161.089 140.004 135.352 1.00 8.78 78 GLU C C 1
ATOM 5593 O O . GLU C 3 78 ? 160.318 139.924 136.313 1.00 8.78 78 GLU C O 1
ATOM 5599 N N . LEU C 3 79 ? 160.746 140.507 134.170 1.00 8.78 79 LEU C N 1
ATOM 5600 C CA . LEU C 3 79 ? 159.388 140.914 133.823 1.00 8.78 79 LEU C CA 1
ATOM 5601 C C . LEU C 3 79 ? 158.938 140.059 132.648 1.00 8.78 79 LEU C C 1
ATOM 5602 O O . LEU C 3 79 ? 159.479 140.182 131.545 1.00 8.78 79 LEU C O 1
ATOM 5607 N N . ASN C 3 80 ? 157.970 139.180 132.884 1.00 8.78 80 ASN C N 1
ATOM 5608 C CA . ASN C 3 80 ? 157.434 138.303 131.855 1.00 8.78 80 ASN C CA 1
ATOM 5609 C C . ASN C 3 80 ? 156.104 138.873 131.382 1.00 8.78 80 ASN C C 1
ATOM 5610 O O . ASN C 3 80 ? 155.157 138.983 132.167 1.00 8.78 80 ASN C O 1
ATOM 5615 N N . ILE C 3 81 ? 156.042 139.248 130.109 1.00 8.78 81 ILE C N 1
ATOM 5616 C CA . ILE C 3 81 ? 154.843 139.802 129.498 1.00 8.78 81 ILE C CA 1
ATOM 5617 C C . ILE C 3 81 ? 154.175 138.708 128.680 1.00 8.78 81 ILE C C 1
ATOM 5618 O O . ILE C 3 81 ? 154.827 138.051 127.854 1.00 8.78 81 ILE C O 1
ATOM 5623 N N . GLY C 3 82 ? 152.875 138.525 128.904 1.00 12.27 82 GLY C N 1
ATOM 5624 C CA . GLY C 3 82 ? 152.088 137.502 128.246 1.00 12.27 82 GLY C CA 1
ATOM 5625 C C . GLY C 3 82 ? 151.647 137.928 126.864 1.00 12.27 82 GLY C C 1
ATOM 5626 O O . GLY C 3 82 ? 152.486 138.321 126.050 1.00 12.27 82 GLY C O 1
ATOM 5627 N N . ALA C 3 83 ? 150.346 137.836 126.582 1.00 17.83 83 ALA C N 1
ATOM 5628 C CA . ALA C 3 83 ? 149.826 138.169 125.261 1.00 17.83 83 ALA C CA 1
ATOM 5629 C C . ALA C 3 83 ? 150.134 139.618 124.901 1.00 17.83 83 ALA C C 1
ATOM 5630 O O . ALA C 3 83 ? 150.068 140.516 125.744 1.00 17.83 83 ALA C O 1
ATOM 5632 N N . LEU C 3 84 ? 150.472 139.838 123.635 1.00 13.18 84 LEU C N 1
ATOM 5633 C CA . LEU C 3 84 ? 151.029 141.096 123.158 1.00 13.18 84 LEU C CA 1
ATOM 5634 C C . LEU C 3 84 ? 150.138 141.689 122.067 1.00 13.18 84 LEU C C 1
ATOM 5635 O O . LEU C 3 84 ? 149.038 141.201 121.793 1.00 13.18 84 LEU C O 1
ATOM 5640 N N . GLY C 3 85 ? 150.630 142.757 121.442 1.00 8.78 85 GLY C N 1
ATOM 5641 C CA . GLY C 3 85 ? 149.931 143.420 120.358 1.00 8.78 85 GLY C CA 1
ATOM 5642 C C . GLY C 3 85 ? 149.972 144.930 120.476 1.00 8.78 85 GLY C C 1
ATOM 5643 O O . GLY C 3 85 ? 150.037 145.641 119.469 1.00 8.78 85 GLY C O 1
ATOM 5644 N N . SER C 3 86 ? 149.945 145.430 121.714 1.00 14.35 86 SER C N 1
ATOM 5645 C CA . SER C 3 86 ? 150.096 146.854 121.990 1.00 14.35 86 SER C CA 1
ATOM 5646 C C . SER C 3 86 ? 151.154 147.098 123.059 1.00 14.35 86 SER C C 1
ATOM 5647 O O . SER C 3 86 ? 151.232 148.201 123.609 1.00 14.35 86 SER C O 1
ATOM 5650 N N . SER C 3 87 ? 151.964 146.088 123.362 1.00 14.90 87 SER C N 1
ATOM 5651 C CA . SER C 3 87 ? 153.005 146.180 124.373 1.00 14.90 87 SER C CA 1
ATOM 5652 C C . SER C 3 87 ? 154.338 146.640 123.800 1.00 14.90 87 SER C C 1
ATOM 5653 O O . SER C 3 87 ? 155.343 146.630 124.518 1.00 14.90 87 SER C O 1
ATOM 5656 N N . THR C 3 88 ? 154.370 147.025 122.524 1.00 11.21 88 THR C N 1
ATOM 5657 C CA . THR C 3 88 ? 155.567 147.584 121.910 1.00 11.21 88 THR C CA 1
ATOM 5658 C C . THR C 3 88 ? 155.903 148.915 122.568 1.00 11.21 88 THR C C 1
ATOM 5659 O O . THR C 3 88 ? 155.220 149.916 122.333 1.00 11.21 88 THR C O 1
ATOM 5663 N N . ALA C 3 89 ? 156.944 148.935 123.394 1.00 8.78 89 ALA C N 1
ATOM 5664 C CA . ALA C 3 89 ? 157.251 150.104 124.209 1.00 8.78 89 ALA C CA 1
ATOM 5665 C C . ALA C 3 89 ? 158.684 149.989 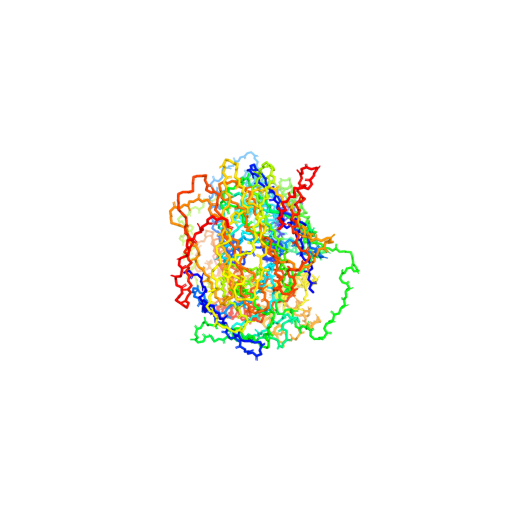124.716 1.00 8.78 89 ALA C C 1
ATOM 5666 O O . ALA C 3 89 ? 159.474 149.176 124.226 1.00 8.78 89 ALA C O 1
ATOM 5668 N N . THR C 3 90 ? 159.024 150.833 125.685 1.00 8.78 90 THR C N 1
ATOM 5669 C CA . THR C 3 90 ? 160.282 150.752 126.412 1.00 8.78 90 THR C CA 1
ATOM 5670 C C . THR C 3 90 ? 159.970 150.478 127.876 1.00 8.78 90 THR C C 1
ATOM 5671 O O . THR C 3 90 ? 159.113 151.144 128.468 1.00 8.78 90 THR C O 1
ATOM 5675 N N . TYR C 3 91 ? 160.653 149.493 128.450 1.00 8.78 91 TYR C N 1
ATOM 5676 C CA . TYR C 3 91 ? 160.429 149.057 129.820 1.00 8.78 91 TYR C CA 1
ATOM 5677 C C . TYR C 3 91 ? 161.678 149.357 130.632 1.00 8.78 91 TYR C C 1
ATOM 5678 O O . TYR C 3 91 ? 162.773 148.905 130.283 1.00 8.78 91 TYR C O 1
ATOM 5687 N N . ARG C 3 92 ? 161.511 150.116 131.708 1.00 8.78 92 ARG C N 1
ATOM 5688 C CA . ARG C 3 92 ? 162.608 150.518 132.575 1.00 8.78 92 ARG C CA 1
ATOM 5689 C C . ARG C 3 92 ? 162.460 149.827 133.919 1.00 8.78 92 ARG C C 1
ATOM 5690 O O . ARG C 3 92 ? 161.383 149.862 134.520 1.00 8.78 92 ARG C O 1
ATOM 5698 N N . CYS C 3 93 ? 163.531 149.196 134.385 1.00 8.78 93 CYS C N 1
ATOM 5699 C CA . CYS C 3 93 ? 163.584 148.733 135.761 1.00 8.78 93 CYS C CA 1
ATOM 5700 C C . CYS C 3 93 ? 164.324 149.761 136.602 1.00 8.78 93 CYS C C 1
ATOM 5701 O O . CYS C 3 93 ? 165.340 150.319 136.179 1.00 8.78 93 CYS C O 1
ATOM 5704 N N . GLY C 3 94 ? 163.776 150.040 137.776 1.00 12.56 94 GLY C N 1
ATOM 5705 C CA . GLY C 3 94 ? 164.386 150.978 138.696 1.00 12.56 94 GLY C CA 1
ATOM 5706 C C . GLY C 3 94 ? 164.116 150.626 140.141 1.00 12.56 94 GLY C C 1
ATOM 5707 O O . GLY C 3 94 ? 162.963 150.412 140.514 1.00 12.56 94 GLY C O 1
ATOM 5708 N N . TRP C 3 95 ? 165.148 150.534 140.969 1.00 16.78 95 TRP C N 1
ATOM 5709 C CA . TRP C 3 95 ? 164.916 150.218 142.368 1.00 16.78 95 TRP C CA 1
ATOM 5710 C C . TRP C 3 95 ? 164.518 151.475 143.128 1.00 16.78 95 TRP C C 1
ATOM 5711 O O . TRP C 3 95 ? 165.072 152.554 142.911 1.00 16.78 95 TRP C O 1
ATOM 5722 N N . LYS C 3 96 ? 163.538 151.323 144.011 1.00 8.78 96 LYS C N 1
ATOM 5723 C CA . LYS C 3 96 ? 162.984 152.432 144.770 1.00 8.78 96 LYS C CA 1
ATOM 5724 C C . LYS C 3 96 ? 163.889 152.784 145.943 1.00 8.78 96 LYS C C 1
ATOM 5725 O O . LYS C 3 96 ? 164.643 151.946 146.444 1.00 8.78 96 LYS C O 1
ATOM 5731 N N . LEU C 3 97 ? 163.818 154.041 146.374 1.00 12.25 97 LEU C N 1
ATOM 5732 C CA . LEU C 3 97 ? 164.389 154.394 147.665 1.00 12.25 97 LEU C CA 1
ATOM 5733 C C . LEU C 3 97 ? 163.623 153.671 148.764 1.00 12.25 97 LEU C C 1
ATOM 5734 O O . LEU C 3 97 ? 162.397 153.553 148.710 1.00 12.25 97 LEU C O 1
ATOM 5739 N N . ALA C 3 98 ? 164.353 153.183 149.770 1.00 11.23 98 ALA C N 1
ATOM 5740 C CA . ALA C 3 98 ? 163.730 152.405 150.835 1.00 11.23 98 ALA C CA 1
ATOM 5741 C C . ALA C 3 98 ? 162.772 153.227 151.688 1.00 11.23 98 ALA C C 1
ATOM 5742 O O . ALA C 3 98 ? 161.980 152.645 152.435 1.00 11.23 98 ALA C O 1
ATOM 5744 N N . ASN C 3 99 ? 162.817 154.553 151.593 1.00 8.78 99 ASN C N 1
ATOM 5745 C CA . ASN C 3 99 ? 162.015 155.423 152.443 1.00 8.78 99 ASN C CA 1
ATOM 5746 C C . ASN C 3 99 ? 160.989 156.255 151.691 1.00 8.78 99 ASN C C 1
ATOM 5747 O O . ASN C 3 99 ? 159.848 156.368 152.143 1.00 8.78 99 ASN C O 1
ATOM 5752 N N . GLY C 3 100 ? 161.355 156.835 150.551 1.00 8.78 100 GLY C N 1
ATOM 5753 C CA . GLY C 3 100 ? 160.534 157.856 149.928 1.00 8.78 100 GLY C CA 1
ATOM 5754 C C . GLY C 3 100 ? 159.401 157.367 149.050 1.00 8.78 100 GLY C C 1
ATOM 5755 O O . GLY C 3 100 ? 158.240 157.721 149.276 1.00 8.78 100 GLY C O 1
ATOM 5756 N N . GLY C 3 101 ? 159.718 156.554 148.047 1.00 8.78 101 GLY C N 1
ATOM 5757 C CA . GLY C 3 101 ? 158.748 156.157 147.039 1.00 8.78 101 GLY C CA 1
ATOM 5758 C C . GLY C 3 101 ? 159.086 156.597 145.629 1.00 8.78 101 GLY C C 1
ATOM 5759 O O . GLY C 3 101 ? 158.292 156.342 144.714 1.00 8.78 101 GLY C O 1
ATOM 5760 N N . PHE C 3 102 ? 160.222 157.250 145.410 1.00 8.78 102 PHE C N 1
ATOM 5761 C CA . PHE C 3 102 ? 160.682 157.645 144.088 1.00 8.78 102 PHE C CA 1
ATOM 5762 C C . PHE C 3 102 ? 161.786 156.702 143.617 1.00 8.78 102 PHE C C 1
ATOM 5763 O O . PHE C 3 102 ? 162.289 155.867 144.372 1.00 8.78 102 PHE C O 1
ATOM 5771 N N . PHE C 3 103 ? 162.161 156.842 142.347 1.00 8.78 103 PHE C N 1
ATOM 5772 C CA . PHE C 3 103 ? 163.080 155.899 141.715 1.00 8.78 103 PHE C CA 1
ATOM 5773 C C . PHE C 3 103 ? 164.406 156.583 141.408 1.00 8.78 103 PHE C C 1
ATOM 5774 O O . PHE C 3 103 ? 164.481 157.368 140.451 1.00 8.78 103 PHE C O 1
ATOM 5782 N N . PRO C 3 104 ? 165.471 156.327 142.179 1.00 12.70 104 PRO C N 1
ATOM 5783 C CA . PRO C 3 104 ? 166.771 156.947 141.882 1.00 12.70 104 PRO C CA 1
ATOM 5784 C C . PRO C 3 104 ? 167.403 156.467 140.583 1.00 12.70 104 PRO C C 1
ATOM 5785 O O . PRO C 3 104 ? 167.798 157.283 139.745 1.00 12.70 104 PRO C O 1
ATOM 5789 N N . SER C 3 105 ? 167.505 155.153 140.405 1.00 8.78 105 SER C N 1
ATOM 5790 C CA . SER C 3 105 ? 168.143 154.564 139.237 1.00 8.78 105 SER C CA 1
ATOM 5791 C C . SER C 3 105 ? 167.088 154.020 138.284 1.00 8.78 105 SER C C 1
ATOM 5792 O O . SER C 3 105 ? 165.954 153.739 138.676 1.00 8.78 105 SER C O 1
ATOM 5795 N N . TRP C 3 106 ? 167.469 153.890 137.013 1.00 8.78 106 TRP C N 1
ATOM 5796 C CA . TRP C 3 106 ? 166.538 153.518 135.957 1.00 8.78 106 TRP C CA 1
ATOM 5797 C C . TRP C 3 106 ? 167.223 152.578 134.972 1.00 8.78 106 TRP C C 1
ATOM 5798 O O . TRP C 3 106 ? 168.436 152.362 135.022 1.00 8.78 106 TRP C O 1
ATOM 5809 N N . GLY C 3 107 ? 166.420 152.009 134.072 1.00 10.50 107 GLY C N 1
ATOM 5810 C CA . GLY C 3 107 ? 166.901 151.021 133.124 1.00 10.50 107 GLY C CA 1
ATOM 5811 C C . GLY C 3 107 ? 166.778 151.358 131.648 1.00 10.50 107 GLY C C 1
ATOM 5812 O O . GLY C 3 107 ? 167.516 152.200 131.128 1.00 10.50 107 GLY C O 1
ATOM 5813 N N . GLY C 3 108 ? 165.850 150.684 130.962 1.00 12.04 108 GLY C N 1
ATOM 5814 C CA . GLY C 3 108 ? 165.624 150.878 129.539 1.00 12.04 108 GLY C CA 1
ATOM 5815 C C . GLY C 3 108 ? 165.833 149.647 128.677 1.00 12.04 108 GLY C C 1
ATOM 5816 O O . GLY C 3 108 ? 166.969 149.205 128.480 1.00 12.04 108 GLY C O 1
ATOM 5817 N N . ALA C 3 109 ? 164.742 149.085 128.153 1.00 8.78 109 ALA C N 1
ATOM 5818 C CA . ALA C 3 109 ? 164.801 147.921 127.273 1.00 8.78 109 ALA C CA 1
ATOM 5819 C C . ALA C 3 109 ? 163.600 147.943 126.337 1.00 8.78 109 ALA C C 1
ATOM 5820 O O . ALA C 3 109 ? 162.461 148.027 126.798 1.00 8.78 109 ALA C O 1
ATOM 5822 N N . ASN C 3 110 ? 163.852 147.856 125.034 1.00 11.68 110 ASN C N 1
ATOM 5823 C CA . ASN C 3 110 ? 162.805 148.028 124.035 1.00 11.68 110 ASN C CA 1
ATOM 5824 C C . ASN C 3 110 ? 162.155 146.694 123.684 1.00 11.68 110 ASN C C 1
ATOM 5825 O O . ASN C 3 110 ? 162.830 145.666 123.588 1.00 11.68 110 ASN C O 1
ATOM 5830 N N . VAL C 3 111 ? 160.835 146.719 123.498 1.00 8.78 111 VAL C N 1
ATOM 5831 C CA . VAL C 3 111 ? 160.064 145.561 123.055 1.00 8.78 111 VAL C CA 1
ATOM 5832 C C . VAL C 3 111 ? 159.233 145.979 121.851 1.00 8.78 111 VAL C C 1
ATOM 5833 O O . VAL C 3 111 ? 158.502 146.974 121.914 1.00 8.78 111 VAL C O 1
ATOM 5837 N N . ASN C 3 112 ? 159.340 145.222 120.760 1.00 15.06 112 ASN C N 1
ATOM 5838 C CA . ASN C 3 112 ? 158.645 145.519 119.508 1.00 15.06 112 ASN C CA 1
ATOM 5839 C C . ASN C 3 112 ? 157.826 144.298 119.097 1.00 15.06 112 ASN C C 1
ATOM 5840 O O . ASN C 3 112 ? 158.336 143.384 118.446 1.00 15.06 112 ASN C O 1
ATOM 5845 N N . GLY C 3 113 ? 156.548 144.294 119.468 1.00 16.02 113 GLY C N 1
ATOM 5846 C CA . GLY C 3 113 ? 155.659 143.193 119.149 1.00 16.02 113 GLY C CA 1
ATOM 5847 C C . GLY C 3 113 ? 155.032 143.272 117.771 1.00 16.02 113 GLY C C 1
ATOM 5848 O O . GLY C 3 113 ? 153.854 143.616 117.643 1.00 16.02 113 GLY C O 1
ATOM 5849 N N . ALA C 3 114 ? 155.804 142.958 116.732 1.00 17.80 114 ALA C N 1
ATOM 5850 C CA . ALA C 3 114 ? 155.329 142.993 115.355 1.00 17.80 114 ALA C CA 1
ATOM 5851 C C . ALA C 3 114 ? 155.623 141.656 114.684 1.00 17.80 114 ALA C C 1
ATOM 5852 O O . ALA C 3 114 ? 156.117 140.716 115.312 1.00 17.80 114 ALA C O 1
ATOM 5854 N N . ALA C 3 115 ? 155.313 141.572 113.392 1.00 20.48 115 ALA C N 1
ATOM 5855 C CA . ALA C 3 115 ? 155.526 140.354 112.623 1.00 20.48 115 ALA C CA 1
ATOM 5856 C C . ALA C 3 115 ? 156.113 140.696 111.262 1.00 20.48 115 ALA C C 1
ATOM 5857 O O . ALA C 3 115 ? 155.721 141.687 110.639 1.00 20.48 115 ALA C O 1
ATOM 5859 N N . GLY C 3 116 ? 157.047 139.875 110.808 1.00 24.17 116 GLY C N 1
ATOM 5860 C CA . GLY C 3 116 ? 157.639 140.021 109.496 1.00 24.17 116 GLY C CA 1
ATOM 5861 C C . GLY C 3 116 ? 159.054 140.577 109.563 1.00 24.17 116 GLY C C 1
ATOM 5862 O O . GLY C 3 116 ? 159.481 141.173 110.556 1.00 24.17 116 GLY C O 1
ATOM 5863 N N . ALA C 3 117 ? 159.792 140.362 108.472 1.00 31.77 117 ALA C N 1
ATOM 5864 C CA . ALA C 3 117 ? 161.145 140.899 108.323 1.00 31.77 117 ALA C CA 1
ATOM 5865 C C . ALA C 3 117 ? 161.424 141.000 106.825 1.00 31.77 117 ALA C C 1
ATOM 5866 O O . ALA C 3 117 ? 161.721 139.990 106.180 1.00 31.77 117 ALA C O 1
ATOM 5868 N N . LYS C 3 118 ? 161.332 142.212 106.284 1.00 29.05 118 LYS C N 1
ATOM 5869 C CA . LYS C 3 118 ? 161.437 142.433 104.851 1.00 29.05 118 LYS C CA 1
ATOM 5870 C C . LYS C 3 118 ? 162.547 143.427 104.535 1.00 29.05 118 LYS C C 1
ATOM 5871 O O . LYS C 3 118 ? 162.995 144.192 105.393 1.00 29.05 118 LYS C O 1
ATOM 5877 N N . ALA C 3 119 ? 162.987 143.398 103.274 1.00 25.25 119 ALA C N 1
ATOM 5878 C CA . ALA C 3 119 ? 163.988 144.313 102.738 1.00 25.25 119 ALA C CA 1
ATOM 5879 C C . ALA C 3 119 ? 163.323 145.614 102.306 1.00 25.25 119 ALA C C 1
ATOM 5880 O O . ALA C 3 119 ? 162.252 145.578 101.690 1.00 25.25 119 ALA C O 1
ATOM 5882 N N . PRO C 3 120 ? 163.915 146.767 102.609 1.00 26.06 120 PRO C N 1
ATOM 5883 C CA . PRO C 3 120 ? 163.276 148.039 102.259 1.00 26.06 120 PRO C CA 1
ATOM 5884 C C . PRO C 3 120 ? 163.300 148.300 100.761 1.00 26.06 120 PRO C C 1
ATOM 5885 O O . PRO C 3 120 ? 164.172 147.821 100.033 1.00 26.06 120 PRO C O 1
ATOM 5889 N N . ALA C 3 121 ? 162.319 149.076 100.309 1.00 30.08 121 ALA C N 1
ATOM 5890 C CA . ALA C 3 121 ? 162.219 149.504 98.921 1.00 30.08 121 ALA C CA 1
ATOM 5891 C C . ALA C 3 121 ? 162.489 151.000 98.846 1.00 30.08 121 ALA C C 1
ATOM 5892 O O . ALA C 3 121 ? 161.866 151.783 99.570 1.00 30.08 121 ALA C O 1
ATOM 5894 N N . VAL C 3 122 ? 163.414 151.390 97.974 1.00 32.02 122 VAL C N 1
ATOM 5895 C CA . VAL C 3 122 ? 163.871 152.770 97.858 1.00 32.02 122 VAL C CA 1
ATOM 5896 C C . VAL C 3 122 ? 163.304 153.365 96.578 1.00 32.02 122 VAL C C 1
ATOM 5897 O O . VAL C 3 122 ? 163.478 152.800 95.491 1.00 32.02 122 VAL C O 1
ATOM 5901 N N . TYR C 3 123 ? 162.626 154.502 96.709 1.00 31.72 123 TYR C N 1
ATOM 5902 C CA . TYR C 3 123 ? 162.059 155.217 95.584 1.00 31.72 123 TYR C CA 1
ATOM 5903 C C . TYR C 3 123 ? 162.604 156.638 95.554 1.00 31.72 123 TYR C C 1
ATOM 5904 O O . TYR C 3 123 ? 162.482 157.367 96.550 1.00 31.72 123 TYR C O 1
ATOM 5913 N N . PRO C 3 124 ? 163.222 157.061 94.454 1.00 30.38 124 PRO C N 1
ATOM 5914 C CA . PRO C 3 124 ? 163.745 158.438 94.344 1.00 30.38 124 PRO C CA 1
ATOM 5915 C C . PRO C 3 124 ? 162.679 159.453 93.934 1.00 30.38 124 PRO C C 1
ATOM 5916 O O . PRO C 3 124 ? 162.506 159.812 92.768 1.00 30.38 124 PRO C O 1
ATOM 5920 N N . VAL C 3 125 ? 161.922 159.928 94.924 1.00 27.87 125 VAL C N 1
ATOM 5921 C CA . VAL C 3 125 ? 160.956 160.991 94.674 1.00 27.87 125 VAL C CA 1
ATOM 5922 C C . VAL C 3 125 ? 161.707 162.271 94.335 1.00 27.87 125 VAL C C 1
ATOM 5923 O O . VAL C 3 125 ? 162.645 162.668 95.039 1.00 27.87 125 VAL C O 1
ATOM 5927 N N . GLU C 3 126 ? 161.302 162.921 93.247 1.00 41.05 126 GLU C N 1
ATOM 5928 C CA . GLU C 3 126 ? 162.061 164.025 92.681 1.00 41.05 126 GLU C CA 1
ATOM 5929 C C . GLU C 3 126 ? 161.101 165.160 92.345 1.00 41.05 126 GLU C C 1
ATOM 5930 O O . GLU C 3 126 ? 159.932 165.156 92.745 1.00 41.05 126 GLU C O 1
ATOM 5932 N N . ILE C 3 127 ? 161.609 166.141 91.597 1.00 52.18 127 ILE C N 1
ATOM 5933 C CA . ILE C 3 127 ? 160.826 167.328 91.282 1.00 52.18 127 ILE C CA 1
ATOM 5934 C C . ILE C 3 127 ? 159.754 166.998 90.248 1.00 52.18 127 ILE C C 1
ATOM 5935 O O . ILE C 3 127 ? 159.772 165.950 89.591 1.00 52.18 127 ILE C O 1
ATOM 5940 N N . SER C 3 128 ? 158.800 167.917 90.107 1.00 48.01 128 SER C N 1
ATOM 5941 C CA . SER C 3 128 ? 157.711 167.788 89.148 1.00 48.01 128 SER C CA 1
ATOM 5942 C C . SER C 3 128 ? 157.828 168.806 88.016 1.00 48.01 128 SER C C 1
ATOM 5943 O O . SER C 3 128 ? 156.818 169.258 87.471 1.00 48.01 128 SER C O 1
ATOM 5946 N N . GLY C 3 129 ? 159.055 169.174 87.655 1.00 58.53 129 GLY C N 1
ATOM 5947 C CA . GLY C 3 129 ? 159.274 170.124 86.583 1.00 58.53 129 GLY C CA 1
ATOM 5948 C C . GLY C 3 129 ? 159.197 171.569 87.032 1.00 58.53 129 GLY C C 1
ATOM 5949 O O . GLY C 3 129 ? 158.498 172.380 86.417 1.00 58.53 129 GLY C O 1
ATOM 5950 N N . ALA C 3 130 ? 159.909 171.903 88.106 1.00 57.22 130 ALA C N 1
ATOM 5951 C CA . ALA C 3 130 ? 159.913 173.262 88.626 1.00 57.22 130 ALA C CA 1
ATOM 5952 C C . ALA C 3 130 ? 161.247 173.536 89.302 1.00 57.22 130 ALA C C 1
ATOM 5953 O O . ALA C 3 130 ? 161.967 172.616 89.699 1.00 57.22 130 ALA C O 1
ATOM 5955 N N . GLY C 3 131 ? 161.569 174.821 89.428 1.00 47.85 131 GLY C N 1
ATOM 5956 C CA . GLY C 3 131 ? 162.798 175.234 90.077 1.00 47.85 131 GLY C CA 1
ATOM 5957 C C . GLY C 3 131 ? 162.869 176.727 90.325 1.00 47.85 131 GLY C C 1
ATOM 5958 O O . GLY C 3 131 ? 162.608 177.526 89.421 1.00 47.85 131 GLY C O 1
ATOM 5959 N N . THR C 3 132 ? 163.227 177.114 91.550 1.00 35.36 132 THR C N 1
ATOM 5960 C CA . THR C 3 132 ? 163.350 178.528 91.908 1.00 35.36 132 THR C CA 1
ATOM 5961 C C . THR C 3 132 ? 164.351 178.622 93.055 1.00 35.36 132 THR C C 1
ATOM 5962 O O . THR C 3 132 ? 164.003 178.349 94.208 1.00 35.36 132 THR C O 1
ATOM 5964 N N . GLY C 3 133 ? 165.583 179.010 92.733 1.00 42.13 133 GLY C N 1
ATOM 5965 C CA . GLY C 3 133 ? 166.635 179.089 93.728 1.00 42.13 133 GLY C CA 1
ATOM 5966 C C . GLY C 3 133 ? 167.041 177.724 94.244 1.00 42.13 133 GLY C C 1
ATOM 5967 O O . GLY C 3 133 ? 167.630 176.925 93.510 1.00 42.13 133 GLY C O 1
ATOM 5968 N N . SER C 3 134 ? 166.732 177.447 95.507 1.00 47.10 134 SER C N 1
ATOM 5969 C CA . SER C 3 134 ? 166.976 176.130 96.071 1.00 47.10 134 SER C CA 1
ATOM 5970 C C . SER C 3 134 ? 165.816 175.195 95.754 1.00 47.10 134 SER C C 1
ATOM 5971 O O . SER C 3 134 ? 164.656 175.612 95.677 1.00 47.10 134 SER C O 1
ATOM 5974 N N . VAL C 3 135 ? 166.139 173.919 95.567 1.00 45.81 135 VAL C N 1
ATOM 5975 C CA . VAL C 3 135 ? 165.145 172.903 95.252 1.00 45.81 135 VAL C CA 1
ATOM 5976 C C . VAL C 3 135 ? 165.227 171.806 96.305 1.00 45.81 135 VAL C C 1
ATOM 5977 O O . VAL C 3 135 ? 166.259 171.621 96.959 1.00 45.81 135 VAL C O 1
ATOM 5981 N N . THR C 3 136 ? 164.119 171.093 96.486 1.00 48.84 136 THR C N 1
ATOM 5982 C CA . THR C 3 136 ? 164.000 170.066 97.514 1.00 48.84 136 THR C CA 1
ATOM 5983 C C . THR C 3 136 ? 163.884 168.701 96.850 1.00 48.84 136 THR C C 1
ATOM 5984 O O . THR C 3 136 ? 162.998 168.484 96.016 1.00 48.84 136 THR C O 1
ATOM 5988 N N . LEU C 3 137 ? 164.776 167.790 97.220 1.00 33.63 137 LEU C N 1
ATOM 5989 C CA . LEU C 3 137 ? 164.753 166.420 96.744 1.00 33.63 137 LEU C CA 1
ATOM 5990 C C . LEU C 3 137 ? 164.142 165.525 97.820 1.00 33.63 137 LEU C C 1
ATOM 5991 O O . LEU C 3 137 ? 163.640 165.999 98.843 1.00 33.63 137 LEU C O 1
ATOM 5996 N N . GLY C 3 138 ? 164.182 164.217 97.596 1.00 25.12 138 GLY C N 1
ATOM 5997 C CA . GLY C 3 138 ? 163.604 163.306 98.565 1.00 25.12 138 GLY C CA 1
ATOM 5998 C C . GLY C 3 138 ? 164.007 161.877 98.282 1.00 25.12 138 GLY C C 1
ATOM 5999 O O . GLY C 3 138 ? 164.667 161.574 97.285 1.00 25.12 138 GLY C O 1
ATOM 6000 N N . CYS C 3 139 ? 163.586 160.998 99.187 1.00 28.92 139 CYS C N 1
ATOM 6001 C CA . CYS C 3 139 ? 163.897 159.574 99.105 1.00 28.92 139 CYS C CA 1
ATOM 6002 C C . CYS C 3 139 ? 162.905 158.839 99.989 1.00 28.92 139 CYS C C 1
ATOM 6003 O O . CYS C 3 139 ? 162.813 159.138 101.184 1.00 28.92 139 CYS C O 1
ATOM 6006 N N . LEU C 3 140 ? 162.162 157.897 99.414 1.00 20.82 140 LEU C N 1
ATOM 6007 C CA . LEU C 3 140 ? 161.112 157.179 100.126 1.00 20.82 140 LEU C CA 1
ATOM 6008 C C . LEU C 3 140 ? 161.569 155.749 100.376 1.00 20.82 140 LEU C C 1
ATOM 6009 O O . LEU C 3 140 ? 161.832 155.005 99.427 1.00 20.82 140 LEU C O 1
ATOM 6014 N N . VAL C 3 141 ? 161.662 155.366 101.646 1.00 20.63 141 VAL C N 1
ATOM 6015 C CA . VAL C 3 141 ? 162.071 154.026 102.044 1.00 20.63 141 VAL C CA 1
ATOM 6016 C C . VAL C 3 141 ? 160.850 153.346 102.647 1.00 20.63 141 VAL C C 1
ATOM 6017 O O . VAL C 3 141 ? 160.399 153.714 103.737 1.00 20.63 141 VAL C O 1
ATOM 6021 N N . LYS C 3 142 ? 160.321 152.344 101.953 1.00 21.46 142 LYS C N 1
ATOM 6022 C CA . LYS C 3 142 ? 159.027 151.764 102.285 1.00 21.46 142 LYS C CA 1
ATOM 6023 C C . LYS C 3 142 ? 159.136 150.249 102.350 1.00 21.46 142 LYS C C 1
ATOM 6024 O O . LYS C 3 142 ? 159.708 149.628 101.449 1.00 21.46 142 LYS C O 1
ATOM 6030 N N . GLY C 3 143 ? 158.589 149.655 103.411 1.00 22.32 143 GLY C N 1
ATOM 6031 C CA . GLY C 3 143 ? 158.452 148.213 103.459 1.00 22.32 143 GLY C CA 1
ATOM 6032 C C . GLY C 3 143 ? 159.602 147.460 104.096 1.00 22.32 143 GLY C C 1
ATOM 6033 O O . GLY C 3 143 ? 160.149 146.533 103.492 1.00 22.32 143 GLY C O 1
ATOM 6034 N N . TYR C 3 144 ? 159.977 147.843 105.313 1.00 21.41 144 TYR C N 1
ATOM 6035 C CA . TYR C 3 144 ? 161.014 147.158 106.071 1.00 21.41 144 TYR C CA 1
ATOM 6036 C C . TYR C 3 144 ? 160.532 146.955 107.502 1.00 21.41 144 TYR C C 1
ATOM 6037 O O . TYR C 3 144 ? 159.523 147.525 107.923 1.00 21.41 144 TYR C O 1
ATOM 6046 N N . ASN C 3 145 ? 161.253 146.123 108.252 1.00 26.47 145 ASN C N 1
ATOM 6047 C CA . ASN C 3 145 ? 160.853 145.774 109.615 1.00 26.47 145 ASN C CA 1
ATOM 6048 C C . ASN C 3 145 ? 162.053 145.805 110.562 1.00 26.47 145 ASN C C 1
ATOM 6049 O O . ASN C 3 145 ? 162.273 144.887 111.353 1.00 26.47 145 ASN C O 1
ATOM 6054 N N . ALA C 3 146 ? 162.846 146.870 110.489 1.00 33.09 146 ALA C N 1
ATOM 6055 C CA . ALA C 3 146 ? 163.958 147.075 111.415 1.00 33.09 146 ALA C CA 1
ATOM 6056 C C . ALA C 3 146 ? 164.285 148.567 111.444 1.00 33.09 146 ALA C C 1
ATOM 6057 O O . ALA C 3 146 ? 163.493 149.393 110.979 1.00 33.09 146 ALA C O 1
ATOM 6059 N N . LYS C 3 147 ? 165.445 148.913 112.006 1.00 32.79 147 LYS C N 1
ATOM 6060 C CA . LYS C 3 147 ? 165.881 150.300 112.084 1.00 32.79 147 LYS C CA 1
ATOM 6061 C C . LYS C 3 147 ? 166.813 150.610 110.925 1.00 32.79 147 LYS C C 1
ATOM 6062 O O . LYS C 3 147 ? 167.869 149.969 110.807 1.00 32.79 147 LYS C O 1
ATOM 6068 N N . PRO C 3 148 ? 166.479 151.566 110.052 1.00 36.38 148 PRO C N 1
ATOM 6069 C CA . PRO C 3 148 ? 167.345 151.856 108.904 1.00 36.38 148 PRO C CA 1
ATOM 6070 C C . PRO C 3 148 ? 168.360 152.949 109.196 1.00 36.38 148 PRO C C 1
ATOM 6071 O O . PRO C 3 148 ? 168.330 153.566 110.265 1.00 36.38 148 PRO C O 1
ATOM 6075 N N . ASN C 3 149 ? 169.262 153.198 108.247 1.00 45.51 149 ASN C N 1
ATOM 6076 C CA . ASN C 3 149 ? 170.249 154.273 108.359 1.00 45.51 149 ASN C CA 1
ATOM 6077 C C . ASN C 3 149 ? 170.375 154.930 106.987 1.00 45.51 149 ASN C C 1
ATOM 6078 O O . ASN C 3 149 ? 171.074 154.416 106.109 1.00 45.51 149 ASN C O 1
ATOM 6083 N N . LEU C 3 150 ? 169.705 156.064 106.809 1.00 40.36 150 LEU C N 1
ATOM 6084 C CA . LEU C 3 150 ? 169.723 156.795 105.549 1.00 40.36 150 LEU C CA 1
ATOM 6085 C C . LEU C 3 150 ? 170.773 157.895 105.620 1.00 40.36 150 LEU C C 1
ATOM 6086 O O . LEU C 3 150 ? 170.815 158.659 106.590 1.00 40.36 150 LEU C O 1
ATOM 6091 N N . THR C 3 151 ? 171.616 157.971 104.591 1.00 45.94 151 THR C N 1
ATOM 6092 C CA . THR C 3 151 ? 172.665 158.976 104.513 1.00 45.94 151 THR C CA 1
ATOM 6093 C C . THR C 3 151 ? 172.710 159.557 103.108 1.00 45.94 151 THR C C 1
ATOM 6094 O O . THR C 3 151 ? 172.311 158.910 102.136 1.00 45.94 151 THR C O 1
ATOM 6098 N N . TRP C 3 152 ? 173.198 160.789 103.014 1.00 39.21 152 TRP C N 1
ATOM 6099 C CA . TRP C 3 152 ? 173.453 161.464 101.755 1.00 39.21 152 TRP C CA 1
ATOM 6100 C C . TRP C 3 152 ? 174.950 161.735 101.609 1.00 39.21 152 TRP C C 1
ATOM 6101 O O . TRP C 3 152 ? 175.642 161.952 102.609 1.00 39.21 152 TRP C O 1
ATOM 6112 N N . PRO C 3 153 ? 175.489 161.723 100.379 1.00 45.82 153 PRO C N 1
ATOM 6113 C CA . PRO C 3 153 ? 176.951 161.768 100.219 1.00 45.82 153 PRO C CA 1
ATOM 6114 C C . PRO C 3 153 ? 177.568 163.119 100.547 1.00 45.82 153 PRO C C 1
ATOM 6115 O O . PRO C 3 153 ? 177.861 163.916 99.649 1.00 45.82 153 PRO C O 1
ATOM 6119 N N . GLY C 3 154 ? 177.771 163.383 101.836 1.00 46.68 154 GLY C N 1
ATOM 6120 C CA . GLY C 3 154 ? 178.458 164.582 102.268 1.00 46.68 154 GLY C CA 1
ATOM 6121 C C . GLY C 3 154 ? 177.631 165.846 102.269 1.00 46.68 154 GLY C C 1
ATOM 6122 O O . GLY C 3 154 ? 178.186 166.927 102.495 1.00 46.68 154 GLY C O 1
ATOM 6123 N N . ALA C 3 155 ? 176.328 165.751 102.026 1.00 40.45 155 ALA C N 1
ATOM 6124 C CA . ALA C 3 155 ? 175.442 166.907 102.032 1.00 40.45 155 ALA C CA 1
ATOM 6125 C C . ALA C 3 155 ? 174.711 166.974 103.365 1.00 40.45 155 ALA C C 1
ATOM 6126 O O . ALA C 3 155 ? 174.103 165.988 103.793 1.00 40.45 155 ALA C O 1
ATOM 6128 N N . SER C 3 156 ? 174.771 168.133 104.017 1.00 34.98 156 SER C N 1
ATOM 6129 C CA . SER C 3 156 ? 174.123 168.336 105.309 1.00 34.98 156 SER C CA 1
ATOM 6130 C C . SER C 3 156 ? 172.999 169.353 105.125 1.00 34.98 156 SER C C 1
ATOM 6131 O O . SER C 3 156 ? 173.138 170.537 105.430 1.00 34.98 156 SER C O 1
ATOM 6134 N N . GLY C 3 157 ? 171.873 168.867 104.613 1.00 26.65 157 GLY C N 1
ATOM 6135 C CA . GLY C 3 157 ? 170.632 169.613 104.566 1.00 26.65 157 GLY C CA 1
ATOM 6136 C C . GLY C 3 157 ? 169.476 168.659 104.772 1.00 26.65 157 GLY C C 1
ATOM 6137 O O . GLY C 3 157 ? 168.306 169.026 104.628 1.00 26.65 157 GLY C O 1
ATOM 6138 N N . ALA C 3 158 ? 169.814 167.419 105.115 1.00 22.27 158 ALA C N 1
ATOM 6139 C CA . ALA C 3 158 ? 168.845 166.337 105.160 1.00 22.27 158 ALA C CA 1
ATOM 6140 C C . ALA C 3 158 ? 167.949 166.439 106.386 1.00 22.27 158 ALA C C 1
ATOM 6141 O O . ALA C 3 158 ? 168.382 166.864 107.461 1.00 22.27 158 ALA C O 1
ATOM 6143 N N . LEU C 3 159 ? 166.690 166.044 106.212 1.00 17.22 159 LEU C N 1
ATOM 6144 C CA . LEU C 3 159 ? 165.728 165.918 107.305 1.00 17.22 159 LEU C CA 1
ATOM 6145 C C . LEU C 3 159 ? 165.116 164.526 107.199 1.00 17.22 159 LEU C C 1
ATOM 6146 O O . LEU C 3 159 ? 164.168 164.316 106.437 1.00 17.22 159 LEU C O 1
ATOM 6151 N N . THR C 3 160 ? 165.661 163.576 107.954 1.00 17.41 160 THR C N 1
ATOM 6152 C CA . THR C 3 160 ? 165.182 162.198 107.934 1.00 17.41 160 THR C CA 1
ATOM 6153 C C . THR C 3 160 ? 164.002 162.087 108.890 1.00 17.41 160 THR C C 1
ATOM 6154 O O . THR C 3 160 ? 164.171 162.162 110.112 1.00 17.41 160 THR C O 1
ATOM 6158 N N . PHE C 3 161 ? 162.809 161.914 108.332 1.00 13.54 161 PHE C N 1
ATOM 6159 C CA . PHE C 3 161 ? 161.603 161.860 109.136 1.00 13.54 161 PHE C CA 1
ATOM 6160 C C . PHE C 3 161 ? 161.505 160.514 109.853 1.00 13.54 161 PHE C C 1
ATOM 6161 O O . PHE C 3 161 ? 162.004 159.501 109.355 1.00 13.54 161 PHE C O 1
ATOM 6169 N N . PRO C 3 162 ? 160.894 160.483 111.037 1.00 16.29 162 PRO C N 1
ATOM 6170 C CA . PRO C 3 162 ? 160.759 159.216 111.764 1.00 16.29 162 PRO C CA 1
ATOM 6171 C C . PRO C 3 162 ? 159.892 158.216 111.016 1.00 16.29 162 PRO C C 1
ATOM 6172 O O . PRO C 3 162 ? 158.947 158.576 110.310 1.00 16.29 162 PRO C O 1
ATOM 6176 N N . SER C 3 163 ? 160.234 156.942 111.180 1.00 24.65 163 SER C N 1
ATOM 6177 C CA . SER C 3 163 ? 159.518 155.874 110.502 1.00 24.65 163 SER C CA 1
ATOM 6178 C C . SER C 3 163 ? 158.140 155.664 111.120 1.00 24.65 163 SER C C 1
ATOM 6179 O O . SER C 3 163 ? 157.917 155.923 112.306 1.00 24.65 163 SER C O 1
ATOM 6182 N N . GLU C 3 164 ? 157.210 155.186 110.296 1.00 32.87 164 GLU C N 1
ATOM 6183 C CA . GLU C 3 164 ? 155.826 154.998 110.705 1.00 32.87 164 GLU C CA 1
ATOM 6184 C C . GLU C 3 164 ? 155.342 153.639 110.222 1.00 32.87 164 GLU C C 1
ATOM 6185 O O . GLU C 3 164 ? 155.861 153.083 109.255 1.00 32.87 164 GLU C O 1
ATOM 6191 N N . LEU C 3 165 ? 154.329 153.110 110.902 1.00 36.62 165 LEU C N 1
ATOM 6192 C CA . LEU C 3 165 ? 153.773 151.809 110.557 1.00 36.62 165 LEU C CA 1
ATOM 6193 C C . LEU C 3 165 ? 152.673 151.967 109.515 1.00 36.62 165 LEU C C 1
ATOM 6194 O O . LEU C 3 165 ? 151.793 152.821 109.658 1.00 36.62 165 LEU C O 1
ATOM 6199 N N . ASN C 3 166 ? 152.729 151.144 108.468 1.00 47.40 166 ASN C N 1
ATOM 6200 C CA . ASN C 3 166 ? 151.635 151.029 107.499 1.00 47.40 166 ASN C CA 1
ATOM 6201 C C . ASN C 3 166 ? 151.346 149.541 107.313 1.00 47.40 166 ASN C C 1
ATOM 6202 O O . ASN C 3 166 ? 151.914 148.884 106.436 1.00 47.40 166 ASN C O 1
ATOM 6207 N N . GLY C 3 167 ? 150.449 149.014 108.142 1.00 55.03 167 GLY C N 1
ATOM 6208 C CA . GLY C 3 167 ? 150.170 147.593 108.153 1.00 55.03 167 GLY C CA 1
ATOM 6209 C C . GLY C 3 167 ? 151.044 146.870 109.156 1.00 55.03 167 GLY C C 1
ATOM 6210 O O . GLY C 3 167 ? 150.758 146.869 110.357 1.00 55.03 167 GLY C O 1
ATOM 6211 N N . ALA C 3 168 ? 152.119 146.250 108.669 1.00 43.66 168 ALA C N 1
ATOM 6212 C CA . ALA C 3 168 ? 153.113 145.625 109.531 1.00 43.66 168 ALA C CA 1
ATOM 6213 C C . ALA C 3 168 ? 154.530 146.044 109.164 1.00 43.66 168 ALA C C 1
ATOM 6214 O O . ALA C 3 168 ? 155.490 145.500 109.722 1.00 43.66 168 ALA C O 1
ATOM 6216 N N . LEU C 3 169 ? 154.685 146.994 108.247 1.00 30.94 169 LEU C N 1
ATOM 6217 C CA . LEU C 3 169 ? 155.982 147.451 107.776 1.00 30.94 169 LEU C CA 1
ATOM 6218 C C . LEU C 3 169 ? 156.163 148.926 108.112 1.00 30.94 169 LEU C C 1
ATOM 6219 O O . LEU C 3 169 ? 155.233 149.611 108.552 1.00 30.94 169 LEU C O 1
ATOM 6224 N N . TRP C 3 170 ? 157.384 149.410 107.899 1.00 28.29 170 TRP C N 1
ATOM 6225 C CA . TRP C 3 170 ? 157.766 150.770 108.242 1.00 28.29 170 TRP C CA 1
ATOM 6226 C C . TRP C 3 170 ? 158.034 151.592 106.985 1.00 28.29 170 TRP C C 1
ATOM 6227 O O . TRP C 3 170 ? 158.530 151.084 105.973 1.00 28.29 170 TRP C O 1
ATOM 6238 N N . ASN C 3 171 ? 157.693 152.874 107.070 1.00 25.92 171 ASN C N 1
ATOM 6239 C CA . ASN C 3 171 ? 157.899 153.842 106.006 1.00 25.92 171 ASN C CA 1
ATOM 6240 C C . ASN C 3 171 ? 158.680 155.031 106.549 1.00 25.92 171 ASN C C 1
ATOM 6241 O O . ASN C 3 171 ? 158.535 155.411 107.715 1.00 25.92 171 ASN C O 1
ATOM 6246 N N . LEU C 3 172 ? 159.511 155.613 105.689 1.00 23.10 172 LEU C N 1
ATOM 6247 C CA . LEU C 3 172 ? 160.400 156.696 106.073 1.00 23.10 172 LEU C CA 1
ATOM 6248 C C . LEU C 3 172 ? 160.662 157.560 104.849 1.00 23.10 172 LEU C C 1
ATOM 6249 O O . LEU C 3 172 ? 160.597 157.085 103.712 1.00 23.10 172 LEU C O 1
ATOM 6254 N N . ALA C 3 173 ? 160.956 158.835 105.087 1.00 19.61 173 ALA C N 1
ATOM 6255 C CA . ALA C 3 173 ? 161.225 159.770 104.007 1.00 19.61 173 ALA C CA 1
ATOM 6256 C C . ALA C 3 173 ? 162.432 160.625 104.361 1.00 19.61 173 ALA C C 1
ATOM 6257 O O . ALA C 3 173 ? 162.729 160.856 105.535 1.00 19.61 173 ALA C O 1
ATOM 6259 N N . SER C 3 174 ? 163.132 161.082 103.327 1.00 25.46 174 SER C N 1
ATOM 6260 C CA . SER C 3 174 ? 164.268 161.978 103.484 1.00 25.46 174 SER C CA 1
ATOM 6261 C C . SER C 3 174 ? 164.147 163.123 102.491 1.00 25.46 174 SER C C 1
ATOM 6262 O O . SER C 3 174 ? 163.749 162.918 101.341 1.00 25.46 174 SER C O 1
ATOM 6265 N N . ALA C 3 175 ? 164.490 164.329 102.939 1.00 23.60 175 ALA C N 1
ATOM 6266 C CA . ALA C 3 175 ? 164.406 165.523 102.109 1.00 23.60 175 ALA C CA 1
ATOM 6267 C C . ALA C 3 175 ? 165.707 166.303 102.208 1.00 23.60 175 ALA C C 1
ATOM 6268 O O . ALA C 3 175 ? 166.173 166.598 103.312 1.00 23.60 175 ALA C O 1
ATOM 6270 N N . VAL C 3 176 ? 166.284 166.642 101.058 1.00 34.03 176 VAL C N 1
ATOM 6271 C CA . VAL C 3 176 ? 167.503 167.436 100.980 1.00 34.03 176 VAL C CA 1
ATOM 6272 C C . VAL C 3 176 ? 167.212 168.680 100.153 1.00 34.03 176 VAL C C 1
ATOM 6273 O O . VAL C 3 176 ? 166.697 168.581 99.033 1.00 34.03 176 VAL C O 1
ATOM 6277 N N . THR C 3 177 ? 167.535 169.848 100.709 1.00 38.86 177 THR C N 1
ATOM 6278 C CA . THR C 3 177 ? 167.338 171.124 100.024 1.00 38.86 177 THR C CA 1
ATOM 6279 C C . THR C 3 177 ? 168.671 171.549 99.413 1.00 38.86 177 THR C C 1
ATOM 6280 O O . THR C 3 177 ? 169.425 172.344 99.974 1.00 38.86 177 THR C O 1
ATOM 6284 N N . GLY C 3 178 ? 168.964 170.993 98.239 1.00 37.78 178 GLY C N 1
ATOM 6285 C CA . GLY C 3 178 ? 170.186 171.318 97.527 1.00 37.78 178 GLY C CA 1
ATOM 6286 C C . GLY C 3 178 ? 169.953 172.418 96.511 1.00 37.78 178 GLY C C 1
ATOM 6287 O O . GLY C 3 178 ? 168.989 172.372 95.742 1.00 37.78 178 GLY C O 1
ATOM 6288 N N . SER C 3 179 ? 170.845 173.410 96.510 1.00 41.92 179 SER C N 1
ATOM 6289 C CA . SER C 3 179 ? 170.727 174.521 95.569 1.00 41.92 179 SER C CA 1
ATOM 6290 C C . SER C 3 179 ? 171.185 174.109 94.175 1.00 41.92 179 SER C C 1
ATOM 6291 O O . SER C 3 179 ? 170.402 174.130 93.219 1.00 41.92 179 SER C O 1
ATOM 6294 N N . GLY C 3 180 ? 172.455 173.732 94.041 1.00 44.34 180 GLY C N 1
ATOM 6295 C CA . GLY C 3 180 ? 172.961 173.200 92.789 1.00 44.34 180 GLY C CA 1
ATOM 6296 C C . GLY C 3 180 ? 172.720 171.701 92.715 1.00 44.34 180 GLY C C 1
ATOM 6297 O O . GLY C 3 180 ? 172.854 170.986 93.706 1.00 44.34 180 GLY C O 1
ATOM 6298 N N . PHE C 3 181 ? 172.365 171.233 91.521 1.00 53.64 181 PHE C N 1
ATOM 6299 C CA . PHE C 3 181 ? 171.971 169.840 91.307 1.00 53.64 181 PHE C CA 1
ATOM 6300 C C . PHE C 3 181 ? 172.724 169.243 90.120 1.00 53.64 181 PHE C C 1
ATOM 6301 O O . PHE C 3 181 ? 172.147 169.029 89.047 1.00 53.64 181 PHE C O 1
ATOM 6309 N N . PRO C 3 182 ? 174.035 168.970 90.273 1.00 59.98 182 PRO C N 1
ATOM 6310 C CA . PRO C 3 182 ? 174.732 168.199 89.233 1.00 59.98 182 PRO C CA 1
ATOM 6311 C C . PRO C 3 182 ? 174.404 166.714 89.302 1.00 59.98 182 PRO C C 1
ATOM 6312 O O . PRO C 3 182 ? 174.136 166.082 88.275 1.00 59.98 182 PRO C O 1
ATOM 6316 N N . SER C 3 183 ? 174.405 166.158 90.517 1.00 54.24 183 SER C N 1
ATOM 6317 C CA . SER C 3 183 ? 174.120 164.747 90.757 1.00 54.24 183 SER C CA 1
ATOM 6318 C C . SER C 3 183 ? 173.886 164.505 92.243 1.00 54.24 183 SER C C 1
ATOM 6319 O O . SER C 3 183 ? 174.692 164.929 93.077 1.00 54.24 183 SER C O 1
ATOM 6322 N N . ALA C 3 184 ? 172.793 163.828 92.585 1.00 52.15 184 ALA C N 1
ATOM 6323 C CA . ALA C 3 184 ? 172.499 163.483 93.968 1.00 52.15 184 ALA C CA 1
ATOM 6324 C C . ALA C 3 184 ? 172.025 162.040 94.034 1.00 52.15 184 ALA C C 1
ATOM 6325 O O . ALA C 3 184 ? 171.336 161.564 93.128 1.00 52.15 184 ALA C O 1
ATOM 6327 N N . THR C 3 185 ? 172.401 161.347 95.105 1.00 47.62 185 THR C N 1
ATOM 6328 C CA . THR C 3 185 ? 172.015 159.957 95.292 1.00 47.62 185 THR C CA 1
ATOM 6329 C C . THR C 3 185 ? 171.592 159.731 96.735 1.00 47.62 185 THR C C 1
ATOM 6330 O O . THR C 3 185 ? 172.151 160.330 97.658 1.00 47.62 185 THR C O 1
ATOM 6334 N N . CYS C 3 186 ? 170.596 158.871 96.918 1.00 46.06 186 CYS C N 1
ATOM 6335 C CA . CYS C 3 186 ? 170.122 158.468 98.233 1.00 46.06 186 CYS C CA 1
ATOM 6336 C C . CYS C 3 186 ? 170.664 157.078 98.536 1.00 46.06 186 CYS C C 1
ATOM 6337 O O . CYS C 3 186 ? 170.363 156.121 97.813 1.00 46.06 186 CYS C O 1
ATOM 6340 N N . ALA C 3 187 ? 171.465 156.973 99.591 1.00 43.24 187 ALA C N 1
ATOM 6341 C CA . ALA C 3 187 ? 172.048 155.711 100.025 1.00 43.24 187 ALA C CA 1
ATOM 6342 C C . ALA C 3 187 ? 171.459 155.345 101.379 1.00 43.24 187 ALA C C 1
ATOM 6343 O O . ALA C 3 187 ? 171.534 156.135 102.326 1.00 43.24 187 ALA C O 1
ATOM 6345 N N . VAL C 3 188 ? 170.879 154.153 101.470 1.00 37.03 188 VAL C N 1
ATOM 6346 C CA . VAL C 3 188 ? 170.249 153.694 102.697 1.00 37.03 188 VAL C CA 1
ATOM 6347 C C . VAL C 3 188 ? 171.068 152.549 103.280 1.00 37.03 188 VAL C C 1
ATOM 6348 O O . VAL C 3 188 ? 171.818 151.859 102.583 1.00 37.03 188 VAL C O 1
ATOM 6352 N N . GLY C 3 189 ? 170.925 152.361 104.588 1.00 37.67 189 GLY C N 1
ATOM 6353 C CA . GLY C 3 189 ? 171.604 151.286 105.280 1.00 37.67 189 GLY C CA 1
ATOM 6354 C C . GLY C 3 189 ? 170.654 150.499 106.156 1.00 37.67 189 GLY C C 1
ATOM 6355 O O . GLY C 3 189 ? 170.041 151.053 107.073 1.00 37.67 189 GLY C O 1
ATOM 6356 N N . PHE C 3 190 ? 170.525 149.205 105.885 1.00 32.60 190 PHE C N 1
ATOM 6357 C CA . PHE C 3 190 ? 169.578 148.351 106.580 1.00 32.60 190 PHE C CA 1
ATOM 6358 C C . PHE C 3 190 ? 170.319 147.221 107.282 1.00 32.60 190 PHE C C 1
ATOM 6359 O O . PHE C 3 190 ? 171.419 146.832 106.876 1.00 32.60 190 PHE C O 1
ATOM 6367 N N . GLY C 3 191 ? 169.709 146.708 108.352 1.00 38.49 191 GLY C N 1
ATOM 6368 C CA . GLY C 3 191 ? 170.329 145.623 109.098 1.00 38.49 191 GLY C CA 1
ATOM 6369 C C . GLY C 3 191 ? 170.420 144.336 108.301 1.00 38.49 191 GLY C C 1
ATOM 6370 O O . GLY C 3 191 ? 171.415 143.611 108.388 1.00 38.49 191 GLY C O 1
ATOM 6371 N N . ALA C 3 192 ? 169.388 144.031 107.517 1.00 34.67 192 ALA C N 1
ATOM 6372 C CA . ALA C 3 192 ? 169.374 142.829 106.684 1.00 34.67 192 ALA C CA 1
ATOM 6373 C C . ALA C 3 192 ? 169.925 143.135 105.290 1.00 34.67 192 ALA C C 1
ATOM 6374 O O . ALA C 3 192 ? 169.257 142.960 104.270 1.00 34.67 192 ALA C O 1
ATOM 6376 N N . ALA C 3 193 ? 171.171 143.602 105.278 1.00 40.84 193 ALA C N 1
ATOM 6377 C CA . ALA C 3 193 ? 171.948 143.945 104.068 1.00 40.84 193 ALA C CA 1
ATOM 6378 C C . ALA C 3 193 ? 171.175 145.024 103.301 1.00 40.84 193 ALA C C 1
ATOM 6379 O O . ALA C 3 193 ? 170.652 145.957 103.929 1.00 40.84 193 ALA C O 1
ATOM 6381 N N . THR C 3 194 ? 171.096 144.920 101.970 1.00 51.73 194 THR C N 1
ATOM 6382 C CA . THR C 3 194 ? 170.347 145.835 101.101 1.00 51.73 194 THR C CA 1
ATOM 6383 C C . THR C 3 194 ? 170.799 147.287 101.285 1.00 51.73 194 THR C C 1
ATOM 6384 O O . THR C 3 194 ? 170.007 148.184 101.581 1.00 51.73 194 THR C O 1
ATOM 6388 N N . ASP C 3 195 ? 172.103 147.503 101.106 1.00 62.46 195 ASP C N 1
ATOM 6389 C CA . ASP C 3 195 ? 172.672 148.850 101.104 1.00 62.46 195 ASP C CA 1
ATOM 6390 C C . ASP C 3 195 ? 172.573 149.402 99.684 1.00 62.46 195 ASP C C 1
ATOM 6391 O O . ASP C 3 195 ? 173.548 149.472 98.933 1.00 62.46 195 ASP C O 1
ATOM 6396 N N . VAL C 3 196 ? 171.358 149.801 99.317 1.00 46.10 196 VAL C N 1
ATOM 6397 C CA . VAL C 3 196 ? 171.041 150.237 97.962 1.00 46.10 196 VAL C CA 1
ATOM 6398 C C . VAL C 3 196 ? 171.159 151.752 97.889 1.00 46.10 196 VAL C C 1
ATOM 6399 O O . VAL C 3 196 ? 170.577 152.469 98.713 1.00 46.10 196 VAL C O 1
ATOM 6403 N N . ASP C 3 197 ? 171.913 152.239 96.905 1.00 53.25 197 ASP C N 1
ATOM 6404 C CA . ASP C 3 197 ? 172.086 153.666 96.657 1.00 53.25 197 ASP C CA 1
ATOM 6405 C C . ASP C 3 197 ? 171.515 153.982 95.281 1.00 53.25 197 ASP C C 1
ATOM 6406 O O . ASP C 3 197 ? 172.059 153.542 94.262 1.00 53.25 197 ASP C O 1
ATOM 6408 N N . LYS C 3 198 ? 170.425 154.743 95.252 1.00 47.60 198 LYS C N 1
ATOM 6409 C CA . LYS C 3 198 ? 169.744 155.098 94.013 1.00 47.60 198 LYS C CA 1
ATOM 6410 C C . LYS C 3 198 ? 169.906 156.587 93.737 1.00 47.60 198 LYS C C 1
ATOM 6411 O O . LYS C 3 198 ? 169.674 157.414 94.623 1.00 47.60 198 LYS C O 1
ATOM 6417 N N . LYS C 3 199 ? 170.305 156.922 92.515 1.00 39.68 199 LYS C N 1
ATOM 6418 C CA . LYS C 3 199 ? 170.445 158.316 92.125 1.00 39.68 199 LYS C CA 1
ATOM 6419 C C . LYS C 3 199 ? 169.081 158.934 91.845 1.00 39.68 199 LYS C C 1
ATOM 6420 O O . LYS C 3 199 ? 168.137 158.253 91.435 1.00 39.68 199 LYS C O 1
ATOM 6422 N N . VAL C 3 200 ? 168.984 160.241 92.072 1.00 40.57 200 VAL C N 1
ATOM 6423 C CA . VAL C 3 200 ? 167.757 160.994 91.848 1.00 40.57 200 VAL C CA 1
ATOM 6424 C C . VAL C 3 200 ? 167.898 161.745 90.532 1.00 40.57 200 VAL C C 1
ATOM 6425 O O . VAL C 3 200 ? 168.766 162.614 90.393 1.00 40.57 200 VAL C O 1
ATOM 6429 N N . ALA C 3 201 ? 167.051 161.409 89.565 1.00 54.14 201 ALA C N 1
ATOM 6430 C CA . ALA C 3 201 ? 167.082 162.026 88.249 1.00 54.14 201 ALA C CA 1
ATOM 6431 C C . ALA C 3 201 ? 166.012 163.107 88.139 1.00 54.14 201 ALA C C 1
ATOM 6432 O O . ALA C 3 201 ? 165.182 163.297 89.031 1.00 54.14 201 ALA C O 1
ATOM 6434 N N . ALA C 3 202 ? 166.042 163.821 87.018 1.00 41.45 202 ALA C N 1
ATOM 6435 C CA . ALA C 3 202 ? 165.077 164.878 86.770 1.00 41.45 202 ALA C CA 1
ATOM 6436 C C . ALA C 3 202 ? 163.768 164.298 86.241 1.00 41.45 202 ALA C C 1
ATOM 6437 O O . ALA C 3 202 ? 163.721 163.182 85.716 1.00 41.45 202 ALA C O 1
ATOM 6439 N N . ALA C 3 203 ? 162.701 165.085 86.393 1.00 38.30 203 ALA C N 1
ATOM 6440 C CA . ALA C 3 203 ? 161.344 164.731 85.963 1.00 38.30 203 ALA C CA 1
ATOM 6441 C C . ALA C 3 203 ? 160.875 163.398 86.542 1.00 38.30 203 ALA C C 1
ATOM 6442 O O . ALA C 3 203 ? 159.865 163.336 87.243 1.00 38.30 203 ALA C O 1
#

GO terms:
  GO:0051977 lysophospholipid transport (P, IDA)

Radius of gyration: 38.14 Å; Cα contacts (8 Å, |Δi|>4): 1764; chains: 3; bounding box: 60×58×129 Å

InterPro domains:
  IPR036259 MFS transporter superfamily [G3DSA:1.20.1250.20] (37-270)
  IPR036259 MFS transporter superfamily [SSF103473] (43-488)
  IPR039672 Lactose permease-like [PTHR11328] (29-515)

Solvent-accessible surface area: 36760 Å² total; per-residue (Å²): 146,191,18,58,88,77,18,20,78,15,1,0,62,0,1,10,1,38,43,3,0,35,5,0,13,7,18,1,3,7,6,0,1,0,4,2,0,17,10,42,0,90,90,0,6,54,1,2,73,52,0,27,12,100,21,0,58,6,25,73,67,6,22,95,93,5,42,170,17,96,122,54,101,142,0,50,0,2,27,56,0,63,127,4,8,74,116,0,20,99,13,1,71,32,2,1,79,16,12,118,48,64,90,35,36,17,80,59,4,38,94,38,4,24,53,0,9,40,35,9,4,19,0,28,33,0,0,40,31,0,10,89,42,8,8,80,50,106,74,26,42,80,32,0,32,57,67,29,104,80,24,35,51,89,2,31,29,85,0,2,27,38,0,1,87,40,5,11,82,23,48,11,40,20,8,21,2,0,46,47,41,89,56,32,75,86,76,91,98,95,98,72,90,92,91,57,128,104,51,23,12,88,56,10,37,60,8,5,36,106,0,1,28,55,1,13,54,44,1,62,92,11,8,75,41,0,58,116,26,0,126,21,90,55,35,110,97,90,108,95,63,46,85,87,62,36,66,62,17,37,94,88,4,61,66,27,28,9,0,16,62,2,0,62,0,9,12,40,3,0,13,0,8,40,10,16,38,2,0,25,0,0,1,0,13,10,21,7,52,28,68,76,61,14,12,46,1,0,39,40,14,18,80,2,11,33,102,1,42,80,85,7,88,139,27,31,106,55,124,35,32,44,70,0,3,63,76,0,6,38,35,0,25,79,65,10,76,33,11,25,130,50,134,40,52,92,64,52,2,67,111,5,4,95,11,19,0,20,0,33,5,0,2,72,28,1,8,83,22,3,25,72,19,0,21,40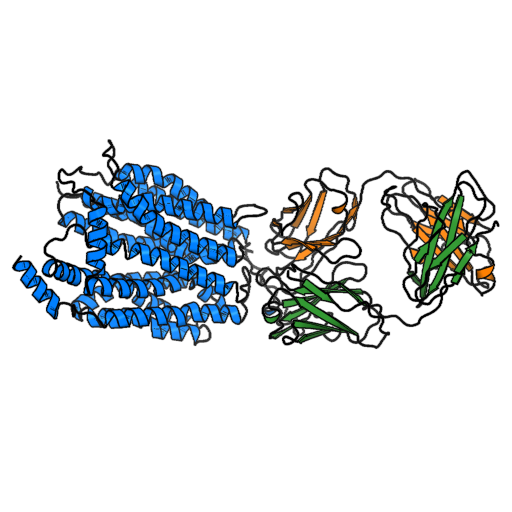,38,2,109,64,117,37,124,85,45,108,45,17,83,62,38,11,98,62,54,18,20,62,80,4,34,76,28,6,0,58,24,5,7,93,1,0,82,38,0,27,126,10,10,0,4,4,30,0,47,63,4,17,52,72,0,61,100,22,0,61,83,17,0,22,40,34,0,18,79,31,0,85,59,0,35,110,32,4,97,63,14,86,3,49,20,56,95,50,3,34,65,12,44,65,35,51,92,91,128,112,19,93,9,61,16,83,77,67,103,28,67,9,67,36,91,149,15,165,1,56,0,50,5,57,58,29,0,7,15,0,0,0,0,0,12,13,123,120,89,72,45,3,60,9,11,0,51,26,3,38,32,7,100,78,38,49,63,46,8,36,10,82,32,80,39,41,133,3,19,2,2,2,65,27,18,96,84,72,4,51,5,22,0,18,0,0,0,0,9,90,4,11,8,25,16,22,14,4,71,2,12,39,149,67,47,66,38,58,78,13,17,10,3,28,13,18,79,60,7,51,87,79,52,12,5,2,0,0,0,0,0,7,62,10,24,27,133,17,82,11,90,2,74,35,104,66,97,36,120,106,24,60,66,12,132,30,55,43,35,88,102,82,15,12,37,2,2,1,0,10,1,51,16,85,123,78,64,74,58,106,29,49,2,32,0,21,2,63,18,183,50,116,46,93,44,64,74,72,22,125,125,45,92,17,92,26,42,49,121,36,88,16,146,39,104,38,73,10,93,4,46,0,67,4,74,60,28,70,8,40,73,20,21,1,0,1,0,13,26,118,118,65,32,5,61,9,0,0,0,4,27,9,46,48,72,49,31,47,42,68,171,8,84,85,43,7,58,12,114,30,38,123,110,96,27,9,1,16,0,55,2,18,78,25,52,72,14,38,7,29,2,13,0,0,26,7,47,17,4,0,1,6,0,23,23,21,12,30,6,73,2,41,14,32,39,53,97,120,60,16,35,13,23,19,0,13,40,61,66,73,67,94,77,67,31,16,5,0,0,0,1,57,12,0,22,50,168,20,99,22,86,21,90,83,52,123,38,40,47,68,1,63,38,25,90,42,84,48,35,51,4,18,2,0,2,10,66,21,84,59,74,130,97,20,41,0,32,9,19,20,71,68,72,42,113,67,65,63,74,7,73,75,110